Protein AF-H3NKR7-F1 (afdb_monomer_lite)

Sequence (873 aa):
MRKREKLLLVGALTVLASAPVMTLSTDVLSQVAAQQQLQNQKVSLGASLTDQQVQETLKLLNIDKVASNDLIKIDGAKINQYLNLGTPNDVGVYSSAIIEPREPGYGVQVQIVTPQTINQVTAQTYQNAAITSGAKDVLIKIGSLKPVTGEGALAGVYAIYEANGNKLNIQNIKVAQKEVTLPTEIKEKSQLTDAQINELTANIKAIIAQRVKEKKEISDDEILQIINEQSDAIAKKYNVEISDSVKKVIFNVMKEFAKIQIDSETIDDSNQESWTAEQAIDIYEAAMHNGQNVALTDFPNNYDRSLWKEVSRKGNRTIMQYDDRFYSFDKQVDYSITQITVAYSQEELDNNFLTRYDVDFNTRLIIHQVDERLLDNQPDGKIIALEEGQTLDYLVKALFPTDNNIKAIYGEYDSPSDAYYYRLVTLDSQGQEQILGDYRVHLDGTIDHVDHLILSDYPIKRPDQLLADPLFNADKDQVLQNFMAEWGQGMNQIYQRFTPEAPGEMYGPSFPNEIIDLLAVDNQAVNAKWSTDGFSSEKGEYAIVAAYNDTDDFRAKHPDEPAGDHYYLFAIVNGEPVVLHSQQNQGAEDGRVHFAPTENAALQAGFKQIVEEGTYNQDLIPVAPEPEETTTEPEETTAEPEETTKEEETMDPVYNPDKDQTLKTFMDKWGTGMDQVYERFTPDEPGEMYGPKFPNEILPLLAVNDQAVEAVWSEDGISQTPGQYAVVAAYNDTKDFRAKHPDEPAGDHYYLFAIVDGQPVVLHSQQNEGQPSGLVHFVPTENTALQAAFEQIIANGYFDESLVPDAPAEAVVDSPEKAQSVIMDLQLDDETIDYDQPVYRESLGAYEFVGSQGSYYVYQDGHVEDEFGNTLN

Secondary structure (DSSP, 8-state):
-------------------------HHHHHHHHHHHHGGG--EEEETT--HHHHHHHHHHTT-S---TTSEEEE-HHHHHHHH-----TT-----EEEEEE--TT--EEEEES-GGGB-S--HHHHHHHHHTTT--SEEEEEE-SS-B-SHHHHHHHHHHHHHTT----HHHHHHHHHHHHHHHHHHTTS---HHHHHHHHHHHHHHHHHHHHHHSS--HHHHHHHHHHHHHHHHHHHT----HHHHHHHHHHHHHHTTS---HHHHHHHS-SS--HHHHHHHHHHHHT-TTS---TTS-TT--GGG-EEEEEETTEEEEEETTEEEEEEE-TTSSEEEEEEESSTTTTTTS-SEEEEEETTT--EEEEEEGGGT--STT---PPPPTTTHHHHHHHHH-TT-TT-EEEEEEEETTTTEEEEEEEEE-TTS-EEEEEEEEEETTS-EEEGGGS---S---B-GGGTSSPPSS-HHHHHHHHHHHHHHHHHHT--PEEEBTTB-EESSSSEETTTTGGGEEETTEE--EEE-SSS--SSTT-EEEEEEEE-HHHHHHH-TTS-----EEEEEEETTEEEEEEE---S--TTS-EEEEE-S-HHHHHHHHHHHHHSS--GGGSPPPPPP----------------------PPPPSS-HHHHHHHHHHHHHHHHHHT---EEE-SSS-EESSSSEETTTTGGGEEETTEE--EEE-SSS--SSTT-EEEEEEEE-HHHHHHH-TTS-----EEEEEEETTEEEEEEE---S--TT--EEEEE-S-HHHHHHHHHHHHHS---GGGSPPPPP-PPP--TTTHHHHTTS----S--------EEETTTTEEEEE-SS-EEEE-TTS-EEETT--EE-

Structure (mmCIF, N/CA/C/O backbone):
data_AF-H3NKR7-F1
#
_entry.id   AF-H3NKR7-F1
#
loop_
_atom_site.group_PDB
_atom_site.id
_atom_site.type_symbol
_atom_site.label_atom_id
_atom_site.label_alt_id
_atom_site.label_comp_id
_atom_site.label_asym_id
_atom_site.label_entity_id
_atom_site.label_seq_id
_atom_site.pdbx_PDB_ins_code
_atom_site.Cartn_x
_atom_site.Cartn_y
_atom_site.Cartn_z
_atom_site.occupancy
_atom_site.B_iso_or_equiv
_atom_site.auth_seq_id
_atom_site.auth_comp_id
_atom_site.auth_asym_id
_atom_site.auth_atom_id
_atom_site.pdbx_PDB_model_num
ATOM 1 N N . MET A 1 1 ? -58.563 -58.995 28.123 1.00 35.06 1 MET A N 1
ATOM 2 C CA . MET A 1 1 ? -57.555 -59.859 28.795 1.00 35.06 1 MET A CA 1
ATOM 3 C C . MET A 1 1 ? -56.257 -59.056 28.830 1.00 35.06 1 MET A C 1
ATOM 5 O O . MET A 1 1 ? -55.985 -58.473 27.798 1.00 35.06 1 MET A O 1
ATOM 9 N N . ARG A 1 2 ? -55.449 -58.900 29.889 1.00 33.16 2 ARG A N 1
ATOM 10 C CA . ARG A 1 2 ? -55.485 -59.215 31.344 1.00 33.16 2 ARG A CA 1
ATOM 11 C C . ARG A 1 2 ? -55.080 -57.883 32.064 1.00 33.16 2 ARG A C 1
ATOM 13 O O . ARG A 1 2 ? -54.327 -57.128 31.472 1.00 33.16 2 ARG A O 1
ATOM 20 N N . LYS A 1 3 ? -55.661 -57.417 33.189 1.00 37.62 3 LYS A N 1
ATOM 21 C CA . LYS A 1 3 ? -55.225 -57.648 34.605 1.00 37.62 3 LYS A CA 1
ATOM 22 C C . LYS A 1 3 ? -53.690 -57.861 34.740 1.00 37.62 3 LYS A C 1
ATOM 24 O O . LYS A 1 3 ? -53.190 -58.701 34.009 1.00 37.62 3 LYS A O 1
ATOM 29 N N . ARG A 1 4 ? -52.893 -57.281 35.659 1.00 41.31 4 ARG A N 1
ATOM 30 C CA . ARG A 1 4 ? -53.072 -56.570 36.964 1.00 41.31 4 ARG A CA 1
ATOM 31 C C . ARG A 1 4 ? -51.648 -56.094 37.441 1.00 41.31 4 ARG A C 1
ATOM 33 O O . ARG A 1 4 ? -50.699 -56.539 36.813 1.00 41.31 4 ARG A O 1
ATOM 40 N N . GLU A 1 5 ? -51.352 -55.293 38.486 1.00 40.28 5 GLU A N 1
ATOM 41 C CA . GLU A 1 5 ? -52.101 -54.526 39.515 1.00 40.28 5 GLU A CA 1
ATOM 42 C C . GLU A 1 5 ? -51.201 -53.442 40.210 1.00 40.28 5 GLU A C 1
ATOM 44 O O . GLU A 1 5 ? -50.016 -53.685 40.376 1.00 40.28 5 GLU A O 1
ATOM 49 N N . LYS A 1 6 ? -51.785 -52.300 40.642 1.00 39.25 6 LYS A N 1
ATOM 50 C CA . LYS A 1 6 ? -51.477 -51.383 41.794 1.00 39.25 6 LYS A CA 1
ATOM 51 C C . LYS A 1 6 ? -50.071 -51.268 42.447 1.00 39.25 6 LYS A C 1
ATOM 53 O O . LYS A 1 6 ? -49.564 -52.263 42.941 1.00 39.25 6 LYS A O 1
ATOM 58 N N . LEU A 1 7 ? -49.652 -50.015 42.725 1.00 31.77 7 LEU A N 1
ATOM 59 C CA . LEU A 1 7 ? -49.044 -49.437 43.969 1.00 31.77 7 LEU A CA 1
ATOM 60 C C . LEU A 1 7 ? -48.647 -47.956 43.667 1.00 31.77 7 LEU A C 1
ATOM 62 O O . LEU A 1 7 ? -48.404 -47.667 42.503 1.00 31.77 7 LEU A O 1
ATOM 66 N N . LEU A 1 8 ? -48.536 -46.966 44.572 1.00 30.09 8 LEU A N 1
ATOM 67 C CA . LEU A 1 8 ? -49.149 -46.682 45.885 1.00 30.09 8 LEU A CA 1
ATOM 68 C C . LEU A 1 8 ? -49.245 -45.135 46.058 1.00 30.09 8 LEU A C 1
ATOM 70 O O . LEU A 1 8 ? -48.548 -44.388 45.380 1.00 30.09 8 LEU A O 1
ATOM 74 N N . LEU A 1 9 ? -50.093 -44.666 46.976 1.00 34.44 9 LEU A N 1
ATOM 75 C CA . LEU A 1 9 ? -50.278 -43.263 47.384 1.00 34.44 9 LEU A CA 1
ATOM 76 C C . LEU A 1 9 ? -49.172 -42.775 48.351 1.00 34.44 9 LEU A C 1
ATOM 78 O O . LEU A 1 9 ? -48.717 -43.582 49.156 1.00 34.44 9 LEU A O 1
ATOM 82 N N . VAL A 1 10 ? -48.838 -41.473 48.307 1.00 31.12 10 VAL A N 1
ATOM 83 C CA . VAL A 1 10 ? -48.386 -40.512 49.365 1.00 31.12 10 VAL A CA 1
ATOM 84 C C . VAL A 1 10 ? -47.613 -39.400 48.619 1.00 31.12 10 VAL A C 1
ATOM 86 O O . VAL A 1 10 ? -46.768 -39.711 47.795 1.00 31.12 10 VAL A O 1
ATOM 89 N N . GLY A 1 11 ? -47.834 -38.094 48.783 1.00 35.69 11 GLY A N 1
ATOM 90 C CA . GLY A 1 11 ? -48.567 -37.368 49.819 1.00 35.69 11 GLY A CA 1
ATOM 91 C C . GLY A 1 11 ? -47.663 -36.299 50.440 1.00 35.69 11 GLY A C 1
ATOM 92 O O . GLY A 1 11 ? -47.222 -36.473 51.571 1.00 35.69 11 GLY A O 1
ATOM 93 N N . ALA A 1 12 ? -47.365 -35.220 49.707 1.00 30.44 12 ALA A N 1
ATOM 94 C CA . ALA A 1 12 ? -46.577 -34.093 50.209 1.00 30.44 12 ALA A CA 1
ATOM 95 C C . ALA A 1 12 ? -47.026 -32.758 49.594 1.00 30.44 12 ALA A C 1
ATOM 97 O O . ALA A 1 12 ? -47.375 -32.671 48.420 1.00 30.44 12 ALA A O 1
ATOM 98 N N . LEU A 1 13 ? -47.023 -31.735 50.443 1.00 36.03 13 LEU A N 1
ATOM 99 C CA . LEU A 1 13 ? -47.414 -30.354 50.188 1.00 36.03 13 LEU A CA 1
ATOM 100 C C . LEU A 1 13 ? -46.435 -29.675 49.205 1.00 36.03 13 LEU A C 1
ATOM 102 O O . LEU A 1 13 ? -45.242 -29.627 49.490 1.00 36.03 13 LEU A O 1
ATOM 106 N N . THR A 1 14 ? -46.919 -29.085 48.108 1.00 32.72 14 THR A N 1
ATOM 107 C CA . THR A 1 14 ? -46.127 -28.148 47.287 1.00 32.72 14 THR A CA 1
ATOM 108 C C . THR A 1 14 ? -46.766 -26.769 47.293 1.00 32.72 14 THR A C 1
ATOM 110 O O . THR A 1 14 ? -47.905 -26.590 46.865 1.00 32.72 14 THR A O 1
ATOM 113 N N . VAL A 1 15 ? -46.003 -25.804 47.802 1.00 32.34 15 VAL A N 1
ATOM 114 C CA . VAL A 1 15 ? -46.311 -24.372 47.823 1.00 32.34 15 VAL A CA 1
ATOM 115 C C . VAL A 1 15 ? -46.603 -23.881 46.401 1.00 32.34 15 VAL A C 1
ATOM 117 O O . VAL A 1 15 ? -45.841 -24.192 45.486 1.00 32.34 15 VAL A O 1
ATOM 120 N N . LEU A 1 16 ? -47.656 -23.072 46.215 1.00 38.19 16 LEU A N 1
ATOM 121 C CA . LEU A 1 16 ? -47.772 -22.236 45.016 1.00 38.19 16 LEU A CA 1
ATOM 122 C C . LEU A 1 16 ? -46.696 -21.146 45.083 1.00 38.19 16 LEU A C 1
ATOM 124 O O . LEU A 1 16 ? -46.943 -20.035 45.545 1.00 38.19 16 LEU A O 1
ATOM 128 N N . ALA A 1 17 ? -45.494 -21.476 44.619 1.00 33.88 17 ALA A N 1
ATOM 129 C CA . ALA A 1 17 ? -44.561 -20.468 44.163 1.00 33.88 17 ALA A CA 1
ATOM 130 C C . ALA A 1 17 ? -45.080 -19.966 42.813 1.00 33.88 17 ALA A C 1
ATOM 132 O O . ALA A 1 17 ? -45.018 -20.677 41.809 1.00 33.88 17 ALA A O 1
ATOM 133 N N . SER A 1 18 ? -45.614 -18.746 42.791 1.00 36.19 18 SER A N 1
ATOM 134 C CA . SER A 1 18 ? -45.755 -17.986 41.554 1.00 36.19 18 SER A CA 1
ATOM 135 C C . SER A 1 18 ? -44.349 -17.704 41.029 1.00 36.19 18 SER A C 1
ATOM 137 O O . SER A 1 18 ? -43.727 -16.716 41.420 1.00 36.19 18 SER A O 1
ATOM 139 N N . ALA A 1 19 ? -43.824 -18.604 40.198 1.00 30.70 19 ALA A N 1
ATOM 140 C CA . ALA A 1 19 ? -42.604 -18.333 39.461 1.00 30.70 19 ALA A CA 1
ATOM 141 C C . ALA A 1 19 ? -42.840 -17.059 38.634 1.00 30.70 19 ALA A C 1
ATOM 143 O O . ALA A 1 19 ? -43.850 -16.999 37.921 1.00 30.70 19 ALA A O 1
ATOM 144 N N . PRO A 1 20 ? -41.970 -16.036 38.722 1.00 36.66 20 PRO A N 1
ATOM 145 C CA . PRO A 1 20 ? -42.009 -14.973 37.740 1.00 36.66 20 PRO A CA 1
ATOM 146 C C . PRO A 1 20 ? -41.778 -15.627 36.380 1.00 36.66 20 PRO A C 1
ATOM 148 O O . PRO A 1 20 ? -40.793 -16.342 36.186 1.00 36.66 20 PRO A O 1
ATOM 151 N N . VAL A 1 21 ? -42.694 -15.400 35.440 1.00 39.19 21 VAL A N 1
ATOM 152 C CA . VAL A 1 21 ? -42.385 -15.631 34.033 1.00 39.19 21 VAL A CA 1
ATOM 153 C C . VAL A 1 21 ? -41.310 -14.608 33.703 1.00 39.19 21 VAL A C 1
ATOM 155 O O . VAL A 1 21 ? -41.615 -13.432 33.522 1.00 39.19 21 VAL A O 1
ATOM 158 N N . MET A 1 22 ? -40.049 -15.042 33.708 1.00 36.84 22 MET A N 1
ATOM 159 C CA . MET A 1 22 ? -38.956 -14.260 33.150 1.00 36.84 22 MET A CA 1
ATOM 160 C C . MET A 1 22 ? -39.233 -14.116 31.658 1.00 36.84 22 MET A C 1
ATOM 162 O O . MET A 1 22 ? -38.896 -14.985 30.856 1.00 36.84 22 MET A O 1
ATOM 166 N N . THR A 1 23 ? -39.875 -13.011 31.292 1.00 37.81 23 THR A N 1
ATOM 167 C CA . THR A 1 23 ? -39.718 -12.427 29.967 1.00 37.81 23 THR A CA 1
ATOM 168 C C . THR A 1 23 ? -38.254 -12.029 29.852 1.00 37.81 23 THR A C 1
ATOM 170 O O . THR A 1 23 ? -37.867 -10.951 30.301 1.00 37.81 23 THR A O 1
ATOM 173 N N . LEU A 1 24 ? -37.437 -12.944 29.324 1.00 35.81 24 LEU A N 1
ATOM 174 C CA . LEU A 1 24 ? -36.112 -12.615 28.811 1.00 35.81 24 LEU A CA 1
ATOM 175 C C . LEU A 1 24 ? -36.286 -11.439 27.846 1.00 35.81 24 LEU A C 1
ATOM 177 O O . LEU A 1 24 ? -37.174 -11.487 26.989 1.00 35.81 24 LEU A O 1
ATOM 181 N N . SER A 1 25 ? -35.492 -10.380 28.012 1.00 41.16 25 SER A N 1
ATOM 182 C CA . SER A 1 25 ? -35.445 -9.330 27.000 1.00 41.16 25 SER A CA 1
ATOM 183 C C . SER A 1 25 ? -34.903 -9.917 25.696 1.00 41.16 25 SER A C 1
ATOM 185 O O . SER A 1 25 ? -34.159 -10.904 25.691 1.00 41.16 25 SER A O 1
ATOM 187 N N . THR A 1 26 ? -35.301 -9.312 24.582 1.00 40.31 26 THR A N 1
ATOM 188 C CA . THR A 1 26 ? -34.813 -9.645 23.237 1.00 40.31 26 THR A CA 1
ATOM 189 C C . THR A 1 26 ? -33.289 -9.640 23.165 1.00 40.31 26 THR A C 1
ATOM 191 O O . THR A 1 26 ? -32.694 -10.495 22.517 1.00 40.31 26 THR A O 1
ATOM 194 N N . ASP A 1 27 ? -32.668 -8.735 23.909 1.00 39.06 27 ASP A N 1
ATOM 195 C CA . ASP A 1 27 ? -31.232 -8.464 23.906 1.00 39.06 27 ASP A CA 1
ATOM 196 C C . ASP A 1 27 ? -30.448 -9.634 24.526 1.00 39.06 27 ASP A C 1
ATOM 198 O O . ASP A 1 27 ? -29.442 -10.071 23.978 1.00 39.06 27 ASP A O 1
ATOM 202 N N . VAL A 1 28 ? -30.971 -10.251 25.597 1.00 37.53 28 VAL A N 1
ATOM 203 C CA . VAL A 1 28 ? -30.363 -11.451 26.208 1.00 37.53 28 VAL A CA 1
ATOM 204 C C . VAL A 1 28 ? -30.514 -12.678 25.303 1.00 37.53 28 VAL A C 1
ATOM 206 O O . VAL A 1 28 ? -29.634 -13.535 25.267 1.00 37.53 28 VAL A O 1
ATOM 209 N N . LEU A 1 29 ? -31.613 -12.782 24.549 1.00 35.06 29 LEU A N 1
ATOM 210 C CA . LEU A 1 29 ? -31.780 -13.848 23.555 1.00 35.06 29 LEU A CA 1
ATOM 211 C C . LEU A 1 29 ? -30.870 -13.646 22.331 1.00 35.06 29 LEU A C 1
ATOM 213 O O . LEU A 1 29 ? -30.407 -14.639 21.772 1.00 35.06 29 LEU A O 1
ATOM 217 N N . SER A 1 30 ? -30.578 -12.395 21.964 1.00 41.28 30 SER A N 1
ATOM 218 C CA . SER A 1 30 ? -29.655 -12.039 20.875 1.00 41.28 30 SER A CA 1
ATOM 219 C C . SER A 1 30 ? -28.204 -12.346 21.259 1.00 41.28 30 SER A C 1
ATOM 221 O O . SER A 1 30 ? -27.562 -13.137 20.571 1.00 41.28 30 SER A O 1
ATOM 223 N N . GLN A 1 31 ? -27.744 -11.896 22.434 1.00 36.44 31 GLN A N 1
ATOM 224 C CA . GLN A 1 31 ? -26.405 -12.219 22.952 1.00 36.44 31 GLN A CA 1
ATOM 225 C C . GLN A 1 31 ? -26.165 -13.733 23.088 1.00 36.44 31 GLN A C 1
ATOM 227 O O . GLN A 1 31 ? -25.089 -14.234 22.763 1.00 36.44 31 GLN A O 1
ATOM 232 N N . VAL A 1 32 ? -27.169 -14.500 23.537 1.00 37.09 32 VAL A N 1
ATOM 233 C CA . VAL A 1 32 ? -27.059 -15.969 23.632 1.00 37.09 32 VAL A CA 1
ATOM 234 C C . VAL A 1 32 ? -27.023 -16.632 22.248 1.00 37.09 32 VAL A C 1
ATOM 236 O O . VAL A 1 32 ? -26.360 -17.660 22.093 1.00 37.09 32 VAL A O 1
ATOM 239 N N . ALA A 1 33 ? -27.683 -16.060 21.236 1.00 36.69 33 ALA A N 1
ATOM 240 C CA . ALA A 1 33 ? -27.577 -16.530 19.857 1.00 36.69 33 ALA A CA 1
ATOM 241 C C . ALA A 1 33 ? -26.184 -16.237 19.271 1.00 36.69 33 ALA A C 1
ATOM 243 O O . ALA A 1 33 ? -25.538 -17.166 18.783 1.00 36.69 33 ALA A O 1
ATOM 244 N N . ALA A 1 34 ? -25.675 -15.008 19.419 1.00 36.91 34 ALA A N 1
ATOM 245 C CA . ALA A 1 34 ? -24.331 -14.618 18.987 1.00 36.91 34 ALA A CA 1
ATOM 246 C C . ALA A 1 34 ? -23.238 -15.495 19.637 1.00 36.91 34 ALA A C 1
ATOM 248 O O . ALA A 1 34 ? -22.385 -16.057 18.943 1.00 36.91 34 ALA A O 1
ATOM 249 N N . GLN A 1 35 ? -23.323 -15.735 20.953 1.00 34.28 35 GLN A N 1
ATOM 250 C CA . GLN A 1 35 ? -22.400 -16.629 21.669 1.00 34.28 35 GLN A CA 1
ATOM 251 C C . GLN A 1 35 ? -22.500 -18.106 21.248 1.00 34.28 35 GLN A C 1
ATOM 253 O O . GLN A 1 35 ? -21.488 -18.808 21.271 1.00 34.28 35 GLN A O 1
ATOM 258 N N . GLN A 1 36 ? -23.673 -18.608 20.839 1.00 32.97 36 GLN A N 1
ATOM 259 C CA . GLN A 1 36 ? -23.773 -19.957 20.258 1.00 32.97 36 GLN A CA 1
ATOM 260 C C . GLN A 1 36 ? -23.200 -20.032 18.837 1.00 32.97 36 GLN A C 1
ATOM 262 O O . GLN A 1 36 ? -22.696 -21.083 18.435 1.00 32.97 36 GLN A O 1
ATOM 267 N N . GLN A 1 37 ? -23.246 -18.935 18.081 1.00 43.91 37 GLN A N 1
ATOM 268 C CA . GLN A 1 37 ? -22.781 -18.883 16.695 1.00 43.91 37 GLN A CA 1
ATOM 269 C C . GLN A 1 37 ? -21.244 -18.842 16.590 1.00 43.91 37 GLN A C 1
ATOM 271 O O . GLN A 1 37 ? -20.680 -19.416 15.657 1.00 43.91 37 GLN A O 1
ATOM 276 N N . LEU A 1 38 ? -20.561 -18.289 17.601 1.00 42.12 38 LEU A N 1
ATOM 277 C CA . LEU A 1 38 ? -19.098 -18.332 17.764 1.00 42.12 38 LEU A CA 1
ATOM 278 C C . LEU A 1 38 ? -18.502 -19.755 17.795 1.00 42.12 38 LEU A C 1
ATOM 280 O O . LEU A 1 38 ? -17.346 -19.929 17.424 1.00 42.12 38 LEU A O 1
ATOM 284 N N . GLN A 1 39 ? -19.260 -20.792 18.180 1.00 41.31 39 GLN A N 1
ATOM 285 C CA . GLN A 1 39 ? -18.742 -22.174 18.231 1.00 41.31 39 GLN A CA 1
ATOM 286 C C . GLN A 1 39 ? -18.855 -22.967 16.914 1.00 41.31 39 GLN A C 1
ATOM 288 O O . GLN A 1 39 ? -18.443 -24.123 16.881 1.00 41.31 39 GLN A O 1
ATOM 293 N N . ASN A 1 40 ? -19.388 -22.373 15.838 1.00 53.34 40 ASN A N 1
ATOM 294 C CA . ASN A 1 40 ? -19.513 -23.011 14.515 1.00 53.34 40 ASN A CA 1
ATOM 295 C C . ASN A 1 40 ? -18.982 -22.118 13.371 1.00 53.34 40 ASN A C 1
ATOM 297 O O . ASN A 1 40 ? -19.464 -22.210 12.240 1.00 53.34 40 ASN A O 1
ATOM 301 N N . GLN A 1 41 ? -18.029 -21.219 13.642 1.00 74.06 41 GLN A N 1
ATOM 302 C CA . GLN A 1 41 ? -17.440 -20.386 12.590 1.00 74.06 41 GLN A CA 1
ATOM 303 C C . GLN A 1 41 ? -16.622 -21.243 11.616 1.00 74.06 41 GLN A C 1
ATOM 305 O O . GLN A 1 41 ? -15.654 -21.904 11.997 1.00 74.06 41 GLN A O 1
ATOM 310 N N . LYS A 1 42 ? -17.024 -21.221 10.342 1.00 87.44 42 LYS A N 1
ATOM 311 C CA . LYS A 1 42 ? -16.292 -21.863 9.249 1.00 87.44 42 LYS A CA 1
ATOM 312 C C . LYS A 1 42 ? -15.277 -20.902 8.655 1.00 87.44 42 LYS A C 1
ATOM 314 O O . LYS A 1 42 ? -15.564 -19.721 8.467 1.00 87.44 42 LYS A O 1
ATOM 319 N N . VAL A 1 43 ? -14.116 -21.445 8.318 1.00 92.62 43 VAL A N 1
ATOM 320 C CA . VAL A 1 43 ? -12.970 -20.706 7.792 1.00 92.62 43 VAL A CA 1
ATOM 321 C C . VAL A 1 43 ? -12.642 -21.260 6.419 1.00 92.62 43 VAL A C 1
ATOM 323 O O . VAL A 1 43 ? -12.489 -22.468 6.243 1.00 92.62 43 VAL A O 1
ATOM 326 N N . SER A 1 44 ? -12.526 -20.377 5.439 1.00 95.56 44 SER A N 1
ATOM 327 C CA . SER A 1 44 ? -12.030 -20.723 4.113 1.00 95.56 44 SER A CA 1
ATOM 328 C C . SER A 1 44 ? -10.524 -20.497 4.051 1.00 95.56 44 SER A C 1
ATOM 330 O O . SER A 1 44 ? -10.033 -19.458 4.488 1.00 95.56 44 SER A O 1
ATOM 332 N N . LEU A 1 45 ? -9.796 -21.482 3.532 1.00 95.69 45 LEU A N 1
ATOM 333 C CA . LEU A 1 45 ? -8.341 -21.477 3.434 1.00 95.69 45 LEU A CA 1
ATOM 334 C C . LEU A 1 45 ? -7.909 -21.745 1.995 1.00 95.69 45 LEU A C 1
ATOM 336 O O . LEU A 1 45 ? -8.432 -22.659 1.350 1.00 95.69 45 LEU A O 1
ATOM 340 N N . GLY A 1 46 ? -6.905 -21.011 1.520 1.00 95.12 46 GLY A N 1
ATOM 341 C CA . GLY A 1 46 ? -6.257 -21.301 0.244 1.00 95.12 46 GLY A CA 1
ATOM 342 C C . GLY A 1 46 ? -5.707 -22.733 0.207 1.00 95.12 46 GLY A C 1
ATOM 343 O O . GLY A 1 46 ? -4.990 -23.166 1.113 1.00 95.12 46 GLY A O 1
ATOM 344 N N . ALA A 1 47 ? -6.058 -23.508 -0.822 1.00 94.94 47 ALA A N 1
ATOM 345 C CA . ALA A 1 47 ? -5.698 -24.925 -0.903 1.00 94.94 47 ALA A CA 1
ATOM 346 C C . ALA A 1 47 ? -4.184 -25.172 -1.036 1.00 94.94 47 ALA A C 1
ATOM 348 O O . ALA A 1 47 ? -3.733 -26.278 -0.731 1.00 94.94 47 ALA A O 1
ATOM 349 N N . SER A 1 48 ? -3.418 -24.159 -1.454 1.00 94.25 48 SER A N 1
ATOM 350 C CA . SER A 1 48 ? -1.966 -24.220 -1.658 1.00 94.25 48 SER A CA 1
ATOM 351 C C . SER A 1 48 ? -1.144 -23.839 -0.421 1.00 94.25 48 SER A C 1
ATOM 353 O O . SER A 1 48 ? 0.085 -23.863 -0.491 1.00 94.25 48 SER A O 1
ATOM 355 N N . LEU A 1 49 ? -1.788 -23.502 0.704 1.00 89.12 49 LEU A N 1
ATOM 356 C CA . LEU A 1 49 ? -1.118 -23.301 1.992 1.00 89.12 49 LEU A CA 1
ATOM 357 C C . LEU A 1 49 ? -0.573 -24.635 2.533 1.00 89.12 49 LEU A C 1
ATOM 359 O O . LEU A 1 49 ? -1.281 -25.648 2.555 1.00 89.12 49 LEU A O 1
ATOM 363 N N . THR A 1 50 ? 0.672 -24.627 3.016 1.00 88.00 50 THR A N 1
ATOM 364 C CA . THR A 1 50 ? 1.233 -25.738 3.806 1.00 88.00 50 THR A CA 1
ATOM 365 C C . THR A 1 50 ? 0.595 -25.801 5.199 1.00 88.00 50 THR A C 1
ATOM 367 O O . THR A 1 50 ? 0.017 -24.823 5.666 1.00 88.00 50 THR A O 1
ATOM 370 N N . ASP A 1 51 ? 0.729 -26.924 5.913 1.00 87.75 51 ASP A N 1
ATOM 371 C CA . ASP A 1 51 ? 0.157 -27.062 7.265 1.00 87.75 51 ASP A CA 1
ATOM 372 C C . ASP A 1 51 ? 0.688 -26.001 8.253 1.00 87.75 51 ASP A C 1
ATOM 374 O O . ASP A 1 51 ? -0.060 -25.539 9.115 1.00 87.75 51 ASP A O 1
ATOM 378 N N . GLN A 1 52 ? 1.946 -25.566 8.096 1.00 83.75 52 GLN A N 1
ATOM 379 C CA . GLN A 1 52 ? 2.522 -24.445 8.849 1.00 83.75 52 GLN A CA 1
ATOM 380 C C . GLN A 1 52 ? 1.857 -23.115 8.462 1.00 83.75 52 GLN A C 1
ATOM 382 O O . GLN A 1 52 ? 1.361 -22.401 9.333 1.00 83.75 52 GLN A O 1
ATOM 387 N N . GLN A 1 53 ? 1.770 -22.825 7.161 1.00 86.94 53 GLN A N 1
ATOM 388 C CA . GLN A 1 53 ? 1.137 -21.609 6.642 1.00 86.94 53 GLN A CA 1
ATOM 389 C C . GLN A 1 53 ? -0.348 -21.518 7.010 1.00 86.94 53 GLN A C 1
ATOM 391 O O . GLN A 1 53 ? -0.874 -20.424 7.189 1.00 86.94 53 GLN A O 1
ATOM 396 N N . VAL A 1 54 ? -1.039 -22.649 7.184 1.00 88.69 54 VAL A N 1
ATOM 397 C CA . VAL A 1 54 ? -2.398 -22.671 7.739 1.00 88.69 54 VAL A CA 1
ATOM 398 C C . VAL A 1 54 ? -2.416 -22.140 9.175 1.00 88.69 54 VAL A C 1
ATOM 400 O O . VAL A 1 54 ? -3.270 -21.317 9.483 1.00 88.69 54 VAL A O 1
ATOM 403 N N . GLN A 1 55 ? -1.488 -22.549 10.050 1.00 84.75 55 GLN A N 1
ATOM 404 C CA . GLN A 1 55 ? -1.445 -22.029 11.428 1.00 84.75 55 GLN A CA 1
ATOM 405 C C . GLN A 1 55 ? -1.109 -20.531 11.464 1.00 84.75 55 GLN A C 1
ATOM 407 O O . GLN A 1 55 ? -1.739 -19.776 12.201 1.00 84.75 55 GLN A O 1
ATOM 412 N N . GLU A 1 56 ? -0.162 -20.094 10.633 1.00 81.31 56 GLU A N 1
ATOM 413 C CA . GLU A 1 56 ? 0.205 -18.680 10.480 1.00 81.31 56 GLU A CA 1
ATOM 414 C C . GLU A 1 56 ? -0.982 -17.842 9.965 1.00 81.31 56 GLU A C 1
ATOM 416 O O . GLU A 1 56 ? -1.301 -16.806 10.543 1.00 81.31 56 GLU A O 1
ATOM 421 N N . THR A 1 57 ? -1.710 -18.331 8.954 1.00 86.88 57 THR A N 1
ATOM 422 C CA . THR A 1 57 ? -2.903 -17.663 8.399 1.00 86.88 57 THR A CA 1
ATOM 423 C C . THR A 1 57 ? -4.051 -17.591 9.410 1.00 86.88 57 THR A C 1
ATOM 425 O O . THR A 1 57 ? -4.717 -16.563 9.512 1.00 86.88 57 THR A O 1
ATOM 428 N N . LEU A 1 58 ? -4.284 -18.654 10.189 1.00 86.06 58 LEU A N 1
ATOM 429 C CA . LEU A 1 58 ? -5.294 -18.644 11.254 1.00 86.06 58 LEU A CA 1
ATOM 430 C C . LEU A 1 58 ? -4.947 -17.617 12.341 1.00 86.06 58 LEU A C 1
ATOM 432 O O . LEU A 1 58 ? -5.828 -16.880 12.778 1.00 86.06 58 LEU A O 1
ATOM 436 N N . LYS A 1 59 ? -3.665 -17.505 12.717 1.00 82.44 59 LYS A N 1
ATOM 437 C CA . LYS A 1 59 ? -3.195 -16.479 13.657 1.00 82.44 59 LYS A CA 1
ATOM 438 C C . LYS A 1 59 ? -3.396 -15.061 13.104 1.00 82.44 59 LYS A C 1
ATOM 440 O O . LYS A 1 59 ? -3.886 -14.211 13.838 1.00 82.44 59 LYS A O 1
ATOM 445 N N . LEU A 1 60 ? -3.081 -14.814 11.827 1.00 79.38 60 LEU A N 1
ATOM 446 C CA . LEU A 1 60 ? -3.313 -13.516 11.166 1.00 79.38 60 LEU A CA 1
ATOM 447 C C . LEU A 1 60 ? -4.793 -13.106 11.152 1.00 79.38 60 LEU A C 1
ATOM 449 O O . LEU A 1 60 ? -5.115 -11.938 11.330 1.00 79.38 60 LEU A O 1
ATOM 453 N N . LEU A 1 61 ? -5.706 -14.066 10.987 1.00 82.88 61 LEU A N 1
ATOM 454 C CA . LEU A 1 61 ? -7.153 -13.829 11.041 1.00 82.88 61 LEU A CA 1
ATOM 455 C C . LEU A 1 61 ? -7.707 -13.725 12.483 1.00 82.88 61 LEU A C 1
ATOM 457 O O . LEU A 1 61 ? -8.916 -13.575 12.658 1.00 82.88 61 LEU A O 1
ATOM 461 N N . ASN A 1 62 ? -6.840 -13.781 13.503 1.00 78.19 62 ASN A N 1
ATOM 462 C CA . ASN A 1 62 ? -7.165 -13.824 14.933 1.00 78.19 62 ASN A CA 1
ATOM 463 C C . ASN A 1 62 ? -8.055 -15.023 15.339 1.00 78.19 62 ASN A C 1
ATOM 465 O O . ASN A 1 62 ? -9.038 -14.881 16.064 1.00 78.19 62 ASN A O 1
ATOM 469 N N . ILE A 1 63 ? -7.725 -16.220 14.835 1.00 80.44 63 ILE A N 1
ATOM 470 C CA . ILE A 1 63 ? -8.470 -17.466 15.071 1.00 80.44 63 ILE A CA 1
ATOM 471 C C . ILE A 1 63 ? -7.650 -18.401 15.968 1.00 80.44 63 ILE A C 1
ATOM 473 O O . ILE A 1 63 ? -6.800 -19.153 15.490 1.00 80.44 63 ILE A O 1
ATOM 477 N N . ASP A 1 64 ? -7.954 -18.419 17.268 1.00 67.81 64 ASP A N 1
ATOM 478 C CA . ASP A 1 64 ? -7.284 -19.297 18.242 1.00 67.81 64 ASP A CA 1
ATOM 479 C C . ASP A 1 64 ? -7.443 -20.791 17.921 1.00 67.81 64 ASP A C 1
ATOM 481 O O . ASP A 1 64 ? -6.506 -21.583 18.057 1.00 67.81 64 ASP A O 1
ATOM 485 N N . LYS A 1 65 ? -8.675 -21.212 17.593 1.00 68.56 65 LYS A N 1
ATOM 486 C CA . LYS A 1 65 ? -9.054 -22.618 17.386 1.00 68.56 65 LYS A CA 1
ATOM 487 C C . LYS A 1 65 ? -10.222 -22.735 16.418 1.00 68.56 65 LYS A C 1
ATOM 489 O O . LYS A 1 65 ? -11.274 -22.147 16.631 1.00 68.56 65 LYS A O 1
ATOM 494 N N . VAL A 1 66 ? -10.070 -23.616 15.436 1.00 79.75 66 VAL A N 1
ATOM 495 C CA . VAL A 1 66 ? -11.131 -24.041 14.518 1.00 79.75 66 VAL A CA 1
ATOM 496 C C . VAL A 1 66 ? -11.079 -25.561 14.367 1.00 79.75 66 VAL A C 1
ATOM 498 O O . VAL A 1 66 ? -10.000 -26.159 14.338 1.00 79.75 66 VAL A O 1
ATOM 501 N N . ALA A 1 67 ? -12.237 -26.220 14.325 1.00 78.12 67 ALA A N 1
ATOM 502 C CA . ALA A 1 67 ? -12.288 -27.662 14.115 1.00 78.12 67 ALA A CA 1
ATOM 503 C C . ALA A 1 67 ? -12.001 -27.998 12.644 1.00 78.12 67 ALA A C 1
ATOM 505 O O . ALA A 1 67 ? -12.433 -27.296 11.736 1.00 78.12 67 ALA A O 1
ATOM 506 N N . SER A 1 68 ? -11.321 -29.116 12.373 1.00 76.00 68 SER A N 1
ATOM 507 C CA . SER A 1 68 ? -10.920 -29.479 11.002 1.00 76.00 68 SER A CA 1
ATOM 508 C C . SER A 1 68 ? -12.094 -29.673 10.027 1.00 76.00 68 SER A C 1
ATOM 510 O O . SER A 1 68 ? -11.896 -29.567 8.823 1.00 76.00 68 SER A O 1
ATOM 512 N N . ASN A 1 69 ? -13.308 -29.932 10.529 1.00 81.56 69 ASN A N 1
ATOM 513 C CA . ASN A 1 69 ? -14.535 -30.040 9.724 1.00 81.56 69 ASN A CA 1
ATOM 514 C C . ASN A 1 69 ? -15.156 -28.676 9.357 1.00 81.56 69 ASN A C 1
ATOM 516 O O . ASN A 1 69 ? -16.089 -28.620 8.554 1.00 81.56 69 ASN A O 1
ATOM 520 N N . ASP A 1 70 ? -14.660 -27.595 9.957 1.00 87.25 70 ASP A N 1
ATOM 521 C CA . ASP A 1 70 ? -15.072 -26.215 9.702 1.00 87.25 70 ASP A CA 1
ATOM 522 C C . ASP A 1 70 ? -14.045 -25.460 8.840 1.00 87.25 70 ASP A C 1
ATOM 524 O O . ASP A 1 70 ? -14.280 -24.317 8.457 1.00 87.25 70 ASP A O 1
ATOM 528 N N . LEU A 1 71 ? -12.953 -26.132 8.452 1.00 90.88 71 LEU A N 1
ATOM 529 C CA . LEU A 1 71 ? -12.016 -25.676 7.429 1.00 90.88 71 LEU A CA 1
ATOM 530 C C . LEU A 1 71 ? -12.507 -26.053 6.024 1.00 90.88 71 LEU A C 1
ATOM 532 O O . LEU A 1 71 ? -12.714 -27.227 5.712 1.00 90.88 71 LEU A O 1
ATOM 536 N N . ILE A 1 72 ? -12.632 -25.058 5.150 1.00 94.44 72 ILE A N 1
ATOM 537 C CA . ILE A 1 72 ? -13.032 -25.208 3.749 1.00 94.44 72 ILE A CA 1
ATOM 538 C C . ILE A 1 72 ? -11.832 -24.859 2.866 1.00 94.44 72 ILE A C 1
ATOM 540 O O . ILE A 1 72 ? -11.435 -23.699 2.801 1.00 94.44 72 ILE A O 1
ATOM 544 N N . LYS A 1 73 ? -11.250 -25.836 2.163 1.00 95.00 73 LYS A N 1
ATOM 545 C CA . LYS A 1 73 ? -10.167 -25.555 1.205 1.00 95.00 73 LYS A CA 1
ATOM 546 C C . LYS A 1 73 ? -10.720 -24.981 -0.103 1.00 95.00 73 LYS A C 1
ATOM 548 O O . LYS A 1 73 ? -11.697 -25.507 -0.638 1.00 95.00 73 LYS A O 1
ATOM 553 N N . ILE A 1 74 ? -10.076 -23.932 -0.613 1.00 95.69 74 ILE A N 1
ATOM 554 C CA . ILE A 1 74 ? -10.411 -23.258 -1.872 1.00 95.69 74 ILE A CA 1
ATOM 555 C C . ILE A 1 74 ? -9.275 -23.466 -2.877 1.00 95.69 74 ILE A C 1
ATOM 557 O O . ILE A 1 74 ? -8.162 -22.996 -2.660 1.00 95.69 74 ILE A O 1
ATOM 561 N N . ASP A 1 75 ? -9.557 -24.174 -3.968 1.00 93.44 75 ASP A N 1
ATOM 562 C CA . ASP A 1 75 ? -8.661 -24.388 -5.110 1.00 93.44 75 ASP A CA 1
ATOM 563 C C . ASP A 1 75 ? -9.197 -23.680 -6.374 1.00 93.44 75 ASP A C 1
ATOM 565 O O . ASP A 1 75 ? -10.268 -23.063 -6.350 1.00 93.44 75 ASP A O 1
ATOM 569 N N . GLY A 1 76 ? -8.476 -23.771 -7.499 1.00 87.94 76 GLY A N 1
ATOM 570 C CA . GLY A 1 76 ? -8.910 -23.178 -8.773 1.00 87.94 76 GLY A CA 1
ATOM 571 C C . GLY A 1 76 ? -10.270 -23.698 -9.268 1.00 87.94 76 GLY A C 1
ATOM 572 O O . GLY A 1 76 ? -11.051 -22.948 -9.858 1.00 87.94 76 GLY A O 1
ATOM 573 N N . ALA A 1 77 ? -10.620 -24.951 -8.957 1.00 90.44 77 ALA A N 1
ATOM 574 C CA . ALA A 1 77 ? -11.926 -25.516 -9.293 1.00 90.44 77 ALA A CA 1
ATOM 575 C C . ALA A 1 77 ? -13.052 -24.896 -8.444 1.00 90.44 77 ALA A C 1
ATOM 577 O O . ALA A 1 77 ? -14.130 -24.596 -8.966 1.00 90.44 77 ALA A O 1
ATOM 578 N N . LYS A 1 78 ? -12.805 -24.648 -7.153 1.00 90.12 78 LYS A N 1
ATOM 579 C CA . LYS A 1 78 ? -13.740 -23.985 -6.234 1.00 90.12 78 LYS A CA 1
ATOM 580 C C . LYS A 1 78 ? -13.873 -22.488 -6.536 1.00 90.12 78 LYS A C 1
ATOM 582 O O . LYS A 1 78 ? -14.982 -21.964 -6.448 1.00 90.12 78 LYS A O 1
ATOM 587 N N . ILE A 1 79 ? -12.799 -21.830 -6.987 1.00 88.19 79 ILE A N 1
ATOM 588 C CA . ILE A 1 79 ? -12.854 -20.480 -7.575 1.00 88.19 79 ILE A CA 1
ATOM 589 C C . ILE A 1 79 ? -13.783 -20.481 -8.793 1.00 88.19 79 ILE A C 1
ATOM 591 O O . ILE A 1 79 ? -14.735 -19.704 -8.830 1.00 88.19 79 ILE A O 1
ATOM 595 N N . ASN A 1 80 ? -13.597 -21.400 -9.746 1.00 84.31 80 ASN A N 1
ATOM 596 C CA . ASN A 1 80 ? -14.471 -21.500 -10.918 1.00 84.31 80 ASN A CA 1
ATOM 597 C C . ASN A 1 80 ? -15.933 -21.830 -10.581 1.00 84.31 80 ASN A C 1
ATOM 599 O O . ASN A 1 80 ? -16.817 -21.321 -11.268 1.00 84.31 80 ASN A O 1
ATOM 603 N N . GLN A 1 81 ? -16.207 -22.632 -9.539 1.00 84.25 81 GLN A N 1
ATOM 604 C CA . GLN A 1 81 ? -17.578 -22.963 -9.117 1.00 84.25 81 GLN A CA 1
ATOM 605 C C . GLN A 1 81 ? -18.414 -21.702 -8.846 1.00 84.25 81 GLN A C 1
ATOM 607 O O . GLN A 1 81 ? -19.597 -21.672 -9.189 1.00 84.25 81 GLN A O 1
ATOM 612 N N . TYR A 1 82 ? -17.815 -20.683 -8.226 1.00 80.56 82 TYR A N 1
ATOM 613 C CA . TYR A 1 82 ? -18.514 -19.445 -7.882 1.00 80.56 82 TYR A CA 1
ATOM 614 C C . TYR A 1 82 ? -18.240 -18.333 -8.888 1.00 80.56 82 TYR A C 1
ATOM 616 O O . TYR A 1 82 ? -19.173 -17.712 -9.390 1.00 80.56 82 TYR A O 1
ATOM 624 N N . LEU A 1 83 ? -16.967 -18.085 -9.197 1.00 78.12 83 LEU A N 1
ATOM 625 C CA . LEU A 1 83 ? -16.537 -16.896 -9.922 1.00 78.12 83 LEU A CA 1
ATOM 626 C C . LEU A 1 83 ? -16.472 -17.097 -11.444 1.00 78.12 83 LEU A C 1
ATOM 628 O O . LEU A 1 83 ? -16.536 -16.119 -12.177 1.00 78.12 83 LEU A O 1
ATOM 632 N N . ASN A 1 84 ? -16.422 -18.342 -11.939 1.00 73.12 84 ASN A N 1
ATOM 633 C CA . ASN A 1 84 ? -16.424 -18.664 -13.377 1.00 73.12 84 ASN A CA 1
ATOM 634 C C . ASN A 1 84 ? -15.382 -17.853 -14.194 1.00 73.12 84 ASN A C 1
ATOM 636 O O . ASN A 1 84 ? -15.656 -17.417 -15.311 1.00 73.12 84 ASN A O 1
ATOM 640 N N . LEU A 1 85 ? -14.189 -17.643 -13.628 1.00 68.06 85 LEU A N 1
ATOM 641 C CA . LEU A 1 85 ? -13.126 -16.817 -14.221 1.00 68.06 85 LEU A CA 1
ATOM 642 C C . LEU A 1 85 ? -12.245 -17.577 -15.230 1.00 68.06 85 LEU A C 1
ATOM 644 O O . LEU A 1 85 ? -11.364 -16.987 -15.841 1.00 68.06 85 LEU A O 1
ATOM 648 N N . GLY A 1 86 ? -12.458 -18.886 -15.411 1.00 70.69 86 GLY A N 1
ATOM 649 C CA . GLY A 1 86 ? -11.599 -19.723 -16.259 1.00 70.69 86 GLY A CA 1
ATOM 650 C C . GLY A 1 86 ? -10.255 -20.066 -15.608 1.00 70.69 86 GLY A C 1
ATOM 651 O O . GLY A 1 86 ? -9.330 -20.494 -16.292 1.00 70.69 86 GLY A O 1
ATOM 652 N N . THR A 1 87 ? -10.155 -19.890 -14.290 1.00 75.62 87 THR A N 1
ATOM 653 C CA . THR A 1 87 ? -8.963 -20.123 -13.473 1.00 75.62 87 THR A CA 1
ATOM 654 C C . THR A 1 87 ? -8.408 -21.542 -13.681 1.00 75.62 87 THR A C 1
ATOM 656 O O . THR A 1 87 ? -9.180 -22.499 -13.593 1.00 75.62 87 THR A O 1
ATOM 659 N N . PRO A 1 88 ? -7.101 -21.740 -13.924 1.00 79.31 88 PRO A N 1
ATOM 660 C CA . PRO A 1 88 ? -6.520 -23.081 -13.983 1.00 79.31 88 PRO A CA 1
ATOM 661 C C . PRO A 1 88 ? -6.745 -23.852 -12.672 1.00 79.31 88 PRO A C 1
ATOM 663 O O . PRO A 1 88 ? -6.614 -23.295 -11.582 1.00 79.31 88 PRO A O 1
ATOM 666 N N . ASN A 1 89 ? -7.099 -25.139 -12.751 1.00 80.25 89 ASN A N 1
ATOM 667 C CA . ASN A 1 89 ? -7.387 -25.951 -11.554 1.00 80.25 89 ASN A CA 1
ATOM 668 C C . ASN A 1 89 ? -6.151 -26.157 -10.657 1.00 80.25 89 ASN A C 1
ATOM 670 O O . ASN A 1 89 ? -6.294 -26.471 -9.479 1.00 80.25 89 ASN A O 1
ATOM 674 N N . ASP A 1 90 ? -4.962 -26.001 -11.232 1.00 79.38 90 ASP A N 1
ATOM 675 C CA . ASP A 1 90 ? -3.633 -26.103 -10.635 1.00 79.38 90 ASP A CA 1
ATOM 676 C C . ASP A 1 90 ? -3.047 -24.749 -10.192 1.00 79.38 90 ASP A C 1
ATOM 678 O O . ASP A 1 90 ? -1.908 -24.707 -9.726 1.00 79.38 90 ASP A O 1
ATOM 682 N N . VAL A 1 91 ? -3.810 -23.649 -10.283 1.00 83.12 91 VAL A N 1
ATOM 683 C CA . VAL A 1 91 ? -3.361 -22.338 -9.790 1.00 83.12 91 VAL A CA 1
ATOM 684 C C . VAL A 1 91 ? -3.050 -22.379 -8.287 1.00 83.12 91 VAL A C 1
ATOM 686 O O . VAL A 1 91 ? -3.744 -23.032 -7.501 1.00 83.12 91 VAL A O 1
ATOM 689 N N . GLY A 1 92 ? -2.029 -21.629 -7.869 1.00 85.00 92 GLY A N 1
ATOM 690 C CA . GLY A 1 92 ? -1.722 -21.424 -6.456 1.00 85.00 92 GLY A CA 1
ATOM 691 C C . GLY A 1 92 ? -2.766 -20.536 -5.774 1.00 85.00 92 GLY A C 1
ATOM 692 O O . GLY A 1 92 ? -2.860 -19.354 -6.091 1.00 85.00 92 GLY A O 1
ATOM 693 N N . VAL A 1 93 ? -3.523 -21.075 -4.813 1.00 91.75 93 VAL A N 1
ATOM 694 C CA . VAL A 1 93 ? -4.509 -20.319 -4.021 1.00 91.75 93 VAL A CA 1
ATOM 695 C C . VAL A 1 93 ? -4.037 -20.207 -2.575 1.00 91.75 93 VAL A C 1
ATOM 697 O O . VAL A 1 93 ? -3.925 -21.217 -1.876 1.00 91.75 93 VAL A O 1
ATOM 700 N N . TYR A 1 94 ? -3.786 -18.974 -2.126 1.00 92.31 94 TYR A N 1
ATOM 701 C CA . TYR A 1 94 ? -3.235 -18.670 -0.797 1.00 92.31 94 TYR A CA 1
ATOM 702 C C . TYR A 1 94 ? -4.147 -17.790 0.072 1.00 92.31 94 TYR A C 1
ATOM 704 O O . TYR A 1 94 ? -4.135 -17.941 1.295 1.00 92.31 94 TYR A O 1
ATOM 712 N N . SER A 1 95 ? -4.970 -16.920 -0.528 1.00 94.69 95 SER A N 1
ATOM 713 C CA . SER A 1 95 ? -5.887 -16.069 0.236 1.00 94.69 95 SER A CA 1
ATOM 714 C C . SER A 1 95 ? -7.001 -16.869 0.912 1.00 94.69 95 SER A C 1
ATOM 716 O O . SER A 1 95 ? -7.463 -17.901 0.422 1.00 94.69 95 SER A O 1
ATOM 718 N N . SER A 1 96 ? -7.393 -16.380 2.083 1.00 96.06 96 SER A N 1
ATOM 719 C CA . SER A 1 96 ? -8.244 -17.049 3.061 1.00 96.06 96 SER A CA 1
ATOM 720 C C . SER A 1 96 ? -9.226 -16.048 3.676 1.00 96.06 96 SER A C 1
ATOM 722 O O . SER A 1 96 ? -8.951 -14.847 3.708 1.00 96.06 96 SER A O 1
ATOM 724 N N . ALA A 1 97 ? -10.370 -16.532 4.160 1.00 95.44 97 ALA A N 1
ATOM 725 C CA . ALA A 1 97 ? -11.410 -15.689 4.752 1.00 95.44 97 ALA A CA 1
ATOM 726 C C . ALA A 1 97 ? -12.153 -16.376 5.904 1.00 95.44 97 ALA A C 1
ATOM 728 O O . ALA A 1 97 ? -12.367 -17.591 5.873 1.00 95.44 97 ALA A O 1
ATOM 729 N N . ILE A 1 98 ? -12.623 -15.581 6.866 1.00 92.44 98 ILE A N 1
ATOM 730 C CA . ILE A 1 98 ? -13.576 -15.968 7.918 1.00 92.44 98 ILE A CA 1
ATOM 731 C C . ILE A 1 98 ? -14.731 -14.958 7.970 1.00 92.44 98 ILE A C 1
ATOM 733 O O . ILE A 1 98 ? -14.561 -13.786 7.636 1.00 92.44 98 ILE A O 1
ATOM 737 N N . ILE A 1 99 ? -15.913 -15.424 8.381 1.00 90.44 99 ILE A N 1
ATOM 738 C CA . ILE A 1 99 ? -17.092 -14.589 8.631 1.00 90.44 99 ILE A CA 1
ATOM 739 C C . ILE A 1 99 ? -17.483 -14.738 10.101 1.00 90.44 99 ILE A C 1
ATOM 741 O O . ILE A 1 99 ? -17.846 -15.828 10.551 1.00 90.44 99 ILE A O 1
ATOM 745 N N . GLU A 1 100 ? -17.435 -13.632 10.831 1.00 87.44 100 GLU A N 1
ATOM 746 C CA . GLU A 1 100 ? -17.792 -13.535 12.239 1.00 87.44 100 GLU A CA 1
ATOM 747 C C . GLU A 1 100 ? -19.162 -12.859 12.393 1.00 87.44 100 GLU A C 1
ATOM 749 O O . GLU A 1 100 ? -19.326 -11.721 11.957 1.00 87.44 100 GLU A O 1
ATOM 754 N N . PRO A 1 101 ? -20.149 -13.502 13.038 1.00 86.75 101 PRO A N 1
ATOM 755 C CA . PRO A 1 101 ? -21.388 -12.841 13.440 1.00 86.75 101 PRO A CA 1
ATOM 756 C C . PRO A 1 101 ? -21.137 -11.652 14.376 1.00 86.75 101 PRO A C 1
ATOM 758 O O . PRO A 1 101 ? -20.177 -11.645 15.156 1.00 86.75 101 PRO A O 1
ATOM 761 N N . ARG A 1 102 ? -22.025 -10.663 14.302 1.00 85.75 102 ARG A N 1
ATOM 762 C CA . ARG A 1 102 ? -22.068 -9.459 15.135 1.00 85.75 102 ARG A CA 1
ATOM 763 C C . ARG A 1 102 ? -23.502 -9.193 15.607 1.00 85.75 102 ARG A C 1
ATOM 765 O O . ARG A 1 102 ? -24.432 -9.905 15.232 1.00 85.75 102 ARG A O 1
ATOM 772 N N . GLU A 1 103 ? -23.659 -8.221 16.499 1.00 81.75 103 GLU A N 1
ATOM 773 C CA . GLU A 1 103 ? -24.964 -7.858 17.064 1.00 81.75 103 GLU A CA 1
ATOM 774 C C . GLU A 1 103 ? -25.866 -7.147 16.028 1.00 81.75 103 GLU A C 1
ATOM 776 O O . GLU A 1 103 ? -25.352 -6.557 15.073 1.00 81.75 103 GLU A O 1
ATOM 781 N N . PRO A 1 104 ? -27.205 -7.177 16.193 1.00 83.56 104 PRO A N 1
ATOM 782 C CA . PRO A 1 104 ? -28.139 -6.587 15.234 1.00 83.56 104 PRO A CA 1
ATOM 783 C C . PRO A 1 104 ? -27.909 -5.094 14.961 1.00 83.56 104 PRO A C 1
ATOM 785 O O . PRO A 1 104 ? -27.827 -4.296 15.896 1.00 83.56 104 PRO A O 1
ATOM 788 N N . GLY A 1 105 ? -27.882 -4.710 13.681 1.00 80.94 105 GLY A N 1
ATOM 789 C CA . GLY A 1 105 ? -27.617 -3.337 13.234 1.00 80.94 105 GLY A CA 1
ATOM 790 C C . GLY A 1 105 ? -26.132 -3.029 13.006 1.00 80.94 105 GLY A C 1
ATOM 791 O O . GLY A 1 105 ? -25.769 -1.877 12.787 1.00 80.94 105 GLY A O 1
ATOM 792 N N . TYR A 1 106 ? -25.259 -4.038 13.055 1.00 84.56 106 TYR A N 1
ATOM 793 C CA . TYR A 1 106 ? -23.847 -3.919 12.685 1.00 84.56 106 TYR A CA 1
ATOM 794 C C . TYR A 1 106 ? -23.645 -3.866 11.157 1.00 84.56 106 TYR A C 1
ATOM 796 O O . TYR A 1 106 ? -22.620 -3.368 10.684 1.00 84.56 106 TYR A O 1
ATOM 804 N N . GLY A 1 107 ? -24.606 -4.368 10.374 1.00 85.12 107 GLY A N 1
ATOM 805 C CA . GLY A 1 107 ? -24.493 -4.429 8.916 1.00 85.12 107 GLY A CA 1
ATOM 806 C C . GLY A 1 107 ? -23.447 -5.452 8.461 1.00 85.12 107 GLY A C 1
ATOM 807 O O . GLY A 1 107 ? -23.152 -6.418 9.162 1.00 85.12 107 GLY A O 1
ATOM 808 N N . VAL A 1 108 ? -22.891 -5.283 7.265 1.00 86.00 108 VAL A N 1
ATOM 809 C CA . VAL A 1 108 ? -21.825 -6.149 6.742 1.00 86.00 108 VAL A CA 1
ATOM 810 C C . VAL A 1 108 ? -20.550 -5.330 6.662 1.00 86.00 108 VAL A C 1
ATOM 812 O O . VAL A 1 108 ? -20.480 -4.394 5.875 1.00 86.00 108 VAL A O 1
ATOM 815 N N . GLN A 1 109 ? -19.537 -5.682 7.448 1.00 85.25 109 GLN A N 1
ATOM 816 C CA . GLN A 1 109 ? -18.241 -5.001 7.434 1.00 85.25 109 GLN A CA 1
ATOM 817 C C . GLN A 1 109 ? -17.132 -5.941 6.976 1.00 85.25 109 GLN A C 1
ATOM 819 O O . GLN A 1 109 ? -17.220 -7.161 7.129 1.00 85.25 109 GLN A O 1
ATOM 824 N N . VAL A 1 110 ? -16.078 -5.367 6.401 1.00 86.44 110 VAL A N 1
ATOM 825 C CA . VAL A 1 110 ? -14.910 -6.105 5.912 1.00 86.44 110 VAL A CA 1
ATOM 826 C C . VAL A 1 110 ? -13.645 -5.545 6.551 1.00 86.44 110 VAL A C 1
ATOM 828 O O . VAL A 1 110 ? -13.536 -4.354 6.836 1.00 86.44 110 VAL A O 1
ATOM 831 N N . GLN A 1 111 ? -12.690 -6.431 6.790 1.00 84.12 111 GLN A N 1
ATOM 832 C CA . GLN A 1 111 ? -11.330 -6.126 7.193 1.00 84.12 111 GLN A CA 1
ATOM 833 C C . GLN A 1 111 ? -10.388 -6.973 6.336 1.00 84.12 111 GLN A C 1
ATOM 835 O O . GLN A 1 111 ? -10.451 -8.203 6.368 1.00 84.12 111 GLN A O 1
ATOM 840 N N . ILE A 1 112 ? -9.491 -6.333 5.594 1.00 81.69 112 ILE A N 1
ATOM 841 C CA . ILE A 1 112 ? -8.357 -7.021 4.979 1.00 81.69 112 ILE A CA 1
ATOM 842 C C . ILE A 1 112 ? -7.200 -6.943 5.979 1.00 81.69 112 ILE A C 1
ATOM 844 O O . ILE A 1 112 ? -6.663 -5.868 6.204 1.00 81.69 112 ILE A O 1
ATOM 848 N N . VAL A 1 113 ? -6.849 -8.068 6.614 1.00 79.44 113 VAL A N 1
ATOM 849 C CA . VAL A 1 113 ? -5.797 -8.139 7.652 1.00 79.44 113 VAL A CA 1
ATOM 850 C C . VAL A 1 113 ? -4.377 -8.147 7.077 1.00 79.44 113 VAL A C 1
ATOM 852 O O . VAL A 1 113 ? -3.416 -8.004 7.823 1.00 79.44 113 VAL A O 1
ATOM 855 N N . THR A 1 114 ? -4.238 -8.349 5.764 1.00 70.31 114 THR A N 1
ATOM 856 C CA . THR A 1 114 ? -2.964 -8.265 5.032 1.00 70.31 114 THR A CA 1
ATOM 857 C C . THR A 1 114 ? -3.153 -7.500 3.708 1.00 70.31 114 THR A C 1
ATOM 859 O O . THR A 1 114 ? -3.100 -8.093 2.622 1.00 70.31 114 THR A O 1
ATOM 862 N N . PRO A 1 115 ? -3.426 -6.182 3.763 1.00 66.94 115 PRO A N 1
ATOM 863 C CA . PRO A 1 115 ? -3.709 -5.347 2.589 1.00 66.94 115 PRO A CA 1
ATOM 864 C C . PRO A 1 115 ? -2.596 -5.381 1.534 1.00 66.94 115 PRO A C 1
ATOM 866 O O . PRO A 1 115 ? -2.880 -5.526 0.349 1.00 66.94 115 PRO A O 1
ATOM 869 N N . GLN A 1 116 ? -1.336 -5.393 1.970 1.00 62.94 116 GLN A N 1
ATOM 870 C CA . GLN A 1 116 ? -0.126 -5.496 1.147 1.00 62.94 116 GLN A CA 1
ATOM 871 C C . GLN A 1 116 ? 0.014 -6.821 0.372 1.00 62.94 116 GLN A C 1
ATOM 873 O O . GLN A 1 116 ? 0.966 -7.008 -0.383 1.00 62.94 116 GLN A O 1
ATOM 878 N N . THR A 1 117 ? -0.905 -7.770 0.577 1.00 75.38 117 THR A N 1
ATOM 879 C CA . THR A 1 117 ? -0.917 -9.073 -0.108 1.00 75.38 117 THR A CA 1
ATOM 880 C C . THR A 1 117 ? -2.194 -9.349 -0.907 1.00 75.38 117 THR A C 1
ATOM 882 O O . THR A 1 117 ? -2.307 -10.431 -1.484 1.00 75.38 117 THR A O 1
ATOM 885 N N . ILE A 1 118 ? -3.161 -8.422 -0.925 1.00 76.75 118 ILE A N 1
ATOM 886 C CA . ILE A 1 118 ? -4.437 -8.555 -1.644 1.00 76.75 118 ILE A CA 1
ATOM 887 C C . ILE A 1 118 ? -4.528 -7.431 -2.684 1.00 76.75 118 ILE A C 1
ATOM 889 O O . ILE A 1 118 ? -5.047 -6.350 -2.426 1.00 76.75 118 ILE A O 1
ATOM 893 N N . ASN A 1 119 ? -4.003 -7.702 -3.876 1.00 67.44 119 ASN A N 1
ATOM 894 C CA . ASN A 1 119 ? -3.598 -6.669 -4.831 1.00 67.44 119 ASN A CA 1
ATOM 895 C C . ASN A 1 119 ? -4.714 -6.202 -5.789 1.00 67.44 119 ASN A C 1
ATOM 897 O O . ASN A 1 119 ? -4.478 -5.288 -6.573 1.00 67.44 119 ASN A O 1
ATOM 901 N N . GLN A 1 120 ? -5.892 -6.846 -5.808 1.00 65.69 120 GLN A N 1
ATOM 902 C CA . GLN A 1 120 ? -6.978 -6.502 -6.749 1.00 65.69 120 GLN A CA 1
ATOM 903 C C . GLN A 1 120 ? -8.381 -6.510 -6.124 1.00 65.69 120 GLN A C 1
ATOM 905 O O . GLN A 1 120 ? -9.162 -5.587 -6.349 1.00 65.69 120 GLN A O 1
ATOM 910 N N . VAL A 1 121 ? -8.741 -7.538 -5.348 1.00 73.38 121 VAL A N 1
ATOM 911 C CA . VAL A 1 121 ? -10.097 -7.649 -4.786 1.00 73.38 121 VAL A CA 1
ATOM 912 C C . VAL A 1 121 ? -10.246 -6.740 -3.562 1.00 73.38 121 VAL A C 1
ATOM 914 O O . VAL A 1 121 ? -9.706 -7.019 -2.494 1.00 73.38 121 VAL A O 1
ATOM 917 N N . THR A 1 122 ? -11.023 -5.667 -3.713 1.00 72.12 122 THR A N 1
ATOM 918 C CA . THR A 1 122 ? -11.235 -4.637 -2.683 1.00 72.12 122 THR A CA 1
ATOM 919 C C . THR A 1 122 ? -12.145 -5.091 -1.536 1.00 72.12 122 THR A C 1
ATOM 921 O O . THR A 1 122 ? -13.004 -5.960 -1.702 1.00 72.12 122 THR A O 1
ATOM 924 N N . ALA A 1 123 ? -12.039 -4.436 -0.374 1.00 78.62 123 ALA A N 1
ATOM 925 C CA . ALA A 1 123 ? -12.941 -4.653 0.763 1.00 78.62 123 ALA A CA 1
ATOM 926 C C . ALA A 1 123 ? -14.424 -4.482 0.374 1.00 78.62 123 ALA A C 1
ATOM 928 O O . ALA A 1 123 ? -15.245 -5.352 0.668 1.00 78.62 123 ALA A O 1
ATOM 929 N N . GLN A 1 12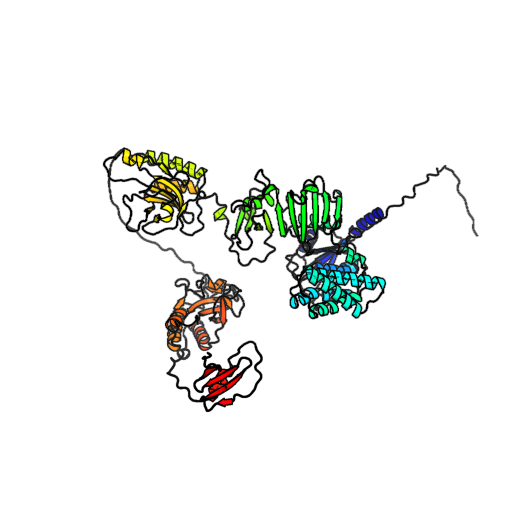4 ? -14.739 -3.437 -0.400 1.00 72.00 124 GLN A N 1
ATOM 930 C CA . GLN A 1 124 ? -16.071 -3.198 -0.966 1.00 72.00 124 GLN A CA 1
ATOM 931 C C . GLN A 1 124 ? -16.569 -4.372 -1.827 1.00 72.00 124 GLN A C 1
ATOM 933 O O . GLN A 1 124 ? -17.755 -4.698 -1.799 1.00 72.00 124 GLN A O 1
ATOM 938 N N . THR A 1 125 ? -15.679 -5.054 -2.558 1.00 73.75 125 THR A N 1
ATOM 939 C CA . THR A 1 125 ? -16.029 -6.244 -3.350 1.00 73.75 125 THR A CA 1
ATOM 940 C C . THR A 1 125 ? -16.454 -7.409 -2.458 1.00 73.75 125 THR A C 1
ATOM 942 O O . THR A 1 125 ? -17.504 -8.008 -2.700 1.00 73.75 125 THR A O 1
ATOM 945 N N . TYR A 1 126 ? -15.696 -7.712 -1.397 1.00 84.56 126 TYR A N 1
ATOM 946 C CA . TYR A 1 126 ? -16.086 -8.744 -0.428 1.00 84.56 126 TYR A CA 1
ATOM 947 C C . TYR A 1 126 ? -17.396 -8.384 0.291 1.00 84.56 126 TYR A C 1
ATOM 949 O O . TYR A 1 126 ? -18.249 -9.254 0.480 1.00 84.56 126 TYR A O 1
ATOM 957 N N . GLN A 1 127 ? -17.588 -7.105 0.639 1.00 81.75 127 GLN A N 1
ATOM 958 C CA . GLN A 1 127 ? -18.794 -6.600 1.301 1.00 81.75 127 GLN A CA 1
ATOM 959 C C . GLN A 1 127 ? -20.018 -6.777 0.394 1.00 81.75 127 GLN A C 1
ATOM 961 O O . GLN A 1 127 ? -20.996 -7.417 0.785 1.00 81.75 127 GLN A O 1
ATOM 966 N N . ASN A 1 128 ? -19.927 -6.303 -0.855 1.00 72.38 128 ASN A N 1
ATOM 967 C CA . ASN A 1 128 ? -20.961 -6.460 -1.876 1.00 72.38 128 ASN A CA 1
ATOM 968 C C . ASN A 1 128 ? -21.285 -7.940 -2.103 1.00 72.38 128 ASN A C 1
ATOM 970 O O . ASN A 1 128 ? -22.456 -8.312 -2.076 1.00 72.38 128 ASN A O 1
ATOM 974 N N . ALA A 1 129 ? -20.273 -8.798 -2.274 1.00 74.69 129 ALA A N 1
ATOM 975 C CA . ALA A 1 129 ? -20.444 -10.237 -2.474 1.00 74.69 129 ALA A CA 1
ATOM 976 C C . ALA A 1 129 ? -21.172 -10.921 -1.305 1.00 74.69 129 ALA A C 1
ATOM 978 O O . ALA A 1 129 ? -22.016 -11.796 -1.527 1.00 74.69 129 ALA A O 1
ATOM 979 N N . ALA A 1 130 ? -20.886 -10.503 -0.072 1.00 82.25 130 ALA A N 1
ATOM 980 C CA . ALA A 1 130 ? -21.523 -11.014 1.131 1.00 82.25 130 ALA A CA 1
ATOM 981 C C . ALA A 1 130 ? -22.964 -10.503 1.300 1.00 82.25 130 ALA A C 1
ATOM 983 O O . ALA A 1 130 ? -23.866 -11.332 1.424 1.00 82.25 130 ALA A O 1
ATOM 984 N N . ILE A 1 131 ? -23.217 -9.188 1.223 1.00 78.12 131 ILE A N 1
ATOM 985 C CA . ILE A 1 131 ? -24.577 -8.595 1.239 1.00 78.12 131 ILE A CA 1
ATOM 986 C C . ILE A 1 131 ? -25.456 -9.291 0.193 1.00 78.12 131 ILE A C 1
ATOM 988 O O . ILE A 1 131 ? -26.557 -9.768 0.466 1.00 78.12 131 ILE A O 1
ATOM 992 N N . THR A 1 132 ? -24.904 -9.444 -1.007 1.00 72.06 132 THR A N 1
ATOM 993 C CA . THR A 1 132 ? -25.540 -10.087 -2.156 1.00 72.06 132 THR A CA 1
ATOM 994 C C . THR A 1 132 ? -25.708 -11.606 -1.959 1.00 72.06 132 THR A C 1
ATOM 996 O O . THR A 1 132 ? -26.549 -12.222 -2.609 1.00 72.06 132 THR A O 1
ATOM 999 N N . SER A 1 133 ? -25.003 -12.230 -1.011 1.00 74.25 133 SER A N 1
ATOM 1000 C CA . SER A 1 133 ? -25.237 -13.615 -0.553 1.00 74.25 133 SER A CA 1
ATOM 1001 C C . SER A 1 133 ? -26.264 -13.737 0.582 1.00 74.25 133 SER A C 1
ATOM 1003 O O . SER A 1 133 ? -26.573 -14.855 0.994 1.00 74.25 133 SER A O 1
ATOM 1005 N N . GLY A 1 134 ? -26.808 -12.620 1.078 1.00 74.44 134 GLY A N 1
ATOM 1006 C CA . GLY A 1 134 ? -27.697 -12.585 2.241 1.00 74.44 134 GLY A CA 1
ATOM 1007 C C . GLY A 1 134 ? -26.967 -12.496 3.585 1.00 74.44 134 GLY A C 1
ATOM 1008 O O . GLY A 1 134 ? -27.541 -12.871 4.605 1.00 74.44 134 GLY A O 1
ATOM 1009 N N . ALA A 1 135 ? -25.714 -12.028 3.596 1.00 81.50 135 ALA A N 1
ATOM 1010 C CA . ALA A 1 135 ? -25.039 -11.615 4.822 1.00 81.50 135 ALA A CA 1
ATOM 1011 C C . ALA A 1 135 ? -25.819 -10.497 5.515 1.00 81.50 135 ALA A C 1
ATOM 1013 O O . ALA A 1 135 ? -26.300 -9.593 4.839 1.00 81.50 135 ALA A O 1
ATOM 1014 N N . LYS A 1 136 ? -25.891 -10.542 6.845 1.00 84.56 136 LYS A N 1
ATOM 1015 C CA . LYS A 1 136 ? -26.409 -9.477 7.708 1.00 84.56 136 LYS A CA 1
ATOM 1016 C C . LYS A 1 136 ? -25.717 -9.588 9.064 1.00 84.56 136 LYS A C 1
ATOM 1018 O O . LYS A 1 136 ? -25.529 -10.710 9.530 1.00 84.56 136 LYS A O 1
ATOM 1023 N N . ASP A 1 137 ? -25.347 -8.453 9.652 1.00 86.38 137 ASP A N 1
ATOM 1024 C CA . ASP A 1 137 ? -24.708 -8.346 10.971 1.00 86.38 137 ASP A CA 1
ATOM 1025 C C . ASP A 1 137 ? -23.468 -9.256 11.107 1.00 86.38 137 ASP A C 1
ATOM 1027 O O . ASP A 1 137 ? -23.427 -10.196 11.903 1.00 86.38 137 ASP A O 1
ATOM 1031 N N . VAL A 1 138 ? -22.450 -9.002 10.271 1.00 89.19 138 VAL A N 1
ATOM 1032 C CA . VAL A 1 138 ? -21.182 -9.757 10.236 1.00 89.19 138 VAL A CA 1
ATOM 1033 C C . VAL A 1 138 ? -19.955 -8.869 10.010 1.00 89.19 138 VAL A C 1
ATOM 1035 O O . VAL A 1 138 ? -20.005 -7.912 9.237 1.00 89.19 138 VAL A O 1
ATOM 1038 N N . LEU A 1 139 ? -18.824 -9.266 10.598 1.00 89.19 139 LEU A N 1
ATOM 1039 C CA . LEU A 1 139 ? -17.481 -8.845 10.192 1.00 89.19 139 LEU A CA 1
ATOM 1040 C C . LEU A 1 139 ? -16.828 -9.953 9.355 1.00 89.19 139 LEU A C 1
ATOM 1042 O O . LEU A 1 139 ? -16.828 -11.121 9.740 1.00 89.19 139 LEU A O 1
ATOM 1046 N N . ILE A 1 140 ? -16.244 -9.595 8.216 1.00 91.25 140 ILE A N 1
ATOM 1047 C CA . ILE A 1 140 ? -15.544 -10.520 7.319 1.00 91.25 140 ILE A CA 1
ATOM 1048 C C . ILE A 1 140 ? -14.060 -10.178 7.330 1.00 91.25 140 ILE A C 1
ATOM 1050 O O . ILE A 1 140 ? -13.688 -9.074 6.936 1.00 91.25 140 ILE A O 1
ATOM 1054 N N . LYS A 1 141 ? -13.211 -11.121 7.744 1.00 90.88 141 LYS A N 1
ATOM 1055 C CA . LYS A 1 141 ? -11.752 -10.938 7.747 1.00 90.88 141 LYS A CA 1
ATOM 1056 C C . LYS A 1 141 ? -11.124 -11.700 6.587 1.00 90.88 141 LYS A C 1
ATOM 1058 O O . LYS A 1 141 ? -11.425 -12.879 6.393 1.00 90.88 141 LYS A O 1
ATOM 1063 N N . ILE A 1 142 ? -10.257 -11.026 5.836 1.00 91.56 142 ILE A N 1
ATOM 1064 C CA . ILE A 1 142 ? -9.592 -11.511 4.619 1.00 91.56 142 ILE A CA 1
ATOM 1065 C C . ILE A 1 142 ? -8.076 -11.414 4.795 1.00 91.56 142 ILE A C 1
ATOM 1067 O O . ILE A 1 142 ? -7.592 -10.349 5.164 1.00 91.56 142 ILE A O 1
ATOM 1071 N N . GLY A 1 143 ? -7.316 -12.466 4.481 1.00 88.06 143 GLY A N 1
ATOM 1072 C CA . GLY A 1 143 ? -5.851 -12.424 4.570 1.00 88.06 143 GLY A CA 1
ATOM 1073 C C . GLY A 1 143 ? -5.125 -13.429 3.675 1.00 88.06 143 GLY A C 1
ATOM 1074 O O . GLY A 1 143 ? -5.712 -14.400 3.195 1.00 88.06 143 GLY A O 1
ATOM 1075 N N . SER A 1 144 ? -3.833 -13.194 3.449 1.00 87.62 144 SER A N 1
ATOM 1076 C CA . SER A 1 144 ? -2.915 -14.035 2.676 1.00 87.62 144 SER A CA 1
ATOM 1077 C C . SER A 1 144 ? -1.476 -13.861 3.175 1.00 87.62 144 SER A C 1
ATOM 1079 O O . SER A 1 144 ? -1.044 -12.756 3.474 1.00 87.62 144 SER A O 1
ATOM 1081 N N . LEU A 1 145 ? -0.706 -14.951 3.212 1.00 77.94 145 LEU A N 1
ATOM 1082 C CA . LEU A 1 145 ? 0.740 -14.924 3.502 1.00 77.94 145 LEU A CA 1
ATOM 1083 C C . LEU A 1 145 ? 1.603 -14.597 2.272 1.00 77.94 145 LEU A C 1
ATOM 1085 O O . LEU A 1 145 ? 2.826 -14.550 2.366 1.00 77.94 145 LEU A O 1
ATOM 1089 N N . LYS A 1 146 ? 0.985 -14.452 1.096 1.00 76.94 146 LYS A N 1
ATOM 1090 C CA . LYS A 1 146 ? 1.660 -14.172 -0.176 1.00 76.94 146 LYS A CA 1
ATOM 1091 C C . LYS A 1 146 ? 0.875 -13.139 -0.980 1.00 76.94 146 LYS A C 1
ATOM 1093 O O . LYS A 1 146 ? -0.355 -13.240 -0.968 1.00 76.94 146 LYS A O 1
ATOM 1098 N N . PRO A 1 147 ? 1.541 -12.244 -1.733 1.00 72.00 147 PRO A N 1
ATOM 1099 C CA . PRO A 1 147 ? 0.879 -11.385 -2.708 1.00 72.00 147 PRO A CA 1
ATOM 1100 C C . PRO A 1 147 ? 0.025 -12.204 -3.678 1.00 72.00 147 PRO A C 1
ATOM 1102 O O . PRO A 1 147 ? 0.512 -13.129 -4.331 1.00 72.00 147 PRO A O 1
ATOM 1105 N N . VAL A 1 148 ? -1.266 -11.889 -3.726 1.00 81.38 148 VAL A N 1
ATOM 1106 C CA . VAL A 1 148 ? -2.269 -12.500 -4.599 1.00 81.38 148 VAL A CA 1
ATOM 1107 C C . VAL A 1 148 ? -3.317 -11.461 -4.983 1.00 81.38 148 VAL A C 1
ATOM 1109 O O . VAL A 1 148 ? -3.486 -10.437 -4.333 1.00 81.38 148 VAL A O 1
ATOM 1112 N N . THR A 1 149 ? -4.073 -11.742 -6.032 1.00 75.38 149 THR A N 1
ATOM 1113 C CA . THR A 1 149 ? -5.153 -10.888 -6.540 1.00 75.38 149 THR A CA 1
ATOM 1114 C C . THR A 1 149 ? -6.373 -10.858 -5.603 1.00 75.38 149 THR A C 1
ATOM 1116 O O . THR A 1 149 ? -6.900 -9.783 -5.320 1.00 75.38 149 THR A O 1
ATOM 1119 N N . GLY A 1 150 ? -6.751 -11.999 -5.006 1.00 85.31 150 GLY A N 1
ATOM 1120 C CA . GLY A 1 150 ? -7.682 -12.082 -3.861 1.00 85.31 150 GLY A CA 1
ATOM 1121 C C . GLY A 1 150 ? -8.867 -13.045 -4.026 1.00 85.31 150 GLY A C 1
ATOM 1122 O O . GLY A 1 150 ? -9.513 -13.414 -3.047 1.00 85.31 150 GLY A O 1
ATOM 1123 N N . GLU A 1 151 ? -9.115 -13.551 -5.231 1.00 86.06 151 GLU A N 1
ATOM 1124 C CA . GLU A 1 151 ? -10.304 -14.328 -5.614 1.00 86.06 151 GLU A CA 1
ATOM 1125 C C . GLU A 1 151 ? -10.487 -15.629 -4.822 1.00 86.06 151 GLU A C 1
ATOM 1127 O O . GLU A 1 151 ? -11.618 -16.086 -4.656 1.00 86.06 151 GLU A O 1
ATOM 1132 N N . GLY A 1 152 ? -9.405 -16.208 -4.291 1.00 91.75 152 GLY A N 1
ATOM 1133 C CA . GLY A 1 152 ? -9.458 -17.352 -3.375 1.00 91.75 152 GLY A CA 1
ATOM 1134 C C . GLY A 1 152 ? -10.300 -17.065 -2.130 1.00 91.75 152 GLY A C 1
ATOM 1135 O O . GLY A 1 152 ? -11.225 -17.813 -1.817 1.00 91.75 152 GLY A O 1
ATOM 1136 N N . ALA A 1 153 ? -10.062 -15.931 -1.473 1.00 93.69 153 ALA A N 1
ATOM 1137 C CA . ALA A 1 153 ? -10.866 -15.475 -0.346 1.00 93.69 153 ALA A CA 1
ATOM 1138 C C . ALA A 1 153 ? -12.298 -15.096 -0.762 1.00 93.69 153 ALA A C 1
ATOM 1140 O O . ALA A 1 153 ? -13.238 -15.350 -0.011 1.00 93.69 153 ALA A O 1
ATOM 1141 N N . LEU A 1 154 ? -12.501 -14.561 -1.973 1.00 89.56 154 LEU A N 1
ATOM 1142 C CA . LEU A 1 154 ? -13.832 -14.178 -2.470 1.00 89.56 154 LEU A CA 1
ATOM 1143 C C . LEU A 1 154 ? -14.706 -15.417 -2.726 1.00 89.56 154 LEU A C 1
ATOM 1145 O O . LEU A 1 154 ? -15.852 -15.493 -2.282 1.00 89.56 154 LEU A O 1
ATOM 1149 N N . ALA A 1 155 ? -14.133 -16.437 -3.366 1.00 89.81 155 ALA A N 1
ATOM 1150 C CA . ALA A 1 155 ? -14.710 -17.774 -3.462 1.00 89.81 155 ALA A CA 1
ATOM 1151 C C . ALA A 1 155 ? -14.894 -18.420 -2.072 1.00 89.81 155 ALA A C 1
ATOM 1153 O O . ALA A 1 155 ? -15.870 -19.138 -1.845 1.00 89.81 155 ALA A O 1
ATOM 1154 N N . GLY A 1 156 ? -13.994 -18.126 -1.132 1.00 92.12 156 GLY A N 1
ATOM 1155 C CA . GLY A 1 156 ? -14.066 -18.514 0.274 1.00 92.12 156 GLY A CA 1
ATOM 1156 C C . GLY A 1 156 ? -15.299 -17.983 1.008 1.00 92.12 156 GLY A C 1
ATOM 1157 O O . GLY A 1 156 ? -16.016 -18.772 1.625 1.00 92.12 156 GLY A O 1
ATOM 1158 N N . VAL A 1 157 ? -15.612 -16.690 0.866 1.00 90.94 157 VAL A N 1
ATOM 1159 C CA . VAL A 1 157 ? -16.832 -16.056 1.406 1.00 90.94 157 VAL A CA 1
ATOM 1160 C C . VAL A 1 157 ? -18.081 -16.801 0.926 1.00 90.94 157 VAL A C 1
ATOM 1162 O O . VAL A 1 157 ? -18.886 -17.250 1.747 1.00 90.94 157 VAL A O 1
ATOM 1165 N N . TYR A 1 158 ? -18.214 -17.035 -0.386 1.00 87.94 158 TYR A N 1
ATOM 1166 C CA . TYR A 1 158 ? -19.322 -17.826 -0.936 1.00 87.94 158 TYR A CA 1
ATOM 1167 C C . TYR A 1 158 ? -19.352 -19.260 -0.381 1.00 87.94 158 TYR A C 1
ATOM 1169 O O . TYR A 1 158 ? -20.420 -19.770 -0.037 1.00 87.94 158 TYR A O 1
ATOM 1177 N N . ALA A 1 159 ? -18.193 -19.910 -0.236 1.00 89.69 159 ALA A N 1
ATOM 1178 C CA . ALA A 1 159 ? -18.109 -21.269 0.292 1.00 89.69 159 ALA A CA 1
ATOM 1179 C C . ALA A 1 159 ? -18.539 -21.389 1.757 1.00 89.69 159 ALA A C 1
ATOM 1181 O O . ALA A 1 159 ? -19.208 -22.362 2.106 1.00 89.69 159 ALA A O 1
ATOM 1182 N N . ILE A 1 160 ? -18.209 -20.407 2.597 1.00 89.88 160 ILE A N 1
ATOM 1183 C CA . ILE A 1 160 ? -18.675 -20.349 3.987 1.00 89.88 160 ILE A CA 1
ATOM 1184 C C . ILE A 1 160 ? -20.200 -20.187 4.025 1.00 89.88 160 ILE A C 1
ATOM 1186 O O . ILE A 1 160 ? -20.869 -20.913 4.762 1.00 89.88 160 ILE A O 1
ATOM 1190 N N . TYR A 1 161 ? -20.774 -19.312 3.187 1.00 85.06 161 TYR A N 1
ATOM 1191 C CA . TYR A 1 161 ? -22.231 -19.158 3.088 1.00 85.06 161 TYR A CA 1
ATOM 1192 C C . TYR A 1 161 ? -22.935 -20.458 2.660 1.00 85.06 161 TYR A C 1
ATOM 1194 O O . TYR A 1 161 ? -23.887 -20.867 3.334 1.00 85.06 161 TYR A O 1
ATOM 1202 N N . GLU A 1 162 ? -22.447 -21.138 1.613 1.00 85.50 162 GLU A N 1
ATOM 1203 C CA . GLU A 1 162 ? -22.952 -22.449 1.157 1.00 85.50 162 GLU A CA 1
ATOM 1204 C C . GLU A 1 162 ? -22.860 -23.507 2.271 1.00 85.50 162 GLU A C 1
ATOM 1206 O O . GLU A 1 162 ? -23.839 -24.196 2.568 1.00 85.50 162 GLU A O 1
ATOM 1211 N N . ALA A 1 163 ? -21.709 -23.602 2.944 1.00 86.44 163 ALA A N 1
ATOM 1212 C CA . ALA A 1 163 ? -21.464 -24.578 4.006 1.00 86.44 163 ALA A CA 1
ATOM 1213 C C . ALA A 1 163 ? -22.274 -24.316 5.291 1.00 86.44 163 ALA A C 1
ATOM 1215 O O . ALA A 1 163 ? -22.541 -25.254 6.043 1.00 86.44 163 ALA A O 1
ATOM 1216 N N . ASN A 1 164 ? -22.709 -23.073 5.517 1.00 82.44 164 ASN A N 1
ATOM 1217 C CA . ASN A 1 164 ? -23.649 -22.695 6.577 1.00 82.44 164 ASN A CA 1
ATOM 1218 C C . ASN A 1 164 ? -25.127 -22.928 6.188 1.00 82.44 164 ASN A C 1
ATOM 1220 O O . ASN A 1 164 ? -26.031 -22.584 6.947 1.00 82.44 164 ASN A O 1
ATOM 1224 N N . GLY A 1 165 ? -25.392 -23.544 5.029 1.00 77.69 165 GLY A N 1
ATOM 1225 C CA . GLY A 1 165 ? -26.732 -23.934 4.579 1.00 77.69 165 GLY A CA 1
ATOM 1226 C C . GLY A 1 165 ? -27.489 -22.854 3.803 1.00 77.69 165 GLY A C 1
ATOM 1227 O O . GLY A 1 165 ? -28.660 -23.057 3.465 1.00 77.69 165 GLY A O 1
ATOM 1228 N N . ASN A 1 166 ? -26.845 -21.728 3.489 1.00 75.44 166 ASN A N 1
ATOM 1229 C CA . ASN A 1 166 ? -27.451 -20.664 2.696 1.00 75.44 166 ASN A CA 1
ATOM 1230 C C . ASN A 1 166 ? -27.461 -21.050 1.214 1.00 75.44 166 ASN A C 1
ATOM 1232 O O . ASN A 1 166 ? -26.510 -21.628 0.686 1.00 75.44 166 ASN A O 1
ATOM 1236 N N . LYS A 1 167 ? -28.548 -20.717 0.515 1.00 69.38 167 LYS A N 1
ATOM 1237 C CA . LYS A 1 167 ? -28.641 -20.944 -0.929 1.00 69.38 167 LYS A CA 1
ATOM 1238 C C . LYS A 1 167 ? -27.979 -19.795 -1.671 1.00 69.38 167 LYS A C 1
ATOM 1240 O O . LYS A 1 167 ? -28.595 -18.747 -1.840 1.00 69.38 167 LYS A O 1
ATOM 1245 N N . LEU A 1 168 ? -26.768 -20.027 -2.167 1.00 71.50 168 LEU A N 1
ATOM 1246 C CA . LEU A 1 168 ? -26.129 -19.107 -3.100 1.00 71.50 168 LEU A CA 1
ATOM 1247 C C . LEU A 1 168 ? -26.994 -18.933 -4.353 1.00 71.50 168 LEU A C 1
ATOM 1249 O O . LEU A 1 168 ? -27.475 -19.904 -4.943 1.00 71.50 168 LEU A O 1
ATOM 1253 N N . ASN A 1 169 ? -27.177 -17.686 -4.774 1.00 68.12 169 ASN A N 1
ATOM 1254 C CA . ASN A 1 169 ? -27.880 -17.354 -6.004 1.00 68.12 169 ASN A CA 1
ATOM 1255 C C . ASN A 1 169 ? -26.853 -16.986 -7.083 1.00 68.12 169 ASN A C 1
ATOM 1257 O O . ASN A 1 169 ? -26.100 -16.031 -6.944 1.00 68.12 169 ASN A O 1
ATOM 1261 N N . ILE A 1 170 ? -26.827 -17.727 -8.189 1.00 68.88 170 ILE A N 1
ATOM 1262 C CA . ILE A 1 170 ? -25.844 -17.513 -9.263 1.00 68.88 170 ILE A CA 1
ATOM 1263 C C . ILE A 1 170 ? -26.003 -16.139 -9.944 1.00 68.88 170 ILE A C 1
ATOM 1265 O O . ILE A 1 170 ? -25.026 -15.600 -10.453 1.00 68.88 170 ILE A O 1
ATOM 1269 N N . GLN A 1 171 ? -27.200 -15.539 -9.941 1.00 68.19 171 GLN A N 1
ATOM 1270 C CA . GLN A 1 171 ? -27.380 -14.168 -10.451 1.00 68.19 171 GLN A CA 1
ATOM 1271 C C . GLN A 1 171 ? -26.705 -13.144 -9.535 1.00 68.19 171 GLN A C 1
ATOM 1273 O O . GLN A 1 171 ? -26.062 -12.218 -10.013 1.00 68.19 171 GLN A O 1
ATOM 1278 N N . ASN A 1 172 ? -26.788 -13.367 -8.226 1.00 69.56 172 ASN A N 1
ATOM 1279 C CA . ASN A 1 172 ? -26.185 -12.521 -7.205 1.00 69.56 172 ASN A CA 1
ATOM 1280 C C . ASN A 1 172 ? -24.654 -12.496 -7.368 1.00 69.56 172 ASN A C 1
ATOM 1282 O O . ASN A 1 172 ? -24.056 -11.425 -7.402 1.00 69.56 172 ASN A O 1
ATOM 1286 N N . ILE A 1 173 ? -24.029 -13.658 -7.594 1.00 69.81 173 ILE A N 1
ATOM 1287 C CA . ILE A 1 173 ? -22.581 -13.738 -7.855 1.00 69.81 173 ILE A CA 1
ATOM 1288 C C . ILE A 1 173 ? -22.197 -12.990 -9.147 1.00 69.81 173 ILE A C 1
ATOM 1290 O O . ILE A 1 173 ? -21.211 -12.259 -9.165 1.00 69.81 173 ILE A O 1
ATOM 1294 N N . LYS A 1 174 ? -22.998 -13.098 -10.216 1.00 73.06 174 LYS A N 1
ATOM 1295 C CA . LYS A 1 174 ? -22.752 -12.377 -11.482 1.00 73.06 174 LYS A CA 1
ATOM 1296 C C . LYS A 1 174 ? -22.854 -10.858 -11.361 1.00 73.06 174 LYS A C 1
ATOM 1298 O O . LYS A 1 174 ? -22.140 -10.154 -12.068 1.00 73.06 174 LYS A O 1
ATOM 1303 N N . VAL A 1 175 ? -23.733 -10.354 -10.499 1.00 75.38 175 VAL A N 1
ATOM 1304 C CA . VAL A 1 175 ? -23.811 -8.913 -10.225 1.00 75.38 175 VAL A CA 1
ATOM 1305 C C . VAL A 1 175 ? -22.605 -8.468 -9.416 1.00 75.38 175 VAL A C 1
ATOM 1307 O O . VAL A 1 175 ? -21.951 -7.517 -9.824 1.00 75.38 175 VAL A O 1
ATOM 1310 N N . ALA A 1 176 ? -22.236 -9.203 -8.362 1.00 68.88 176 ALA A N 1
ATOM 1311 C CA . ALA A 1 176 ? -21.034 -8.907 -7.585 1.00 68.88 176 ALA A CA 1
ATOM 1312 C C . ALA A 1 176 ? -19.768 -8.851 -8.466 1.00 68.88 176 ALA A C 1
ATOM 1314 O O . ALA A 1 176 ? -18.957 -7.953 -8.289 1.00 68.88 176 ALA A O 1
ATOM 1315 N N . GLN A 1 177 ? -19.639 -9.732 -9.470 1.00 69.38 177 GLN A N 1
ATOM 1316 C CA . GLN A 1 177 ? -18.556 -9.692 -10.469 1.00 69.38 177 GLN A CA 1
ATOM 1317 C C . GLN A 1 177 ? -18.528 -8.396 -11.292 1.00 69.38 177 GLN A C 1
ATOM 1319 O O . GLN A 1 177 ? -17.463 -7.820 -11.491 1.00 69.38 177 GLN A O 1
ATOM 1324 N N . LYS A 1 178 ? -19.686 -7.926 -11.769 1.00 75.62 178 LYS A N 1
ATOM 1325 C CA . LYS A 1 178 ? -19.795 -6.665 -12.527 1.00 75.62 178 LYS A CA 1
ATOM 1326 C C . LYS A 1 178 ? -19.610 -5.430 -11.652 1.00 75.62 178 LYS A C 1
ATOM 1328 O O . LYS A 1 178 ? -19.182 -4.390 -12.131 1.00 75.62 178 LYS A O 1
ATOM 1333 N N . GLU A 1 179 ? -19.920 -5.540 -10.368 1.00 72.75 179 GLU A N 1
ATOM 1334 C CA . GLU A 1 179 ? -19.630 -4.496 -9.390 1.00 72.75 179 GLU A CA 1
ATOM 1335 C C . GLU A 1 179 ? -18.130 -4.362 -9.082 1.00 72.75 179 GLU A C 1
ATOM 1337 O O . GLU A 1 179 ? -17.737 -3.304 -8.602 1.00 72.75 179 GLU A O 1
ATOM 1342 N N . VAL A 1 180 ? -17.290 -5.364 -9.391 1.00 67.56 180 VAL A N 1
ATOM 1343 C CA . VAL A 1 180 ? -15.821 -5.258 -9.240 1.00 67.56 180 VAL A CA 1
ATOM 1344 C C . VAL A 1 180 ? -15.219 -4.302 -10.267 1.00 67.56 180 VAL A C 1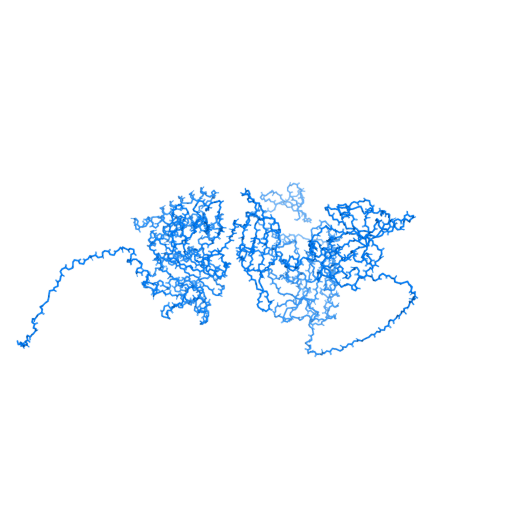
ATOM 1346 O O . VAL A 1 180 ? -14.384 -3.478 -9.914 1.00 67.56 180 VAL A O 1
ATOM 1349 N N . THR A 1 181 ? -15.637 -4.390 -11.535 1.00 71.31 181 THR A N 1
ATOM 1350 C CA . THR A 1 181 ? -15.101 -3.530 -12.608 1.00 71.31 181 THR A CA 1
ATOM 1351 C C . THR A 1 181 ? -15.726 -2.138 -12.614 1.00 71.31 181 THR A C 1
ATOM 1353 O O . THR A 1 181 ? -15.133 -1.205 -13.153 1.00 71.31 181 THR A O 1
ATOM 1356 N N . LEU A 1 182 ? -16.891 -1.975 -11.974 1.00 80.94 182 LEU A N 1
ATOM 1357 C CA . LEU A 1 182 ? -17.669 -0.739 -11.976 1.00 80.94 182 LEU A CA 1
ATOM 1358 C C . LEU A 1 182 ? -16.869 0.513 -11.544 1.00 80.94 182 LEU A C 1
ATOM 1360 O O . LEU A 1 182 ? -16.952 1.504 -12.270 1.00 80.94 182 LEU A O 1
ATOM 1364 N N . PRO A 1 183 ? -16.076 0.527 -10.450 1.00 76.88 183 PRO A N 1
ATOM 1365 C CA . PRO A 1 183 ? -15.294 1.712 -10.094 1.00 76.88 183 PRO A CA 1
ATOM 1366 C C . PRO A 1 183 ? -14.236 2.073 -11.139 1.00 76.88 183 PRO A C 1
ATOM 1368 O O . PRO A 1 183 ? -14.093 3.244 -11.483 1.00 76.88 183 PRO A O 1
ATOM 1371 N N . THR A 1 184 ? -13.546 1.081 -11.708 1.00 72.75 184 THR A N 1
ATOM 1372 C CA . THR A 1 184 ? -12.556 1.289 -12.776 1.00 72.75 184 THR A CA 1
ATOM 1373 C C . THR A 1 184 ? -13.213 1.845 -14.040 1.00 72.75 184 THR A C 1
ATOM 1375 O O . THR A 1 184 ? -12.780 2.875 -14.549 1.00 72.75 184 THR A O 1
ATOM 1378 N N . GLU A 1 185 ? -14.324 1.251 -14.490 1.00 84.38 185 GLU A N 1
ATOM 1379 C CA . GLU A 1 185 ? -15.079 1.718 -15.665 1.00 84.38 185 GLU A CA 1
ATOM 1380 C C . GLU A 1 185 ? -15.641 3.145 -15.502 1.00 84.38 185 GLU A C 1
ATOM 1382 O O . GLU A 1 185 ? -15.876 3.829 -16.503 1.00 84.38 185 GLU A O 1
ATOM 1387 N N . ILE A 1 186 ? -15.872 3.601 -14.263 1.00 87.69 186 ILE A N 1
ATOM 1388 C CA . ILE A 1 186 ? -16.274 4.982 -13.959 1.00 87.69 186 ILE A CA 1
ATOM 1389 C C . ILE A 1 186 ? -15.058 5.922 -13.934 1.00 87.69 186 ILE A C 1
ATOM 1391 O O . ILE A 1 186 ? -15.139 7.004 -14.522 1.00 87.69 186 ILE A O 1
ATOM 1395 N N . LYS A 1 187 ? -13.932 5.520 -13.323 1.00 84.56 187 LYS A N 1
ATOM 1396 C CA . LYS A 1 187 ? -12.679 6.306 -13.299 1.00 84.56 187 LYS A CA 1
ATOM 1397 C C . LYS A 1 187 ? -12.096 6.530 -14.697 1.00 84.56 187 LYS A C 1
ATOM 1399 O O . LYS A 1 187 ? -11.673 7.631 -15.014 1.00 84.56 187 LYS A O 1
ATOM 1404 N N . GLU A 1 188 ? -12.195 5.554 -15.596 1.00 85.38 188 GLU A N 1
ATOM 1405 C CA . GLU A 1 188 ? -11.841 5.730 -17.017 1.00 85.38 188 GLU A CA 1
ATOM 1406 C C . GLU A 1 188 ? -12.686 6.790 -17.758 1.00 85.38 188 GLU A C 1
ATOM 1408 O O . GLU A 1 188 ? -12.391 7.124 -18.905 1.00 85.38 188 GLU A O 1
ATOM 1413 N N . LYS A 1 189 ? -13.809 7.242 -17.180 1.00 88.31 189 LYS A N 1
ATOM 1414 C CA . LYS A 1 189 ? -14.829 8.067 -17.863 1.00 88.31 189 LYS A CA 1
ATOM 1415 C C . LYS A 1 189 ? -15.229 9.308 -17.063 1.00 88.31 189 LYS A C 1
ATOM 1417 O O . LYS A 1 189 ? -16.191 9.986 -17.435 1.00 88.31 189 LYS A O 1
ATOM 1422 N N . SER A 1 190 ? -14.526 9.591 -15.965 1.00 88.31 190 SER A N 1
ATOM 1423 C CA . SER A 1 190 ? -14.749 10.745 -15.092 1.00 88.31 190 SER A CA 1
ATOM 1424 C C . SER A 1 190 ? -13.563 11.002 -14.171 1.00 88.31 190 SER A C 1
ATOM 1426 O O . SER A 1 190 ? -12.780 10.106 -13.893 1.00 88.31 190 SER A O 1
ATOM 1428 N N . GLN A 1 191 ? -13.489 12.212 -13.622 1.00 83.44 191 GLN A N 1
ATOM 1429 C CA . GLN A 1 191 ? -12.523 12.582 -12.583 1.00 83.44 191 GLN A CA 1
ATOM 1430 C C . GLN A 1 191 ? -13.057 12.287 -11.164 1.00 83.44 191 GLN A C 1
ATOM 1432 O O . GLN A 1 191 ? -12.688 12.965 -10.208 1.00 83.44 191 GLN A O 1
ATOM 1437 N N . LEU A 1 192 ? -13.977 11.323 -11.020 1.00 82.69 192 LEU A N 1
ATOM 1438 C CA . LEU A 1 192 ? -14.533 10.960 -9.716 1.00 82.69 192 LEU A CA 1
ATOM 1439 C C . LEU A 1 192 ? -13.518 10.150 -8.903 1.00 82.69 192 LEU A C 1
ATOM 1441 O O . LEU A 1 192 ? -12.921 9.200 -9.410 1.00 82.69 192 LEU A O 1
ATOM 1445 N N . THR A 1 193 ? -13.372 10.483 -7.622 1.00 76.00 193 THR A N 1
ATOM 1446 C CA . THR A 1 193 ? -12.557 9.693 -6.688 1.00 76.00 193 THR A CA 1
ATOM 1447 C C . THR A 1 193 ? -13.271 8.397 -6.295 1.00 76.00 193 THR A C 1
ATOM 1449 O O . THR A 1 193 ? -14.501 8.316 -6.351 1.00 76.00 193 THR A O 1
ATOM 1452 N N . ASP A 1 194 ? -12.528 7.381 -5.840 1.00 66.69 194 ASP A N 1
ATOM 1453 C CA . ASP A 1 194 ? -13.121 6.113 -5.378 1.00 66.69 194 ASP A CA 1
ATOM 1454 C C . ASP A 1 194 ? -14.196 6.327 -4.306 1.00 66.69 194 ASP A C 1
ATOM 1456 O O . ASP A 1 194 ? -15.263 5.720 -4.366 1.00 66.69 194 ASP A O 1
ATOM 1460 N N . ALA A 1 195 ? -13.968 7.263 -3.386 1.00 64.06 195 ALA A N 1
ATOM 1461 C CA . ALA A 1 195 ? -14.942 7.694 -2.393 1.00 64.06 195 ALA A CA 1
ATOM 1462 C C . ALA A 1 195 ? -16.263 8.199 -3.000 1.00 64.06 195 ALA A C 1
ATOM 1464 O O . ALA A 1 195 ? -17.343 7.755 -2.609 1.00 64.06 195 ALA A O 1
ATOM 1465 N N . GLN A 1 196 ? -16.189 9.097 -3.988 1.00 79.75 196 GLN A N 1
ATOM 1466 C CA . GLN A 1 196 ? -17.367 9.656 -4.662 1.00 79.75 196 GLN A CA 1
ATOM 1467 C C . GLN A 1 196 ? -18.134 8.578 -5.439 1.00 79.75 196 GLN A C 1
ATOM 1469 O O . GLN A 1 196 ? -19.365 8.588 -5.471 1.00 79.75 196 GLN A O 1
ATOM 1474 N N . ILE A 1 197 ? -17.416 7.625 -6.040 1.00 81.56 197 ILE A N 1
ATOM 1475 C CA . ILE A 1 197 ? -18.000 6.483 -6.751 1.00 81.56 197 ILE A CA 1
ATOM 1476 C C . ILE A 1 197 ? -18.679 5.517 -5.772 1.00 81.56 197 ILE A C 1
ATOM 1478 O O . ILE A 1 197 ? -19.800 5.062 -6.026 1.00 81.56 197 ILE A O 1
ATOM 1482 N N . ASN A 1 198 ? -18.030 5.222 -4.646 1.00 71.06 198 ASN A N 1
ATOM 1483 C CA . ASN A 1 198 ? -18.570 4.360 -3.601 1.00 71.06 198 ASN A CA 1
ATOM 1484 C C . ASN A 1 198 ? -19.831 4.979 -2.981 1.00 71.06 198 ASN A C 1
ATOM 1486 O O . ASN A 1 198 ? -20.854 4.301 -2.927 1.00 71.06 198 ASN A O 1
ATOM 1490 N N . GLU A 1 199 ? -19.828 6.271 -2.628 1.00 75.94 199 GLU A N 1
ATOM 1491 C CA . GLU A 1 199 ? -21.030 6.959 -2.131 1.00 75.94 199 GLU A CA 1
ATOM 1492 C C . GLU A 1 199 ? -22.162 6.956 -3.172 1.00 75.94 199 GLU A C 1
ATOM 1494 O O . GLU A 1 199 ? -23.295 6.578 -2.862 1.00 75.94 199 GLU A O 1
ATOM 1499 N N . LEU A 1 200 ? -21.867 7.330 -4.424 1.00 86.62 200 LEU A N 1
ATOM 1500 C CA . LEU A 1 200 ? -22.857 7.362 -5.503 1.00 86.62 200 LEU A CA 1
ATOM 1501 C C . LEU A 1 200 ? -23.512 5.989 -5.701 1.00 86.62 200 LEU A C 1
ATOM 1503 O O . LEU A 1 200 ? -24.739 5.876 -5.751 1.00 86.62 200 LEU A O 1
ATOM 1507 N N . THR A 1 201 ? -22.701 4.934 -5.803 1.00 84.25 201 THR A N 1
ATOM 1508 C CA . THR A 1 201 ? -23.201 3.574 -6.027 1.00 84.25 201 THR A CA 1
ATOM 1509 C C . THR A 1 201 ? -23.914 3.006 -4.797 1.00 84.25 201 THR A C 1
ATOM 1511 O O . THR A 1 201 ? -24.941 2.347 -4.970 1.00 84.25 201 THR A O 1
ATOM 1514 N N . ALA A 1 202 ? -23.461 3.306 -3.576 1.00 73.81 202 ALA A N 1
ATOM 1515 C CA . ALA A 1 202 ? -24.134 2.934 -2.331 1.00 73.81 202 ALA A CA 1
ATOM 1516 C C . ALA A 1 202 ? -25.527 3.577 -2.212 1.00 73.81 202 ALA A C 1
ATOM 1518 O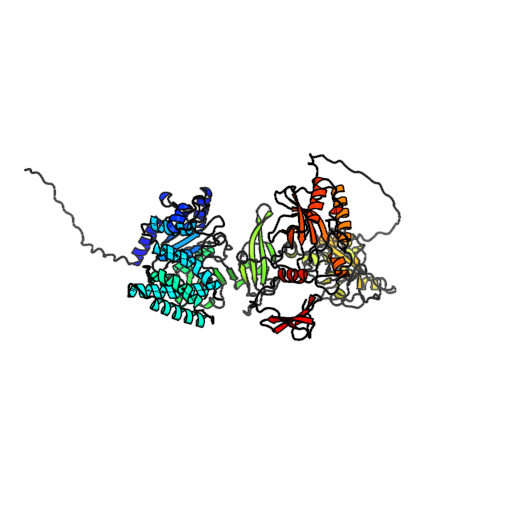 O . ALA A 1 202 ? -26.515 2.865 -2.013 1.00 73.81 202 ALA A O 1
ATOM 1519 N N . ASN A 1 203 ? -25.632 4.893 -2.430 1.00 80.38 203 ASN A N 1
ATOM 1520 C CA . ASN A 1 203 ? -26.900 5.628 -2.379 1.00 80.38 203 ASN A CA 1
ATOM 1521 C C . ASN A 1 203 ? -27.909 5.097 -3.412 1.00 80.38 203 ASN A C 1
ATOM 1523 O O . ASN A 1 203 ? -29.084 4.881 -3.102 1.00 80.38 203 ASN A O 1
ATOM 1527 N N . ILE A 1 204 ? -27.451 4.816 -4.637 1.00 88.25 204 ILE A N 1
ATOM 1528 C CA . ILE A 1 204 ? -28.294 4.230 -5.689 1.00 88.25 204 ILE A CA 1
ATOM 1529 C C . ILE A 1 204 ? -28.768 2.821 -5.292 1.00 88.25 204 ILE A C 1
ATOM 1531 O O . ILE A 1 204 ? -29.961 2.528 -5.416 1.00 88.25 204 ILE A O 1
ATOM 1535 N N . LYS A 1 205 ? -27.879 1.963 -4.769 1.00 82.31 205 LYS A N 1
ATOM 1536 C CA . LYS A 1 205 ? -28.232 0.613 -4.292 1.00 82.31 205 LYS A CA 1
ATOM 1537 C C . LYS A 1 205 ? -29.267 0.643 -3.169 1.00 82.31 205 LYS A C 1
ATOM 1539 O O . LYS A 1 205 ? -30.238 -0.110 -3.242 1.00 82.31 205 LYS A O 1
ATOM 1544 N N . ALA A 1 206 ? -29.098 1.512 -2.170 1.00 76.69 206 ALA A N 1
ATOM 1545 C CA . ALA A 1 206 ? -30.026 1.651 -1.046 1.00 76.69 206 ALA A CA 1
ATOM 1546 C C . ALA A 1 206 ? -31.443 2.017 -1.524 1.00 76.69 206 ALA A C 1
ATOM 1548 O O . ALA A 1 206 ? -32.417 1.322 -1.218 1.00 76.69 206 ALA A O 1
ATOM 1549 N N . ILE A 1 207 ? -31.561 3.040 -2.382 1.00 84.56 207 ILE A N 1
ATOM 1550 C CA . ILE A 1 207 ? -32.856 3.477 -2.928 1.00 84.56 207 ILE A CA 1
ATOM 1551 C C . ILE A 1 207 ? -33.485 2.384 -3.806 1.00 84.56 207 ILE A C 1
ATOM 1553 O O . ILE A 1 207 ? -34.688 2.130 -3.698 1.00 84.56 207 ILE A O 1
ATOM 1557 N N . ILE A 1 208 ? -32.703 1.699 -4.649 1.00 86.19 208 ILE A N 1
ATOM 1558 C CA . ILE A 1 208 ? -33.202 0.582 -5.468 1.00 86.19 208 ILE A CA 1
ATOM 1559 C C . ILE A 1 208 ? -33.708 -0.560 -4.580 1.00 86.19 208 ILE A C 1
ATOM 1561 O O . ILE A 1 208 ? -34.833 -1.019 -4.779 1.00 86.19 208 ILE A O 1
ATOM 1565 N N . ALA A 1 209 ? -32.936 -0.989 -3.579 1.00 78.69 209 ALA A N 1
ATOM 1566 C CA . ALA A 1 209 ? -33.328 -2.062 -2.668 1.00 78.69 209 ALA A CA 1
ATOM 1567 C C . ALA A 1 209 ? -34.615 -1.718 -1.902 1.00 78.69 209 ALA A C 1
ATOM 1569 O O . ALA A 1 209 ? -35.526 -2.545 -1.820 1.00 78.69 209 ALA A O 1
ATOM 1570 N N . GLN A 1 210 ? -34.747 -0.477 -1.425 1.00 80.81 210 GLN A N 1
ATOM 1571 C CA . GLN A 1 210 ? -35.962 -0.003 -0.767 1.00 80.81 210 GLN A CA 1
ATOM 1572 C C . GLN A 1 210 ? -37.177 -0.011 -1.715 1.00 80.81 210 GLN A C 1
ATOM 1574 O O . GLN A 1 210 ? -38.245 -0.515 -1.359 1.00 80.81 210 GLN A O 1
ATOM 1579 N N . ARG A 1 211 ? -37.025 0.458 -2.961 1.00 84.62 211 ARG A N 1
ATOM 1580 C CA . ARG A 1 211 ? -38.102 0.411 -3.969 1.00 84.62 211 ARG A CA 1
ATOM 1581 C C . ARG A 1 211 ? -38.486 -1.022 -4.351 1.00 84.62 211 ARG A C 1
ATOM 1583 O O . ARG A 1 211 ? -39.672 -1.294 -4.540 1.00 84.62 211 ARG A O 1
ATOM 1590 N N . VAL A 1 212 ? -37.526 -1.945 -4.419 1.00 82.00 212 VAL A N 1
ATOM 1591 C CA . VAL A 1 212 ? -37.773 -3.381 -4.644 1.00 82.00 212 VAL A CA 1
ATOM 1592 C C . VAL A 1 212 ? -38.510 -4.005 -3.449 1.00 82.00 212 VAL A C 1
ATOM 1594 O O . VAL A 1 212 ? -39.474 -4.742 -3.658 1.00 82.00 212 VAL A O 1
ATOM 1597 N N . LYS A 1 213 ? -38.160 -3.651 -2.204 1.00 75.69 213 LYS A N 1
ATOM 1598 C CA . LYS A 1 213 ? -38.878 -4.071 -0.980 1.00 75.69 213 LYS A CA 1
ATOM 1599 C C . LYS A 1 213 ? -40.341 -3.605 -0.981 1.00 75.69 213 LYS A C 1
ATOM 1601 O O . LYS A 1 213 ? -41.231 -4.373 -0.616 1.00 75.69 213 LYS A O 1
ATOM 1606 N N . GLU A 1 214 ? -40.607 -2.387 -1.455 1.00 80.19 214 GLU A N 1
ATOM 1607 C CA . GLU A 1 214 ? -41.956 -1.808 -1.555 1.00 80.19 214 GLU A CA 1
ATOM 1608 C C . GLU A 1 214 ? -42.802 -2.382 -2.707 1.00 80.19 214 GLU A C 1
ATOM 1610 O O . GLU A 1 214 ? -43.984 -2.685 -2.520 1.00 80.19 214 GLU A O 1
ATOM 1615 N N . LYS A 1 215 ? -42.225 -2.508 -3.910 1.00 74.25 215 LYS A N 1
ATOM 1616 C CA . LYS A 1 215 ? -42.967 -2.789 -5.158 1.00 74.25 215 LYS A CA 1
ATOM 1617 C C . LYS A 1 215 ? -42.789 -4.206 -5.709 1.00 74.25 215 LYS A C 1
ATOM 1619 O O . LYS A 1 215 ? -43.514 -4.581 -6.629 1.00 74.25 215 LYS A O 1
ATOM 1624 N N . LYS A 1 216 ? -41.866 -4.998 -5.152 1.00 67.31 216 LYS A N 1
ATOM 1625 C CA . LYS A 1 216 ? -41.331 -6.287 -5.654 1.00 67.31 216 LYS A CA 1
ATOM 1626 C C . LYS A 1 216 ? -40.503 -6.211 -6.934 1.00 67.31 216 LYS A C 1
ATOM 1628 O O . LYS A 1 216 ? -39.581 -7.003 -7.078 1.00 67.31 216 LYS A O 1
ATOM 1633 N N . GLU A 1 217 ? -40.821 -5.294 -7.839 1.00 79.00 217 GLU A N 1
ATOM 1634 C CA . GLU A 1 217 ? -40.058 -5.010 -9.056 1.00 79.00 217 GLU A CA 1
ATOM 1635 C C . GLU A 1 217 ? -39.981 -3.489 -9.263 1.00 79.00 217 GLU A C 1
ATOM 1637 O O . GLU A 1 217 ? -40.877 -2.749 -8.849 1.00 79.00 217 GLU A O 1
ATOM 1642 N N . ILE A 1 218 ? -38.908 -3.031 -9.907 1.00 87.50 218 ILE A N 1
ATOM 1643 C CA . ILE A 1 218 ? -38.659 -1.633 -10.277 1.00 87.50 218 ILE A CA 1
ATOM 1644 C C . ILE A 1 218 ? -38.388 -1.564 -11.785 1.00 87.50 218 ILE A C 1
ATOM 1646 O O . ILE A 1 218 ? -37.791 -2.479 -12.354 1.00 87.50 218 ILE A O 1
ATOM 1650 N N . SER A 1 219 ? -38.866 -0.510 -12.446 1.00 91.88 219 SER A N 1
ATOM 1651 C CA . SER A 1 219 ? -38.687 -0.329 -13.891 1.00 91.88 219 SER A CA 1
ATOM 1652 C C . SER A 1 219 ? -37.329 0.284 -14.258 1.00 91.88 219 SER A C 1
ATOM 1654 O O . SER A 1 219 ? -36.746 1.031 -13.475 1.00 91.88 219 SER A O 1
ATOM 1656 N N . ASP A 1 220 ? -36.846 0.012 -15.476 1.00 93.31 220 ASP A N 1
ATOM 1657 C CA . ASP A 1 220 ? -35.625 0.625 -16.027 1.00 93.31 220 ASP A CA 1
ATOM 1658 C C . ASP A 1 220 ? -35.661 2.168 -15.934 1.00 93.31 220 ASP A C 1
ATOM 1660 O O . ASP A 1 220 ? -34.668 2.783 -15.550 1.00 93.31 220 ASP A O 1
ATOM 1664 N N . ASP A 1 221 ? -36.813 2.785 -16.222 1.00 93.94 221 ASP A N 1
ATOM 1665 C CA . ASP A 1 221 ? -37.003 4.241 -16.151 1.00 93.94 221 ASP A CA 1
ATOM 1666 C C . ASP A 1 221 ? -36.872 4.776 -14.713 1.00 93.94 221 ASP A C 1
ATOM 1668 O O . ASP A 1 221 ? -36.276 5.829 -14.492 1.00 93.94 221 ASP A O 1
ATOM 1672 N N . GLU A 1 222 ? -37.378 4.044 -13.713 1.00 93.19 222 GLU A N 1
ATOM 1673 C CA . GLU A 1 222 ? -37.200 4.403 -12.300 1.00 93.19 222 GLU A CA 1
ATOM 1674 C C . GLU A 1 222 ? -35.744 4.251 -11.844 1.00 93.19 222 GLU A C 1
ATOM 1676 O O . GLU A 1 222 ? -35.272 5.071 -11.061 1.00 93.19 222 GLU A O 1
ATOM 1681 N N . ILE A 1 223 ? -35.017 3.243 -12.340 1.00 94.75 223 ILE A N 1
ATOM 1682 C CA . ILE A 1 223 ? -33.579 3.092 -12.068 1.00 94.75 223 ILE A CA 1
ATOM 1683 C C . ILE A 1 223 ? -32.810 4.273 -12.677 1.00 94.75 223 ILE A C 1
ATOM 1685 O O . ILE A 1 223 ? -31.990 4.881 -11.993 1.00 94.75 223 ILE A O 1
ATOM 1689 N N . LEU A 1 224 ? -33.104 4.654 -13.927 1.00 95.19 224 LEU A N 1
ATOM 1690 C CA . LEU A 1 224 ? -32.511 5.838 -14.563 1.00 95.19 224 LEU A CA 1
ATOM 1691 C C . LEU A 1 224 ? -32.848 7.132 -13.813 1.00 95.19 224 LEU A C 1
ATOM 1693 O O . LEU A 1 224 ? -31.986 8.002 -13.693 1.00 95.19 224 LEU A O 1
ATOM 1697 N N . GLN A 1 225 ? -34.067 7.269 -13.285 1.00 95.75 225 GLN A N 1
ATOM 1698 C CA . GLN A 1 225 ? -34.437 8.409 -12.447 1.00 95.75 225 GLN A CA 1
ATOM 1699 C C . GLN A 1 225 ? -33.583 8.464 -11.171 1.00 95.75 225 GLN A C 1
ATOM 1701 O O . GLN A 1 225 ? -32.998 9.506 -10.891 1.00 95.75 225 GLN A O 1
ATOM 1706 N N . ILE A 1 226 ? -33.451 7.348 -10.442 1.00 95.94 226 ILE A N 1
ATOM 1707 C CA . ILE A 1 226 ? -32.627 7.268 -9.223 1.00 95.94 226 ILE A CA 1
ATOM 1708 C C . ILE A 1 226 ? -31.166 7.622 -9.531 1.00 95.94 226 ILE A C 1
ATOM 1710 O O . ILE A 1 226 ? -30.569 8.424 -8.817 1.00 95.94 226 ILE A O 1
ATOM 1714 N N . ILE A 1 227 ? -30.598 7.070 -10.609 1.00 97.25 227 ILE A N 1
ATOM 1715 C CA . ILE A 1 227 ? -29.213 7.350 -11.016 1.00 97.25 227 ILE A CA 1
ATOM 1716 C C . ILE A 1 227 ? -29.022 8.838 -11.313 1.00 97.25 227 ILE A C 1
ATOM 1718 O O . ILE A 1 227 ? -28.034 9.409 -10.861 1.00 97.25 227 I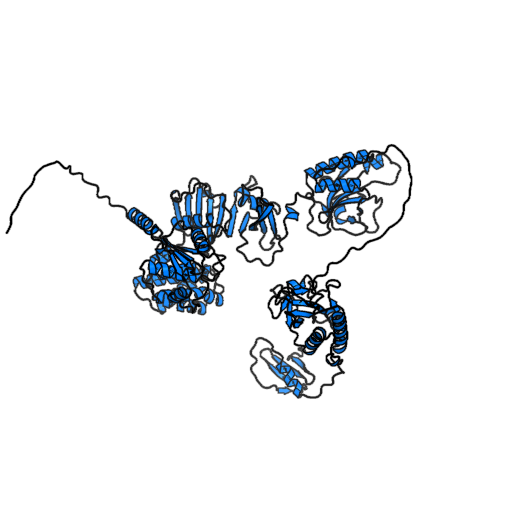LE A O 1
ATOM 1722 N N . ASN A 1 228 ? -29.951 9.479 -12.028 1.00 96.12 228 ASN A N 1
ATOM 1723 C CA . ASN A 1 228 ? -29.882 10.918 -12.285 1.00 96.12 228 ASN A CA 1
ATOM 1724 C C . ASN A 1 228 ? -29.979 11.731 -10.988 1.00 96.12 228 ASN A C 1
ATOM 1726 O O . ASN A 1 228 ? -29.097 12.538 -10.726 1.00 96.12 228 ASN A O 1
ATOM 1730 N N . GLU A 1 229 ? -30.981 11.469 -10.144 1.00 96.56 229 GLU A N 1
ATOM 1731 C CA . GLU A 1 229 ? -31.182 12.194 -8.881 1.00 96.56 229 GLU A CA 1
ATOM 1732 C C . GLU A 1 229 ? -29.966 12.096 -7.943 1.00 96.56 229 GLU A C 1
ATOM 1734 O O . GLU A 1 229 ? -29.576 13.097 -7.342 1.00 96.56 229 GLU A O 1
ATOM 1739 N N . GLN A 1 230 ? -29.337 10.919 -7.836 1.00 95.06 230 GLN A N 1
ATOM 1740 C CA . GLN A 1 230 ? -28.133 10.739 -7.015 1.00 95.06 230 GLN A CA 1
ATOM 1741 C C . GLN A 1 230 ? -26.869 11.303 -7.677 1.00 95.06 230 GLN A C 1
ATOM 1743 O O . GLN A 1 230 ? -26.033 11.881 -6.984 1.00 95.06 230 GLN A O 1
ATOM 1748 N N . SER A 1 231 ? -26.740 11.210 -9.004 1.00 95.62 231 SER A N 1
ATOM 1749 C CA . SER A 1 231 ? -25.623 11.836 -9.727 1.00 95.62 231 SER A CA 1
ATOM 1750 C C . SER A 1 231 ? -25.650 13.355 -9.565 1.00 95.62 231 SER A C 1
ATOM 1752 O O . SER A 1 231 ? -24.626 13.950 -9.253 1.00 95.62 231 SER A O 1
ATOM 1754 N N . ASP A 1 232 ? -26.819 13.981 -9.702 1.00 94.31 232 ASP A N 1
ATOM 1755 C CA . ASP A 1 232 ? -26.982 15.429 -9.550 1.00 94.31 232 ASP A CA 1
ATOM 1756 C C . ASP A 1 232 ? -26.712 15.879 -8.096 1.00 94.31 232 ASP A C 1
ATOM 1758 O O . ASP A 1 232 ? -26.185 16.971 -7.861 1.00 94.31 232 ASP A O 1
ATOM 1762 N N . ALA A 1 233 ? -27.021 15.030 -7.106 1.00 91.62 233 ALA A N 1
ATOM 1763 C CA . ALA A 1 233 ? -26.692 15.271 -5.701 1.00 91.62 233 ALA A CA 1
ATOM 1764 C C . ALA A 1 233 ? -25.175 15.223 -5.434 1.00 91.62 233 ALA A C 1
ATOM 1766 O O . ALA A 1 233 ? -24.648 16.148 -4.815 1.00 91.62 233 ALA A O 1
ATOM 1767 N N . ILE A 1 234 ? -24.470 14.201 -5.936 1.00 88.94 234 ILE A N 1
ATOM 1768 C CA . ILE A 1 234 ? -23.007 14.057 -5.813 1.00 88.94 234 ILE A CA 1
ATOM 1769 C C . ILE A 1 234 ? -22.281 15.168 -6.582 1.00 88.94 234 ILE A C 1
ATOM 1771 O O . ILE A 1 234 ? -21.420 15.839 -6.012 1.00 88.94 234 ILE A O 1
ATOM 1775 N N . ALA A 1 235 ? -22.699 15.444 -7.821 1.00 91.38 235 ALA A N 1
ATOM 1776 C CA . ALA A 1 235 ? -22.193 16.543 -8.643 1.00 91.38 235 ALA A CA 1
ATOM 1777 C C . ALA A 1 235 ? -22.250 17.885 -7.898 1.00 91.38 235 ALA A C 1
ATOM 1779 O O . ALA A 1 235 ? -21.269 18.625 -7.846 1.00 91.38 235 ALA A O 1
ATOM 1780 N N . LYS A 1 236 ? -23.377 18.168 -7.233 1.00 91.69 236 LYS A N 1
ATOM 1781 C CA . LYS A 1 236 ? -23.551 19.375 -6.419 1.00 91.69 236 LYS A CA 1
ATOM 1782 C C . LYS A 1 236 ? -22.767 19.350 -5.100 1.00 91.69 236 LYS A C 1
ATOM 1784 O O . LYS A 1 236 ? -22.297 20.403 -4.678 1.00 91.69 236 LYS A O 1
ATOM 1789 N N . LYS A 1 237 ? -22.663 18.196 -4.429 1.00 88.44 237 LYS A N 1
ATOM 1790 C CA . LYS A 1 237 ? -21.957 18.037 -3.142 1.00 88.44 237 LYS A CA 1
ATOM 1791 C C . LYS A 1 237 ? -20.453 18.274 -3.294 1.00 88.44 237 LYS A C 1
ATOM 1793 O O . LYS A 1 237 ? -19.866 18.930 -2.440 1.00 88.44 237 LYS A O 1
ATOM 1798 N N . TYR A 1 238 ? -19.866 17.783 -4.386 1.00 85.31 238 TYR A N 1
ATOM 1799 C CA . TYR A 1 238 ? -18.420 17.814 -4.631 1.00 85.31 238 TYR A CA 1
ATOM 1800 C C . TYR A 1 238 ? -17.974 18.796 -5.725 1.00 85.31 238 TYR A C 1
ATOM 1802 O O . TYR A 1 238 ? -16.778 18.930 -5.955 1.00 85.31 238 TYR A O 1
ATOM 1810 N N . ASN A 1 239 ? -18.907 19.500 -6.379 1.00 88.75 239 ASN A N 1
ATOM 1811 C CA . ASN A 1 239 ? -18.634 20.391 -7.515 1.00 88.75 239 ASN A CA 1
ATOM 1812 C C . ASN A 1 239 ? -17.901 19.668 -8.670 1.00 88.75 239 ASN A C 1
ATOM 1814 O O . ASN A 1 239 ? -16.890 20.143 -9.184 1.00 88.75 239 ASN A O 1
ATOM 1818 N N . VAL A 1 240 ? -18.432 18.504 -9.057 1.00 89.12 240 VAL A N 1
ATOM 1819 C CA . VAL A 1 240 ? -17.908 17.617 -10.114 1.00 89.12 240 VAL A CA 1
ATOM 1820 C C . VAL A 1 240 ? -18.953 17.393 -11.209 1.00 89.12 240 VAL A C 1
ATOM 1822 O O . VAL A 1 240 ? -20.153 17.474 -10.949 1.00 89.12 240 VAL A O 1
ATOM 1825 N N . GLU A 1 241 ? -18.524 17.067 -12.428 1.00 89.12 241 GLU A N 1
ATOM 1826 C CA . GLU A 1 241 ? -19.432 16.689 -13.519 1.00 89.12 241 GLU A CA 1
ATOM 1827 C C . GLU A 1 241 ? -19.559 15.164 -13.653 1.00 89.12 241 GLU A C 1
ATOM 1829 O O . GLU A 1 241 ? -18.569 14.434 -13.617 1.00 89.12 241 GLU A O 1
ATOM 1834 N N . ILE A 1 242 ? -20.791 14.672 -13.842 1.00 93.88 242 ILE A N 1
ATOM 1835 C CA . ILE A 1 242 ? -21.086 13.245 -14.039 1.00 93.88 242 ILE A CA 1
ATOM 1836 C C . ILE A 1 242 ? -21.790 13.062 -15.383 1.00 93.88 242 ILE A C 1
ATOM 1838 O O . ILE A 1 242 ? -22.978 13.359 -15.534 1.00 93.88 242 ILE A O 1
ATOM 1842 N N . SER A 1 243 ? -21.036 12.569 -16.364 1.00 93.31 243 SER A N 1
ATOM 1843 C CA . SER A 1 243 ? -21.481 12.413 -17.749 1.00 93.31 243 SER A CA 1
ATOM 1844 C C . SER A 1 243 ? -22.520 11.299 -17.931 1.00 93.31 243 SER A C 1
ATOM 1846 O O . SER A 1 243 ? -22.574 10.317 -17.184 1.00 93.31 243 SER A O 1
ATOM 1848 N N . ASP A 1 244 ? -23.318 11.393 -18.998 1.00 94.50 244 ASP A N 1
ATOM 1849 C CA . ASP A 1 244 ? -24.294 10.353 -19.351 1.00 94.50 244 ASP A CA 1
ATOM 1850 C C . ASP A 1 244 ? -23.637 8.989 -19.645 1.00 94.50 244 ASP A C 1
ATOM 1852 O O . ASP A 1 244 ? -24.277 7.948 -19.473 1.00 94.50 244 ASP A O 1
ATOM 1856 N N . SER A 1 245 ? -22.354 8.953 -20.035 1.00 90.19 245 SER A N 1
ATOM 1857 C CA . SER A 1 245 ? -21.613 7.693 -20.184 1.00 90.19 245 SER A CA 1
ATOM 1858 C C . SER A 1 245 ? -21.387 7.000 -18.840 1.00 90.19 245 SER A C 1
ATOM 1860 O O . SER A 1 245 ? -21.617 5.795 -18.751 1.00 90.19 245 SER A O 1
ATOM 1862 N N . VAL A 1 246 ? -21.031 7.746 -17.787 1.00 94.75 246 VAL A N 1
ATOM 1863 C CA . VAL A 1 246 ? -20.910 7.218 -16.414 1.00 94.75 246 VAL A CA 1
ATOM 1864 C C . VAL A 1 246 ? -22.262 6.721 -15.910 1.00 94.75 246 VAL A C 1
ATOM 1866 O O . VAL A 1 246 ? -22.382 5.580 -15.462 1.00 94.75 246 VAL A O 1
ATOM 1869 N N . LYS A 1 247 ? -23.318 7.530 -16.073 1.00 95.81 247 LYS A N 1
ATOM 1870 C CA . LYS A 1 247 ? -24.691 7.154 -15.693 1.00 95.81 247 LYS A CA 1
ATOM 1871 C C . LYS A 1 247 ? -25.144 5.860 -16.385 1.00 95.81 247 LYS A C 1
ATOM 1873 O O . LYS A 1 247 ? -25.802 5.024 -15.764 1.00 95.81 247 LYS A O 1
ATOM 1878 N N . LYS A 1 248 ? -24.757 5.653 -17.650 1.00 94.12 248 LYS A N 1
ATOM 1879 C CA . LYS A 1 248 ? -25.049 4.434 -18.423 1.00 94.12 248 LYS A CA 1
ATOM 1880 C C . LYS A 1 248 ? -24.264 3.208 -17.940 1.00 94.12 248 LYS A C 1
ATOM 1882 O O . LYS A 1 248 ? -24.838 2.120 -17.904 1.00 94.12 248 LYS A O 1
ATOM 1887 N N . VAL A 1 249 ? -22.994 3.368 -17.560 1.00 93.44 249 VAL A N 1
ATOM 1888 C CA . VAL A 1 249 ? -22.185 2.301 -16.939 1.00 93.44 249 VAL A CA 1
ATOM 1889 C C . VAL A 1 249 ? -22.841 1.852 -15.627 1.00 93.44 249 VAL A C 1
ATOM 1891 O O . VAL A 1 249 ? -23.177 0.675 -15.483 1.00 93.44 249 VAL A O 1
ATOM 1894 N N . ILE A 1 250 ? -23.167 2.801 -14.739 1.00 94.25 250 ILE A N 1
ATOM 1895 C CA . ILE A 1 250 ? -23.887 2.535 -13.483 1.00 94.25 250 ILE A CA 1
ATOM 1896 C C . ILE A 1 250 ? -25.227 1.834 -13.756 1.00 94.25 250 ILE A C 1
ATOM 1898 O O . ILE A 1 250 ? -25.527 0.812 -13.139 1.00 94.25 250 ILE A O 1
ATOM 1902 N N . PHE A 1 251 ? -26.019 2.319 -14.718 1.00 94.06 251 PHE A N 1
ATOM 1903 C CA . PHE A 1 251 ? -27.312 1.725 -15.071 1.00 94.06 251 PHE A CA 1
ATOM 1904 C C . PHE A 1 251 ? -27.220 0.246 -15.458 1.00 94.06 251 PHE A C 1
ATOM 1906 O O . PHE A 1 251 ? -28.058 -0.546 -15.022 1.00 94.06 251 PHE A O 1
ATOM 1913 N N . ASN A 1 252 ? -26.208 -0.148 -16.237 1.00 90.62 252 ASN A N 1
ATOM 1914 C CA . ASN A 1 252 ? -26.049 -1.537 -16.673 1.00 90.62 252 ASN A CA 1
ATOM 1915 C C . ASN A 1 252 ? -25.891 -2.505 -15.488 1.00 90.62 252 ASN A C 1
ATOM 1917 O O . ASN A 1 252 ? -26.469 -3.593 -15.512 1.00 90.62 252 ASN A O 1
ATOM 1921 N N . VAL A 1 253 ? -25.151 -2.101 -14.451 1.00 88.75 253 VAL A N 1
ATOM 1922 C CA . VAL A 1 253 ? -24.945 -2.905 -13.236 1.00 88.75 253 VAL A CA 1
ATOM 1923 C C . VAL A 1 253 ? -26.165 -2.824 -12.316 1.00 88.75 253 VAL A C 1
ATOM 1925 O O . VAL A 1 253 ? -26.711 -3.852 -11.910 1.00 88.75 253 VAL A O 1
ATOM 1928 N N . MET A 1 254 ? -26.680 -1.616 -12.071 1.00 89.69 254 MET A N 1
ATOM 1929 C CA . MET A 1 254 ? -27.814 -1.380 -11.168 1.00 89.69 254 MET A CA 1
ATOM 1930 C C . MET A 1 254 ? -29.117 -2.038 -11.648 1.00 89.69 254 MET A C 1
ATOM 1932 O O . MET A 1 254 ? -29.925 -2.491 -10.838 1.00 89.69 254 MET A O 1
ATOM 1936 N N . LYS A 1 255 ? -29.301 -2.189 -12.965 1.00 89.38 255 LYS A N 1
ATOM 1937 C CA . LYS A 1 255 ? -30.399 -2.959 -13.574 1.00 89.38 255 LYS A CA 1
ATOM 1938 C C . LYS A 1 255 ? -30.333 -4.463 -13.295 1.00 89.38 255 LYS A C 1
ATOM 1940 O O . LYS A 1 255 ? -31.354 -5.154 -13.367 1.00 89.38 255 LYS A O 1
ATOM 1945 N N . GLU A 1 256 ? -29.152 -5.009 -13.033 1.00 84.94 256 GLU A N 1
ATOM 1946 C CA . GLU A 1 256 ? -29.005 -6.408 -12.631 1.00 84.94 256 GLU A CA 1
ATOM 1947 C C . GLU A 1 256 ? -29.086 -6.556 -11.109 1.00 84.94 256 GLU A C 1
ATOM 1949 O O . GLU A 1 256 ? -29.808 -7.439 -10.645 1.00 84.94 256 GLU A O 1
ATOM 1954 N N . PHE A 1 257 ? -28.497 -5.626 -10.350 1.00 82.88 257 PHE A N 1
ATOM 1955 C CA . PHE A 1 257 ? -28.682 -5.492 -8.900 1.00 82.88 257 PHE A CA 1
ATOM 1956 C C . PHE A 1 257 ? -30.166 -5.424 -8.497 1.00 82.88 257 PHE A C 1
ATOM 1958 O O . PHE A 1 257 ? -30.610 -6.163 -7.622 1.00 82.88 257 PHE A O 1
ATOM 1965 N N . ALA A 1 258 ? -30.976 -4.633 -9.208 1.00 84.06 258 ALA A N 1
ATOM 1966 C CA . ALA A 1 258 ? -32.417 -4.490 -8.975 1.00 84.06 258 ALA A CA 1
ATOM 1967 C C . ALA A 1 258 ? -33.238 -5.795 -9.087 1.00 84.06 258 ALA A C 1
ATOM 1969 O O . ALA A 1 258 ? -34.394 -5.835 -8.668 1.00 84.06 258 ALA A O 1
ATOM 1970 N N . LYS A 1 259 ? -32.674 -6.863 -9.668 1.00 78.88 259 LYS A N 1
ATOM 1971 C CA . LYS A 1 259 ? -33.322 -8.185 -9.787 1.00 78.88 259 LYS A CA 1
ATOM 1972 C C . LYS A 1 259 ? -33.010 -9.101 -8.602 1.00 78.88 259 LYS A C 1
ATOM 1974 O O . LYS A 1 259 ? -33.509 -10.228 -8.554 1.00 78.88 259 LYS A O 1
ATOM 1979 N N . ILE A 1 260 ? -32.172 -8.648 -7.675 1.00 75.25 260 ILE A N 1
ATOM 1980 C CA . ILE A 1 260 ? -31.768 -9.390 -6.489 1.00 75.25 260 ILE A CA 1
ATOM 1981 C C . ILE A 1 260 ? -32.739 -9.094 -5.343 1.00 75.25 260 ILE A C 1
ATOM 1983 O O . ILE A 1 260 ? -33.143 -7.957 -5.118 1.00 75.25 260 ILE A O 1
ATOM 1987 N N . GLN A 1 261 ? -33.089 -10.127 -4.576 1.00 65.12 261 GLN A N 1
ATOM 1988 C CA . GLN A 1 261 ? -33.729 -9.949 -3.273 1.00 65.12 261 GLN A CA 1
ATOM 1989 C C . GLN A 1 261 ? -32.641 -9.695 -2.223 1.00 65.12 261 GLN A C 1
ATOM 1991 O O . GLN A 1 261 ? -31.950 -10.633 -1.828 1.00 65.12 261 GLN A O 1
ATOM 1996 N N . ILE A 1 262 ? -32.491 -8.437 -1.803 1.00 66.38 262 ILE A N 1
ATOM 1997 C CA . ILE A 1 262 ? -31.608 -7.993 -0.712 1.00 66.38 262 ILE A CA 1
ATOM 1998 C C . ILE A 1 262 ? -32.474 -7.296 0.343 1.00 66.38 262 ILE A C 1
ATOM 2000 O O . ILE A 1 262 ? -33.477 -6.663 0.005 1.00 66.38 262 ILE A O 1
ATOM 2004 N N . ASP A 1 263 ? -32.116 -7.420 1.620 1.00 65.31 263 ASP A N 1
ATOM 2005 C CA . ASP A 1 263 ? -32.750 -6.649 2.689 1.00 65.31 263 ASP A CA 1
ATOM 2006 C C . ASP A 1 263 ? -32.178 -5.224 2.727 1.00 65.31 263 ASP A C 1
ATOM 2008 O O . ASP A 1 263 ? -30.998 -5.043 3.025 1.00 65.31 263 ASP A O 1
ATOM 2012 N N . SER A 1 264 ? -33.009 -4.214 2.437 1.00 65.00 264 SER A N 1
ATOM 2013 C CA . SER A 1 264 ? -32.580 -2.805 2.419 1.00 65.00 264 SER A CA 1
ATOM 2014 C C . SER A 1 264 ? -32.013 -2.333 3.758 1.00 65.00 264 SER A C 1
ATOM 2016 O O . SER A 1 264 ? -31.040 -1.589 3.753 1.00 65.00 264 SER A O 1
ATOM 2018 N N . GLU A 1 265 ? -32.523 -2.849 4.884 1.00 68.25 265 GLU A N 1
ATOM 2019 C CA . GLU A 1 265 ? -32.011 -2.523 6.226 1.00 68.25 265 GLU A CA 1
ATOM 2020 C C . GLU A 1 265 ? -30.524 -2.878 6.351 1.00 68.25 265 GLU A C 1
ATOM 2022 O O . GLU A 1 265 ? -29.753 -2.127 6.928 1.00 68.25 265 GLU A O 1
ATOM 2027 N N . THR A 1 266 ? -30.085 -3.973 5.723 1.00 69.44 266 THR A N 1
ATOM 2028 C CA . THR A 1 266 ? -28.674 -4.388 5.759 1.00 69.44 266 THR A CA 1
ATOM 2029 C C . THR A 1 266 ? -27.768 -3.441 4.968 1.00 69.44 266 THR A C 1
ATOM 2031 O O . THR A 1 266 ? -26.605 -3.262 5.325 1.00 69.44 266 THR A O 1
ATOM 2034 N N . ILE A 1 267 ? -28.277 -2.836 3.890 1.00 68.88 267 ILE A N 1
ATOM 2035 C CA . ILE A 1 267 ? -27.528 -1.852 3.096 1.00 68.88 267 ILE A CA 1
ATOM 2036 C C . ILE A 1 267 ? -27.426 -0.540 3.875 1.00 68.88 267 ILE A C 1
ATOM 2038 O O . ILE A 1 267 ? -26.335 0.016 3.970 1.00 68.88 267 ILE A O 1
ATOM 2042 N N . ASP A 1 268 ? -28.532 -0.089 4.467 1.00 69.81 268 ASP A N 1
ATOM 2043 C CA . ASP A 1 268 ? -28.570 1.122 5.289 1.00 69.81 268 ASP A CA 1
ATOM 2044 C C . ASP A 1 268 ? -27.640 0.982 6.513 1.00 69.81 268 ASP A C 1
ATOM 2046 O O . ASP A 1 268 ? -26.816 1.862 6.758 1.00 69.81 268 ASP A O 1
ATOM 2050 N N . ASP A 1 269 ? -27.675 -0.160 7.214 1.00 74.81 269 ASP A N 1
ATOM 2051 C CA . ASP A 1 269 ? -26.809 -0.457 8.369 1.00 74.81 269 ASP A CA 1
ATOM 2052 C C . ASP A 1 269 ? -25.318 -0.573 8.007 1.00 74.81 269 ASP A C 1
ATOM 2054 O O . ASP A 1 269 ? -24.447 -0.249 8.817 1.00 74.81 269 ASP A O 1
ATOM 2058 N N . SER A 1 270 ? -25.001 -0.986 6.776 1.00 71.38 270 SER A N 1
ATOM 2059 C CA . SER A 1 270 ? -23.614 -1.023 6.285 1.00 71.38 270 SER A CA 1
ATOM 2060 C C . SER A 1 270 ? -23.085 0.370 5.911 1.00 71.38 270 SER A C 1
ATOM 2062 O O . SER A 1 270 ? -21.876 0.592 5.961 1.00 71.38 270 SER A O 1
ATOM 2064 N N . ASN A 1 271 ? -23.978 1.308 5.572 1.00 71.56 271 ASN A N 1
ATOM 2065 C CA . ASN A 1 271 ? -23.658 2.622 5.000 1.00 71.56 271 ASN A CA 1
ATOM 2066 C C . ASN A 1 271 ? -23.991 3.813 5.923 1.00 71.56 271 ASN A C 1
ATOM 2068 O O . ASN A 1 271 ? -23.981 4.954 5.462 1.00 71.56 271 ASN A O 1
ATOM 2072 N N . GLN A 1 272 ? -24.267 3.584 7.214 1.00 76.19 272 GLN A N 1
ATOM 2073 C CA . GLN A 1 272 ? -24.628 4.648 8.165 1.00 76.19 272 GLN A CA 1
ATOM 2074 C C . GLN A 1 272 ? -23.587 5.787 8.204 1.00 76.19 272 GLN A C 1
ATOM 2076 O O . GLN A 1 272 ? -22.383 5.556 8.048 1.00 76.19 272 GLN A O 1
ATOM 2081 N N . GLU A 1 273 ? -24.046 7.025 8.437 1.00 77.44 273 GLU A N 1
ATOM 2082 C CA . GLU A 1 273 ? -23.175 8.213 8.507 1.00 77.44 273 GLU A CA 1
ATOM 2083 C C . GLU A 1 273 ? -22.110 8.092 9.608 1.00 77.44 273 GLU A C 1
ATOM 2085 O O . GLU A 1 273 ? -20.975 8.504 9.394 1.00 77.44 273 GLU A O 1
ATOM 2090 N N . SER A 1 274 ? -22.452 7.494 10.754 1.00 83.88 274 SER A N 1
ATOM 2091 C CA . SER A 1 274 ? -21.573 7.281 11.914 1.00 83.88 274 SER A CA 1
ATOM 2092 C C . SER A 1 274 ? -21.432 5.802 12.261 1.00 83.88 274 SER A C 1
ATOM 2094 O O . SER A 1 274 ? -22.329 5.000 12.012 1.00 83.88 274 SER A O 1
ATOM 2096 N N . TRP A 1 275 ? -20.320 5.455 12.909 1.00 88.88 275 TRP A N 1
ATOM 2097 C CA . TRP A 1 275 ? -20.037 4.093 13.358 1.00 88.88 275 TRP A CA 1
ATOM 2098 C C . TRP A 1 275 ? -20.927 3.658 14.523 1.00 88.88 275 TRP A C 1
ATOM 2100 O O . TRP A 1 275 ? -21.070 4.392 15.507 1.00 88.88 275 TRP A O 1
ATOM 2110 N N . THR A 1 276 ? -21.479 2.445 14.478 1.00 90.25 276 THR A N 1
ATOM 2111 C CA . THR A 1 276 ? -22.084 1.815 15.662 1.00 90.25 276 THR A CA 1
ATOM 2112 C C . THR A 1 276 ? -21.040 1.617 16.767 1.00 90.25 276 THR A C 1
ATOM 2114 O O . THR A 1 276 ? -19.839 1.677 16.510 1.00 90.25 276 THR A O 1
ATOM 2117 N N . ALA A 1 277 ? -21.469 1.407 18.015 1.00 90.44 277 ALA A N 1
ATOM 2118 C CA . ALA A 1 277 ? -20.545 1.201 19.131 1.00 90.44 277 ALA A CA 1
ATOM 2119 C C . ALA A 1 277 ? -19.619 0.006 18.854 1.00 90.44 277 ALA A C 1
ATOM 2121 O O . ALA A 1 277 ? -18.405 0.133 18.942 1.00 90.44 277 ALA A O 1
ATOM 2122 N N . GLU A 1 278 ? -20.188 -1.114 18.407 1.00 88.69 278 GLU A N 1
ATOM 2123 C CA . GLU A 1 278 ? -19.429 -2.309 18.028 1.00 88.69 278 GLU A CA 1
ATOM 2124 C C . GLU A 1 278 ? -18.527 -2.087 16.805 1.00 88.69 278 GLU A C 1
ATOM 2126 O O . GLU A 1 278 ? -17.427 -2.629 16.775 1.00 88.69 278 GLU A O 1
ATOM 2131 N N . GLN A 1 279 ? -18.938 -1.276 15.819 1.00 89.31 279 GLN A N 1
ATOM 2132 C CA . GLN A 1 279 ? -18.070 -0.902 14.693 1.00 89.31 279 GLN A CA 1
ATOM 2133 C C . GLN A 1 279 ? -16.889 -0.040 15.160 1.00 89.31 279 GLN A C 1
ATOM 2135 O O . GLN A 1 279 ? -15.760 -0.322 14.784 1.00 89.31 279 GLN A O 1
ATOM 2140 N N . ALA A 1 280 ? -17.121 0.974 16.000 1.00 91.38 280 ALA A N 1
ATOM 2141 C CA . ALA A 1 280 ? -16.073 1.832 16.560 1.00 91.38 280 ALA A CA 1
ATOM 2142 C C . ALA A 1 280 ? -15.053 1.027 17.382 1.00 91.38 280 ALA A C 1
ATOM 2144 O O . ALA A 1 280 ? -13.845 1.179 17.208 1.00 91.38 280 ALA A O 1
ATOM 2145 N N . ILE A 1 281 ? -15.545 0.115 18.223 1.00 89.94 281 ILE A N 1
ATOM 2146 C CA . ILE A 1 281 ? -14.716 -0.802 19.009 1.00 89.94 281 ILE A CA 1
ATOM 2147 C C . ILE A 1 281 ? -13.938 -1.759 18.094 1.00 89.94 281 ILE A C 1
ATOM 2149 O O . ILE A 1 281 ? -12.739 -1.923 18.293 1.00 89.94 281 ILE A O 1
ATOM 2153 N N . ASP A 1 282 ? -14.569 -2.341 17.066 1.00 87.50 282 ASP A N 1
ATOM 2154 C CA . ASP A 1 282 ? -13.877 -3.196 16.092 1.00 87.50 282 ASP A CA 1
ATOM 2155 C C . ASP A 1 282 ? -12.811 -2.426 15.298 1.00 87.50 282 ASP A C 1
ATOM 2157 O O . ASP A 1 282 ? -11.736 -2.970 15.070 1.00 87.50 282 ASP A O 1
ATOM 2161 N N . ILE A 1 283 ? -13.064 -1.172 14.898 1.00 87.88 283 ILE A N 1
ATOM 2162 C CA . ILE A 1 283 ? -12.070 -0.306 14.238 1.00 87.88 283 ILE A CA 1
ATOM 2163 C C . ILE A 1 283 ? -10.869 -0.0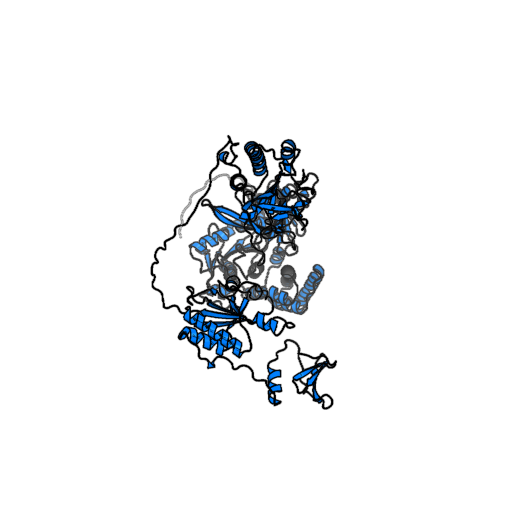91 15.169 1.00 87.88 283 ILE A C 1
ATOM 2165 O O . ILE A 1 283 ? -9.731 -0.278 14.739 1.00 87.88 283 ILE A O 1
ATOM 2169 N N . TYR A 1 284 ? -11.126 0.259 16.435 1.00 88.81 284 TYR A N 1
ATOM 2170 C CA . TYR A 1 284 ? -10.097 0.469 17.454 1.00 88.81 284 TYR A CA 1
ATOM 2171 C C . TYR A 1 284 ? -9.272 -0.800 17.695 1.00 88.81 284 TYR A C 1
ATOM 2173 O O . TYR A 1 284 ? -8.065 -0.788 17.483 1.00 88.81 284 TYR A O 1
ATOM 2181 N N . GLU A 1 285 ? -9.905 -1.913 18.084 1.00 84.19 285 GLU A N 1
ATOM 2182 C CA . GLU A 1 285 ? -9.217 -3.191 18.324 1.00 84.19 285 GLU A CA 1
ATOM 2183 C C . GLU A 1 285 ? -8.409 -3.631 17.107 1.00 84.19 285 GLU A C 1
ATOM 2185 O O . GLU A 1 285 ? -7.262 -4.053 17.238 1.00 84.19 285 GLU A O 1
ATOM 2190 N N . ALA A 1 286 ? -8.997 -3.534 15.915 1.00 80.38 286 ALA A N 1
ATOM 2191 C CA . ALA A 1 286 ? -8.359 -4.004 14.705 1.00 80.38 286 ALA A CA 1
ATOM 2192 C C . ALA A 1 286 ? -7.160 -3.146 14.293 1.00 80.38 286 ALA A C 1
ATOM 2194 O O . ALA A 1 286 ? -6.196 -3.713 13.794 1.00 80.38 286 ALA A O 1
ATOM 2195 N N . ALA A 1 287 ? -7.187 -1.828 14.523 1.00 82.75 287 ALA A N 1
ATOM 2196 C CA . ALA A 1 287 ? -6.018 -0.974 14.325 1.00 82.75 287 ALA A CA 1
ATOM 2197 C C . ALA A 1 287 ? -4.927 -1.274 15.367 1.00 82.75 287 ALA A C 1
ATOM 2199 O O . ALA A 1 287 ? -3.766 -1.453 15.013 1.00 82.75 287 ALA A O 1
ATOM 2200 N N . MET A 1 288 ? -5.296 -1.417 16.640 1.00 77.81 288 MET A N 1
ATOM 2201 C CA . MET A 1 288 ? -4.351 -1.641 17.747 1.00 77.81 288 MET A CA 1
ATOM 2202 C C . MET A 1 288 ? -3.714 -3.042 17.719 1.00 77.81 288 MET A C 1
ATOM 2204 O O . MET A 1 288 ? -2.628 -3.249 18.257 1.00 77.81 288 MET A O 1
ATOM 2208 N N . HIS A 1 289 ? -4.383 -4.019 17.098 1.00 72.44 289 HIS A N 1
ATOM 2209 C CA . HIS A 1 289 ? -3.882 -5.381 16.894 1.00 72.44 289 HIS A CA 1
ATOM 2210 C C . HIS A 1 289 ? -3.348 -5.647 15.479 1.00 72.44 289 HIS A C 1
ATOM 2212 O O . HIS A 1 289 ? -2.915 -6.770 15.200 1.00 72.44 289 HIS A O 1
ATOM 2218 N N . ASN A 1 290 ? -3.362 -4.659 14.580 1.00 70.88 290 ASN A N 1
ATOM 2219 C CA . ASN A 1 290 ? -2.735 -4.806 13.274 1.00 70.88 290 ASN A CA 1
ATOM 2220 C C . ASN A 1 290 ? -1.213 -4.823 13.452 1.00 70.88 290 ASN A C 1
ATOM 2222 O O . ASN A 1 290 ? -0.621 -3.815 13.815 1.00 70.88 290 ASN A O 1
ATOM 2226 N N . GLY A 1 291 ? -0.574 -5.960 13.171 1.00 63.00 291 GLY A N 1
ATOM 2227 C CA . GLY A 1 291 ? 0.878 -6.116 13.309 1.00 63.00 291 GLY A CA 1
ATOM 2228 C C . GLY A 1 291 ? 1.719 -5.305 12.314 1.00 63.00 291 GLY A C 1
ATOM 2229 O O . GLY A 1 291 ? 2.940 -5.411 12.366 1.00 63.00 291 GLY A O 1
ATOM 2230 N N . GLN A 1 292 ? 1.089 -4.555 11.402 1.00 66.25 292 GLN A N 1
ATOM 2231 C CA . GLN A 1 292 ? 1.746 -3.544 10.567 1.00 66.25 292 GLN A CA 1
ATOM 2232 C C . GLN A 1 292 ? 1.733 -2.145 11.191 1.00 66.25 292 GLN A C 1
ATOM 2234 O O . GLN A 1 292 ? 2.559 -1.325 10.819 1.00 66.25 292 GLN A O 1
ATOM 2239 N N . ASN A 1 293 ? 0.817 -1.868 12.122 1.00 73.69 293 ASN A N 1
ATOM 2240 C CA . ASN A 1 293 ? 0.818 -0.607 12.848 1.00 73.69 293 ASN A CA 1
ATOM 2241 C C . ASN A 1 293 ? 1.874 -0.659 13.955 1.00 73.69 293 ASN A C 1
ATOM 2243 O O . ASN A 1 293 ? 2.065 -1.694 14.603 1.00 73.69 293 ASN A O 1
ATOM 2247 N N . VAL A 1 294 ? 2.509 0.479 14.227 1.00 66.25 294 VAL A N 1
ATOM 2248 C CA . VAL A 1 294 ? 3.361 0.629 15.409 1.00 66.25 294 VAL A CA 1
ATOM 2249 C C . VAL A 1 294 ? 2.546 0.366 16.673 1.00 66.25 294 VAL A C 1
ATOM 2251 O O . VAL A 1 294 ? 1.369 0.720 16.756 1.00 66.25 294 VAL A O 1
ATOM 2254 N N . ALA A 1 295 ? 3.173 -0.268 17.666 1.00 57.28 295 ALA A N 1
ATOM 2255 C CA . ALA A 1 295 ? 2.542 -0.599 18.937 1.00 57.28 295 ALA A CA 1
ATOM 2256 C C . ALA A 1 295 ? 2.060 0.672 19.657 1.00 57.28 295 ALA A C 1
ATOM 2258 O O . ALA A 1 295 ? 2.841 1.366 20.307 1.00 57.28 295 ALA A O 1
ATOM 2259 N N . LEU A 1 296 ? 0.763 0.965 19.542 1.00 58.34 296 LEU A N 1
ATOM 2260 C CA . LEU A 1 296 ? 0.218 2.227 20.018 1.00 58.34 296 LEU A CA 1
ATOM 2261 C C . LEU A 1 296 ? 0.310 2.379 21.536 1.00 58.34 296 LEU A C 1
ATOM 2263 O O . LEU A 1 296 ? -0.169 1.556 22.319 1.00 58.34 296 LEU A O 1
ATOM 2267 N N . THR A 1 297 ? 0.889 3.511 21.920 1.00 56.16 297 THR A N 1
ATOM 2268 C CA . THR A 1 297 ? 1.271 3.894 23.285 1.00 56.16 297 THR A CA 1
ATOM 2269 C C . THR A 1 297 ? 0.084 3.986 24.245 1.00 56.16 297 THR A C 1
ATOM 2271 O O . THR A 1 297 ? 0.230 3.788 25.452 1.00 56.16 297 THR A O 1
ATOM 2274 N N . ASP A 1 298 ? -1.104 4.240 23.695 1.00 62.41 298 ASP A N 1
ATOM 2275 C CA . ASP A 1 298 ? -2.360 4.401 24.418 1.00 62.41 298 ASP A CA 1
ATOM 2276 C C . ASP A 1 298 ? -3.220 3.122 24.486 1.00 62.41 298 ASP A C 1
ATOM 2278 O O . ASP A 1 298 ? -4.316 3.169 25.055 1.00 62.41 298 ASP A O 1
ATOM 2282 N N . PHE A 1 299 ? -2.767 1.972 23.959 1.00 71.06 299 PHE A N 1
ATOM 2283 C CA . PHE A 1 299 ? -3.527 0.725 24.100 1.00 71.06 299 PHE A CA 1
ATOM 2284 C C . PHE A 1 299 ? -3.471 0.188 25.549 1.00 71.06 299 PHE A C 1
ATOM 2286 O O . PHE A 1 299 ? -2.385 -0.040 26.091 1.00 71.06 299 PHE A O 1
ATOM 2293 N N . PRO A 1 300 ? -4.615 -0.063 26.218 1.00 71.31 300 PRO A N 1
ATOM 2294 C CA . PRO A 1 300 ? -4.618 -0.494 27.613 1.00 71.31 300 PRO A CA 1
ATOM 2295 C C . PRO A 1 300 ? -3.970 -1.872 27.830 1.00 71.31 300 PRO A C 1
ATOM 2297 O O . PRO A 1 300 ? -4.453 -2.890 27.338 1.00 71.31 300 PRO A O 1
ATOM 2300 N N . ASN A 1 301 ? -2.963 -1.939 28.710 1.00 68.12 301 ASN A N 1
ATOM 2301 C CA . ASN A 1 301 ? -2.293 -3.189 29.127 1.00 68.12 301 ASN A CA 1
ATOM 2302 C C . ASN A 1 301 ? -3.231 -4.278 29.707 1.00 68.12 301 ASN A C 1
ATOM 2304 O O . ASN A 1 301 ? -2.824 -5.427 29.850 1.00 68.12 301 ASN A O 1
ATOM 2308 N N . ASN A 1 302 ? -4.468 -3.925 30.070 1.00 76.31 302 ASN A N 1
ATOM 2309 C CA . ASN A 1 302 ? -5.536 -4.852 30.457 1.00 76.31 302 ASN A CA 1
ATOM 2310 C C . ASN A 1 302 ? -6.827 -4.501 29.696 1.00 76.31 302 ASN A C 1
ATOM 2312 O O . ASN A 1 302 ? -7.842 -4.175 30.311 1.00 76.31 302 ASN A O 1
ATOM 2316 N N . TYR A 1 303 ? -6.764 -4.479 28.364 1.00 84.06 303 TYR A N 1
ATOM 2317 C CA . TYR A 1 303 ? -7.918 -4.184 27.520 1.00 84.06 303 TYR A CA 1
ATOM 2318 C C . TYR A 1 303 ? -9.076 -5.173 27.760 1.00 84.06 303 TYR A C 1
ATOM 2320 O O . TYR A 1 303 ? -8.905 -6.387 27.646 1.00 84.06 303 TYR A O 1
ATOM 2328 N N . ASP A 1 304 ? -10.262 -4.646 28.068 1.00 84.50 304 ASP A N 1
ATOM 2329 C CA . ASP A 1 304 ? -11.509 -5.399 28.213 1.00 84.50 304 ASP A CA 1
ATOM 2330 C C . ASP A 1 304 ? -12.613 -4.698 27.418 1.00 84.50 304 ASP A C 1
ATOM 2332 O O . ASP A 1 304 ? -13.160 -3.675 27.840 1.00 84.50 304 ASP A O 1
ATOM 2336 N N . ARG A 1 305 ? -12.971 -5.289 26.271 1.00 88.06 305 ARG A N 1
ATOM 2337 C CA . ARG A 1 305 ? -14.015 -4.803 25.358 1.00 88.06 305 ARG A CA 1
ATOM 2338 C C . ARG A 1 305 ? -15.316 -4.412 26.072 1.00 88.06 305 ARG A C 1
ATOM 2340 O O . ARG A 1 305 ? -15.991 -3.475 25.656 1.00 88.06 305 ARG A O 1
ATOM 2347 N N . SER A 1 306 ? -15.675 -5.093 27.163 1.00 87.12 306 SER A N 1
ATOM 2348 C CA . SER A 1 306 ? -16.932 -4.855 27.884 1.00 87.12 306 SER A CA 1
ATOM 2349 C C . SER A 1 306 ? -16.983 -3.535 28.669 1.00 87.12 306 SER A C 1
ATOM 2351 O O . SER A 1 306 ? -18.051 -3.158 29.159 1.00 87.12 306 SER A O 1
ATOM 2353 N N . LEU A 1 307 ? -15.860 -2.816 28.788 1.00 90.50 307 LEU A N 1
ATOM 2354 C CA . LEU A 1 307 ? -15.782 -1.530 29.488 1.00 90.50 307 LEU A CA 1
ATOM 2355 C C . LEU A 1 307 ? -16.170 -0.322 28.620 1.00 90.50 307 LEU A C 1
ATOM 2357 O O . LEU A 1 307 ? -16.455 0.743 29.182 1.00 90.50 307 LEU A O 1
ATOM 2361 N N . TRP A 1 308 ? -16.221 -0.483 27.293 1.00 94.38 308 TRP A N 1
ATOM 2362 C CA . TRP A 1 308 ? -16.647 0.564 26.364 1.00 94.38 308 TRP A CA 1
ATOM 2363 C C . TRP A 1 308 ? -18.102 0.980 26.579 1.00 94.38 308 TRP A C 1
ATOM 2365 O O . TRP A 1 308 ? -18.991 0.156 26.800 1.00 94.38 308 TRP A O 1
ATOM 2375 N N . LYS A 1 309 ? -18.362 2.286 26.476 1.00 95.75 309 LYS A N 1
ATOM 2376 C CA . LYS A 1 309 ? -19.706 2.869 26.585 1.00 95.75 309 LYS A CA 1
ATOM 2377 C C . LYS A 1 309 ? -19.921 3.902 25.495 1.00 95.75 309 LYS A C 1
ATOM 2379 O O . LYS A 1 309 ? -19.105 4.804 25.343 1.00 95.75 309 LYS A O 1
ATOM 2384 N N . GLU A 1 310 ? -21.042 3.814 24.789 1.00 96.19 310 GLU A N 1
ATOM 2385 C CA . GLU A 1 310 ? -21.486 4.888 23.900 1.00 96.19 310 GLU A CA 1
ATOM 2386 C C . GLU A 1 310 ? -21.931 6.099 24.732 1.00 96.19 310 GLU A C 1
ATOM 2388 O O . GLU A 1 310 ? -22.808 5.988 25.591 1.00 96.19 310 GLU A O 1
ATOM 2393 N N . VAL A 1 311 ? -21.315 7.255 24.477 1.00 96.94 311 VAL A N 1
ATOM 2394 C CA . VAL A 1 311 ? -21.663 8.544 25.094 1.00 96.94 311 VAL A CA 1
ATOM 2395 C C . VAL A 1 311 ? -22.656 9.289 24.203 1.00 96.94 311 VAL A C 1
ATOM 2397 O O . VAL A 1 311 ? -23.667 9.800 24.689 1.00 96.94 311 VAL A O 1
ATOM 2400 N N . SER A 1 312 ? -22.397 9.334 22.892 1.00 95.50 312 SER A N 1
ATOM 2401 C CA . SER A 1 312 ? -23.322 9.898 21.902 1.00 95.50 312 SER A CA 1
ATOM 2402 C C . SER A 1 312 ? -22.962 9.502 20.470 1.00 95.50 312 SER A C 1
ATOM 2404 O O . SER A 1 312 ? -21.785 9.517 20.124 1.00 95.50 312 SER A O 1
ATOM 2406 N N . ARG A 1 313 ? -23.961 9.308 19.604 1.00 93.44 313 ARG A N 1
ATOM 2407 C CA . ARG A 1 313 ? -23.806 9.217 18.142 1.00 93.44 313 ARG A CA 1
ATOM 2408 C C . ARG A 1 313 ? -24.577 10.344 17.452 1.00 93.44 313 ARG A C 1
ATOM 2410 O O . ARG A 1 313 ? -25.754 10.548 17.755 1.00 93.44 313 ARG A O 1
ATOM 2417 N N . LYS A 1 314 ? -23.939 11.092 16.543 1.00 89.50 314 LYS A N 1
ATOM 2418 C CA . LYS A 1 314 ? -24.577 12.187 15.790 1.00 89.50 314 LYS A CA 1
ATOM 2419 C C . LYS A 1 314 ? -23.823 12.519 14.496 1.00 89.50 314 LYS A C 1
ATOM 2421 O O . LYS A 1 314 ? -22.655 12.890 14.544 1.00 89.50 314 LYS A O 1
ATOM 2426 N N . GLY A 1 315 ? -24.530 12.513 13.363 1.00 87.38 315 GLY A N 1
ATOM 2427 C CA . GLY A 1 315 ? -23.926 12.777 12.052 1.00 87.38 315 GLY A CA 1
ATOM 2428 C C . GLY A 1 315 ? -22.894 11.702 11.734 1.00 87.38 315 GLY A C 1
ATOM 2429 O O . GLY A 1 315 ? -23.209 10.520 11.838 1.00 87.38 315 GLY A O 1
ATOM 2430 N N . ASN A 1 316 ? -21.658 12.110 11.448 1.00 88.56 316 ASN A N 1
ATOM 2431 C CA . ASN A 1 316 ? -20.521 11.218 11.226 1.00 88.56 316 ASN A CA 1
ATOM 2432 C C . ASN A 1 316 ? -19.740 10.824 12.496 1.00 88.56 316 ASN A C 1
ATOM 2434 O O . ASN A 1 316 ? -18.840 9.988 12.418 1.00 88.56 316 ASN A O 1
ATOM 2438 N N . ARG A 1 317 ? -20.092 11.390 13.659 1.00 93.94 317 ARG A N 1
ATOM 2439 C CA . ARG A 1 317 ? -19.338 11.249 14.910 1.00 93.94 317 ARG A CA 1
ATOM 2440 C C . ARG A 1 317 ? -19.985 10.287 15.897 1.00 93.94 317 ARG A C 1
ATOM 2442 O O . ARG A 1 317 ? -21.152 10.456 16.268 1.00 93.94 317 ARG A O 1
ATOM 2449 N N . THR A 1 318 ? -19.191 9.355 16.411 1.00 96.06 318 THR A N 1
ATOM 2450 C CA . THR A 1 318 ? -19.537 8.507 17.559 1.00 96.06 318 THR A CA 1
ATOM 2451 C C . THR A 1 318 ? -18.549 8.755 18.689 1.00 96.06 318 THR A C 1
ATOM 2453 O O . THR A 1 318 ? -17.363 8.496 18.546 1.00 96.06 318 THR A O 1
ATOM 2456 N N . ILE A 1 319 ? -19.034 9.255 19.822 1.00 97.56 319 ILE A N 1
ATOM 2457 C CA . ILE A 1 319 ? -18.238 9.465 21.033 1.00 97.56 319 ILE A CA 1
ATOM 2458 C C . ILE A 1 319 ? -18.463 8.284 21.969 1.00 97.56 319 ILE A C 1
ATOM 2460 O O . ILE A 1 319 ? -19.600 7.966 22.335 1.00 97.56 319 ILE A O 1
ATOM 2464 N N . MET A 1 320 ? -17.361 7.668 22.368 1.00 97.44 320 MET A N 1
ATOM 2465 C CA . MET A 1 320 ? -17.278 6.536 23.273 1.00 97.44 320 MET A CA 1
ATOM 2466 C C . MET A 1 320 ? -16.464 6.922 24.517 1.00 97.44 320 MET A C 1
ATOM 2468 O O . MET A 1 320 ? -15.644 7.838 24.483 1.00 97.44 320 MET A O 1
ATOM 2472 N N . GLN A 1 321 ? -16.661 6.201 25.617 1.00 95.69 321 GLN A N 1
ATOM 2473 C CA . GLN A 1 321 ? -15.815 6.269 26.807 1.00 95.69 321 GLN A CA 1
ATOM 2474 C C . GLN A 1 321 ? -15.212 4.889 27.079 1.00 95.69 321 GLN A C 1
ATOM 2476 O O . GLN A 1 321 ? -15.936 3.889 27.051 1.00 95.69 321 GLN A O 1
ATOM 2481 N N . TYR A 1 322 ? -13.920 4.856 27.402 1.00 93.44 322 TYR A N 1
ATOM 2482 C CA . TYR A 1 322 ? -13.229 3.690 27.947 1.00 93.44 322 TYR A CA 1
ATOM 2483 C C . TYR A 1 322 ? -12.383 4.130 29.143 1.00 93.44 322 TYR A C 1
ATOM 2485 O O . TYR A 1 322 ? -11.553 5.028 29.025 1.00 93.44 322 TYR A O 1
ATOM 2493 N N . ASP A 1 323 ? -12.612 3.490 30.290 1.00 88.25 323 ASP A N 1
ATOM 2494 C CA . ASP A 1 323 ? -12.033 3.854 31.589 1.00 88.25 323 ASP A CA 1
ATOM 2495 C C . ASP A 1 323 ? -12.170 5.364 31.910 1.00 88.25 323 ASP A C 1
ATOM 2497 O O . ASP A 1 323 ? -13.296 5.876 31.983 1.00 88.25 323 ASP A O 1
ATOM 2501 N N . ASP A 1 324 ? -11.057 6.082 32.078 1.00 87.44 324 ASP A N 1
ATOM 2502 C CA . ASP A 1 324 ? -10.988 7.517 32.369 1.00 87.44 324 ASP A CA 1
ATOM 2503 C C . ASP A 1 324 ? -10.870 8.411 31.119 1.00 87.44 324 ASP A C 1
ATOM 2505 O O . ASP A 1 324 ? -10.779 9.631 31.253 1.00 87.44 324 ASP A O 1
ATOM 2509 N N . ARG A 1 325 ? -10.924 7.832 29.910 1.00 91.75 325 ARG A N 1
ATOM 2510 C CA . ARG A 1 325 ? -10.737 8.540 28.634 1.00 91.75 325 ARG A CA 1
ATOM 2511 C C . ARG A 1 325 ? -11.979 8.537 27.748 1.00 91.75 325 ARG A C 1
ATOM 2513 O O . ARG A 1 325 ? -12.777 7.593 27.729 1.00 91.75 325 ARG A O 1
ATOM 2520 N N . PHE A 1 326 ? -12.097 9.594 26.958 1.00 95.12 326 PHE A N 1
ATOM 2521 C CA . PHE A 1 326 ? -13.079 9.761 25.895 1.00 95.12 326 PHE A CA 1
ATOM 2522 C C . PHE A 1 326 ? -12.415 9.561 24.538 1.00 95.12 326 PHE A C 1
ATOM 2524 O O . PHE A 1 326 ? -11.260 9.928 24.340 1.00 95.12 326 PHE A O 1
ATOM 2531 N N . TYR A 1 327 ? -13.173 8.991 23.609 1.00 96.19 327 TYR A N 1
ATOM 2532 C CA . TYR A 1 327 ? -12.741 8.689 22.254 1.00 96.19 327 TYR A CA 1
ATOM 2533 C C . TYR A 1 327 ? -13.814 9.195 21.298 1.00 96.19 327 TYR A C 1
ATOM 2535 O O . TYR A 1 327 ? -14.981 8.835 21.470 1.00 96.19 327 TYR A O 1
ATOM 2543 N N . SER A 1 328 ? -13.462 9.995 20.296 1.00 96.50 328 SER A N 1
ATOM 2544 C CA . SER A 1 328 ? -14.343 10.216 19.149 1.00 96.50 328 SER A CA 1
ATOM 2545 C C . SER A 1 328 ? -13.914 9.347 17.979 1.00 96.50 328 SER A C 1
ATOM 2547 O O . SER A 1 328 ? -12.728 9.156 17.745 1.00 96.50 328 SER A O 1
ATOM 2549 N N . PHE A 1 329 ? -14.902 8.801 17.280 1.00 95.50 329 PHE A N 1
ATOM 2550 C CA . PHE A 1 329 ? -14.768 8.023 16.060 1.00 95.50 329 PHE A CA 1
ATOM 2551 C C . PHE A 1 329 ? -15.527 8.774 14.975 1.00 95.50 329 PHE A C 1
ATOM 2553 O O . PHE A 1 329 ? -16.760 8.724 14.908 1.00 95.50 329 PHE A O 1
ATOM 2560 N N . ASP A 1 330 ? -14.780 9.519 14.178 1.00 93.50 330 ASP A N 1
ATOM 2561 C CA . ASP A 1 330 ? -15.271 10.461 13.188 1.00 93.50 330 ASP A CA 1
ATOM 2562 C C . ASP A 1 330 ? -15.080 9.864 11.790 1.00 93.50 330 ASP A C 1
ATOM 2564 O O . ASP A 1 330 ? -13.962 9.717 11.295 1.00 93.50 330 ASP A O 1
ATOM 2568 N N . LYS A 1 331 ? -16.188 9.467 11.154 1.00 86.62 331 LYS A N 1
ATOM 2569 C CA . LYS A 1 331 ? -16.174 8.931 9.787 1.00 86.62 331 LYS A CA 1
ATOM 2570 C C . LYS A 1 331 ? -15.877 10.076 8.817 1.00 86.62 331 LYS A C 1
ATOM 2572 O O . LYS A 1 331 ? -16.628 11.056 8.784 1.00 86.62 331 LYS A O 1
ATOM 2577 N N . GLN A 1 332 ? -14.793 9.983 8.053 1.00 80.75 332 GLN A N 1
ATOM 2578 C CA . GLN A 1 332 ? -14.438 11.029 7.099 1.00 80.75 332 GLN A CA 1
ATOM 2579 C C . GLN A 1 332 ? -15.340 10.990 5.858 1.00 80.75 332 GLN A C 1
ATOM 2581 O O . GLN A 1 332 ? -16.020 10.002 5.571 1.00 80.75 332 GLN A O 1
ATOM 2586 N N . VAL A 1 333 ? -15.378 12.115 5.136 1.00 55.72 333 VAL A N 1
ATOM 2587 C CA . VAL A 1 333 ? -16.277 12.362 3.987 1.00 55.72 333 VAL A CA 1
ATOM 2588 C C . VAL A 1 333 ? -16.030 11.401 2.815 1.00 55.72 333 VAL A C 1
ATOM 2590 O O . VAL A 1 333 ? -16.867 11.290 1.919 1.00 55.72 333 VAL A O 1
ATOM 2593 N N . ASP A 1 334 ? -14.888 10.721 2.818 1.00 54.44 334 ASP A N 1
ATOM 2594 C CA . ASP A 1 334 ? -14.466 9.761 1.809 1.00 54.44 334 ASP A CA 1
ATOM 2595 C C . ASP A 1 334 ? -14.925 8.313 2.095 1.00 54.44 334 ASP A C 1
ATOM 2597 O O . ASP A 1 334 ? -14.856 7.455 1.216 1.00 54.44 334 ASP A O 1
ATOM 2601 N N . TYR A 1 335 ? -15.410 8.046 3.313 1.00 57.69 335 TYR A N 1
ATOM 2602 C CA . TYR A 1 335 ? -15.733 6.728 3.874 1.00 57.69 335 TYR A CA 1
ATOM 2603 C C . TYR A 1 335 ? -14.563 5.728 3.969 1.00 57.69 335 TYR A C 1
ATOM 2605 O O . TYR A 1 335 ? -14.741 4.664 4.567 1.00 57.69 335 TYR A O 1
ATOM 2613 N N . SER A 1 336 ? -13.380 6.062 3.445 1.00 66.44 336 SER A N 1
ATOM 2614 C CA . SER A 1 336 ? -12.143 5.293 3.605 1.00 66.44 336 SER A CA 1
ATOM 2615 C C . SER A 1 336 ? -11.473 5.543 4.950 1.00 66.44 336 SER A C 1
ATOM 2617 O O . SER A 1 336 ? -10.865 4.614 5.461 1.00 66.44 336 SER A O 1
ATOM 2619 N N . ILE A 1 337 ? -11.600 6.726 5.559 1.00 82.12 337 ILE A N 1
ATOM 2620 C CA . ILE A 1 337 ? -10.867 7.058 6.793 1.00 82.12 337 ILE A CA 1
ATOM 2621 C C . ILE A 1 337 ? -11.811 7.182 8.000 1.00 82.12 337 ILE A C 1
ATOM 2623 O O . ILE A 1 337 ? -12.906 7.748 7.933 1.00 82.12 337 ILE A O 1
ATOM 2627 N N . THR A 1 338 ? -11.374 6.655 9.144 1.00 89.81 338 THR A N 1
ATOM 2628 C CA . THR A 1 338 ? -11.943 6.938 10.467 1.00 89.81 338 THR A CA 1
ATOM 2629 C C . THR A 1 338 ? -10.915 7.672 11.305 1.00 89.81 338 THR A C 1
ATOM 2631 O O . THR A 1 338 ? -9.893 7.095 11.666 1.00 89.81 338 THR A O 1
ATOM 2634 N N . GLN A 1 339 ? -11.213 8.917 11.658 1.00 92.88 339 GLN A N 1
ATOM 2635 C CA . GLN A 1 339 ? -10.411 9.658 12.617 1.00 92.88 339 GLN A CA 1
ATOM 2636 C C . GLN A 1 339 ? -10.791 9.223 14.039 1.00 92.88 339 GLN A C 1
ATOM 2638 O O . GLN A 1 339 ? -11.968 9.248 14.408 1.00 92.88 339 GLN A O 1
ATOM 2643 N N . ILE A 1 340 ? -9.805 8.790 14.820 1.00 93.94 340 ILE A N 1
ATOM 2644 C CA . ILE A 1 340 ? -9.941 8.400 16.224 1.00 93.94 340 ILE A CA 1
ATOM 2645 C C . ILE A 1 340 ? -9.200 9.428 17.075 1.00 93.94 340 ILE A C 1
ATOM 2647 O O . ILE A 1 340 ? -7.972 9.452 17.059 1.00 93.94 340 ILE A O 1
ATOM 2651 N N . THR A 1 341 ? -9.921 10.238 17.847 1.00 93.38 341 THR A N 1
ATOM 2652 C CA . THR A 1 341 ? -9.324 11.247 18.741 1.00 93.38 341 THR A CA 1
ATOM 2653 C C . THR A 1 341 ? -9.533 10.852 20.198 1.00 93.38 341 THR A C 1
ATOM 2655 O O . THR A 1 341 ? -10.650 10.508 20.579 1.00 93.38 341 THR A O 1
ATOM 2658 N N . VAL A 1 342 ? -8.481 10.901 21.019 1.00 92.62 342 VAL A N 1
ATOM 2659 C CA . VAL A 1 342 ? -8.478 10.464 22.428 1.00 92.62 342 VAL A CA 1
ATOM 2660 C C . VAL A 1 342 ? -8.285 11.662 23.357 1.00 92.62 342 VAL A C 1
ATOM 2662 O O . VAL A 1 342 ? -7.354 12.428 23.153 1.00 92.62 342 VAL A O 1
ATOM 2665 N N . ALA A 1 343 ? -9.099 11.821 24.404 1.00 92.12 343 ALA A N 1
ATOM 2666 C CA . ALA A 1 343 ? -8.994 12.926 25.370 1.00 92.12 343 ALA A CA 1
ATOM 2667 C C . ALA A 1 343 ? -9.347 12.503 26.813 1.00 92.12 343 ALA A C 1
ATOM 2669 O O . ALA A 1 343 ? -9.991 11.474 27.023 1.00 92.12 343 ALA A O 1
ATOM 2670 N N . TYR A 1 344 ? -8.973 13.304 27.821 1.00 91.00 344 TYR A N 1
ATOM 2671 C CA . TYR A 1 344 ? -9.400 13.081 29.217 1.00 91.00 344 TYR A CA 1
ATOM 2672 C C . TYR A 1 344 ? -10.860 13.489 29.471 1.00 91.00 344 TYR A C 1
ATOM 2674 O O . TYR A 1 344 ? -11.507 12.973 30.384 1.00 91.00 344 TYR A O 1
ATOM 2682 N N . SER A 1 345 ? -11.416 14.387 28.657 1.00 92.62 345 SER A N 1
ATOM 2683 C CA . SER A 1 345 ? -12.818 14.795 28.731 1.00 92.62 345 SER A CA 1
ATOM 2684 C C . SER A 1 345 ? -13.451 14.965 27.349 1.00 92.62 345 SER A C 1
ATOM 2686 O O . SER A 1 345 ? -12.775 15.133 26.337 1.00 92.62 345 SER A O 1
ATOM 2688 N N . GLN A 1 346 ? -14.785 14.946 27.302 1.00 92.75 346 GLN A N 1
ATOM 2689 C CA . GLN A 1 346 ? -15.532 15.133 26.056 1.00 92.75 346 GLN A CA 1
ATOM 2690 C C . GLN A 1 346 ? -15.347 16.536 25.441 1.00 92.75 346 GLN A C 1
ATOM 2692 O O . GLN A 1 346 ? -15.479 16.680 24.231 1.00 92.75 346 GLN A O 1
ATOM 2697 N N . GLU A 1 347 ? -15.066 17.562 26.252 1.00 89.75 347 GLU A N 1
ATOM 2698 C CA . GLU A 1 347 ? -14.891 18.951 25.786 1.00 89.75 347 GLU A CA 1
ATOM 2699 C C . GLU A 1 347 ? -13.522 19.174 25.115 1.00 89.75 347 GLU A C 1
ATOM 2701 O O . GLU A 1 347 ? -13.370 20.077 24.296 1.00 89.75 347 GLU A O 1
ATOM 2706 N N . GLU A 1 348 ? -12.543 18.326 25.430 1.00 89.75 348 GLU A N 1
ATOM 2707 C CA . GLU A 1 348 ? -11.160 18.403 24.945 1.00 89.75 348 GLU A CA 1
ATOM 2708 C C . GLU A 1 348 ? -10.944 17.720 23.584 1.00 89.75 348 GLU A C 1
ATOM 2710 O O . GLU A 1 348 ? -9.994 18.058 22.883 1.00 89.75 348 GLU A O 1
ATOM 2715 N N . LEU A 1 349 ? -11.861 16.834 23.167 1.00 89.06 349 LEU A N 1
ATOM 2716 C CA . LEU A 1 349 ? -11.806 16.052 21.916 1.00 89.06 349 LEU A CA 1
ATOM 2717 C C . LEU A 1 349 ? -11.641 16.868 20.618 1.00 89.06 349 LEU A C 1
ATOM 2719 O O . LEU A 1 349 ? -11.386 16.275 19.573 1.00 89.06 349 LEU A O 1
ATOM 2723 N N . ASP A 1 350 ? -11.827 18.189 20.666 1.00 86.00 350 ASP A N 1
ATOM 2724 C CA . ASP A 1 350 ? -11.774 19.070 19.494 1.00 86.00 350 ASP A CA 1
ATOM 2725 C C . ASP A 1 350 ? -10.571 20.034 19.481 1.00 86.00 350 ASP A C 1
ATOM 2727 O O . ASP A 1 350 ? -10.276 20.577 18.421 1.00 86.00 350 ASP A O 1
ATOM 2731 N N . ASN A 1 351 ? -9.922 20.312 20.626 1.00 77.81 351 ASN A N 1
ATOM 2732 C CA . ASN A 1 351 ? -8.910 21.390 20.739 1.00 77.81 351 ASN A CA 1
ATOM 2733 C C . ASN A 1 351 ? -7.835 21.192 21.842 1.00 77.81 351 ASN A C 1
ATOM 2735 O O . ASN A 1 351 ? -7.114 22.144 22.132 1.00 77.81 351 ASN A O 1
ATOM 2739 N N . ASN A 1 352 ? -7.818 20.061 22.556 1.00 82.88 352 ASN A N 1
ATOM 2740 C CA . ASN A 1 352 ? -6.842 19.754 23.619 1.00 82.88 352 ASN A CA 1
ATOM 2741 C C . ASN A 1 352 ? -6.797 18.231 23.846 1.00 82.88 352 ASN A C 1
ATOM 2743 O O . ASN A 1 352 ? -7.008 17.730 24.956 1.00 82.88 352 ASN A O 1
ATOM 2747 N N . PHE A 1 353 ? -6.687 17.477 22.758 1.00 86.94 353 PHE A N 1
ATOM 2748 C CA . PHE A 1 353 ? -6.721 16.023 22.803 1.00 86.94 353 PHE A CA 1
ATOM 2749 C C . PHE A 1 353 ? -5.333 15.475 23.176 1.00 86.94 353 PHE A C 1
ATOM 2751 O O . PHE A 1 353 ? -4.345 16.189 23.281 1.00 86.94 353 PHE A O 1
ATOM 2758 N N . LEU A 1 354 ? -5.250 14.179 23.462 1.00 86.31 354 LEU A N 1
ATOM 2759 C CA . LEU A 1 354 ? -3.986 13.516 23.787 1.00 86.31 354 LEU A CA 1
ATOM 2760 C C . LEU A 1 354 ? -3.314 13.046 22.508 1.00 86.31 354 LEU A C 1
ATOM 2762 O O . LEU A 1 354 ? -2.175 13.391 22.218 1.00 86.31 354 LEU A O 1
ATOM 2766 N N . THR A 1 355 ? -4.039 12.250 21.732 1.00 87.44 355 THR A N 1
ATOM 2767 C CA . THR A 1 355 ? -3.542 11.684 20.484 1.00 87.44 355 THR A CA 1
ATOM 2768 C C . THR A 1 355 ? -4.706 11.494 19.526 1.00 87.44 355 THR A C 1
ATOM 2770 O O . THR A 1 355 ? -5.839 11.225 19.942 1.00 87.44 355 THR A O 1
ATOM 2773 N N . ARG A 1 356 ? -4.425 11.663 18.239 1.00 90.69 356 ARG A N 1
ATOM 2774 C CA . ARG A 1 356 ? -5.367 11.485 17.142 1.00 90.69 356 ARG A CA 1
ATOM 2775 C C . ARG A 1 356 ? -4.739 10.592 16.080 1.00 90.69 356 ARG A C 1
ATOM 2777 O O . ARG A 1 356 ? -3.566 10.750 15.760 1.00 90.69 356 ARG A O 1
ATOM 2784 N N . TYR A 1 357 ? -5.541 9.681 15.546 1.00 90.75 357 TYR A N 1
ATOM 2785 C CA . TYR A 1 357 ? -5.158 8.720 14.517 1.00 90.75 357 TYR A CA 1
ATOM 2786 C C . TYR A 1 357 ? -6.129 8.826 13.346 1.00 90.75 357 TYR A C 1
ATOM 2788 O O . TYR A 1 357 ? -7.336 8.763 13.568 1.00 90.75 357 TYR A O 1
ATOM 2796 N N . ASP A 1 358 ? -5.636 8.907 12.118 1.00 89.88 358 ASP A N 1
ATOM 2797 C CA . ASP A 1 358 ? -6.442 8.629 10.931 1.00 89.88 358 ASP A CA 1
ATOM 2798 C C . ASP A 1 358 ? -6.226 7.163 10.545 1.00 89.88 358 ASP A C 1
ATOM 2800 O O . ASP A 1 358 ? -5.114 6.743 10.222 1.00 89.88 358 ASP A O 1
ATOM 2804 N N . VAL A 1 359 ? -7.292 6.364 10.621 1.00 87.38 359 VAL A N 1
ATOM 2805 C CA . VAL A 1 359 ? -7.260 4.917 10.374 1.00 87.38 359 VAL A CA 1
ATOM 2806 C C . VAL A 1 359 ? -8.000 4.599 9.083 1.00 87.38 359 VAL A C 1
ATOM 2808 O O . VAL A 1 359 ? -9.199 4.870 8.979 1.00 87.38 359 VAL A O 1
ATOM 2811 N N . ASP A 1 360 ? -7.331 3.962 8.122 1.00 82.38 360 ASP A N 1
ATOM 2812 C CA . ASP A 1 360 ? -8.010 3.424 6.944 1.00 82.38 360 ASP A CA 1
ATOM 2813 C C . ASP A 1 360 ? -8.965 2.289 7.356 1.00 82.38 360 ASP A C 1
ATOM 2815 O O . ASP A 1 360 ? -8.615 1.315 8.030 1.00 82.38 360 ASP A O 1
ATOM 2819 N N . PHE A 1 361 ? -10.217 2.412 6.938 1.00 80.31 361 PHE A N 1
ATOM 2820 C CA . PHE A 1 361 ? -11.305 1.536 7.327 1.00 80.31 361 PHE A CA 1
ATOM 2821 C C . PHE A 1 361 ? -11.204 0.138 6.702 1.00 80.31 361 PHE A C 1
ATOM 2823 O O . PHE A 1 361 ? -11.690 -0.830 7.278 1.00 80.31 361 PHE A O 1
ATOM 2830 N N . ASN A 1 362 ? -10.594 -0.019 5.534 1.00 70.38 362 ASN A N 1
ATOM 2831 C CA . ASN A 1 362 ? -10.584 -1.305 4.834 1.00 70.38 362 ASN A CA 1
ATOM 2832 C C . ASN A 1 362 ? -9.455 -2.215 5.333 1.00 70.38 362 ASN A C 1
ATOM 2834 O O . ASN A 1 362 ? -9.616 -3.434 5.447 1.00 70.38 362 ASN A O 1
ATOM 2838 N N . THR A 1 363 ? -8.322 -1.594 5.635 1.00 71.44 363 THR A N 1
ATOM 2839 C CA . THR A 1 363 ? -7.035 -2.206 5.966 1.00 71.44 363 THR A CA 1
ATOM 2840 C C . THR A 1 363 ? -6.719 -2.159 7.460 1.00 71.44 363 THR A C 1
ATOM 2842 O O . THR A 1 363 ? -5.954 -2.988 7.949 1.00 71.44 363 THR A O 1
ATOM 2845 N N . ARG A 1 364 ? -7.342 -1.231 8.205 1.00 80.88 364 ARG A N 1
ATOM 2846 C CA . ARG A 1 364 ? -7.055 -0.928 9.621 1.00 80.88 364 ARG A CA 1
ATOM 2847 C C . ARG A 1 364 ? -5.632 -0.411 9.841 1.00 80.88 364 ARG A C 1
ATOM 2849 O O . ARG A 1 364 ? -5.106 -0.531 10.946 1.00 80.88 364 ARG A O 1
ATOM 2856 N N . LEU A 1 365 ? -5.000 0.116 8.796 1.00 78.56 365 LEU A N 1
ATOM 2857 C CA . LEU A 1 365 ? -3.709 0.786 8.887 1.00 78.56 365 LEU A CA 1
ATOM 2858 C C . LEU A 1 365 ? -3.903 2.200 9.433 1.00 78.56 365 LEU A C 1
ATOM 2860 O O . LEU A 1 365 ? -4.877 2.871 9.088 1.00 78.56 365 LEU A O 1
ATOM 2864 N N . ILE A 1 366 ? -2.991 2.642 10.291 1.00 83.50 366 ILE A N 1
ATOM 2865 C CA . ILE A 1 366 ? -2.911 4.039 10.717 1.00 83.50 366 ILE A CA 1
ATOM 2866 C C . ILE A 1 366 ? -2.115 4.769 9.645 1.00 83.50 366 ILE A C 1
ATOM 2868 O O . ILE A 1 366 ? -0.940 4.475 9.443 1.00 83.50 366 ILE A O 1
ATOM 2872 N N . ILE A 1 367 ? -2.776 5.675 8.930 1.00 83.12 367 ILE A N 1
ATOM 2873 C CA . ILE A 1 367 ? -2.147 6.449 7.858 1.00 83.12 367 ILE A CA 1
ATOM 2874 C C . ILE A 1 367 ? -1.540 7.744 8.390 1.00 83.12 367 ILE A C 1
ATOM 2876 O O . ILE A 1 367 ? -0.449 8.089 7.951 1.00 83.12 367 ILE A O 1
ATOM 2880 N N . HIS A 1 368 ? -2.189 8.390 9.370 1.00 86.25 368 HIS A N 1
ATOM 2881 C CA . HIS A 1 368 ? -1.660 9.557 10.078 1.00 86.25 368 HIS A CA 1
ATOM 2882 C C . HIS A 1 368 ? -1.791 9.393 11.600 1.00 86.25 368 HIS A C 1
ATOM 2884 O O . HIS A 1 368 ? -2.789 8.853 12.088 1.00 86.25 368 HIS A O 1
ATOM 2890 N N . GLN A 1 369 ? -0.841 9.931 12.361 1.00 88.94 369 GLN A N 1
ATOM 2891 C CA . GLN A 1 369 ? -0.892 10.054 13.821 1.00 88.94 369 GLN A CA 1
ATOM 2892 C C . GLN A 1 369 ? -0.407 11.441 14.263 1.00 88.94 369 GLN A C 1
ATOM 2894 O O . GLN A 1 369 ? 0.545 11.963 13.705 1.00 88.94 369 GLN A O 1
ATOM 2899 N N . VAL A 1 370 ? -1.003 12.017 15.309 1.00 88.19 370 VAL A N 1
ATOM 2900 C CA . VAL A 1 370 ? -0.465 13.204 15.999 1.00 88.19 370 VAL A CA 1
ATOM 2901 C C . VAL A 1 370 ? -0.706 13.102 17.505 1.00 88.19 370 VAL A C 1
ATOM 2903 O O . VAL A 1 370 ? -1.833 12.867 17.946 1.00 88.19 370 VAL A O 1
ATOM 2906 N N . ASP A 1 371 ? 0.352 13.272 18.297 1.00 85.69 371 ASP A N 1
ATOM 2907 C CA . ASP A 1 371 ? 0.323 13.406 19.760 1.00 85.69 371 ASP A CA 1
ATOM 2908 C C . ASP A 1 371 ? 0.504 14.886 20.132 1.00 85.69 371 ASP A C 1
ATOM 2910 O O . ASP A 1 371 ? 1.598 15.443 20.017 1.00 85.69 371 ASP A O 1
ATOM 2914 N N . GLU A 1 372 ? -0.584 15.543 20.536 1.00 79.31 372 GLU A N 1
ATOM 2915 C CA . GLU A 1 372 ? -0.610 16.987 20.817 1.00 79.31 372 GLU A CA 1
ATOM 2916 C C . GLU A 1 372 ? 0.174 17.320 22.103 1.00 79.31 372 GLU A C 1
ATOM 2918 O O . GLU A 1 372 ? 0.798 18.377 22.203 1.00 79.31 372 GLU A O 1
ATOM 2923 N N . ARG A 1 373 ? 0.283 16.364 23.042 1.00 76.38 373 ARG A N 1
ATOM 2924 C CA . ARG A 1 373 ? 1.009 16.520 24.321 1.00 76.38 373 ARG A CA 1
ATOM 2925 C C . ARG A 1 373 ? 2.505 16.777 24.134 1.00 76.38 373 ARG A C 1
ATOM 2927 O O . ARG A 1 373 ? 3.153 17.296 25.041 1.00 76.38 373 ARG A O 1
ATOM 2934 N N . LEU A 1 374 ? 3.057 16.339 23.003 1.00 74.44 374 LEU A N 1
ATOM 2935 C CA . LEU A 1 374 ? 4.476 16.450 22.668 1.00 74.44 374 LEU A CA 1
ATOM 2936 C C . LEU A 1 374 ? 4.800 17.728 21.870 1.00 74.44 374 LEU A C 1
ATOM 2938 O O . LEU A 1 374 ? 5.967 18.110 21.808 1.00 74.44 374 LEU A O 1
ATOM 2942 N N . LEU A 1 375 ? 3.787 18.406 21.314 1.00 73.19 375 LEU A N 1
ATOM 2943 C CA . LEU A 1 375 ? 3.926 19.683 20.597 1.00 73.19 375 LEU A CA 1
ATOM 2944 C C . LEU A 1 375 ? 3.906 20.894 21.545 1.00 73.19 375 LEU A C 1
ATOM 2946 O O . LEU A 1 375 ? 4.508 21.929 21.263 1.00 73.19 375 LEU A O 1
ATOM 2950 N N . ASP A 1 376 ? 3.232 20.769 22.689 1.00 61.03 376 ASP A N 1
ATOM 2951 C CA . ASP A 1 376 ? 2.797 21.898 23.524 1.00 61.03 376 ASP A CA 1
ATOM 2952 C C . ASP A 1 376 ? 3.876 22.421 24.510 1.00 61.03 376 ASP A C 1
ATOM 2954 O O . ASP A 1 376 ? 3.615 22.766 25.663 1.00 61.03 376 ASP A O 1
ATOM 2958 N N . ASN A 1 377 ? 5.139 22.485 24.069 1.00 52.41 377 ASN A N 1
ATOM 2959 C CA . ASN A 1 377 ? 6.299 22.869 24.894 1.00 52.41 377 ASN A CA 1
ATOM 2960 C C . ASN A 1 377 ? 6.454 24.394 25.136 1.00 52.41 377 ASN A C 1
ATOM 2962 O O . ASN A 1 377 ? 7.533 24.857 25.518 1.00 52.41 377 ASN A O 1
ATOM 2966 N N . GLN A 1 378 ? 5.393 25.192 24.963 1.00 48.28 378 GLN A N 1
ATOM 2967 C CA . GLN A 1 378 ? 5.368 26.623 25.305 1.00 48.28 378 GLN A CA 1
ATOM 2968 C C . GLN A 1 378 ? 4.155 26.968 26.192 1.00 48.28 378 GLN A C 1
ATOM 2970 O O . GLN A 1 378 ? 3.044 26.507 25.939 1.00 48.28 378 GLN A O 1
ATOM 2975 N N . PRO A 1 379 ? 4.324 27.801 27.239 1.00 39.03 379 PRO A N 1
ATOM 2976 C CA . PRO A 1 379 ? 3.330 27.987 28.303 1.00 39.03 379 PRO A CA 1
ATOM 2977 C C . PRO A 1 379 ? 2.086 28.818 27.921 1.00 39.03 379 PRO A C 1
ATOM 2979 O O . PRO A 1 379 ? 1.326 29.212 28.810 1.00 39.03 379 PRO A O 1
ATOM 2982 N N . ASP A 1 380 ? 1.888 29.135 26.640 1.00 44.59 380 ASP A N 1
ATOM 2983 C CA . ASP A 1 380 ? 0.813 29.985 26.121 1.00 44.59 380 ASP A CA 1
ATOM 2984 C C . ASP A 1 380 ? -0.093 29.327 25.057 1.00 44.59 380 ASP A C 1
ATOM 2986 O O . ASP A 1 380 ? -0.951 30.015 24.496 1.00 44.59 380 ASP A O 1
ATOM 2990 N N . GLY A 1 381 ? 0.009 28.005 24.852 1.00 48.47 381 GLY A N 1
ATOM 2991 C CA . GLY A 1 381 ? -1.007 27.205 24.142 1.00 48.47 381 GLY A CA 1
ATOM 2992 C C . GLY A 1 381 ? -1.187 27.586 22.671 1.00 48.47 381 GLY A C 1
ATOM 2993 O O . GLY A 1 381 ? -2.304 27.627 22.148 1.00 48.47 381 GLY A O 1
ATOM 2994 N N . LYS A 1 382 ? -0.082 27.943 22.016 1.00 43.91 382 LYS A N 1
ATOM 2995 C CA . LYS A 1 382 ? 0.006 28.059 20.564 1.00 43.91 382 LYS A CA 1
ATOM 2996 C C . LYS A 1 382 ? 0.939 26.977 20.061 1.00 43.91 382 LYS A C 1
ATOM 2998 O O . LYS A 1 382 ? 2.115 27.000 20.411 1.00 43.91 382 LYS A O 1
ATOM 3003 N N . ILE A 1 383 ? 0.426 26.140 19.164 1.00 48.34 383 ILE A N 1
ATOM 3004 C CA . ILE A 1 383 ? 1.237 25.241 18.345 1.00 48.34 383 ILE A CA 1
ATOM 3005 C C . ILE A 1 383 ? 2.303 26.092 17.645 1.00 48.34 383 ILE A C 1
ATOM 3007 O O . ILE A 1 383 ? 1.988 26.922 16.784 1.00 48.34 383 ILE A O 1
ATOM 3011 N N . ILE A 1 384 ? 3.555 25.926 18.065 1.00 53.47 384 ILE A N 1
ATOM 3012 C CA . ILE A 1 384 ? 4.712 26.319 17.269 1.00 53.47 384 ILE A CA 1
ATOM 3013 C C . ILE A 1 384 ? 5.007 25.118 16.379 1.00 53.47 384 ILE A C 1
ATOM 3015 O O . ILE A 1 384 ? 5.027 23.988 16.861 1.00 53.47 384 ILE A O 1
ATOM 3019 N N . ALA A 1 385 ? 5.180 25.370 15.084 1.00 64.56 385 ALA A N 1
ATOM 3020 C CA . ALA A 1 385 ? 5.596 24.342 14.145 1.00 64.56 385 ALA A CA 1
ATOM 3021 C C . ALA A 1 385 ? 6.933 23.733 14.606 1.00 64.56 385 ALA A C 1
ATOM 3023 O O . ALA A 1 385 ? 7.826 24.477 15.018 1.00 64.56 385 ALA A O 1
ATOM 3024 N N . LEU A 1 386 ? 7.055 22.406 14.555 1.00 67.69 386 LEU A N 1
ATOM 3025 C CA . LEU A 1 386 ? 8.284 21.690 14.882 1.00 67.69 386 LEU A CA 1
ATOM 3026 C C . LEU A 1 386 ? 9.439 22.240 14.036 1.00 67.69 386 LEU A C 1
ATOM 3028 O O . LEU A 1 386 ? 9.325 22.378 12.819 1.00 67.69 386 LEU A O 1
ATOM 3032 N N . GLU A 1 387 ? 10.559 22.544 14.684 1.00 67.88 387 GLU A N 1
ATOM 3033 C CA . GLU A 1 387 ? 11.795 22.898 13.979 1.00 67.88 387 GLU A CA 1
ATOM 3034 C C . GLU A 1 387 ? 12.472 21.631 13.418 1.00 67.88 387 GLU A C 1
ATOM 3036 O O . GLU A 1 387 ? 12.244 20.527 13.912 1.00 67.88 387 GLU A O 1
ATOM 3041 N N . GLU A 1 388 ? 13.351 21.786 12.422 1.00 60.00 388 GLU A N 1
ATOM 3042 C CA . GLU A 1 388 ? 14.065 20.694 11.724 1.00 60.00 388 GLU A CA 1
ATOM 3043 C C . GLU A 1 388 ? 14.723 19.661 12.663 1.00 60.00 388 GLU A C 1
ATOM 3045 O O . GLU A 1 388 ? 14.692 18.460 12.405 1.00 60.00 388 GLU A O 1
ATOM 3050 N N . GLY A 1 389 ? 15.278 20.112 13.793 1.00 61.69 389 GLY A N 1
ATOM 3051 C CA . GLY A 1 389 ? 15.899 19.239 14.796 1.00 61.69 389 GLY A CA 1
ATOM 3052 C C . GLY A 1 389 ? 14.932 18.587 15.798 1.00 61.69 389 GLY A C 1
ATOM 3053 O O . GLY A 1 389 ? 15.373 17.803 16.636 1.00 61.69 389 GLY A O 1
ATOM 3054 N N . GLN A 1 390 ? 13.638 18.919 15.768 1.00 71.62 390 GLN A N 1
ATOM 3055 C CA . GLN A 1 390 ? 12.639 18.484 16.758 1.00 71.62 390 GLN A CA 1
ATOM 3056 C C . GLN A 1 390 ? 11.753 17.337 16.252 1.00 71.62 390 GLN A C 1
ATOM 3058 O O . GLN A 1 390 ? 11.279 16.527 17.047 1.00 71.62 390 GLN A O 1
ATOM 3063 N N . THR A 1 391 ? 11.546 17.238 14.939 1.00 75.75 391 THR A N 1
ATOM 3064 C CA . THR A 1 391 ? 10.659 16.262 14.280 1.00 75.75 391 THR A CA 1
ATOM 3065 C C . THR A 1 391 ? 11.060 14.803 14.519 1.00 75.75 391 THR A C 1
ATOM 3067 O O . THR A 1 391 ? 10.186 13.960 14.719 1.00 75.75 391 THR A O 1
ATOM 3070 N N . LEU A 1 392 ? 12.359 14.493 14.596 1.00 73.25 392 LEU A N 1
ATOM 3071 C CA . LEU A 1 392 ? 12.838 13.146 14.936 1.00 73.25 392 LEU A CA 1
ATOM 3072 C C . LEU A 1 392 ? 12.567 12.768 16.405 1.00 73.25 392 LEU A C 1
ATOM 3074 O O . LEU A 1 392 ? 12.065 11.681 16.692 1.00 73.25 392 LEU A O 1
ATOM 3078 N N . ASP A 1 393 ? 12.894 13.658 17.343 1.00 73.38 393 ASP A N 1
ATOM 3079 C CA . ASP A 1 393 ? 12.647 13.447 18.776 1.00 73.38 393 ASP A CA 1
ATOM 3080 C C . ASP A 1 393 ? 11.140 13.322 19.061 1.00 73.38 393 ASP A C 1
ATOM 3082 O O . ASP A 1 393 ? 10.715 12.445 19.818 1.00 73.38 393 ASP A O 1
ATOM 3086 N N . TYR A 1 394 ? 10.332 14.131 18.372 1.00 79.69 394 TYR A N 1
ATOM 3087 C CA . TYR A 1 394 ? 8.878 14.029 18.351 1.00 79.69 394 TYR A CA 1
ATOM 3088 C C . TYR A 1 394 ? 8.401 12.654 17.858 1.00 79.69 394 TYR A C 1
ATOM 3090 O O . TYR A 1 394 ? 7.668 11.975 18.576 1.00 79.69 394 TYR A O 1
ATOM 3098 N N . LEU A 1 395 ? 8.860 12.206 16.683 1.00 81.94 395 LEU A N 1
ATOM 3099 C CA . LEU A 1 395 ? 8.496 10.916 16.085 1.00 81.94 395 LEU A CA 1
ATOM 3100 C C . LEU A 1 395 ? 8.804 9.735 17.014 1.00 81.94 395 LEU A C 1
ATOM 3102 O O . LEU A 1 395 ? 7.933 8.903 17.275 1.00 81.94 395 LEU A O 1
ATOM 3106 N N . VAL A 1 396 ? 10.030 9.673 17.546 1.00 77.69 396 VAL A N 1
ATOM 3107 C CA . VAL A 1 396 ? 10.449 8.584 18.442 1.00 77.69 396 VAL A CA 1
ATOM 3108 C C . VAL A 1 396 ? 9.627 8.597 19.733 1.00 77.69 396 VAL A C 1
ATOM 3110 O O . VAL A 1 396 ? 9.201 7.537 20.187 1.00 77.69 396 VAL A O 1
ATOM 3113 N N . LYS A 1 397 ? 9.319 9.769 20.305 1.00 76.62 397 LYS A N 1
ATOM 3114 C CA . LYS A 1 397 ? 8.473 9.869 21.508 1.00 76.62 397 LYS A CA 1
ATOM 3115 C C . LYS A 1 397 ? 7.004 9.533 21.248 1.00 76.62 397 LYS A C 1
ATOM 3117 O O . LYS A 1 397 ? 6.384 8.907 22.104 1.00 76.62 397 LYS A O 1
ATOM 3122 N N . ALA A 1 398 ? 6.450 9.921 20.102 1.00 79.19 398 ALA A N 1
ATOM 3123 C CA . ALA A 1 398 ? 5.054 9.670 19.748 1.00 79.19 398 ALA A CA 1
ATOM 3124 C C . ALA A 1 398 ? 4.782 8.182 19.461 1.00 79.19 398 ALA A C 1
ATOM 3126 O O . ALA A 1 398 ? 3.714 7.666 19.800 1.00 79.19 398 ALA A O 1
ATOM 3127 N N . LEU A 1 399 ? 5.751 7.488 18.857 1.00 78.56 399 LEU A N 1
ATOM 3128 C CA . LEU A 1 399 ? 5.636 6.082 18.466 1.00 78.56 399 LEU A CA 1
ATOM 3129 C C . LEU A 1 399 ? 6.206 5.105 19.506 1.00 78.56 399 LEU A C 1
ATOM 3131 O O . LEU A 1 399 ? 5.635 4.039 19.729 1.00 78.56 399 LEU A O 1
ATOM 3135 N N . PHE A 1 400 ? 7.310 5.460 20.169 1.00 74.81 400 PHE A N 1
ATOM 3136 C CA . PHE A 1 400 ? 8.087 4.562 21.030 1.00 74.81 400 PHE A CA 1
ATOM 3137 C C . PHE A 1 400 ? 8.577 5.238 22.336 1.00 74.81 400 PHE A C 1
ATOM 3139 O O . PHE A 1 400 ? 9.765 5.188 22.661 1.00 74.81 400 PHE A O 1
ATOM 3146 N N . PRO A 1 401 ? 7.681 5.801 23.172 1.00 66.12 401 PRO A N 1
ATOM 3147 C CA . PRO A 1 401 ? 8.008 6.620 24.354 1.00 66.12 401 PRO A CA 1
ATOM 3148 C C . PRO A 1 401 ? 8.797 5.901 25.461 1.00 66.12 401 PRO A C 1
ATOM 3150 O O . PRO A 1 401 ? 9.164 6.520 26.461 1.00 66.12 401 PRO A O 1
ATOM 3153 N N . THR A 1 402 ? 9.010 4.589 25.337 1.00 63.00 402 THR A N 1
ATOM 3154 C CA . THR A 1 402 ? 9.729 3.757 26.310 1.00 63.00 402 THR A CA 1
ATOM 3155 C C . THR A 1 402 ? 10.979 3.078 25.749 1.00 63.00 402 THR A C 1
ATOM 3157 O O . THR A 1 402 ? 11.640 2.373 26.513 1.00 63.00 402 THR A O 1
ATOM 3160 N N . ASP A 1 403 ? 11.299 3.231 24.457 1.00 61.28 403 ASP A N 1
ATOM 3161 C CA . ASP A 1 403 ? 12.467 2.588 23.841 1.00 61.28 403 ASP A CA 1
ATOM 3162 C C . ASP A 1 403 ? 13.508 3.610 23.372 1.00 61.28 403 ASP A C 1
ATOM 3164 O O . ASP A 1 403 ? 13.382 4.250 22.331 1.00 61.28 403 ASP A O 1
ATOM 3168 N N . ASN A 1 404 ? 14.584 3.719 24.150 1.00 57.75 404 ASN A N 1
ATOM 3169 C CA . ASN A 1 404 ? 15.697 4.624 23.878 1.00 57.75 404 ASN A CA 1
ATOM 3170 C C . ASN A 1 404 ? 16.732 4.039 22.891 1.00 57.75 404 ASN A C 1
ATOM 3172 O O . ASN A 1 404 ? 17.773 4.658 22.686 1.00 57.75 404 ASN A O 1
ATOM 3176 N N . ASN A 1 405 ? 16.517 2.837 22.338 1.00 58.84 405 ASN A N 1
ATOM 3177 C CA . ASN A 1 405 ? 17.480 2.167 21.447 1.00 58.84 405 ASN A CA 1
ATOM 3178 C C . ASN A 1 405 ? 17.163 2.349 19.953 1.00 58.84 405 ASN A C 1
ATOM 3180 O O . ASN A 1 405 ? 17.871 1.807 19.101 1.00 58.84 405 ASN A O 1
ATOM 3184 N N . ILE A 1 406 ? 16.095 3.081 19.637 1.00 63.97 406 ILE A N 1
ATOM 3185 C CA . ILE A 1 406 ? 15.627 3.300 18.269 1.00 63.97 406 ILE A CA 1
ATOM 3186 C C . ILE A 1 406 ? 16.466 4.381 17.592 1.00 63.97 406 ILE A C 1
ATOM 3188 O O . ILE A 1 406 ? 16.770 5.422 18.171 1.00 63.97 406 ILE A O 1
ATOM 3192 N N . LYS A 1 407 ? 16.836 4.114 16.340 1.00 63.94 407 LYS A N 1
ATOM 3193 C CA . LYS A 1 407 ? 17.562 5.016 15.442 1.00 63.94 407 LYS A CA 1
ATOM 3194 C C . LYS A 1 407 ? 16.709 5.271 14.196 1.00 63.94 407 LYS A C 1
ATOM 3196 O O . LYS A 1 407 ? 15.767 4.529 13.936 1.00 63.94 407 LYS A O 1
ATOM 3201 N N . ALA A 1 408 ? 17.030 6.298 13.415 1.00 60.41 408 ALA A N 1
ATOM 3202 C CA . ALA A 1 408 ? 16.193 6.728 12.293 1.00 60.41 408 ALA A CA 1
ATOM 3203 C C . ALA A 1 408 ? 17.013 7.064 11.047 1.00 60.41 408 ALA A C 1
ATOM 3205 O O . ALA A 1 408 ? 17.633 8.116 11.000 1.00 60.41 408 ALA A O 1
ATOM 3206 N N . ILE A 1 409 ? 16.997 6.183 10.048 1.00 58.03 409 ILE A N 1
ATOM 3207 C CA . ILE A 1 409 ? 17.529 6.400 8.696 1.00 58.03 409 ILE A CA 1
ATOM 3208 C C . ILE A 1 409 ? 16.753 7.555 8.035 1.00 58.03 409 ILE A C 1
ATOM 3210 O O . ILE A 1 409 ? 15.540 7.632 8.176 1.00 58.03 409 ILE A O 1
ATOM 3214 N N . TYR A 1 410 ? 17.429 8.478 7.354 1.00 57.28 410 TYR A N 1
ATOM 3215 C CA . TYR A 1 410 ? 16.854 9.761 6.931 1.00 57.28 410 TYR A CA 1
ATOM 3216 C C . TYR A 1 410 ? 16.426 9.768 5.456 1.00 57.28 410 TYR A C 1
ATOM 3218 O O . TYR A 1 410 ? 17.029 9.107 4.607 1.00 57.28 410 TYR A O 1
ATOM 3226 N N . GLY A 1 411 ? 15.414 10.571 5.142 1.00 53.06 411 GLY A N 1
ATOM 3227 C CA . GLY A 1 411 ? 15.110 11.032 3.791 1.00 53.06 411 GLY A CA 1
ATOM 3228 C C . GLY A 1 411 ? 14.894 12.546 3.794 1.00 53.06 411 GLY A C 1
ATOM 3229 O O . GLY A 1 411 ? 14.511 13.129 4.804 1.00 53.06 411 GLY A O 1
ATOM 3230 N N . GLU A 1 412 ? 15.193 13.174 2.663 1.00 58.34 412 GLU A N 1
ATOM 3231 C CA . GLU A 1 412 ? 15.259 14.630 2.490 1.00 58.34 412 GLU A CA 1
ATOM 3232 C C . GLU A 1 412 ? 13.966 15.377 2.880 1.00 58.34 412 GLU A C 1
ATOM 3234 O O . GLU A 1 412 ? 12.873 14.819 2.789 1.00 58.34 412 GLU A O 1
ATOM 3239 N N . TYR A 1 413 ? 14.092 16.647 3.293 1.00 68.12 413 TYR A N 1
ATOM 3240 C CA . TYR A 1 413 ? 12.942 17.518 3.561 1.00 68.12 413 TYR A CA 1
ATOM 3241 C C . TYR A 1 413 ? 12.088 17.674 2.299 1.00 68.12 413 TYR A C 1
ATOM 3243 O O . TYR A 1 413 ? 12.530 18.193 1.270 1.00 68.12 413 TYR A O 1
ATOM 3251 N N . ASP A 1 414 ? 10.841 17.236 2.402 1.00 66.75 414 ASP A N 1
ATOM 3252 C CA . ASP A 1 414 ? 9.852 17.264 1.341 1.00 66.75 414 ASP A CA 1
ATOM 3253 C C . ASP A 1 414 ? 9.211 18.656 1.280 1.00 66.75 414 ASP A C 1
ATOM 3255 O O . ASP A 1 414 ? 8.117 18.890 1.792 1.00 66.75 414 ASP A O 1
ATOM 3259 N N . SER A 1 415 ? 9.917 19.616 0.673 1.00 63.34 415 SER A N 1
ATOM 3260 C CA . SER A 1 415 ? 9.455 21.009 0.561 1.00 63.34 415 SER A CA 1
ATOM 3261 C C . SER A 1 415 ? 8.036 21.176 -0.027 1.00 63.34 415 SER A C 1
ATOM 3263 O O . SER A 1 415 ? 7.348 22.104 0.403 1.00 63.34 415 SER A O 1
ATOM 3265 N N . PRO A 1 416 ? 7.555 20.330 -0.963 1.00 64.31 416 PRO A N 1
ATOM 3266 C CA . PRO A 1 416 ? 6.147 20.299 -1.366 1.00 64.31 416 PRO A CA 1
ATOM 3267 C C . PRO A 1 416 ? 5.131 19.932 -0.271 1.00 64.31 416 PRO A C 1
ATOM 3269 O O . PRO A 1 416 ? 3.995 20.401 -0.354 1.00 64.31 416 PRO A O 1
ATOM 3272 N N . SER A 1 417 ? 5.489 19.097 0.714 1.00 60.81 417 SER A N 1
ATOM 3273 C CA . SER A 1 417 ? 4.577 18.626 1.778 1.00 60.81 417 SER A CA 1
ATOM 3274 C C . SER A 1 417 ? 4.859 19.198 3.175 1.00 60.81 417 SER A C 1
ATOM 3276 O O . SER A 1 417 ? 4.074 18.961 4.095 1.00 60.81 417 SER A O 1
ATOM 3278 N N . ASP A 1 418 ? 5.929 19.985 3.318 1.00 78.25 418 ASP A N 1
ATOM 3279 C CA . ASP A 1 418 ? 6.398 20.575 4.578 1.00 78.25 418 ASP A CA 1
ATOM 3280 C C . ASP A 1 418 ? 6.662 19.513 5.668 1.00 78.25 418 ASP A C 1
ATOM 3282 O O . ASP A 1 418 ? 6.205 19.619 6.811 1.00 78.25 418 ASP A O 1
ATOM 3286 N N . ALA A 1 419 ? 7.369 18.442 5.279 1.00 81.00 419 ALA A N 1
ATOM 3287 C CA . ALA A 1 419 ? 7.634 17.278 6.123 1.00 81.00 419 ALA A CA 1
ATOM 3288 C C . ALA A 1 419 ? 9.057 16.714 5.986 1.00 81.00 419 ALA A C 1
ATOM 3290 O O . ALA A 1 419 ? 9.713 16.861 4.958 1.00 81.00 419 ALA A O 1
ATOM 3291 N N . TYR A 1 420 ? 9.507 15.997 7.015 1.00 79.00 420 TYR A N 1
ATOM 3292 C CA . TYR A 1 420 ? 10.775 15.257 7.037 1.00 79.00 420 TYR A CA 1
ATOM 3293 C C . TYR A 1 420 ? 10.542 13.750 6.976 1.00 79.00 420 TYR A C 1
ATOM 3295 O O . TYR A 1 420 ? 9.647 13.247 7.653 1.00 79.00 420 TYR A O 1
ATOM 3303 N N . TYR A 1 421 ? 11.356 13.019 6.214 1.00 78.88 421 TYR A N 1
ATOM 3304 C CA . TYR A 1 421 ? 11.242 11.564 6.087 1.00 78.88 421 TYR A CA 1
ATOM 3305 C C . TYR A 1 421 ? 12.179 10.827 7.053 1.00 78.88 421 TYR A C 1
ATOM 3307 O O . TYR A 1 421 ? 13.370 11.130 7.153 1.00 78.88 421 TYR A O 1
ATOM 3315 N N . TYR A 1 422 ? 11.661 9.781 7.700 1.00 77.69 422 TYR A N 1
ATOM 3316 C CA . TYR A 1 422 ? 12.401 8.918 8.617 1.00 77.69 422 TYR A CA 1
ATOM 3317 C C . TYR A 1 422 ? 12.028 7.445 8.435 1.00 77.69 422 TYR A C 1
ATOM 3319 O O . TYR A 1 422 ? 10.878 7.060 8.598 1.00 77.69 422 TYR A O 1
ATOM 3327 N N . ARG A 1 423 ? 13.018 6.587 8.211 1.00 75.81 423 ARG A N 1
ATOM 3328 C CA . ARG A 1 423 ? 12.939 5.129 8.341 1.00 75.81 423 ARG A CA 1
ATOM 3329 C C . ARG A 1 423 ? 13.470 4.717 9.710 1.00 75.81 423 ARG A C 1
ATOM 3331 O O . ARG A 1 423 ? 14.672 4.778 9.958 1.00 75.81 423 ARG A O 1
ATOM 3338 N N . LEU A 1 424 ? 12.603 4.285 10.616 1.00 76.00 424 LEU A N 1
ATOM 3339 C CA . LEU A 1 424 ? 13.024 3.856 11.950 1.00 76.00 424 LEU A CA 1
ATOM 3340 C C . LEU A 1 424 ? 13.651 2.456 11.907 1.00 76.00 424 LEU A C 1
ATOM 3342 O O . LEU A 1 424 ? 13.188 1.563 11.197 1.00 76.00 424 LEU A O 1
ATOM 3346 N N . VAL A 1 425 ? 14.701 2.253 12.701 1.00 69.12 425 VAL A N 1
ATOM 3347 C CA . VAL A 1 425 ? 15.387 0.971 12.896 1.00 69.12 425 VAL A CA 1
ATOM 3348 C C . VAL A 1 425 ? 15.703 0.744 14.374 1.00 69.12 425 VAL A C 1
ATOM 3350 O O . VAL A 1 425 ? 15.926 1.683 15.135 1.00 69.12 425 VAL A O 1
ATOM 3353 N N . THR A 1 426 ? 15.771 -0.517 14.782 1.00 69.50 426 THR A N 1
ATOM 3354 C CA . THR A 1 426 ? 16.314 -0.940 16.079 1.00 69.50 426 THR A CA 1
ATOM 3355 C C . THR A 1 426 ? 17.473 -1.910 15.871 1.00 69.50 426 THR A C 1
ATOM 3357 O O . THR A 1 426 ? 17.673 -2.416 14.766 1.00 69.50 426 THR A O 1
ATOM 3360 N N . LEU A 1 427 ? 18.251 -2.167 16.922 1.00 64.06 427 LEU A N 1
ATOM 3361 C CA . LEU A 1 427 ? 19.318 -3.165 16.909 1.00 64.06 427 LEU A CA 1
ATOM 3362 C C . LEU A 1 427 ? 18.877 -4.406 17.684 1.00 64.06 427 LEU A C 1
ATOM 3364 O O . LEU A 1 427 ? 18.451 -4.320 18.836 1.00 64.06 427 LEU A O 1
ATOM 3368 N N . ASP A 1 428 ? 19.004 -5.572 17.057 1.00 62.28 428 ASP A N 1
ATOM 3369 C CA . ASP A 1 428 ? 18.705 -6.844 17.700 1.00 62.28 428 ASP A CA 1
ATOM 3370 C C . ASP A 1 428 ? 19.767 -7.222 18.758 1.00 62.28 428 ASP A C 1
ATOM 3372 O O . ASP A 1 428 ? 20.808 -6.581 18.923 1.00 62.28 428 ASP A O 1
ATOM 3376 N N . SER A 1 429 ? 19.535 -8.324 19.478 1.00 56.59 429 SER A N 1
ATOM 3377 C CA . SER A 1 429 ? 20.466 -8.830 20.503 1.00 56.59 429 SER A CA 1
ATOM 3378 C C . SER A 1 429 ? 21.866 -9.232 19.995 1.00 56.59 429 SER A C 1
ATOM 3380 O O . SER A 1 429 ? 22.730 -9.563 20.809 1.00 56.59 429 SER A O 1
ATOM 3382 N N . GLN A 1 430 ? 22.085 -9.240 18.678 1.00 56.03 430 GLN A N 1
ATOM 3383 C CA . GLN A 1 430 ? 23.349 -9.544 18.003 1.00 56.03 430 GLN A CA 1
ATOM 3384 C C . GLN A 1 430 ? 23.962 -8.296 17.336 1.00 56.03 430 GLN A C 1
ATOM 3386 O O . GLN A 1 430 ? 25.053 -8.388 16.774 1.00 56.03 430 GLN A O 1
ATOM 3391 N N . GLY A 1 431 ? 23.301 -7.135 17.432 1.00 56.06 431 GLY A N 1
ATOM 3392 C CA . GLY A 1 431 ? 23.725 -5.876 16.823 1.00 56.06 431 GLY A CA 1
ATOM 3393 C C . GLY A 1 431 ? 23.345 -5.727 15.347 1.00 56.06 431 GLY A C 1
ATOM 3394 O O . GLY A 1 431 ? 23.935 -4.890 14.669 1.00 56.06 431 GLY A O 1
ATOM 3395 N N . GLN A 1 432 ? 22.404 -6.524 14.829 1.00 57.62 432 GLN A N 1
ATOM 3396 C CA . GLN A 1 432 ? 21.889 -6.368 13.467 1.00 57.62 432 GLN A CA 1
ATOM 3397 C C . GLN A 1 432 ? 20.737 -5.358 13.423 1.00 57.62 432 GLN A C 1
ATOM 3399 O O . GLN A 1 432 ? 19.890 -5.337 14.314 1.00 57.62 432 GLN A O 1
ATOM 3404 N N . GLU A 1 433 ? 20.690 -4.545 12.368 1.00 60.03 433 GLU A N 1
ATOM 3405 C CA . GLU A 1 433 ? 19.599 -3.595 12.134 1.00 60.03 433 GLU A CA 1
ATOM 3406 C C . GLU A 1 433 ? 18.305 -4.317 11.742 1.00 60.03 433 GLU A C 1
ATOM 3408 O O . GLU A 1 433 ? 18.268 -5.118 10.805 1.00 60.03 433 GLU A O 1
ATOM 3413 N N . GLN A 1 434 ? 17.224 -3.989 12.444 1.00 65.44 434 GLN A N 1
ATOM 3414 C CA . GLN A 1 434 ? 15.859 -4.380 12.122 1.00 65.44 434 GLN A CA 1
ATOM 3415 C C . GLN A 1 434 ? 15.050 -3.118 11.811 1.00 65.44 434 GLN A C 1
ATOM 3417 O O . GLN A 1 434 ? 14.913 -2.244 12.666 1.00 65.44 434 GLN A O 1
ATOM 3422 N N . ILE A 1 435 ? 14.483 -3.038 10.605 1.00 71.19 435 ILE A N 1
ATOM 3423 C CA . ILE A 1 435 ? 13.594 -1.939 10.208 1.00 71.19 435 ILE A CA 1
ATOM 3424 C C . ILE A 1 435 ? 12.282 -2.021 11.002 1.00 71.19 435 ILE A C 1
ATOM 3426 O O . ILE A 1 435 ? 11.694 -3.096 11.137 1.00 71.19 435 ILE A O 1
ATOM 3430 N N . LEU A 1 436 ? 11.858 -0.876 11.539 1.00 69.75 436 LEU A N 1
ATOM 3431 C CA . LEU A 1 436 ? 10.617 -0.674 12.290 1.00 69.75 436 LEU A CA 1
ATOM 3432 C C . LEU A 1 436 ? 9.511 -0.006 11.456 1.00 69.75 436 LEU A C 1
ATOM 3434 O O . LEU A 1 436 ? 8.357 -0.044 11.869 1.00 69.75 436 LEU A O 1
ATOM 3438 N N . GLY A 1 437 ? 9.854 0.605 10.320 1.00 73.62 437 GLY A N 1
ATOM 3439 C CA . GLY A 1 437 ? 8.923 1.200 9.355 1.00 73.62 437 GLY A CA 1
ATOM 3440 C C . GLY A 1 437 ? 9.412 2.547 8.830 1.00 73.62 437 GLY A C 1
ATOM 3441 O O . GLY A 1 437 ? 10.388 3.099 9.350 1.00 73.62 437 GLY A O 1
ATOM 3442 N N . ASP A 1 438 ? 8.710 3.074 7.835 1.00 77.38 438 ASP A N 1
ATOM 3443 C CA . ASP A 1 438 ? 9.007 4.353 7.190 1.00 77.38 438 ASP A CA 1
ATOM 3444 C C . ASP A 1 438 ? 7.912 5.394 7.467 1.00 77.38 438 ASP A C 1
ATOM 3446 O O . ASP A 1 438 ? 6.724 5.074 7.455 1.00 77.38 438 ASP A O 1
ATOM 3450 N N . TYR A 1 439 ? 8.309 6.648 7.704 1.00 82.06 439 TYR A N 1
ATOM 3451 C CA . TYR A 1 439 ? 7.459 7.724 8.223 1.00 82.06 439 TYR A CA 1
ATOM 3452 C C . TYR A 1 439 ? 7.768 9.078 7.568 1.00 82.06 439 TYR A C 1
ATOM 3454 O O . TYR A 1 439 ? 8.918 9.348 7.220 1.00 82.06 439 TYR A O 1
ATOM 3462 N N . ARG A 1 440 ? 6.770 9.964 7.464 1.00 84.25 440 ARG A N 1
ATOM 3463 C CA . ARG A 1 440 ? 6.980 11.415 7.285 1.00 84.25 440 ARG A CA 1
ATOM 3464 C C . ARG A 1 440 ? 6.493 12.146 8.523 1.00 84.25 440 ARG A C 1
ATOM 3466 O O . ARG A 1 440 ? 5.536 11.702 9.141 1.00 84.25 440 ARG A O 1
ATOM 3473 N N . VAL A 1 441 ? 7.126 13.259 8.874 1.00 85.81 441 VAL A N 1
ATOM 3474 C CA . VAL A 1 441 ? 6.734 14.114 10.001 1.00 85.81 441 VAL A CA 1
ATOM 3475 C C . VAL A 1 441 ? 6.579 15.538 9.495 1.00 85.81 441 VAL A C 1
ATOM 3477 O O . VAL A 1 441 ? 7.570 16.192 9.170 1.00 85.81 441 VAL A O 1
ATOM 3480 N N . HIS A 1 442 ? 5.337 15.997 9.421 1.00 86.38 442 HIS A N 1
ATOM 3481 C CA . HIS A 1 442 ? 4.977 17.370 9.088 1.00 86.38 442 HIS A CA 1
ATOM 3482 C C . HIS A 1 442 ? 5.317 18.313 10.245 1.00 86.38 442 HIS A C 1
ATOM 3484 O O . HIS A 1 442 ? 5.302 17.912 11.414 1.00 86.38 442 HIS A O 1
ATOM 3490 N N . LEU A 1 443 ? 5.565 19.593 9.948 1.00 80.94 443 LEU A N 1
ATOM 3491 C CA . LEU A 1 443 ? 5.895 20.561 11.005 1.00 80.94 443 LEU A CA 1
ATOM 3492 C C . LEU A 1 443 ? 4.732 20.818 11.982 1.00 80.94 443 LEU A C 1
ATOM 3494 O O . LEU A 1 443 ? 4.954 21.331 13.075 1.00 80.94 443 LEU A O 1
ATOM 3498 N N . ASP A 1 444 ? 3.494 20.459 11.634 1.00 81.50 444 ASP A N 1
ATOM 3499 C CA . ASP A 1 444 ? 2.345 20.529 12.547 1.00 81.50 444 ASP A CA 1
ATOM 3500 C C . ASP A 1 444 ? 2.244 19.337 13.523 1.00 81.50 444 ASP A C 1
ATOM 3502 O O . ASP A 1 444 ? 1.323 19.289 14.339 1.00 81.50 444 ASP A O 1
ATOM 3506 N N . GLY A 1 445 ? 3.193 18.395 13.461 1.00 81.00 445 GLY A N 1
ATOM 3507 C CA . GLY A 1 445 ? 3.214 17.178 14.270 1.00 81.00 445 GLY A CA 1
ATOM 3508 C C . GLY A 1 445 ? 2.469 15.992 13.664 1.00 81.00 445 GLY A C 1
ATOM 3509 O O . GLY A 1 445 ? 2.416 14.935 14.292 1.00 81.00 445 GLY A O 1
ATOM 3510 N N . THR A 1 446 ? 1.896 16.119 12.467 1.00 88.12 446 THR A N 1
ATOM 3511 C CA . THR A 1 446 ? 1.309 14.971 11.770 1.00 88.12 446 THR A CA 1
ATOM 3512 C C . THR A 1 446 ? 2.409 14.004 11.328 1.00 88.12 446 THR A C 1
ATOM 3514 O O . THR A 1 446 ? 3.381 14.401 10.689 1.00 88.12 446 THR A O 1
ATOM 3517 N N . ILE A 1 447 ? 2.262 12.730 11.683 1.00 87.31 447 ILE A N 1
ATOM 3518 C CA . ILE A 1 447 ? 3.147 11.626 11.310 1.00 87.31 447 ILE A CA 1
ATOM 3519 C C . ILE A 1 447 ? 2.420 10.751 10.292 1.00 87.31 447 ILE A C 1
ATOM 3521 O O . ILE A 1 447 ? 1.445 10.100 10.666 1.00 87.31 447 ILE A O 1
ATOM 3525 N N . ASP A 1 448 ? 2.911 10.671 9.059 1.00 84.50 448 ASP A N 1
ATOM 3526 C CA . ASP A 1 448 ? 2.422 9.717 8.060 1.00 84.50 448 ASP A CA 1
ATOM 3527 C C . ASP A 1 448 ? 3.173 8.389 8.161 1.00 84.50 448 ASP A C 1
ATOM 3529 O O . ASP A 1 448 ? 4.383 8.392 8.393 1.00 84.50 448 ASP A O 1
ATOM 3533 N N . HIS A 1 449 ? 2.512 7.266 7.866 1.00 75.19 449 HIS A N 1
ATOM 3534 C CA . HIS A 1 449 ? 3.185 5.980 7.636 1.00 75.19 449 HIS A CA 1
ATOM 3535 C C . HIS A 1 449 ? 3.423 5.744 6.132 1.00 75.19 449 HIS A C 1
ATOM 3537 O O . HIS A 1 449 ? 2.484 5.612 5.344 1.00 75.19 449 HIS A O 1
ATOM 3543 N N . VAL A 1 450 ? 4.688 5.674 5.716 1.00 69.38 450 VAL A N 1
ATOM 3544 C CA . VAL A 1 450 ? 5.110 5.804 4.309 1.00 69.38 450 VAL A CA 1
ATOM 3545 C C . VAL A 1 450 ? 5.262 4.470 3.587 1.00 69.38 450 VAL A C 1
ATOM 3547 O O . VAL A 1 450 ? 5.119 4.438 2.371 1.00 69.38 450 VAL A O 1
ATOM 3550 N N . ASP A 1 451 ? 5.361 3.342 4.298 1.00 57.16 451 ASP A N 1
ATOM 3551 C CA . ASP A 1 451 ? 5.244 1.989 3.704 1.00 57.16 451 ASP A CA 1
ATOM 3552 C C . ASP A 1 451 ? 3.885 1.725 2.990 1.00 57.16 451 ASP A C 1
ATOM 3554 O O . ASP A 1 451 ? 3.603 0.616 2.519 1.00 57.16 451 ASP A O 1
ATOM 3558 N N . HIS A 1 452 ? 2.999 2.725 2.935 1.00 50.94 452 HIS A N 1
ATOM 3559 C CA . HIS A 1 452 ? 1.692 2.714 2.272 1.00 50.94 452 HIS A CA 1
ATOM 3560 C C . HIS A 1 452 ? 1.565 3.751 1.140 1.00 50.94 452 HIS A C 1
ATOM 3562 O O . HIS A 1 452 ? 0.534 3.804 0.469 1.00 50.94 452 HIS A O 1
ATOM 3568 N N . LEU A 1 453 ? 2.620 4.529 0.884 1.00 40.91 453 LEU A N 1
ATOM 3569 C CA . LEU A 1 453 ? 2.738 5.503 -0.197 1.00 40.91 453 LEU A CA 1
ATOM 3570 C C . LEU A 1 453 ? 3.915 5.090 -1.088 1.00 40.91 453 LEU A C 1
ATOM 3572 O O . LEU A 1 453 ? 5.038 4.947 -0.617 1.00 40.91 453 LEU A O 1
ATOM 3576 N N . ILE A 1 454 ? 3.678 4.893 -2.387 1.00 33.28 454 ILE A N 1
ATOM 3577 C CA . ILE A 1 454 ? 4.775 4.609 -3.322 1.00 33.28 454 ILE A CA 1
ATOM 3578 C C . ILE A 1 454 ? 5.602 5.889 -3.477 1.00 33.28 454 ILE A C 1
ATOM 3580 O O . ILE A 1 454 ? 5.167 6.819 -4.150 1.00 33.28 454 ILE A O 1
ATOM 3584 N N . LEU A 1 455 ? 6.788 5.916 -2.868 1.00 37.56 455 LEU A N 1
ATOM 3585 C CA . LEU A 1 455 ? 7.805 6.940 -3.083 1.00 37.56 455 LEU A CA 1
ATOM 3586 C C . LEU A 1 455 ? 9.016 6.301 -3.769 1.00 37.56 455 LEU A C 1
ATOM 3588 O O . LEU A 1 455 ? 9.813 5.616 -3.132 1.00 37.56 455 LEU A O 1
ATOM 3592 N N . SER A 1 456 ? 9.141 6.513 -5.078 1.00 38.00 456 SER A N 1
ATOM 3593 C CA . SER A 1 456 ? 10.294 6.073 -5.877 1.00 38.00 456 SER A CA 1
ATOM 3594 C C . SER A 1 456 ? 11.480 7.045 -5.833 1.00 38.00 456 SER A C 1
ATOM 3596 O O . SER A 1 456 ? 12.576 6.671 -6.242 1.00 38.00 456 SER A O 1
ATOM 3598 N N . ASP A 1 457 ? 11.276 8.266 -5.321 1.00 37.19 457 ASP A N 1
ATOM 3599 C CA . ASP A 1 457 ? 12.091 9.425 -5.719 1.00 37.19 457 ASP A CA 1
ATOM 3600 C C . ASP A 1 457 ? 12.917 10.063 -4.578 1.00 37.19 457 ASP A C 1
ATOM 3602 O O . ASP A 1 457 ? 13.651 11.019 -4.822 1.00 37.19 457 ASP A O 1
ATOM 3606 N N . TYR A 1 458 ? 12.839 9.560 -3.336 1.00 43.91 458 TYR A N 1
ATOM 3607 C CA . TYR A 1 458 ? 13.572 10.144 -2.196 1.00 43.91 458 TYR A CA 1
ATOM 3608 C C . TYR A 1 458 ? 14.891 9.397 -1.929 1.00 43.91 458 TYR A C 1
ATOM 3610 O O . TYR A 1 458 ? 14.866 8.206 -1.598 1.00 43.91 458 TYR A O 1
ATOM 3618 N N . PRO A 1 459 ? 16.059 10.066 -2.016 1.00 40.28 459 PRO A N 1
ATOM 3619 C CA . PRO A 1 459 ? 17.341 9.442 -1.718 1.00 40.28 459 PRO A CA 1
ATOM 3620 C C . PRO A 1 459 ? 17.462 9.152 -0.216 1.00 40.28 459 PRO A C 1
ATOM 3622 O O . PRO A 1 459 ? 17.564 10.059 0.612 1.00 40.28 459 PRO A O 1
ATOM 3625 N N . ILE A 1 460 ? 17.485 7.865 0.134 1.00 37.34 460 ILE A N 1
ATOM 3626 C CA . ILE A 1 460 ? 17.644 7.391 1.513 1.00 37.34 460 ILE A CA 1
ATOM 3627 C C . ILE A 1 460 ? 19.084 7.665 1.971 1.00 37.34 460 ILE A C 1
ATOM 3629 O O . ILE A 1 460 ? 20.023 6.986 1.546 1.00 37.34 460 ILE A O 1
ATOM 3633 N N . LYS A 1 461 ? 19.264 8.638 2.867 1.00 40.47 461 LYS A N 1
ATOM 3634 C CA . LYS A 1 461 ? 20.553 8.958 3.498 1.00 40.47 461 LYS A CA 1
ATOM 3635 C C . LYS A 1 461 ? 20.647 8.205 4.828 1.00 40.47 461 LYS A C 1
ATOM 3637 O O . LYS A 1 461 ? 19.702 8.167 5.616 1.00 40.47 461 LYS A O 1
ATOM 3642 N N . ARG A 1 462 ? 21.783 7.560 5.097 1.00 37.25 462 ARG A N 1
ATOM 3643 C CA . ARG A 1 462 ? 21.964 6.819 6.354 1.00 37.25 462 ARG A CA 1
ATOM 3644 C C . ARG A 1 462 ? 22.140 7.772 7.552 1.00 37.25 462 ARG A C 1
ATOM 3646 O O . ARG A 1 462 ? 22.640 8.882 7.386 1.00 37.25 462 ARG A O 1
ATOM 3653 N N . PRO A 1 463 ? 21.748 7.351 8.770 1.00 40.88 463 PRO A N 1
ATOM 3654 C CA . PRO A 1 463 ? 21.824 8.184 9.962 1.00 40.88 463 PRO A CA 1
ATOM 3655 C C . PRO A 1 463 ? 23.174 8.142 10.654 1.00 40.88 463 PRO A C 1
ATOM 3657 O O . PRO A 1 463 ? 23.373 8.859 11.621 1.00 40.88 463 PRO A O 1
ATOM 3660 N N . ASP A 1 464 ? 24.123 7.350 10.177 1.00 40.31 464 ASP A N 1
ATOM 3661 C CA . ASP A 1 464 ? 25.518 7.430 10.610 1.00 40.31 464 ASP A CA 1
ATOM 3662 C C . ASP A 1 464 ? 26.144 8.821 10.345 1.00 40.31 464 ASP A C 1
ATOM 3664 O O . ASP A 1 464 ? 27.190 9.124 10.909 1.00 40.31 464 ASP A O 1
ATOM 3668 N N . GLN A 1 465 ? 25.469 9.706 9.595 1.00 38.16 465 GLN A N 1
ATOM 3669 C CA . GLN A 1 465 ? 25.822 11.124 9.438 1.00 38.16 465 GLN A CA 1
ATOM 3670 C C . GLN A 1 465 ? 25.087 12.118 10.371 1.00 38.16 465 GLN A C 1
ATOM 3672 O O . GLN A 1 465 ? 25.457 13.285 10.369 1.00 38.16 465 GLN A O 1
ATOM 3677 N N . LEU A 1 466 ? 24.074 11.707 11.156 1.00 38.28 466 LEU A N 1
ATOM 3678 C CA . LEU A 1 466 ? 23.277 12.609 12.033 1.00 38.28 466 LEU A CA 1
ATOM 3679 C C . LEU A 1 466 ? 22.883 12.015 13.409 1.00 38.28 466 LEU A C 1
ATOM 3681 O O . LEU A 1 466 ? 22.498 12.745 14.317 1.00 38.28 466 LEU A O 1
ATOM 3685 N N . LEU A 1 467 ? 23.004 10.696 13.575 1.00 39.28 467 LEU A N 1
ATOM 3686 C CA . LEU A 1 467 ? 22.928 9.924 14.826 1.00 39.28 467 LEU A CA 1
ATOM 3687 C C . LEU A 1 467 ? 24.247 9.186 15.127 1.00 39.28 467 LEU A C 1
ATOM 3689 O O . LEU A 1 467 ? 24.289 8.298 15.984 1.00 39.28 467 LEU A O 1
ATOM 3693 N N . ALA A 1 468 ? 25.339 9.546 14.446 1.00 42.25 468 ALA A N 1
ATOM 3694 C CA . ALA A 1 468 ? 26.631 9.495 15.117 1.00 42.25 468 ALA A CA 1
ATOM 3695 C C . ALA A 1 468 ? 26.562 10.401 16.357 1.00 42.25 468 ALA A C 1
ATOM 3697 O O . ALA A 1 468 ? 25.852 11.410 16.340 1.00 42.25 468 ALA A O 1
ATOM 3698 N N . ASP A 1 469 ? 27.322 10.077 17.410 1.00 52.53 469 ASP A N 1
ATOM 3699 C CA . ASP A 1 469 ? 27.667 11.098 18.402 1.00 52.53 469 ASP A CA 1
ATOM 3700 C C . ASP A 1 469 ? 28.181 12.310 17.617 1.00 52.53 469 ASP A C 1
ATOM 3702 O O . ASP A 1 469 ? 29.118 12.133 16.827 1.00 52.53 469 ASP A O 1
ATOM 3706 N N . PRO A 1 470 ? 27.579 13.504 17.769 1.00 60.88 470 PRO A N 1
ATOM 3707 C CA . PRO A 1 470 ? 27.930 14.638 16.933 1.00 60.88 470 PRO A CA 1
ATOM 3708 C C . PRO A 1 470 ? 29.440 14.856 17.033 1.00 60.88 470 PRO A C 1
ATOM 3710 O O . PRO A 1 470 ? 30.036 14.787 18.124 1.00 60.88 470 PRO A O 1
ATOM 3713 N N . LEU A 1 471 ? 30.080 14.980 15.866 1.00 62.34 471 LEU A N 1
ATOM 3714 C CA . LEU A 1 471 ? 31.538 14.941 15.739 1.00 62.34 471 LEU A CA 1
ATOM 3715 C C . LEU A 1 471 ? 32.175 15.987 16.660 1.00 62.34 471 LEU A C 1
ATOM 3717 O O . LEU A 1 471 ? 33.202 15.718 17.287 1.00 62.34 471 LEU A O 1
ATOM 3721 N N . PHE A 1 472 ? 31.470 17.098 16.877 1.00 74.50 472 PHE A N 1
ATOM 3722 C CA . PHE A 1 472 ? 31.702 18.022 17.976 1.00 74.50 472 PHE A CA 1
ATOM 3723 C C . PHE A 1 472 ? 30.445 18.251 18.830 1.00 74.50 472 PHE A C 1
ATOM 3725 O O . PHE A 1 472 ? 29.330 18.056 18.370 1.00 74.50 472 PHE A O 1
ATOM 3732 N N . ASN A 1 473 ? 30.607 18.638 20.097 1.00 77.69 473 ASN A N 1
ATOM 3733 C CA . ASN A 1 473 ? 29.503 19.029 20.984 1.00 77.69 473 ASN A CA 1
ATOM 3734 C C . ASN A 1 473 ? 30.030 19.865 22.164 1.00 77.69 473 ASN A C 1
ATOM 3736 O O . ASN A 1 473 ? 31.232 20.090 22.277 1.00 77.69 473 ASN A O 1
ATOM 3740 N N . ALA A 1 474 ? 29.145 20.304 23.064 1.00 76.31 474 ALA A N 1
ATOM 3741 C CA . ALA A 1 474 ? 29.511 21.141 24.210 1.00 76.31 474 ALA A CA 1
ATOM 3742 C C . ALA A 1 474 ? 30.538 20.496 25.169 1.00 76.31 474 ALA A C 1
ATOM 3744 O O . ALA A 1 474 ? 31.392 21.203 25.707 1.00 76.31 474 ALA A O 1
ATOM 3745 N N . ASP A 1 475 ? 30.500 19.173 25.362 1.00 76.81 475 ASP A N 1
ATOM 3746 C CA . ASP A 1 475 ? 31.473 18.471 26.208 1.00 76.81 475 ASP A CA 1
ATOM 3747 C C . ASP A 1 475 ? 32.840 18.382 25.507 1.00 76.81 475 ASP A C 1
ATOM 3749 O O . ASP A 1 475 ? 33.868 18.700 26.110 1.00 76.81 475 ASP A O 1
ATOM 3753 N N . LYS A 1 476 ? 32.860 18.041 24.209 1.00 84.00 476 LYS A N 1
ATOM 3754 C CA . LYS A 1 476 ? 34.072 18.038 23.369 1.00 84.00 476 LYS A CA 1
ATOM 3755 C C . LYS A 1 476 ? 34.693 19.437 23.251 1.00 84.00 476 LYS A C 1
ATOM 3757 O O . LYS A 1 476 ? 35.912 19.564 23.336 1.00 84.00 476 LYS A O 1
ATOM 3762 N N . ASP A 1 477 ? 33.881 20.490 23.152 1.00 85.19 477 ASP A N 1
ATOM 3763 C CA . ASP A 1 477 ? 34.342 21.884 23.190 1.00 85.19 477 ASP A CA 1
ATOM 3764 C C . ASP A 1 477 ? 35.001 22.229 24.528 1.00 85.19 477 ASP A C 1
ATOM 3766 O O . ASP A 1 477 ? 36.087 22.809 24.559 1.00 85.19 477 ASP A O 1
ATOM 3770 N N . GLN A 1 478 ? 34.407 21.811 25.648 1.00 83.56 478 GLN A N 1
ATOM 3771 C CA . GLN A 1 478 ? 35.008 22.031 26.961 1.00 83.56 478 GLN A CA 1
ATOM 3772 C C . GLN A 1 478 ? 36.340 21.275 27.123 1.00 83.56 478 GLN A C 1
ATOM 3774 O O . GLN A 1 478 ? 37.261 21.792 27.764 1.00 83.56 478 GLN A O 1
ATOM 3779 N N . VAL A 1 479 ? 36.476 20.088 26.523 1.00 87.00 479 VAL A N 1
ATOM 3780 C CA . VAL A 1 479 ? 37.743 19.342 26.466 1.00 87.00 479 VAL A CA 1
ATOM 3781 C C . VAL A 1 479 ? 38.766 20.047 25.564 1.00 87.00 479 VAL A C 1
ATOM 3783 O O . VAL A 1 479 ? 39.915 20.192 25.980 1.00 87.00 479 VAL A O 1
ATOM 3786 N N . LEU A 1 480 ? 38.366 20.568 24.397 1.00 92.44 480 LEU A N 1
ATOM 3787 C CA . LEU A 1 480 ? 39.234 21.356 23.509 1.00 92.44 480 LEU A CA 1
ATOM 3788 C C . LEU A 1 480 ? 39.740 22.641 24.179 1.00 92.44 480 LEU A C 1
ATOM 3790 O O . LEU A 1 480 ? 40.919 22.975 24.067 1.00 92.44 480 LEU A O 1
ATOM 3794 N N . GLN A 1 481 ? 38.890 23.329 24.942 1.00 88.62 481 GLN A N 1
ATOM 3795 C CA . GLN A 1 481 ? 39.295 24.487 25.742 1.00 88.62 481 GLN A CA 1
ATOM 3796 C C . GLN A 1 481 ? 40.380 24.137 26.774 1.00 88.62 481 GLN A C 1
ATOM 3798 O O . GLN A 1 481 ? 41.334 24.900 26.933 1.00 88.62 481 GLN A O 1
ATOM 3803 N N . ASN A 1 482 ? 40.273 22.981 27.438 1.00 89.50 482 ASN A N 1
ATOM 3804 C CA . ASN A 1 482 ? 41.290 22.511 28.384 1.00 89.50 482 ASN A CA 1
ATOM 3805 C C . ASN A 1 482 ? 42.596 22.136 27.663 1.00 89.50 482 ASN A C 1
ATOM 3807 O O . ASN A 1 482 ? 43.667 22.588 28.069 1.00 89.50 482 ASN A O 1
ATOM 3811 N N . PHE A 1 483 ? 42.496 21.391 26.556 1.00 94.44 483 PHE A N 1
ATOM 3812 C CA . PHE A 1 483 ? 43.631 21.011 25.715 1.00 94.44 483 PHE A CA 1
ATOM 3813 C C . PHE A 1 483 ? 44.419 22.235 25.239 1.00 94.44 483 PHE A C 1
ATOM 3815 O O . PHE A 1 483 ? 45.626 22.300 25.452 1.00 94.44 483 PHE A O 1
ATOM 3822 N N . MET A 1 484 ? 43.749 23.250 24.683 1.00 93.50 484 MET A N 1
ATOM 3823 C CA . MET A 1 484 ? 44.409 24.473 24.209 1.00 93.50 484 MET A CA 1
ATOM 3824 C C . MET A 1 484 ? 45.067 25.280 25.336 1.00 93.50 484 MET A C 1
ATOM 3826 O O . MET A 1 484 ? 46.122 25.883 25.127 1.00 93.50 484 MET A O 1
ATOM 3830 N N . ALA A 1 485 ? 44.494 25.267 26.544 1.00 88.06 485 ALA A N 1
ATOM 3831 C CA . ALA A 1 485 ? 45.082 25.928 27.707 1.00 88.06 485 ALA A CA 1
ATOM 3832 C C . ALA A 1 485 ? 46.347 25.215 28.228 1.00 88.06 485 ALA A C 1
ATOM 3834 O O . ALA A 1 485 ? 47.289 25.884 28.662 1.00 88.06 485 ALA A O 1
ATOM 3835 N N . GLU A 1 486 ? 46.388 23.879 28.194 1.00 88.88 486 GLU A N 1
ATOM 3836 C CA . GLU A 1 486 ? 47.576 23.084 28.545 1.00 88.88 486 GLU A CA 1
ATOM 3837 C C . GLU A 1 486 ? 48.640 23.134 27.437 1.00 88.88 486 GLU A C 1
ATOM 3839 O O . GLU A 1 486 ? 49.822 23.332 27.718 1.00 88.88 486 GLU A O 1
ATOM 3844 N N . TRP A 1 487 ? 48.224 23.036 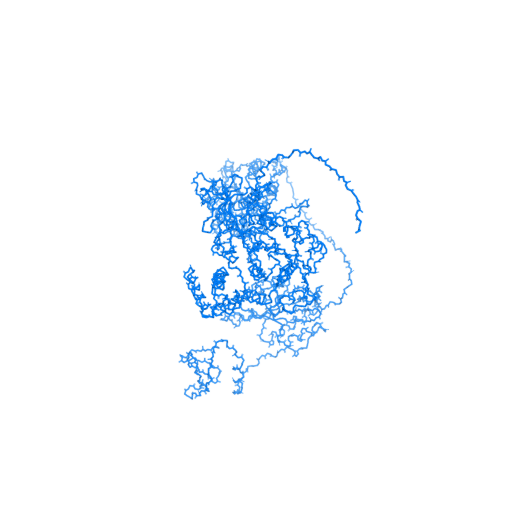26.173 1.00 89.44 487 TRP A N 1
ATOM 3845 C CA . TRP A 1 487 ? 49.103 23.080 25.005 1.00 89.44 487 TRP A CA 1
ATOM 3846 C C . TRP A 1 487 ? 49.807 24.435 24.879 1.00 89.44 487 TRP A C 1
ATOM 3848 O O . TRP A 1 487 ? 51.027 24.482 24.719 1.00 89.44 487 TRP A O 1
ATOM 3858 N N . GLY A 1 488 ? 49.074 25.539 25.080 1.00 87.50 488 GLY A N 1
ATOM 3859 C CA . GLY A 1 488 ? 49.656 26.879 25.174 1.00 87.50 488 GLY A CA 1
ATOM 3860 C C . GLY A 1 488 ? 50.715 26.977 26.276 1.00 87.50 488 GLY A C 1
ATOM 3861 O O . GLY A 1 488 ? 51.825 27.436 26.017 1.00 87.50 488 GLY A O 1
ATOM 3862 N N . GLN A 1 489 ? 50.440 26.464 27.483 1.00 85.44 489 GLN A N 1
ATOM 3863 C CA . GLN A 1 489 ? 51.434 26.436 28.567 1.00 85.44 489 GLN A CA 1
ATOM 3864 C C . GLN A 1 489 ? 52.696 25.650 28.184 1.00 85.44 489 GLN A C 1
ATOM 3866 O O . GLN A 1 489 ? 53.802 26.116 28.464 1.00 85.44 489 GLN A O 1
ATOM 3871 N N . GLY A 1 490 ? 52.542 24.505 27.514 1.00 83.00 490 GLY A N 1
ATOM 3872 C CA . GLY A 1 490 ? 53.653 23.707 26.989 1.00 83.00 490 GLY A CA 1
ATOM 3873 C C . GLY A 1 490 ? 54.513 24.455 25.965 1.00 83.00 490 GLY A C 1
ATOM 3874 O O . GLY A 1 490 ? 55.741 24.420 26.032 1.00 83.00 490 GLY A O 1
ATOM 3875 N N . MET A 1 491 ? 53.873 25.220 25.078 1.00 81.81 491 MET A N 1
ATOM 3876 C CA . MET A 1 491 ? 54.530 26.092 24.094 1.00 81.81 491 MET A CA 1
ATOM 3877 C C . MET A 1 491 ? 55.033 27.428 24.676 1.00 81.81 491 MET A C 1
ATOM 3879 O O . MET A 1 491 ? 55.651 28.215 23.961 1.00 81.81 491 MET A O 1
ATOM 3883 N N . ASN A 1 492 ? 54.784 27.709 25.963 1.00 83.19 492 ASN A N 1
ATOM 3884 C CA . ASN A 1 492 ? 54.987 29.021 26.590 1.00 83.19 492 ASN A CA 1
ATOM 3885 C C . ASN A 1 492 ? 54.264 30.163 25.832 1.00 83.19 492 ASN A C 1
ATOM 3887 O O . ASN A 1 492 ? 54.819 31.245 25.625 1.00 83.19 492 ASN A O 1
ATOM 3891 N N . GLN A 1 493 ? 53.010 29.921 25.449 1.00 86.25 493 GLN A N 1
ATOM 3892 C CA . GLN A 1 493 ? 52.079 30.825 24.761 1.00 86.25 493 GLN A CA 1
ATOM 3893 C C . GLN A 1 493 ? 50.727 30.889 25.504 1.00 86.25 493 GLN A C 1
ATOM 3895 O O . GLN A 1 493 ? 50.398 29.995 26.285 1.00 86.25 493 GLN A O 1
ATOM 3900 N N . ILE A 1 494 ? 49.921 31.927 25.272 1.00 86.25 494 ILE A N 1
ATOM 3901 C CA . ILE A 1 494 ? 48.552 32.029 25.811 1.00 86.25 494 ILE A CA 1
ATOM 3902 C C . ILE A 1 494 ? 47.577 32.303 24.667 1.00 86.25 494 ILE A C 1
ATOM 3904 O O . ILE A 1 494 ? 47.663 33.342 24.021 1.00 86.25 494 ILE A O 1
ATOM 3908 N N . TYR A 1 495 ? 46.629 31.385 24.462 1.00 88.88 495 TYR A N 1
ATOM 3909 C CA . TYR A 1 495 ? 45.638 31.460 23.390 1.00 88.88 495 TYR A CA 1
ATOM 3910 C C . TYR A 1 495 ? 44.271 31.950 23.888 1.00 88.88 495 TYR A C 1
ATOM 3912 O O . TYR A 1 495 ? 43.763 31.475 24.906 1.00 88.88 495 TYR A O 1
ATOM 3920 N N . GLN A 1 496 ? 43.648 32.862 23.141 1.00 85.88 496 GLN A N 1
ATOM 3921 C CA . GLN A 1 496 ? 42.273 33.330 23.337 1.00 85.88 496 GLN A CA 1
ATOM 3922 C C . GLN A 1 496 ? 41.322 32.631 22.354 1.00 85.88 496 GLN A C 1
ATOM 3924 O O . GLN A 1 496 ? 41.682 32.458 21.197 1.00 85.88 496 GLN A O 1
ATOM 3929 N N . ARG A 1 497 ? 40.114 32.252 22.805 1.00 88.00 497 ARG A N 1
ATOM 3930 C CA . ARG A 1 497 ? 39.050 31.613 21.998 1.00 88.00 497 ARG A CA 1
ATOM 3931 C C . ARG A 1 497 ? 38.046 32.637 21.457 1.00 88.00 497 ARG A C 1
ATOM 3933 O O . ARG A 1 497 ? 37.679 33.560 22.185 1.00 88.00 497 ARG A O 1
ATOM 3940 N N . PHE A 1 498 ? 37.527 32.402 20.250 1.00 83.00 498 PHE A N 1
ATOM 3941 C CA . PHE A 1 498 ? 36.475 33.204 19.606 1.00 83.00 498 PHE A CA 1
ATOM 3942 C C . PHE A 1 498 ? 35.289 32.346 19.137 1.00 83.00 498 PHE A C 1
ATOM 3944 O O . PHE A 1 498 ? 35.442 31.156 18.865 1.00 83.00 498 PHE A O 1
ATOM 3951 N N . THR A 1 499 ? 34.103 32.959 19.071 1.00 79.12 499 THR A N 1
ATOM 3952 C CA . THR A 1 499 ? 32.800 32.338 18.724 1.00 79.12 499 THR A CA 1
ATOM 3953 C C . THR A 1 499 ? 31.866 33.383 18.094 1.00 79.12 499 THR A C 1
ATOM 3955 O O . THR A 1 499 ? 32.149 34.573 18.240 1.00 79.12 499 THR A O 1
ATOM 3958 N N . PRO A 1 500 ? 30.747 33.016 17.438 1.00 77.88 500 PRO A N 1
ATOM 3959 C CA . PRO A 1 500 ? 29.776 33.986 16.916 1.00 77.88 500 PRO A CA 1
ATOM 3960 C C . PRO A 1 500 ? 29.228 34.944 17.987 1.00 77.88 500 PRO A C 1
ATOM 3962 O O . PRO A 1 500 ? 28.998 36.122 17.709 1.00 77.88 500 PRO A O 1
ATOM 3965 N N . GLU A 1 501 ? 29.068 34.462 19.223 1.00 75.94 501 GLU A N 1
ATOM 3966 C CA . GLU A 1 501 ? 28.568 35.216 20.379 1.00 75.94 501 GLU A CA 1
ATOM 3967 C C . GLU A 1 501 ? 29.655 36.070 21.058 1.00 75.94 501 GLU A C 1
ATOM 3969 O O . GLU A 1 501 ? 29.344 37.034 21.763 1.00 75.94 501 GLU A O 1
ATOM 3974 N N . ALA A 1 502 ? 30.928 35.726 20.850 1.00 78.50 502 ALA A N 1
ATOM 3975 C CA . ALA A 1 502 ? 32.100 36.454 21.330 1.00 78.50 502 ALA A CA 1
ATOM 3976 C C . ALA A 1 502 ? 33.175 36.515 20.222 1.00 78.50 502 ALA A C 1
ATOM 3978 O O . ALA A 1 502 ? 34.157 35.760 20.275 1.00 78.50 502 ALA A O 1
ATOM 3979 N N . PRO A 1 503 ? 32.973 37.367 19.196 1.00 78.69 503 PRO A N 1
ATOM 3980 C CA . PRO A 1 503 ? 33.874 37.467 18.054 1.00 78.69 503 PRO A CA 1
ATOM 3981 C C . PRO A 1 503 ? 35.187 38.173 18.414 1.00 78.69 503 PRO A C 1
ATOM 3983 O O . PRO A 1 503 ? 35.259 38.932 19.385 1.00 78.69 503 PRO A O 1
ATOM 3986 N N . GLY A 1 504 ? 36.223 37.949 17.605 1.00 73.31 504 GLY A N 1
ATOM 3987 C CA . GLY A 1 504 ? 37.545 38.566 17.756 1.00 73.31 504 GLY A CA 1
ATOM 3988 C C . GLY A 1 504 ? 38.107 39.090 16.443 1.00 73.31 504 GLY A C 1
ATOM 3989 O O . GLY A 1 504 ? 37.719 38.639 15.371 1.00 73.31 504 GLY A O 1
ATOM 3990 N N . GLU A 1 505 ? 39.034 40.042 16.512 1.00 70.19 505 GLU A N 1
ATOM 3991 C CA . GLU A 1 505 ? 39.732 40.540 15.324 1.00 70.19 505 GLU A CA 1
ATOM 3992 C C . GLU A 1 505 ? 40.784 39.517 14.866 1.00 70.19 505 GLU A C 1
ATOM 3994 O O . GLU A 1 505 ? 41.653 39.120 15.645 1.00 70.19 505 GLU A O 1
ATOM 3999 N N . MET A 1 506 ? 40.743 39.118 13.591 1.00 67.81 506 MET A N 1
ATOM 4000 C CA . MET A 1 506 ? 41.823 38.355 12.958 1.00 67.81 506 MET A CA 1
ATOM 4001 C C . MET A 1 506 ? 42.242 39.077 11.680 1.00 67.81 506 MET A C 1
ATOM 4003 O O . MET A 1 506 ? 41.487 39.155 10.716 1.00 67.81 506 MET A O 1
ATOM 4007 N N . TYR A 1 507 ? 43.436 39.673 11.702 1.00 64.38 507 TYR A N 1
ATOM 4008 C CA . TYR A 1 507 ? 43.989 40.500 10.615 1.00 64.38 507 TYR A CA 1
ATOM 4009 C C . TYR A 1 507 ? 43.161 41.743 10.209 1.00 64.38 507 TYR A C 1
ATOM 4011 O O . TYR A 1 507 ? 43.449 42.368 9.187 1.00 64.38 507 TYR A O 1
ATOM 4019 N N . GLY A 1 508 ? 42.169 42.140 11.014 1.00 67.25 508 GLY A N 1
ATOM 4020 C CA . GLY A 1 508 ? 41.294 43.292 10.762 1.00 67.25 508 GLY A CA 1
ATOM 4021 C C . GLY A 1 508 ? 39.801 42.951 10.828 1.00 67.25 508 GLY A C 1
ATOM 4022 O O . GLY A 1 508 ? 39.122 43.522 11.680 1.00 67.25 508 GLY A O 1
ATOM 4023 N N . PRO A 1 509 ? 39.277 42.061 9.962 1.00 67.56 509 PRO A N 1
ATOM 4024 C CA . PRO A 1 509 ? 37.885 41.614 10.031 1.00 67.56 509 PRO A CA 1
ATOM 4025 C C . PRO A 1 509 ? 37.571 40.809 11.302 1.00 67.56 509 PRO A C 1
ATOM 4027 O O . PRO A 1 509 ? 38.466 40.271 11.966 1.00 67.56 509 PRO A O 1
ATOM 4030 N N . SER A 1 510 ? 36.282 40.731 11.646 1.00 72.94 510 SER A N 1
ATOM 4031 C CA . SER A 1 510 ? 35.808 40.004 12.829 1.00 72.94 510 SER A CA 1
ATOM 4032 C C . SER A 1 510 ? 35.534 38.517 12.548 1.00 72.94 510 SER A C 1
ATOM 4034 O O . SER A 1 510 ? 34.667 38.144 11.758 1.00 72.94 510 SER A O 1
ATOM 4036 N N . PHE A 1 511 ? 36.273 37.631 13.216 1.00 67.50 511 PHE A N 1
ATOM 4037 C CA . PHE A 1 511 ? 36.014 36.192 13.216 1.00 67.50 511 PHE A CA 1
ATOM 4038 C C . PHE A 1 511 ? 34.923 35.847 14.244 1.00 67.50 511 PHE A C 1
ATOM 4040 O O . PHE A 1 511 ? 35.001 36.353 15.368 1.00 67.50 511 PHE A O 1
ATOM 4047 N N . PRO A 1 512 ? 33.957 34.955 13.943 1.00 63.12 512 PRO A N 1
ATOM 4048 C CA . PRO A 1 512 ? 33.789 34.212 12.683 1.00 63.12 512 PRO A CA 1
ATOM 4049 C C . PRO A 1 512 ? 33.105 34.984 11.545 1.00 63.12 512 PRO A C 1
ATOM 4051 O O . PRO A 1 512 ? 33.368 34.705 10.376 1.00 63.12 512 PRO A O 1
ATOM 4054 N N . ASN A 1 513 ? 32.245 35.947 11.877 1.00 71.75 513 ASN A N 1
ATOM 4055 C CA . ASN A 1 513 ? 31.166 36.416 10.997 1.00 71.75 513 ASN A CA 1
ATOM 4056 C C . ASN A 1 513 ? 31.604 37.109 9.691 1.00 71.75 513 ASN A C 1
ATOM 4058 O O . ASN A 1 513 ? 30.820 37.141 8.751 1.00 71.75 513 ASN A O 1
ATOM 4062 N N . GLU A 1 514 ? 32.809 37.680 9.617 1.00 73.44 514 GLU A N 1
ATOM 4063 C CA . GLU A 1 514 ? 33.326 38.356 8.410 1.00 73.44 514 GLU A CA 1
ATOM 4064 C C . GLU A 1 514 ? 34.395 37.542 7.664 1.00 73.44 514 GLU A C 1
ATOM 4066 O O . GLU A 1 514 ? 34.771 37.902 6.551 1.00 73.44 514 GLU A O 1
ATOM 4071 N N . ILE A 1 515 ? 34.926 36.477 8.274 1.00 73.44 515 ILE A N 1
ATOM 4072 C CA . ILE A 1 515 ? 36.093 35.741 7.754 1.00 73.44 515 ILE A CA 1
ATOM 4073 C C . ILE A 1 515 ? 35.712 34.392 7.153 1.00 73.44 515 ILE A C 1
ATOM 4075 O O . ILE A 1 515 ? 36.394 33.940 6.236 1.00 73.44 515 ILE A O 1
ATOM 4079 N N . ILE A 1 516 ? 34.623 33.773 7.618 1.00 83.00 516 ILE A N 1
ATOM 4080 C CA . ILE A 1 516 ? 34.120 32.504 7.075 1.00 83.00 516 ILE A CA 1
ATOM 4081 C C . ILE A 1 516 ? 33.939 32.583 5.546 1.00 83.00 516 ILE A C 1
ATOM 4083 O O . ILE A 1 516 ? 34.505 31.762 4.828 1.00 83.00 516 ILE A O 1
ATOM 4087 N N . ASP A 1 517 ? 33.292 33.638 5.040 1.00 83.19 517 ASP A N 1
ATOM 4088 C CA . ASP A 1 517 ? 33.063 33.853 3.599 1.00 83.19 517 ASP A CA 1
ATOM 4089 C C . ASP A 1 517 ? 34.350 34.169 2.798 1.00 83.19 517 ASP A C 1
ATOM 4091 O O . ASP A 1 517 ? 34.373 34.113 1.564 1.00 83.19 517 ASP A O 1
ATOM 4095 N N . LEU A 1 518 ? 35.437 34.533 3.488 1.00 84.50 518 LEU A N 1
ATOM 4096 C CA . LEU A 1 518 ? 36.719 34.954 2.907 1.00 84.50 518 LEU A CA 1
ATOM 4097 C C . LEU A 1 518 ? 37.817 33.888 3.034 1.00 84.50 518 LEU A C 1
ATOM 4099 O O . LEU A 1 518 ? 38.967 34.156 2.669 1.00 84.50 518 LEU A O 1
ATOM 4103 N N . LEU A 1 519 ? 37.484 32.695 3.535 1.00 87.69 519 LEU A N 1
ATOM 4104 C CA . LEU A 1 519 ? 38.454 31.647 3.831 1.00 87.69 519 LEU A CA 1
ATOM 4105 C C . LEU A 1 519 ? 39.121 31.102 2.557 1.00 87.69 519 LEU A C 1
ATOM 4107 O O . LEU A 1 519 ? 38.482 30.876 1.524 1.00 87.69 519 LEU A O 1
ATOM 4111 N N . ALA A 1 520 ? 40.428 30.876 2.634 1.00 88.44 520 ALA A N 1
ATOM 4112 C CA . ALA A 1 520 ? 41.179 30.098 1.661 1.00 88.44 520 ALA A CA 1
ATOM 4113 C C . ALA A 1 520 ? 42.075 29.084 2.377 1.00 88.44 520 ALA A C 1
ATOM 4115 O O . ALA A 1 520 ? 42.691 29.413 3.390 1.00 88.44 520 ALA A O 1
ATOM 4116 N N . VAL A 1 521 ? 42.170 27.869 1.837 1.00 90.00 521 VAL A N 1
ATOM 4117 C CA . VAL A 1 521 ? 43.074 26.815 2.315 1.00 90.00 521 VAL A CA 1
ATOM 4118 C C . VAL A 1 521 ? 43.993 26.412 1.167 1.00 90.00 521 VAL A C 1
ATOM 4120 O O . VAL A 1 521 ? 43.537 26.244 0.038 1.00 90.00 521 VAL A O 1
ATOM 4123 N N . ASP A 1 522 ? 45.300 26.343 1.424 1.00 86.00 522 ASP A N 1
ATOM 4124 C CA . ASP A 1 522 ? 46.337 26.037 0.423 1.00 86.00 522 ASP A CA 1
ATOM 4125 C C . ASP A 1 522 ? 46.276 26.932 -0.838 1.00 86.00 522 ASP A C 1
ATOM 4127 O O . ASP A 1 522 ? 46.608 26.528 -1.955 1.00 86.00 522 ASP A O 1
ATOM 4131 N N . ASN A 1 523 ? 45.913 28.207 -0.642 1.00 81.19 523 ASN A N 1
ATOM 4132 C CA . ASN A 1 523 ? 45.671 29.231 -1.673 1.00 81.19 523 ASN A CA 1
ATOM 4133 C C . ASN A 1 523 ? 44.446 28.974 -2.576 1.00 81.19 523 ASN A C 1
ATOM 4135 O O . ASN A 1 523 ? 44.311 29.610 -3.624 1.00 81.19 523 ASN A O 1
ATOM 4139 N N . GLN A 1 524 ? 43.538 28.076 -2.188 1.00 85.06 524 GLN A N 1
ATOM 4140 C CA . GLN A 1 524 ? 42.255 27.858 -2.858 1.00 85.06 524 GLN A CA 1
ATOM 4141 C C . GLN A 1 524 ? 41.102 28.386 -2.005 1.00 85.06 524 GLN A C 1
ATOM 4143 O O . GLN A 1 524 ? 41.080 28.208 -0.791 1.00 85.06 524 GLN A O 1
ATOM 4148 N N . ALA A 1 525 ? 40.131 29.039 -2.644 1.00 88.88 525 ALA A N 1
ATOM 4149 C CA . ALA A 1 525 ? 38.884 29.427 -1.995 1.00 88.88 525 ALA A CA 1
ATOM 4150 C C . ALA A 1 525 ? 38.113 28.178 -1.542 1.00 88.88 525 ALA A C 1
ATOM 4152 O O . ALA A 1 525 ? 37.933 27.260 -2.341 1.00 88.88 525 ALA A O 1
ATOM 4153 N N . VAL A 1 526 ? 37.632 28.167 -0.298 1.00 88.38 526 VAL A N 1
ATOM 4154 C CA . VAL A 1 526 ? 36.833 27.063 0.256 1.00 88.38 526 VAL A CA 1
ATOM 4155 C C . VAL A 1 526 ? 35.495 27.577 0.781 1.00 88.38 526 VAL A C 1
ATOM 4157 O O . VAL A 1 526 ? 35.411 28.719 1.236 1.00 88.38 526 VAL A O 1
ATOM 4160 N N . ASN A 1 527 ? 34.464 26.730 0.742 1.00 87.69 527 ASN A N 1
ATOM 4161 C CA . ASN A 1 527 ? 33.235 26.963 1.497 1.00 87.69 527 ASN A CA 1
ATOM 4162 C C . ASN A 1 527 ? 33.500 26.633 2.970 1.00 87.69 527 ASN A C 1
ATOM 4164 O O . ASN A 1 527 ? 34.193 25.661 3.283 1.00 87.69 527 ASN A O 1
ATOM 4168 N N . ALA A 1 528 ? 32.945 27.426 3.877 1.00 87.38 528 ALA A N 1
ATOM 4169 C CA . ALA A 1 528 ? 33.032 27.193 5.308 1.00 87.38 528 ALA A CA 1
ATOM 4170 C C . ALA A 1 528 ? 31.758 27.683 5.993 1.00 87.38 528 ALA A C 1
ATOM 4172 O O . ALA A 1 528 ? 31.105 28.608 5.514 1.00 87.38 528 ALA A O 1
ATOM 4173 N N . LYS A 1 529 ? 31.458 27.114 7.160 1.00 86.31 529 LYS A N 1
ATOM 4174 C CA . LYS A 1 529 ? 30.403 27.599 8.055 1.00 86.31 529 LYS A CA 1
ATOM 4175 C C . LYS A 1 529 ? 30.803 27.414 9.509 1.00 86.31 529 LYS A C 1
ATOM 4177 O O . LYS A 1 529 ? 31.671 26.603 9.825 1.00 86.31 529 LYS A O 1
ATOM 4182 N N . TRP A 1 530 ? 30.145 28.134 10.411 1.00 85.06 530 TRP A N 1
ATOM 4183 C CA . TRP A 1 530 ? 30.223 27.819 11.835 1.00 85.06 530 TRP A CA 1
ATOM 4184 C C . TRP A 1 530 ? 29.299 26.638 12.150 1.00 85.06 530 TRP A C 1
ATOM 4186 O O . TRP A 1 530 ? 28.181 26.573 11.639 1.00 85.06 530 TRP A O 1
ATOM 4196 N N . SER A 1 531 ? 29.752 25.712 12.990 1.00 81.88 531 SER A N 1
ATOM 4197 C CA . SER A 1 531 ? 29.004 24.515 13.380 1.00 81.88 531 SER A CA 1
ATOM 4198 C C . SER A 1 531 ? 29.255 24.187 14.855 1.00 81.88 531 SER A C 1
ATOM 4200 O O . SER A 1 531 ? 30.364 24.325 15.365 1.00 81.88 531 SER A O 1
ATOM 4202 N N . THR A 1 532 ? 28.206 23.754 15.555 1.00 77.06 532 THR A N 1
ATOM 4203 C CA . THR A 1 532 ? 28.268 23.314 16.963 1.00 77.06 532 THR A CA 1
ATOM 4204 C C . THR A 1 532 ? 28.256 21.793 17.125 1.00 77.06 532 THR A C 1
ATOM 4206 O O . THR A 1 532 ? 28.495 21.297 18.224 1.00 77.06 532 THR A O 1
ATOM 4209 N N . ASP A 1 533 ? 27.962 21.070 16.044 1.00 70.00 533 ASP A N 1
ATOM 4210 C CA . ASP A 1 533 ? 27.813 19.613 15.953 1.00 70.00 533 ASP A CA 1
ATOM 4211 C C . ASP A 1 533 ? 28.946 18.929 15.156 1.00 70.00 533 ASP A C 1
ATOM 4213 O O . ASP A 1 533 ? 29.117 17.712 15.212 1.00 70.00 533 ASP A O 1
ATOM 4217 N N . GLY A 1 534 ? 29.756 19.710 14.438 1.00 67.25 534 GLY A N 1
ATOM 4218 C CA . GLY A 1 534 ? 30.799 19.239 13.530 1.00 67.25 534 GLY A CA 1
ATOM 4219 C C . GLY A 1 534 ? 30.303 18.786 12.152 1.00 67.25 534 GLY A C 1
ATOM 4220 O O . GLY A 1 534 ? 31.097 18.217 11.405 1.00 67.25 534 GLY A O 1
ATOM 4221 N N . PHE A 1 535 ? 29.031 19.010 11.795 1.00 66.00 535 PHE A N 1
ATOM 4222 C CA . PHE A 1 535 ? 28.455 18.521 10.539 1.00 66.00 535 PHE A CA 1
ATOM 4223 C C . PHE A 1 535 ? 28.358 19.580 9.435 1.00 66.00 535 PHE A C 1
ATOM 4225 O O . PHE A 1 535 ? 27.990 20.740 9.646 1.00 66.00 535 PHE A O 1
ATOM 4232 N N . SER A 1 536 ? 28.609 19.132 8.204 1.00 56.84 536 SER A N 1
ATOM 4233 C CA . SER A 1 536 ? 28.345 19.873 6.972 1.00 56.84 536 SER A CA 1
ATOM 4234 C C . SER A 1 536 ? 27.421 19.084 6.042 1.00 56.84 536 SER A C 1
ATOM 4236 O O . SER A 1 536 ? 27.514 17.863 5.943 1.00 56.84 536 SER A O 1
ATOM 4238 N N . SER A 1 537 ? 26.537 19.816 5.365 1.00 53.03 537 SER A N 1
ATOM 4239 C CA . SER A 1 537 ? 25.654 19.340 4.298 1.00 53.03 537 SER A CA 1
ATOM 4240 C C . SER A 1 537 ? 26.316 19.378 2.912 1.00 53.03 537 SER A C 1
ATOM 4242 O O . SER A 1 537 ? 25.775 18.806 1.969 1.00 53.03 537 SER A O 1
ATOM 4244 N N . GLU A 1 538 ? 27.474 20.034 2.773 1.00 57.31 538 GLU A N 1
ATOM 4245 C CA . GLU A 1 538 ? 28.201 20.199 1.513 1.00 57.31 538 GLU A CA 1
ATOM 4246 C C . GLU A 1 538 ? 29.538 19.443 1.541 1.00 57.31 538 GLU A C 1
ATOM 4248 O O . GLU A 1 538 ? 30.379 19.618 2.424 1.00 57.31 538 GLU A O 1
ATOM 4253 N N . LYS A 1 539 ? 29.778 18.600 0.532 1.00 59.22 539 LYS A N 1
ATOM 4254 C CA . LYS A 1 539 ? 31.027 17.838 0.426 1.00 59.22 539 LYS A CA 1
ATOM 4255 C C . LYS A 1 539 ? 32.212 18.785 0.201 1.00 59.22 539 LYS A C 1
ATOM 4257 O O . LYS A 1 539 ? 32.323 19.395 -0.858 1.00 59.22 539 LYS A O 1
ATOM 4262 N N . GLY A 1 540 ? 33.130 18.836 1.164 1.00 67.62 540 GLY A N 1
ATOM 4263 C CA . GLY A 1 540 ? 34.304 19.713 1.149 1.00 67.62 540 GLY A CA 1
ATOM 4264 C C . GLY A 1 540 ? 34.102 21.094 1.782 1.00 67.62 540 GLY A C 1
ATOM 4265 O O . GLY A 1 540 ? 35.055 21.870 1.794 1.00 67.62 540 GLY A O 1
ATOM 4266 N N . GLU A 1 541 ? 32.925 21.407 2.334 1.00 86.56 541 GLU A N 1
ATOM 4267 C CA . GLU A 1 541 ? 32.761 22.587 3.192 1.00 86.56 541 GLU A CA 1
ATOM 4268 C C . GLU A 1 541 ? 33.423 22.347 4.562 1.00 86.56 541 GLU A C 1
ATOM 4270 O O . GLU A 1 541 ? 33.358 21.260 5.142 1.00 86.56 541 GLU A O 1
ATOM 4275 N N . TYR A 1 542 ? 34.063 23.392 5.087 1.00 89.19 542 TYR A N 1
ATOM 4276 C CA . TYR A 1 542 ? 34.726 23.384 6.384 1.00 89.19 542 TYR A CA 1
ATOM 4277 C C . TYR A 1 542 ? 33.739 23.766 7.494 1.00 89.19 542 TYR A C 1
ATOM 4279 O O . TYR A 1 542 ? 33.419 24.943 7.678 1.00 89.19 542 TYR A O 1
ATOM 4287 N N . ALA A 1 543 ? 33.292 22.780 8.276 1.00 85.81 543 ALA A N 1
ATOM 4288 C CA . ALA A 1 543 ? 32.521 23.014 9.495 1.00 85.81 543 ALA A CA 1
ATOM 4289 C C . ALA A 1 543 ? 33.470 23.484 10.613 1.00 85.81 543 ALA A C 1
ATOM 4291 O O . ALA A 1 543 ? 34.124 22.671 11.268 1.00 85.81 543 ALA A O 1
ATOM 4292 N N . ILE A 1 544 ? 33.591 24.801 10.808 1.00 92.19 544 ILE A N 1
ATOM 4293 C CA . ILE A 1 544 ? 34.441 25.398 11.845 1.00 92.19 544 ILE A CA 1
ATOM 4294 C C . ILE A 1 544 ? 33.743 25.294 13.202 1.00 92.19 544 ILE A C 1
ATOM 4296 O O . ILE A 1 544 ? 32.646 25.826 13.376 1.00 92.19 544 ILE A O 1
ATOM 4300 N N . VAL A 1 545 ? 34.406 24.654 14.167 1.00 87.50 545 VAL A N 1
ATOM 4301 C CA . VAL A 1 545 ? 33.866 24.404 15.515 1.00 87.50 545 VAL A CA 1
ATOM 4302 C C . VAL A 1 545 ? 34.546 25.224 16.616 1.00 87.50 545 VAL A C 1
ATOM 4304 O O . VAL A 1 545 ? 33.953 25.459 17.668 1.00 87.50 545 VAL A O 1
ATOM 4307 N N . ALA A 1 546 ? 35.780 25.693 16.392 1.00 88.94 546 ALA A N 1
ATOM 4308 C CA . ALA A 1 546 ? 36.463 26.625 17.293 1.00 88.94 546 ALA A CA 1
ATOM 4309 C C . ALA A 1 546 ? 37.554 27.440 16.579 1.00 88.94 546 ALA A C 1
ATOM 4311 O O . ALA A 1 546 ? 38.123 27.002 15.579 1.00 88.94 546 ALA A O 1
ATOM 4312 N N . ALA A 1 547 ? 37.888 28.610 17.130 1.00 90.44 547 ALA A N 1
ATOM 4313 C CA . ALA A 1 547 ? 38.958 29.478 16.638 1.00 90.44 547 ALA A CA 1
ATOM 4314 C C . ALA A 1 547 ? 39.769 30.082 17.790 1.00 90.44 547 ALA A C 1
ATOM 4316 O O . ALA A 1 547 ? 39.193 30.470 18.812 1.00 90.44 547 ALA A O 1
ATOM 4317 N N . TYR A 1 548 ? 41.090 30.178 17.613 1.00 90.56 548 TYR A N 1
ATOM 4318 C CA . TYR A 1 548 ? 42.027 30.669 18.626 1.00 90.56 548 TYR A CA 1
ATOM 4319 C C . TYR A 1 548 ? 43.144 31.548 18.041 1.00 90.56 548 TYR A C 1
ATOM 4321 O O . TYR A 1 548 ? 43.584 31.305 16.918 1.00 90.56 548 TYR A O 1
ATOM 4329 N N . ASN A 1 549 ? 43.663 32.510 18.818 1.00 87.12 549 ASN A N 1
ATOM 4330 C CA . ASN A 1 549 ? 44.924 33.214 18.515 1.00 87.12 549 ASN A CA 1
ATOM 4331 C C . ASN A 1 549 ? 45.780 33.498 19.765 1.00 87.12 549 ASN A C 1
ATOM 4333 O O . ASN A 1 549 ? 45.248 33.467 20.873 1.00 87.12 549 ASN A O 1
ATOM 4337 N N . ASP A 1 550 ? 47.083 33.765 19.595 1.00 86.94 550 ASP A N 1
ATOM 4338 C CA . ASP A 1 550 ? 48.014 34.179 20.670 1.00 86.94 550 ASP A CA 1
ATOM 4339 C C . ASP A 1 550 ? 48.411 35.671 20.619 1.00 86.94 550 ASP A C 1
ATOM 4341 O O . ASP A 1 550 ? 49.344 36.095 21.302 1.00 86.94 550 ASP A O 1
ATOM 4345 N N . THR A 1 551 ? 47.693 36.489 19.841 1.00 80.25 551 THR A N 1
ATOM 4346 C CA . THR A 1 551 ? 48.037 37.883 19.497 1.00 80.25 551 THR A CA 1
ATOM 4347 C C . THR A 1 551 ? 48.440 38.754 20.693 1.00 80.25 551 THR A C 1
ATOM 4349 O O . THR A 1 551 ? 49.469 39.435 20.657 1.00 80.25 551 THR A O 1
ATOM 4352 N N . ASP A 1 552 ? 47.642 38.752 21.762 1.00 82.25 552 ASP A N 1
ATOM 4353 C CA . ASP A 1 552 ? 47.896 39.587 22.944 1.00 82.25 552 ASP A CA 1
ATOM 4354 C C . ASP A 1 552 ? 49.142 39.133 23.725 1.00 82.25 552 ASP A C 1
ATOM 4356 O O . ASP A 1 552 ? 49.869 39.958 24.285 1.00 82.25 552 ASP A O 1
ATOM 4360 N N . ASP A 1 553 ? 49.425 37.830 23.734 1.00 83.75 553 ASP A N 1
ATOM 4361 C CA . ASP A 1 553 ? 50.566 37.230 24.425 1.00 83.75 553 ASP A CA 1
ATOM 4362 C C . ASP A 1 553 ? 51.864 37.366 23.615 1.00 83.75 553 ASP A C 1
ATOM 4364 O O . ASP A 1 553 ? 52.897 37.758 24.172 1.00 83.75 553 ASP A O 1
ATOM 4368 N N . PHE A 1 554 ? 51.799 37.165 22.293 1.00 81.19 554 PHE A N 1
ATOM 4369 C CA . PHE A 1 554 ? 52.902 37.444 21.375 1.00 81.19 554 PHE A CA 1
ATOM 4370 C C . PHE A 1 554 ? 53.342 38.908 21.499 1.00 81.19 554 PHE A C 1
ATOM 4372 O O . PHE A 1 554 ? 54.508 39.183 21.787 1.00 81.19 554 PHE A O 1
ATOM 4379 N N . ARG A 1 555 ? 52.408 39.864 21.400 1.00 78.75 555 ARG A N 1
ATOM 4380 C CA . ARG A 1 555 ? 52.706 41.306 21.513 1.00 78.75 555 ARG A CA 1
ATOM 4381 C C . ARG A 1 555 ? 53.195 41.722 22.900 1.00 78.75 555 ARG A C 1
ATOM 4383 O O . ARG A 1 555 ? 53.987 42.657 23.006 1.00 78.75 555 ARG A O 1
ATOM 4390 N N . ALA A 1 556 ? 52.765 41.040 23.963 1.00 82.12 556 ALA A N 1
ATOM 4391 C CA . ALA A 1 556 ? 53.275 41.283 25.313 1.00 82.12 556 ALA A CA 1
ATOM 4392 C C . ALA A 1 556 ? 54.740 40.836 25.484 1.00 82.12 556 ALA A C 1
ATOM 4394 O O . ALA A 1 556 ? 55.480 41.453 26.258 1.00 82.12 556 ALA A O 1
ATOM 4395 N N . LYS A 1 557 ? 55.165 39.787 24.768 1.00 80.75 557 LYS A N 1
ATOM 4396 C CA . LYS A 1 557 ? 56.534 39.239 24.796 1.00 80.75 557 LYS A CA 1
ATOM 4397 C C . LYS A 1 557 ? 57.465 39.902 23.772 1.00 80.75 557 LYS A C 1
ATOM 4399 O O . LYS A 1 557 ? 58.637 40.114 24.078 1.00 80.75 557 LYS A O 1
ATOM 4404 N N . HIS A 1 558 ? 56.930 40.290 22.614 1.00 76.50 558 HIS A N 1
ATOM 4405 C CA . HIS A 1 558 ? 57.652 40.814 21.450 1.00 76.50 558 HIS A CA 1
ATOM 4406 C C . HIS A 1 558 ? 57.106 42.190 20.993 1.00 76.50 558 HIS A C 1
ATOM 4408 O O . HIS A 1 558 ? 56.669 42.341 19.853 1.00 76.50 558 HIS A O 1
ATOM 4414 N N . PRO A 1 559 ? 57.124 43.233 21.850 1.00 75.62 559 PRO A N 1
ATOM 4415 C CA . PRO A 1 559 ? 56.468 44.519 21.570 1.00 75.62 559 PRO A CA 1
ATOM 4416 C C . PRO A 1 559 ? 57.094 45.335 20.423 1.00 75.62 559 PRO A C 1
ATOM 4418 O O . PRO A 1 559 ? 56.477 46.290 19.954 1.00 75.62 559 PRO A O 1
ATOM 4421 N N . ASP A 1 560 ? 58.314 44.988 20.000 1.00 75.19 560 ASP A N 1
ATOM 4422 C CA . ASP A 1 560 ? 59.076 45.673 18.947 1.00 75.19 560 ASP A CA 1
ATOM 4423 C C . ASP A 1 560 ? 59.156 44.861 17.630 1.00 75.19 560 ASP A C 1
ATOM 4425 O O . ASP A 1 560 ? 59.804 45.301 16.676 1.00 75.19 560 ASP A O 1
ATOM 4429 N N . GLU A 1 561 ? 58.522 43.683 17.554 1.00 64.31 561 GLU A N 1
ATOM 4430 C CA . GLU A 1 561 ? 58.530 42.817 16.364 1.00 64.31 561 GLU A CA 1
ATOM 4431 C C . GLU A 1 561 ? 57.252 43.006 15.519 1.00 64.31 561 GLU A C 1
ATOM 4433 O O . GLU A 1 561 ? 56.176 43.266 16.065 1.00 64.31 561 GLU A O 1
ATOM 4438 N N . PRO A 1 562 ? 57.326 42.910 14.174 1.00 58.41 562 PRO A N 1
ATOM 4439 C CA . PRO A 1 562 ? 56.128 42.875 13.337 1.00 58.41 562 PRO A CA 1
ATOM 4440 C C . PRO A 1 562 ? 55.308 41.613 13.644 1.00 58.41 562 PRO A C 1
ATOM 4442 O O . PRO A 1 562 ? 55.883 40.578 13.968 1.00 58.41 562 PRO A O 1
ATOM 4445 N N . ALA A 1 563 ? 53.979 41.704 13.526 1.00 55.81 563 ALA A N 1
ATOM 4446 C CA . ALA A 1 563 ? 53.044 40.671 13.978 1.00 55.81 563 ALA A CA 1
ATOM 4447 C C . ALA A 1 563 ? 53.435 39.251 13.519 1.00 55.81 563 ALA A C 1
ATOM 4449 O O . ALA A 1 563 ? 53.437 38.956 12.322 1.00 55.81 563 ALA A O 1
ATOM 4450 N N . GLY A 1 564 ? 53.743 38.397 14.499 1.00 56.72 564 GLY A N 1
ATOM 4451 C CA . GLY A 1 564 ? 53.967 36.953 14.371 1.00 56.72 564 GLY A CA 1
ATOM 4452 C C . GLY A 1 564 ? 52.844 36.142 15.021 1.00 56.72 564 GLY A C 1
ATOM 4453 O O . GLY A 1 564 ? 53.061 35.008 15.429 1.00 56.72 564 GLY A O 1
ATOM 4454 N N . ASP A 1 565 ? 51.674 36.769 15.152 1.00 70.31 565 ASP A N 1
ATOM 4455 C CA . ASP A 1 565 ? 50.469 36.234 15.777 1.00 70.31 565 ASP A CA 1
ATOM 4456 C C . ASP A 1 565 ? 50.017 34.937 15.054 1.00 70.31 565 ASP A C 1
ATOM 4458 O O . ASP A 1 565 ? 49.794 34.945 13.837 1.00 70.31 565 ASP A O 1
ATOM 4462 N N . HIS A 1 566 ? 49.866 33.838 15.797 1.00 81.31 566 HIS A N 1
ATOM 4463 C CA . HIS A 1 566 ? 49.383 32.542 15.314 1.00 81.31 566 HIS A CA 1
ATOM 4464 C C . HIS A 1 566 ? 47.864 32.481 15.405 1.00 81.31 566 HIS A C 1
ATOM 4466 O O . HIS A 1 566 ? 47.297 32.763 16.462 1.00 81.31 566 HIS A O 1
ATOM 4472 N N . TYR A 1 567 ? 47.206 32.029 14.341 1.00 86.50 567 TYR A N 1
ATOM 4473 C CA . TYR A 1 567 ? 45.761 31.808 14.327 1.00 86.50 567 TYR A CA 1
ATOM 4474 C C . TYR A 1 567 ? 45.473 30.357 13.969 1.00 86.50 567 TYR A C 1
ATOM 4476 O O . TYR A 1 567 ? 45.992 29.849 12.974 1.00 86.50 567 TYR A O 1
ATOM 4484 N N . TYR A 1 568 ? 44.627 29.709 14.766 1.00 91.56 568 TYR A N 1
ATOM 4485 C CA . TYR A 1 568 ? 44.213 28.324 14.578 1.00 91.56 568 TYR A CA 1
ATOM 4486 C C . TYR A 1 568 ? 42.700 28.234 14.414 1.00 91.56 568 TYR A C 1
ATOM 4488 O O . TYR A 1 568 ? 41.957 28.768 15.242 1.00 91.56 568 TYR A O 1
ATOM 4496 N N . LEU A 1 569 ? 42.250 27.521 13.381 1.00 93.31 569 LEU A N 1
ATOM 4497 C CA . LEU A 1 569 ? 40.853 27.118 13.220 1.00 93.31 569 LEU A CA 1
ATOM 4498 C C . LEU A 1 569 ? 40.756 25.603 13.370 1.00 93.31 569 LEU A C 1
ATOM 4500 O O . LEU A 1 569 ? 41.523 24.857 12.764 1.00 93.31 569 LEU A O 1
ATOM 4504 N N . PHE A 1 570 ? 39.793 25.159 14.162 1.00 94.81 570 PHE A N 1
ATOM 4505 C CA . PHE A 1 570 ? 39.464 23.756 14.356 1.00 94.81 570 PHE A CA 1
ATOM 4506 C C . PHE A 1 570 ? 38.231 23.466 13.509 1.00 94.81 570 PHE A C 1
ATOM 4508 O O . PHE A 1 570 ? 37.173 24.056 13.736 1.00 94.81 570 PHE A O 1
ATOM 4515 N N . ALA A 1 571 ? 38.396 22.621 12.496 1.00 93.06 571 ALA A N 1
ATOM 4516 C CA . ALA A 1 571 ? 37.405 22.369 11.461 1.00 93.06 571 ALA A CA 1
ATOM 4517 C C . ALA A 1 571 ? 37.168 20.870 11.279 1.00 93.06 571 ALA A C 1
ATOM 4519 O O . ALA A 1 571 ? 38.066 20.063 11.498 1.00 93.06 571 ALA A O 1
ATOM 4520 N N . ILE A 1 572 ? 35.978 20.489 10.834 1.00 84.00 572 ILE A N 1
ATOM 4521 C CA . ILE A 1 572 ? 35.684 19.127 10.388 1.00 84.00 572 ILE A CA 1
ATOM 4522 C C . ILE A 1 572 ? 35.277 19.202 8.916 1.00 84.00 572 ILE A C 1
ATOM 4524 O O . ILE A 1 572 ? 34.450 20.032 8.536 1.00 84.00 572 ILE A O 1
ATOM 4528 N N . VAL A 1 573 ? 35.893 18.366 8.079 1.00 82.56 573 VAL A N 1
ATOM 4529 C CA . VAL A 1 573 ? 35.706 18.363 6.620 1.00 82.56 573 VAL A CA 1
ATOM 4530 C C . VAL A 1 573 ? 35.472 16.929 6.174 1.00 82.56 573 VAL A C 1
ATOM 4532 O O . VAL A 1 573 ? 36.310 16.066 6.413 1.00 82.56 573 VAL A O 1
ATOM 4535 N N . ASN A 1 574 ? 34.332 16.645 5.539 1.00 72.56 574 ASN A N 1
ATOM 4536 C CA . ASN A 1 574 ? 33.946 15.281 5.134 1.00 72.56 574 ASN A CA 1
ATOM 4537 C C . ASN A 1 574 ? 34.001 14.237 6.280 1.00 72.56 574 ASN A C 1
ATOM 4539 O O . ASN A 1 574 ? 34.204 13.052 6.029 1.00 72.56 574 ASN A O 1
ATOM 4543 N N . GLY A 1 575 ? 33.831 14.676 7.532 1.00 66.56 575 GLY A N 1
ATOM 4544 C CA . GLY A 1 575 ? 33.942 13.844 8.735 1.00 66.56 575 GLY A CA 1
ATOM 4545 C C . GLY A 1 575 ? 35.349 13.751 9.341 1.00 66.56 575 GLY A C 1
ATOM 4546 O O . GLY A 1 575 ? 35.483 13.267 10.462 1.00 66.56 575 GLY A O 1
ATOM 4547 N N . GLU A 1 576 ? 36.390 14.246 8.665 1.00 78.94 576 GLU A N 1
ATOM 4548 C CA . GLU A 1 576 ? 37.756 14.253 9.196 1.00 78.94 576 GLU A CA 1
ATOM 4549 C C . GLU A 1 576 ? 38.052 15.548 9.980 1.00 78.94 576 GLU A C 1
ATOM 4551 O O . GLU A 1 576 ? 37.820 16.646 9.464 1.00 78.94 576 GLU A O 1
ATOM 4556 N N . PRO A 1 577 ? 38.580 15.463 11.217 1.00 89.00 577 PRO A N 1
ATOM 4557 C CA . PRO A 1 577 ? 39.009 16.633 11.975 1.00 89.00 577 PRO A CA 1
ATOM 4558 C C . PRO A 1 577 ? 40.318 17.201 11.414 1.00 89.00 577 PRO A C 1
ATOM 4560 O O . PRO A 1 577 ? 41.313 16.487 11.292 1.00 89.00 577 PRO A O 1
ATOM 4563 N N . VAL A 1 578 ? 40.347 18.502 11.127 1.00 91.81 578 VAL A N 1
ATOM 4564 C CA . VAL A 1 578 ? 41.496 19.235 10.578 1.00 91.81 578 VAL A CA 1
ATOM 4565 C C . VAL A 1 578 ? 41.748 20.494 11.405 1.00 91.81 578 VAL A C 1
ATOM 4567 O O . VAL A 1 578 ? 40.849 21.305 11.627 1.00 91.81 578 VAL A O 1
ATOM 4570 N N . VAL A 1 579 ? 42.993 20.690 11.832 1.00 94.81 579 VAL A N 1
ATOM 4571 C CA . VAL A 1 579 ? 43.451 21.946 12.429 1.00 94.81 579 VAL A CA 1
ATOM 4572 C C . VAL A 1 579 ? 44.141 22.777 11.353 1.00 94.81 579 VAL A C 1
ATOM 4574 O O . VAL A 1 579 ? 45.178 22.386 10.818 1.00 94.81 579 VAL A O 1
ATOM 4577 N N . LEU A 1 580 ? 43.570 23.934 11.042 1.00 92.56 580 LEU A N 1
ATOM 4578 C CA . LEU A 1 580 ? 44.134 24.922 10.129 1.00 92.56 580 LEU A CA 1
ATOM 4579 C C . LEU A 1 580 ? 44.947 25.962 10.903 1.00 92.56 580 LEU A C 1
ATOM 4581 O O . LEU A 1 580 ? 44.620 26.295 12.041 1.00 92.56 580 LEU A O 1
ATOM 4585 N N . HIS A 1 581 ? 45.979 26.505 10.266 1.00 89.00 581 HIS A N 1
ATOM 4586 C CA . HIS A 1 581 ? 46.916 27.466 10.837 1.00 89.00 581 HIS A CA 1
ATOM 4587 C C . HIS A 1 581 ? 47.196 28.626 9.867 1.00 89.00 581 HIS A C 1
ATOM 4589 O O . HIS A 1 581 ? 47.307 28.416 8.657 1.00 89.00 581 HIS A O 1
ATOM 4595 N N . SER A 1 582 ? 47.344 29.845 10.396 1.00 84.94 582 SER A N 1
ATOM 4596 C CA . SER A 1 582 ? 47.839 31.007 9.649 1.00 84.94 582 SER A CA 1
ATOM 4597 C C . SER A 1 582 ? 48.763 31.904 10.483 1.00 84.94 582 SER A C 1
ATOM 4599 O O . SER A 1 582 ? 48.568 32.095 11.684 1.00 84.94 582 SER A O 1
ATOM 4601 N N . GLN A 1 583 ? 49.754 32.478 9.794 1.00 72.19 583 GLN A N 1
ATOM 4602 C CA . GLN A 1 583 ? 50.698 33.514 10.249 1.00 72.19 583 GLN A CA 1
ATOM 4603 C C . GLN A 1 583 ? 50.711 34.707 9.262 1.00 72.19 583 GLN A C 1
ATOM 4605 O O . GLN A 1 583 ? 51.701 35.434 9.134 1.00 72.19 583 GLN A O 1
ATOM 4610 N N . GLN A 1 584 ? 49.633 34.897 8.494 1.00 69.19 584 GLN A N 1
ATOM 4611 C CA . GLN A 1 584 ? 49.549 35.888 7.420 1.00 69.19 584 GLN A CA 1
ATOM 4612 C C . GLN A 1 584 ? 49.577 37.335 7.958 1.00 69.19 584 GLN A C 1
ATOM 4614 O O . GLN A 1 584 ? 48.549 37.938 8.235 1.00 69.19 584 GLN A O 1
ATOM 4619 N N . ASN A 1 585 ? 50.757 37.950 8.063 1.00 55.28 585 ASN A N 1
ATOM 4620 C CA . ASN A 1 585 ? 50.887 39.262 8.715 1.00 55.28 585 ASN A CA 1
ATOM 4621 C C . ASN A 1 585 ? 50.275 40.466 7.959 1.00 55.28 585 ASN A C 1
ATOM 4623 O O . ASN A 1 585 ? 50.169 41.546 8.544 1.00 55.28 585 ASN A O 1
ATOM 4627 N N . GLN A 1 586 ? 49.885 40.313 6.687 1.00 56.53 586 GLN A N 1
ATOM 4628 C CA . GLN A 1 586 ? 49.330 41.367 5.824 1.00 56.53 586 GLN A CA 1
ATOM 4629 C C . GLN A 1 586 ? 48.284 40.789 4.847 1.00 56.53 586 GLN A C 1
ATOM 4631 O O . GLN A 1 586 ? 48.432 39.667 4.363 1.00 56.53 586 GLN A O 1
ATOM 4636 N N . GLY A 1 587 ? 47.234 41.559 4.538 1.00 57.62 587 GLY A N 1
ATOM 4637 C CA . GLY A 1 587 ? 46.150 41.131 3.639 1.00 57.62 587 GLY A CA 1
ATOM 4638 C C . GLY A 1 587 ? 46.647 40.734 2.242 1.00 57.62 587 GLY A C 1
ATOM 4639 O O . GLY A 1 587 ? 47.507 41.408 1.673 1.00 57.62 587 GLY A O 1
ATOM 4640 N N . ALA A 1 588 ? 46.117 39.632 1.709 1.00 64.38 588 ALA A N 1
ATOM 4641 C CA . ALA A 1 588 ? 46.516 39.076 0.419 1.00 64.38 588 ALA A CA 1
ATOM 4642 C C . ALA A 1 588 ? 45.955 39.896 -0.758 1.00 64.38 588 ALA A C 1
ATOM 4644 O O . ALA A 1 588 ? 44.946 40.592 -0.621 1.00 64.38 588 ALA A O 1
ATOM 4645 N N . GLU A 1 589 ? 46.599 39.816 -1.929 1.00 67.25 589 GLU A N 1
ATOM 4646 C CA . GLU A 1 589 ? 46.192 40.579 -3.126 1.00 67.25 589 GLU A CA 1
ATOM 4647 C C . GLU A 1 589 ? 44.791 40.201 -3.646 1.00 67.25 589 GLU A C 1
ATOM 4649 O O . GLU A 1 589 ? 44.157 41.001 -4.334 1.00 67.25 589 GLU A O 1
ATOM 4654 N N . ASP A 1 590 ? 44.293 39.012 -3.296 1.00 75.44 590 ASP A N 1
ATOM 4655 C CA . ASP A 1 590 ? 42.951 38.515 -3.617 1.00 75.44 590 ASP A CA 1
ATOM 4656 C C . ASP A 1 590 ? 41.875 38.902 -2.582 1.00 75.44 590 ASP A C 1
ATOM 4658 O O . ASP A 1 590 ? 40.695 38.617 -2.784 1.00 75.44 590 ASP A O 1
ATOM 4662 N N . GLY A 1 591 ? 42.262 39.565 -1.486 1.00 78.75 591 GLY A N 1
ATOM 4663 C CA . GLY A 1 591 ? 41.362 39.969 -0.404 1.00 78.75 591 GLY A CA 1
ATOM 4664 C C . GLY A 1 591 ? 40.887 38.830 0.505 1.00 78.75 591 GLY A C 1
ATOM 4665 O O . GLY A 1 591 ? 39.981 39.059 1.306 1.00 78.75 591 GLY A O 1
ATOM 4666 N N . ARG A 1 592 ? 41.470 37.628 0.398 1.00 82.31 592 ARG A N 1
ATOM 4667 C CA . ARG A 1 592 ? 41.121 36.457 1.220 1.00 82.31 592 ARG A CA 1
ATOM 4668 C C . ARG A 1 592 ? 42.033 36.298 2.438 1.00 82.31 592 ARG A C 1
ATOM 4670 O O . ARG A 1 592 ? 43.116 36.889 2.517 1.00 82.31 592 ARG A O 1
ATOM 4677 N N . VAL A 1 593 ? 41.579 35.482 3.390 1.00 82.25 593 VAL A N 1
ATOM 4678 C CA . VAL A 1 593 ? 42.362 35.069 4.562 1.00 82.25 593 VAL A CA 1
ATOM 4679 C C . VAL A 1 593 ? 42.830 33.635 4.344 1.00 82.25 593 VAL A C 1
ATOM 4681 O O . VAL A 1 593 ? 42.018 32.711 4.286 1.00 82.25 593 VAL A O 1
ATOM 4684 N N . HIS A 1 594 ? 44.140 33.460 4.189 1.00 85.62 594 HIS A N 1
ATOM 4685 C CA . HIS A 1 594 ? 44.754 32.197 3.792 1.00 85.62 594 HIS A CA 1
ATOM 4686 C C . HIS A 1 594 ? 45.232 31.407 5.007 1.00 85.62 594 HIS A C 1
ATOM 4688 O O . HIS A 1 594 ? 45.934 31.926 5.878 1.00 85.62 594 HIS A O 1
ATOM 4694 N N . PHE A 1 595 ? 44.878 30.130 5.022 1.00 89.88 595 PHE A N 1
ATOM 4695 C CA . PHE A 1 595 ? 45.308 29.123 5.980 1.00 89.88 595 PHE A CA 1
ATOM 4696 C C . PHE A 1 595 ? 45.964 27.948 5.245 1.00 89.88 595 PHE A C 1
ATOM 4698 O O . PHE A 1 595 ? 45.768 27.745 4.046 1.00 89.88 595 PHE A O 1
ATOM 4705 N N . ALA A 1 596 ? 46.708 27.142 5.990 1.00 87.38 596 ALA A N 1
ATOM 4706 C CA . ALA A 1 596 ? 47.143 25.811 5.580 1.00 87.38 596 ALA A CA 1
ATOM 4707 C C . ALA A 1 596 ? 46.837 24.815 6.715 1.00 87.38 596 ALA A C 1
ATOM 4709 O O . ALA A 1 596 ? 46.684 25.244 7.866 1.00 87.38 596 ALA A O 1
ATOM 4710 N N . PRO A 1 597 ? 46.750 23.501 6.451 1.00 90.12 597 PRO A N 1
ATOM 4711 C CA . PRO A 1 597 ? 46.760 22.489 7.506 1.00 90.12 597 PRO A CA 1
ATOM 4712 C C . PRO A 1 597 ? 47.964 22.675 8.444 1.00 90.12 597 PRO A C 1
ATOM 4714 O O . PRO A 1 597 ? 49.056 23.036 8.004 1.00 90.12 597 PRO A O 1
ATOM 4717 N N . THR A 1 598 ? 47.784 22.461 9.749 1.00 87.44 598 THR A N 1
ATOM 4718 C CA . THR A 1 598 ? 48.872 22.670 10.710 1.00 87.44 598 THR A CA 1
ATOM 4719 C C . THR A 1 598 ? 49.997 21.652 10.522 1.00 87.44 598 THR A C 1
ATOM 4721 O O . THR A 1 598 ? 49.772 20.445 10.445 1.00 87.44 598 THR A O 1
ATOM 4724 N N . GLU A 1 599 ? 51.239 22.133 10.541 1.00 83.06 599 GLU A N 1
ATOM 4725 C CA . GLU A 1 599 ? 52.428 21.275 10.600 1.00 83.06 599 GLU A CA 1
ATOM 4726 C C . GLU A 1 599 ? 52.608 20.634 11.995 1.00 83.06 599 GLU A C 1
ATOM 4728 O O . GLU A 1 599 ? 53.418 19.722 12.175 1.00 83.06 599 GLU A O 1
ATOM 4733 N N . ASN A 1 600 ? 51.854 21.083 13.011 1.00 83.38 600 ASN A N 1
ATOM 4734 C CA . ASN A 1 600 ? 51.958 20.560 14.368 1.00 83.38 600 ASN A CA 1
ATOM 4735 C C . ASN A 1 600 ? 51.157 19.257 14.541 1.00 83.38 600 ASN A C 1
ATOM 4737 O O . ASN A 1 600 ? 49.985 19.255 14.924 1.00 83.38 600 ASN A O 1
ATOM 4741 N N . ALA A 1 601 ? 51.833 18.129 14.317 1.00 83.00 601 ALA A N 1
ATOM 4742 C CA . ALA A 1 601 ? 51.246 16.795 14.437 1.00 83.00 601 ALA A CA 1
ATOM 4743 C C . ALA A 1 601 ? 50.610 16.500 15.813 1.00 83.00 601 ALA A C 1
ATOM 4745 O O . ALA A 1 601 ? 49.640 15.749 15.874 1.00 83.00 601 ALA A O 1
ATOM 4746 N N . ALA A 1 602 ? 51.110 17.086 16.909 1.00 84.88 602 ALA A N 1
ATOM 4747 C CA . ALA A 1 602 ? 50.539 16.887 18.244 1.00 84.88 602 ALA A CA 1
ATOM 4748 C C . ALA A 1 602 ? 49.216 17.650 18.430 1.00 84.88 602 ALA A C 1
ATOM 4750 O O . ALA A 1 602 ? 48.275 17.114 19.011 1.00 84.88 602 ALA A O 1
ATOM 4751 N N . LEU A 1 603 ? 49.117 18.866 17.883 1.00 87.75 603 LEU A N 1
ATOM 4752 C CA . LEU A 1 603 ? 47.891 19.666 17.874 1.00 87.75 603 LEU A CA 1
ATOM 4753 C C . LEU A 1 603 ? 46.799 19.002 17.016 1.00 87.75 603 LEU A C 1
ATOM 4755 O O . LEU A 1 603 ? 45.663 18.847 17.466 1.00 87.75 603 LEU A O 1
ATOM 4759 N N . GLN A 1 604 ? 47.174 18.529 15.823 1.00 92.62 604 GLN A N 1
ATOM 4760 C CA . GLN A 1 604 ? 46.302 17.770 14.922 1.00 92.62 604 GLN A CA 1
ATOM 4761 C C . GLN A 1 604 ? 45.834 16.443 15.551 1.00 92.62 604 GLN A C 1
ATOM 4763 O O . GLN A 1 604 ? 44.645 16.130 15.519 1.00 92.62 604 GLN A O 1
ATOM 4768 N N . ALA A 1 605 ? 46.742 15.670 16.160 1.00 85.62 605 ALA A N 1
ATOM 4769 C CA . ALA A 1 605 ? 46.396 14.415 16.831 1.00 85.62 605 ALA A CA 1
ATOM 4770 C C . ALA A 1 605 ? 45.522 14.632 18.077 1.00 85.62 605 ALA A C 1
ATOM 4772 O O . ALA A 1 605 ? 44.595 13.859 18.308 1.00 85.62 605 ALA A O 1
ATOM 4773 N N . GLY A 1 606 ? 45.781 15.688 18.854 1.00 89.62 606 GLY A N 1
ATOM 4774 C CA . GLY A 1 606 ? 44.986 16.033 20.031 1.00 89.62 606 GLY A CA 1
ATOM 4775 C C . GLY A 1 606 ? 43.553 16.399 19.663 1.00 89.62 606 GLY A C 1
ATOM 4776 O O . GLY A 1 606 ? 42.619 15.831 20.220 1.00 89.62 606 GLY A O 1
ATOM 4777 N N . PHE A 1 607 ? 43.356 17.263 18.661 1.00 94.94 607 PHE A N 1
ATOM 4778 C CA . PHE A 1 607 ? 42.009 17.574 18.176 1.00 94.94 607 PHE A CA 1
ATOM 4779 C C . PHE A 1 607 ? 41.291 16.342 17.613 1.00 94.94 607 PHE A C 1
ATOM 4781 O O . PHE A 1 607 ? 40.115 16.132 17.911 1.00 94.94 607 PHE A O 1
ATOM 4788 N N . LYS A 1 608 ? 42.009 15.487 16.873 1.00 89.31 608 LYS A N 1
ATOM 4789 C CA . LYS A 1 608 ? 41.469 14.220 16.375 1.00 89.31 608 LYS A CA 1
ATOM 4790 C C . LYS A 1 608 ? 40.951 13.325 17.510 1.00 89.31 608 LYS A C 1
ATOM 4792 O O . LYS A 1 608 ? 39.806 12.890 17.443 1.00 89.31 608 LYS A O 1
ATOM 4797 N N . GLN A 1 609 ? 41.728 13.126 18.579 1.00 84.69 609 GLN A N 1
ATOM 4798 C CA . GLN A 1 609 ? 41.275 12.365 19.754 1.00 84.69 609 GLN A CA 1
ATOM 4799 C C . GLN A 1 609 ? 40.063 13.003 20.447 1.00 84.69 609 GLN A C 1
ATOM 4801 O O . GLN A 1 609 ? 39.174 12.294 20.905 1.00 84.69 609 GLN A O 1
ATOM 4806 N N . ILE A 1 610 ? 39.964 14.331 20.485 1.00 87.25 610 ILE A N 1
ATOM 4807 C CA . ILE A 1 610 ? 38.815 15.009 21.103 1.00 87.25 610 ILE A CA 1
ATOM 4808 C C . ILE A 1 610 ? 37.535 14.785 20.283 1.00 87.25 610 ILE A C 1
ATOM 4810 O O . ILE A 1 610 ? 36.466 14.569 20.857 1.00 87.25 610 ILE A O 1
ATOM 4814 N N . VAL A 1 611 ? 37.642 14.778 18.952 1.00 79.88 611 VAL A N 1
ATOM 4815 C CA . VAL A 1 611 ? 36.528 14.497 18.033 1.00 79.88 611 VAL A CA 1
ATOM 4816 C C . VAL A 1 611 ? 36.121 13.018 18.056 1.00 79.88 611 VAL A C 1
ATOM 4818 O O . VAL A 1 611 ? 34.926 12.731 18.127 1.00 79.88 611 VAL A O 1
ATOM 4821 N N . GLU A 1 612 ? 37.083 12.090 18.053 1.00 80.38 612 GLU A N 1
ATOM 4822 C CA . GLU A 1 612 ? 36.839 10.637 17.976 1.00 80.38 612 GLU A CA 1
ATOM 4823 C C . GLU A 1 612 ? 36.559 9.971 19.338 1.00 80.38 612 GLU A C 1
ATOM 4825 O O . GLU A 1 612 ? 35.717 9.081 19.427 1.00 80.38 612 GLU A O 1
ATOM 4830 N N . GLU A 1 613 ? 37.246 10.389 20.406 1.00 80.88 613 GLU A N 1
ATOM 4831 C CA . GLU A 1 613 ? 37.246 9.733 21.727 1.00 80.88 613 GLU A CA 1
ATOM 4832 C C . GLU A 1 613 ? 36.657 10.611 22.853 1.00 80.88 613 GLU A C 1
ATOM 4834 O O . GLU A 1 613 ? 36.446 10.129 23.968 1.00 80.88 613 GLU A O 1
ATOM 4839 N N . GLY A 1 614 ? 36.412 11.906 22.609 1.00 77.75 614 GLY A N 1
ATOM 4840 C CA . GLY A 1 614 ? 35.941 12.852 23.634 1.00 77.75 614 GLY A CA 1
ATOM 4841 C C . GLY A 1 614 ? 36.979 13.177 24.719 1.00 77.75 614 GLY A C 1
ATOM 4842 O O . GLY A 1 614 ? 36.637 13.693 25.783 1.00 77.75 614 GLY A O 1
ATOM 4843 N N . THR A 1 615 ? 38.253 12.856 24.482 1.00 85.69 615 THR A N 1
ATOM 4844 C CA . THR A 1 615 ? 39.364 13.041 25.425 1.00 85.69 615 THR A CA 1
ATOM 4845 C C . THR A 1 615 ? 40.680 13.265 24.668 1.00 85.69 615 THR A C 1
ATOM 4847 O O . THR A 1 615 ? 40.686 13.278 23.443 1.00 85.69 615 THR A O 1
ATOM 4850 N N . TYR A 1 616 ? 41.798 13.472 25.365 1.00 87.38 616 TYR A N 1
ATOM 4851 C CA . TYR A 1 616 ? 43.129 13.540 24.747 1.00 87.38 616 TYR A CA 1
ATOM 4852 C C . TYR A 1 616 ? 44.192 12.921 25.655 1.00 87.38 616 TYR A C 1
ATOM 4854 O O . TYR A 1 616 ? 44.095 12.977 26.884 1.00 87.38 616 TYR A O 1
ATOM 4862 N N . ASN A 1 617 ? 45.242 12.353 25.060 1.00 85.81 617 ASN A N 1
ATOM 4863 C CA . ASN A 1 617 ? 46.409 11.913 25.818 1.00 85.81 617 ASN A CA 1
ATOM 4864 C C . ASN A 1 617 ? 47.267 13.120 26.249 1.00 85.81 617 ASN A C 1
ATOM 4866 O O . ASN A 1 617 ? 47.692 13.913 25.410 1.00 85.81 617 ASN A O 1
ATOM 4870 N N . GLN A 1 618 ? 47.592 13.226 27.542 1.00 79.88 618 GLN A N 1
ATOM 4871 C CA . GLN A 1 618 ? 48.488 14.267 28.062 1.00 79.88 618 GLN A CA 1
ATOM 4872 C C . GLN A 1 618 ? 49.911 14.202 27.482 1.00 79.88 618 GLN A C 1
ATOM 4874 O O . GLN A 1 618 ? 50.582 15.230 27.456 1.00 79.88 618 GLN A O 1
ATOM 4879 N N . ASP A 1 619 ? 50.356 13.058 26.944 1.00 82.88 619 ASP A N 1
ATOM 4880 C CA . ASP A 1 619 ? 51.640 12.966 26.223 1.00 82.88 619 ASP A CA 1
ATOM 4881 C C . ASP A 1 619 ? 51.673 13.817 24.929 1.00 82.88 619 ASP A C 1
ATOM 4883 O O . ASP A 1 619 ? 52.748 14.052 24.378 1.00 82.88 619 ASP A O 1
ATOM 4887 N N . LEU A 1 620 ? 50.514 14.278 24.430 1.00 80.12 620 LEU A N 1
ATOM 4888 C CA . LEU A 1 620 ? 50.406 15.197 23.286 1.00 80.12 620 LEU A CA 1
ATOM 4889 C C . LEU A 1 620 ? 50.599 16.671 23.677 1.00 80.12 620 LEU A C 1
ATOM 4891 O O . LEU A 1 620 ? 50.755 17.520 22.798 1.00 80.12 620 LEU A O 1
ATOM 4895 N N . ILE A 1 621 ? 50.597 16.998 24.973 1.00 82.56 621 ILE A N 1
ATOM 4896 C CA . ILE A 1 621 ? 50.941 18.342 25.437 1.00 82.56 621 ILE A CA 1
ATOM 4897 C C . ILE A 1 621 ? 52.462 18.510 25.301 1.00 82.56 621 ILE A C 1
ATOM 4899 O O . ILE A 1 621 ? 53.211 17.743 25.913 1.00 82.56 621 ILE A O 1
ATOM 4903 N N . PRO A 1 622 ? 52.954 19.490 24.518 1.00 73.12 622 PRO A N 1
ATOM 4904 C CA . PRO A 1 622 ? 54.384 19.683 24.336 1.00 73.12 622 PRO A CA 1
ATOM 4905 C C . PRO A 1 622 ? 55.049 19.974 25.682 1.00 73.12 622 PRO A C 1
ATOM 4907 O O . PRO A 1 622 ? 54.703 20.926 26.380 1.00 73.12 622 PRO A O 1
ATOM 4910 N N . VAL A 1 623 ? 56.026 19.150 26.057 1.00 60.78 623 VAL A N 1
ATOM 4911 C CA . VAL A 1 623 ? 56.848 19.414 27.240 1.00 60.78 623 VAL A CA 1
ATOM 4912 C C . VAL A 1 623 ? 57.706 20.637 26.937 1.00 60.78 623 VAL A C 1
ATOM 4914 O O . VAL A 1 623 ? 58.530 20.595 26.023 1.00 60.78 623 VAL A O 1
ATOM 4917 N N . ALA A 1 624 ? 57.513 21.714 27.704 1.00 52.59 624 ALA A N 1
ATOM 4918 C CA . ALA A 1 624 ? 58.277 22.948 27.549 1.00 52.59 624 ALA A CA 1
ATOM 4919 C C . ALA A 1 624 ? 59.789 22.637 27.527 1.00 52.59 624 ALA A C 1
ATOM 4921 O O . ALA A 1 624 ? 60.282 21.985 28.456 1.00 52.59 624 ALA A O 1
ATOM 4922 N N . PRO A 1 625 ? 60.530 23.052 26.483 1.00 46.47 625 PRO A N 1
ATOM 4923 C CA . PRO A 1 625 ? 61.882 22.561 26.262 1.00 46.47 625 PRO A CA 1
ATOM 4924 C C . PRO A 1 625 ? 62.853 23.031 27.353 1.00 46.47 625 PRO A C 1
ATOM 4926 O O . PRO A 1 625 ? 63.102 24.228 27.517 1.00 46.47 625 PRO A O 1
ATOM 4929 N N . GLU A 1 626 ? 63.488 22.075 28.038 1.00 51.28 626 GLU A N 1
ATOM 4930 C CA . GLU A 1 626 ? 64.848 22.303 28.533 1.00 51.28 626 GLU A CA 1
ATOM 4931 C C . GLU A 1 626 ? 65.788 22.441 27.310 1.00 51.28 626 GLU A C 1
ATOM 4933 O O . GLU A 1 626 ? 65.566 21.783 26.290 1.00 51.28 626 GLU A O 1
ATOM 4938 N N . PRO A 1 627 ? 66.788 23.341 27.344 1.00 32.91 627 PRO A N 1
ATOM 4939 C CA . PRO A 1 627 ? 67.422 23.838 26.122 1.00 32.91 627 PRO A CA 1
ATOM 4940 C C . PRO A 1 627 ? 68.471 22.900 25.490 1.00 32.91 627 PRO A C 1
ATOM 4942 O O . PRO A 1 627 ? 69.358 22.412 26.188 1.00 32.91 627 PRO A O 1
ATOM 4945 N N . GLU A 1 628 ? 68.439 22.841 24.147 1.00 37.62 628 GLU A N 1
ATOM 4946 C CA . GLU A 1 628 ? 69.492 22.362 23.214 1.00 37.62 628 GLU A CA 1
ATOM 4947 C C . GLU A 1 628 ? 69.756 20.823 23.218 1.00 37.62 628 GLU A C 1
ATOM 4949 O O . GLU A 1 628 ? 69.446 20.129 24.177 1.00 37.62 628 GLU A O 1
ATOM 4954 N N . GLU A 1 629 ? 70.240 20.154 22.156 1.00 30.11 629 GLU A N 1
ATOM 4955 C CA . GLU A 1 629 ? 71.004 20.572 20.961 1.00 30.11 629 GLU A CA 1
ATOM 4956 C C . GLU A 1 629 ? 70.512 19.930 19.631 1.00 30.11 629 GLU A C 1
ATOM 4958 O O . GLU A 1 629 ? 69.823 18.913 19.594 1.00 30.11 629 GLU A O 1
ATOM 4963 N N . THR A 1 630 ? 70.946 20.520 18.513 1.00 27.56 630 THR A N 1
ATOM 4964 C CA . THR A 1 630 ? 70.762 20.098 17.106 1.00 27.56 630 THR A CA 1
ATOM 4965 C C . THR A 1 630 ? 71.483 18.802 16.698 1.00 27.56 630 THR A C 1
ATOM 4967 O O . THR A 1 630 ? 72.630 18.614 17.100 1.00 27.56 630 THR A O 1
ATOM 4970 N N . THR A 1 631 ? 70.955 18.039 15.721 1.00 26.83 631 THR A N 1
ATOM 4971 C CA . THR A 1 631 ? 71.686 17.667 14.469 1.00 26.83 631 THR A CA 1
ATOM 4972 C C . THR A 1 631 ? 70.797 16.990 13.403 1.00 26.83 631 THR A C 1
ATOM 4974 O O . THR A 1 631 ? 69.646 16.658 13.665 1.00 26.83 631 THR A O 1
ATOM 4977 N N . THR A 1 632 ? 71.321 16.870 12.176 1.00 25.17 632 THR A N 1
ATOM 4978 C CA . THR A 1 632 ? 70.598 16.744 10.893 1.00 25.17 632 THR A CA 1
ATOM 4979 C C . THR A 1 632 ? 70.824 15.427 10.124 1.00 25.17 632 THR A C 1
ATOM 4981 O O . THR A 1 632 ? 71.889 14.826 10.240 1.00 25.17 632 THR A O 1
ATOM 4984 N N . GLU A 1 633 ? 69.906 15.156 9.179 1.00 30.55 633 GLU A N 1
ATOM 4985 C CA . GLU A 1 633 ? 70.144 14.538 7.844 1.00 30.55 633 GLU A CA 1
ATOM 4986 C C . GLU A 1 633 ? 70.258 12.986 7.686 1.00 30.55 633 GLU A C 1
ATOM 4988 O O . GLU A 1 633 ? 70.372 12.285 8.692 1.00 30.55 633 GLU A O 1
ATOM 4993 N N . PRO A 1 634 ? 70.043 12.417 6.461 1.00 43.47 634 PRO A N 1
ATOM 4994 C CA . PRO A 1 634 ? 68.961 11.430 6.271 1.00 43.47 634 PRO A CA 1
ATOM 4995 C C . PRO A 1 634 ? 69.347 10.223 5.353 1.00 43.47 634 PRO A C 1
ATOM 4997 O O . PRO A 1 634 ? 70.475 9.745 5.407 1.00 43.47 634 PRO A O 1
ATOM 5000 N N . GLU A 1 635 ? 68.402 9.799 4.489 1.00 27.06 635 GLU A N 1
ATOM 5001 C CA . GLU A 1 635 ? 68.528 9.087 3.190 1.00 27.06 635 GLU A CA 1
ATOM 5002 C C . GLU A 1 635 ? 68.218 7.568 3.031 1.00 27.06 635 GLU A C 1
ATOM 5004 O O . GLU A 1 635 ? 68.651 6.704 3.787 1.00 27.06 635 GLU A O 1
ATOM 5009 N N . GLU A 1 636 ? 67.477 7.323 1.934 1.00 26.02 636 GLU A N 1
ATOM 5010 C CA . GLU A 1 636 ? 67.370 6.168 1.010 1.00 26.02 636 GLU A CA 1
ATOM 5011 C C . GLU A 1 636 ? 66.811 4.765 1.389 1.00 26.02 636 GLU A C 1
ATOM 5013 O O . GLU A 1 636 ? 67.464 3.906 1.972 1.00 26.02 636 GLU A O 1
ATOM 5018 N N . THR A 1 637 ? 65.618 4.498 0.829 1.00 28.34 637 THR A N 1
ATOM 5019 C CA . THR A 1 637 ? 65.325 3.497 -0.234 1.00 28.34 637 THR A CA 1
ATOM 5020 C C . THR A 1 637 ? 65.776 2.027 -0.089 1.00 28.34 637 THR A C 1
ATOM 5022 O O . THR A 1 637 ? 66.954 1.696 -0.196 1.00 28.34 637 THR A O 1
ATOM 5025 N N . THR A 1 638 ? 64.819 1.082 -0.088 1.00 23.45 638 THR A N 1
ATOM 5026 C CA . THR A 1 638 ? 64.999 -0.304 -0.604 1.00 23.45 638 THR A CA 1
ATOM 5027 C C . THR A 1 638 ? 63.647 -0.888 -1.079 1.00 23.45 638 THR A C 1
ATOM 5029 O O . THR A 1 638 ? 62.603 -0.385 -0.676 1.00 23.45 638 THR A O 1
ATOM 5032 N N . ALA A 1 639 ? 63.655 -1.898 -1.962 1.00 27.89 639 ALA A N 1
ATOM 5033 C CA . ALA A 1 639 ? 62.495 -2.390 -2.731 1.00 27.89 639 ALA A CA 1
ATOM 5034 C C . ALA A 1 639 ? 62.088 -3.863 -2.441 1.00 27.89 639 ALA A C 1
ATOM 5036 O O . ALA A 1 639 ? 62.781 -4.543 -1.686 1.00 27.89 639 ALA A O 1
ATOM 5037 N N . GLU A 1 640 ? 61.039 -4.330 -3.150 1.00 31.81 640 GLU A N 1
ATOM 5038 C CA . GLU A 1 640 ? 60.542 -5.728 -3.311 1.00 31.81 640 GLU A CA 1
ATOM 5039 C C . GLU A 1 640 ? 59.823 -6.387 -2.101 1.00 31.81 640 GLU A C 1
ATOM 5041 O O . GLU A 1 640 ? 60.015 -5.923 -0.974 1.00 31.81 640 GLU A O 1
ATOM 5046 N N . PRO A 1 641 ? 59.007 -7.469 -2.280 1.00 39.91 641 PRO A N 1
ATOM 5047 C CA . PRO A 1 641 ? 58.731 -8.271 -3.499 1.00 39.91 641 PRO A CA 1
ATOM 5048 C C . PRO A 1 641 ? 57.235 -8.577 -3.825 1.00 39.91 641 PRO A C 1
ATOM 5050 O O . PRO A 1 641 ? 56.322 -8.238 -3.077 1.00 39.91 641 PRO A O 1
ATOM 5053 N N . GLU A 1 642 ? 57.005 -9.292 -4.938 1.00 35.97 642 GLU A N 1
ATOM 5054 C CA . GLU A 1 642 ? 55.747 -9.981 -5.310 1.00 35.97 642 GLU A CA 1
ATOM 5055 C C . GLU A 1 642 ? 55.530 -11.304 -4.532 1.00 35.97 642 GLU A C 1
ATOM 5057 O O . GLU A 1 642 ? 56.507 -11.956 -4.156 1.00 35.97 642 GLU A O 1
ATOM 5062 N N . GLU A 1 643 ? 54.281 -11.794 -4.404 1.00 29.08 643 GLU A N 1
ATOM 5063 C CA . GLU A 1 643 ? 54.017 -13.205 -4.045 1.00 29.08 643 GLU A CA 1
ATOM 5064 C C . GLU A 1 643 ? 52.788 -13.838 -4.758 1.00 29.08 643 GLU A C 1
ATOM 5066 O O . GLU A 1 643 ? 51.635 -13.553 -4.458 1.00 29.08 643 GLU A O 1
ATOM 5071 N N . THR A 1 644 ? 53.089 -14.739 -5.703 1.00 25.02 644 THR A N 1
ATOM 5072 C CA . THR A 1 644 ? 52.343 -15.921 -6.215 1.00 25.02 644 THR A CA 1
ATOM 5073 C C . THR A 1 644 ? 50.806 -15.970 -6.334 1.00 25.02 644 THR A C 1
ATOM 5075 O O . THR A 1 644 ? 50.062 -16.011 -5.356 1.00 25.02 644 THR A O 1
ATOM 5078 N N . THR A 1 645 ? 50.371 -16.251 -7.567 1.00 26.38 645 THR A N 1
ATOM 5079 C CA . THR A 1 645 ? 49.044 -16.729 -7.991 1.00 26.38 645 THR A CA 1
ATOM 5080 C C . THR A 1 645 ? 48.702 -18.172 -7.574 1.00 26.38 645 THR A C 1
ATOM 5082 O O . THR A 1 645 ? 49.572 -19.007 -7.318 1.00 26.38 645 THR A O 1
ATOM 5085 N N . LYS A 1 646 ? 47.398 -18.491 -7.605 1.00 27.14 646 LYS A N 1
ATOM 5086 C CA . LYS A 1 646 ? 46.848 -19.853 -7.720 1.00 27.14 646 LYS A CA 1
ATOM 5087 C C . LYS A 1 646 ? 45.976 -19.944 -8.970 1.00 27.14 646 LYS A C 1
ATOM 5089 O O . LYS A 1 646 ? 45.201 -19.034 -9.232 1.00 27.14 646 LYS A O 1
ATOM 5094 N N . GLU A 1 647 ? 46.098 -21.047 -9.698 1.00 32.41 647 GLU A N 1
ATOM 5095 C CA . GLU A 1 647 ? 45.287 -21.358 -10.878 1.00 32.41 647 GLU A CA 1
ATOM 5096 C C . GLU A 1 647 ? 43.934 -21.966 -10.461 1.00 32.41 647 GLU A C 1
ATOM 5098 O O . GLU A 1 647 ? 43.899 -22.908 -9.665 1.00 32.41 647 GLU A O 1
ATOM 5103 N N . GLU A 1 648 ? 42.842 -21.474 -11.048 1.00 33.12 648 GLU A N 1
ATOM 5104 C CA . GLU A 1 648 ? 41.586 -22.217 -11.219 1.00 33.12 648 GLU A CA 1
ATOM 5105 C C . GLU A 1 648 ? 41.326 -22.408 -12.724 1.00 33.12 648 GLU A C 1
ATOM 5107 O O . GLU A 1 648 ? 41.871 -21.679 -13.555 1.00 33.12 648 GLU A O 1
ATOM 5112 N N . GLU A 1 649 ? 40.566 -23.444 -13.087 1.00 37.88 649 GLU A N 1
ATOM 5113 C CA . GLU A 1 649 ? 40.406 -23.898 -14.475 1.00 37.88 649 GLU A CA 1
ATOM 5114 C C . GLU A 1 649 ? 39.591 -22.892 -15.310 1.00 37.88 649 GLU A C 1
ATOM 5116 O O . GLU A 1 649 ? 38.361 -22.886 -15.269 1.00 37.88 649 GLU A O 1
ATOM 5121 N N . THR A 1 650 ? 40.270 -22.049 -16.093 1.00 34.97 650 THR A N 1
ATOM 5122 C CA . THR A 1 650 ? 39.611 -21.087 -16.983 1.00 34.97 650 THR A CA 1
ATOM 5123 C C . THR A 1 650 ? 38.968 -21.786 -18.182 1.00 34.97 650 THR A C 1
ATOM 5125 O O . THR A 1 650 ? 39.615 -22.527 -18.927 1.00 34.97 650 THR A O 1
ATOM 5128 N N . MET A 1 651 ? 37.681 -21.513 -18.413 1.00 42.69 651 MET A N 1
ATOM 5129 C CA . MET A 1 651 ? 37.107 -21.656 -19.753 1.00 42.69 651 MET A CA 1
ATOM 5130 C C . MET A 1 651 ? 37.807 -20.659 -20.690 1.00 42.69 651 MET A C 1
ATOM 5132 O O . MET A 1 651 ? 38.171 -19.571 -20.246 1.00 42.69 651 MET A O 1
ATOM 5136 N N . ASP A 1 652 ? 38.000 -21.014 -21.967 1.00 56.00 652 ASP A N 1
ATOM 5137 C CA . ASP A 1 652 ? 38.549 -20.073 -22.956 1.00 56.00 652 ASP A CA 1
ATOM 5138 C C . ASP A 1 652 ? 37.684 -18.796 -22.969 1.00 56.00 652 ASP A C 1
ATOM 5140 O O . ASP A 1 652 ? 36.475 -18.898 -23.213 1.00 56.00 652 ASP A O 1
ATOM 5144 N N . PRO A 1 653 ? 38.256 -17.608 -22.692 1.00 65.31 653 PRO A N 1
ATOM 5145 C CA . PRO A 1 653 ? 37.466 -16.401 -22.504 1.00 65.31 653 PRO A CA 1
ATOM 5146 C C . PRO A 1 653 ? 36.850 -15.956 -23.837 1.00 65.31 653 PRO A C 1
ATOM 5148 O O . PRO A 1 653 ? 37.495 -15.953 -24.895 1.00 65.31 653 PRO A O 1
ATOM 5151 N N . VAL A 1 654 ? 35.558 -15.623 -23.797 1.00 79.38 654 VAL A N 1
ATOM 5152 C CA . VAL A 1 654 ? 34.755 -15.316 -24.992 1.00 79.38 654 VAL A CA 1
ATOM 5153 C C . VAL A 1 654 ? 35.194 -13.983 -25.605 1.00 79.38 654 VAL A C 1
ATOM 5155 O O . VAL A 1 654 ? 35.219 -13.844 -26.831 1.00 79.38 654 VAL A O 1
ATOM 5158 N N . TYR A 1 655 ? 35.649 -13.055 -24.770 1.00 89.44 655 TYR A N 1
ATOM 5159 C CA . TYR A 1 655 ? 36.316 -11.806 -25.116 1.00 89.44 655 TYR A CA 1
ATOM 5160 C C . TYR A 1 655 ? 37.736 -11.774 -24.531 1.00 89.44 655 TYR A C 1
ATOM 5162 O O . TYR A 1 655 ? 38.032 -12.496 -23.587 1.00 89.44 655 TYR A O 1
ATOM 5170 N N . ASN A 1 656 ? 38.652 -11.010 -25.130 1.00 85.56 656 ASN A N 1
ATOM 5171 C CA . ASN A 1 656 ? 40.035 -10.883 -24.655 1.00 85.56 656 ASN A CA 1
ATOM 5172 C C . ASN A 1 656 ? 40.708 -9.626 -25.256 1.00 85.56 656 ASN A C 1
ATOM 5174 O O . ASN A 1 656 ? 40.155 -9.049 -26.196 1.00 85.56 656 ASN A O 1
ATOM 5178 N N . PRO A 1 657 ? 41.910 -9.220 -24.796 1.00 86.75 657 PRO A N 1
ATOM 5179 C CA . PRO A 1 657 ? 42.579 -8.009 -25.289 1.00 86.75 657 PRO A CA 1
ATOM 5180 C C . PRO A 1 657 ? 42.847 -7.964 -26.806 1.00 86.75 657 PRO A C 1
ATOM 5182 O O . PRO A 1 657 ? 42.827 -6.885 -27.396 1.00 86.75 657 PRO A O 1
ATOM 5185 N N . ASP A 1 658 ? 43.049 -9.109 -27.470 1.00 85.75 658 ASP A N 1
ATOM 5186 C CA . ASP A 1 658 ? 43.232 -9.157 -28.931 1.00 85.75 658 ASP A CA 1
ATOM 5187 C C . ASP A 1 658 ? 41.911 -8.875 -29.674 1.00 85.75 658 ASP A C 1
ATOM 5189 O O . ASP A 1 658 ? 41.879 -8.113 -30.647 1.00 85.75 658 ASP A O 1
ATOM 5193 N N . LYS A 1 659 ? 40.798 -9.458 -29.202 1.00 91.12 659 LYS A N 1
ATOM 5194 C CA . LYS A 1 659 ? 39.443 -9.171 -29.707 1.00 91.12 659 LYS A CA 1
ATOM 5195 C C . LYS A 1 659 ? 39.046 -7.725 -29.430 1.00 91.12 659 LYS A C 1
ATOM 5197 O O . LYS A 1 659 ? 38.446 -7.093 -30.293 1.00 91.12 659 LYS A O 1
ATOM 5202 N N . ASP A 1 660 ? 39.453 -7.190 -28.287 1.00 90.06 660 ASP A N 1
ATOM 5203 C CA . ASP A 1 660 ? 39.201 -5.810 -27.893 1.00 90.06 660 ASP A CA 1
ATOM 5204 C C . ASP A 1 660 ? 39.918 -4.791 -28.786 1.00 90.06 660 ASP A C 1
ATOM 5206 O O . ASP A 1 660 ? 39.297 -3.899 -29.371 1.00 90.06 660 ASP A O 1
ATOM 5210 N N . GLN A 1 661 ? 41.216 -4.997 -29.015 1.00 88.19 661 GLN A N 1
ATOM 5211 C CA . GLN A 1 661 ? 41.981 -4.201 -29.970 1.00 88.19 661 GLN A CA 1
ATOM 5212 C C . GLN A 1 661 ? 41.422 -4.332 -31.400 1.00 88.19 661 GLN A C 1
ATOM 5214 O O . GLN A 1 661 ? 41.472 -3.376 -32.184 1.00 88.19 661 GLN A O 1
ATOM 5219 N N . THR A 1 662 ? 40.857 -5.491 -31.746 1.00 90.31 662 THR A N 1
ATOM 5220 C CA . THR A 1 662 ? 40.184 -5.719 -33.033 1.00 90.31 662 THR A CA 1
ATOM 5221 C C . THR A 1 662 ? 38.866 -4.946 -33.132 1.00 90.31 662 THR A C 1
ATOM 5223 O O . THR A 1 662 ? 38.642 -4.295 -34.152 1.00 90.31 662 THR A O 1
ATOM 5226 N N . LEU A 1 663 ? 38.037 -4.935 -32.080 1.00 91.69 663 LEU A N 1
ATOM 5227 C CA . LEU A 1 663 ? 36.802 -4.146 -32.016 1.00 91.69 663 LEU A CA 1
ATOM 5228 C C . LEU A 1 663 ? 37.086 -2.646 -32.102 1.00 91.69 663 LEU A C 1
ATOM 5230 O O . LEU A 1 663 ? 36.460 -1.953 -32.903 1.00 91.69 663 LEU A O 1
ATOM 5234 N N . LYS A 1 664 ? 38.103 -2.151 -31.387 1.00 91.19 664 LYS A N 1
ATOM 5235 C CA . LYS A 1 664 ? 38.542 -0.759 -31.534 1.00 91.19 664 LYS A CA 1
ATOM 5236 C C . LYS A 1 664 ? 38.957 -0.445 -32.977 1.00 91.19 664 LYS A C 1
ATOM 5238 O O . LYS A 1 664 ? 38.531 0.560 -33.535 1.00 91.19 664 LYS A O 1
ATOM 5243 N N . THR A 1 665 ? 39.732 -1.330 -33.607 1.00 90.44 665 THR A N 1
ATOM 5244 C CA . THR A 1 665 ? 40.172 -1.162 -35.006 1.00 90.44 665 THR A CA 1
ATOM 5245 C C . THR A 1 665 ? 38.999 -1.182 -35.994 1.00 90.44 665 THR A C 1
ATOM 5247 O O . THR A 1 665 ? 39.055 -0.509 -37.024 1.00 90.44 665 THR A O 1
ATOM 5250 N N . PHE A 1 666 ? 37.943 -1.946 -35.701 1.00 92.94 666 PHE A N 1
ATOM 5251 C CA . PHE A 1 666 ? 36.698 -1.924 -36.464 1.00 92.94 666 PHE A CA 1
ATOM 5252 C C . PHE A 1 666 ? 35.979 -0.581 -36.309 1.00 92.94 666 PHE A C 1
ATOM 5254 O O . PHE A 1 666 ? 35.717 0.060 -37.322 1.00 92.94 666 PHE A O 1
ATOM 5261 N N . MET A 1 667 ? 35.743 -0.115 -35.078 1.00 92.94 667 MET A N 1
ATOM 5262 C CA . MET A 1 667 ? 35.031 1.144 -34.818 1.00 92.94 667 MET A CA 1
ATOM 5263 C C . MET A 1 667 ? 35.761 2.376 -35.376 1.00 92.94 667 MET A C 1
ATOM 5265 O O . MET A 1 667 ? 35.121 3.245 -35.968 1.00 92.94 667 MET A O 1
ATOM 5269 N N . ASP A 1 668 ? 37.098 2.413 -35.301 1.00 87.62 668 ASP A N 1
ATOM 5270 C CA . ASP A 1 668 ? 37.918 3.473 -35.911 1.00 87.62 668 ASP A CA 1
ATOM 5271 C C . ASP A 1 668 ? 37.698 3.550 -37.448 1.00 87.62 668 ASP A C 1
ATOM 5273 O O . ASP A 1 668 ? 37.602 4.636 -38.032 1.00 87.62 668 ASP A O 1
ATOM 5277 N N . LYS A 1 669 ? 37.582 2.395 -38.127 1.00 84.56 669 LYS A N 1
ATOM 5278 C CA . LYS A 1 669 ? 37.279 2.327 -39.572 1.00 84.56 669 LYS A CA 1
ATOM 5279 C C . LYS A 1 669 ? 35.808 2.603 -39.875 1.00 84.56 669 LYS A C 1
ATOM 5281 O O . LYS A 1 669 ? 35.523 3.277 -40.859 1.00 84.56 669 LYS A O 1
ATOM 5286 N N . TRP A 1 670 ? 34.900 2.095 -39.046 1.00 86.00 670 TRP A N 1
ATOM 5287 C CA . TRP A 1 670 ? 33.457 2.291 -39.164 1.00 86.00 670 TRP A CA 1
ATOM 5288 C C . TRP A 1 670 ? 33.100 3.777 -39.158 1.00 86.00 670 TRP A C 1
ATOM 5290 O O . TRP A 1 670 ? 32.466 4.252 -40.097 1.00 86.00 670 TRP A O 1
ATOM 5300 N N . GLY A 1 671 ? 33.602 4.526 -38.169 1.00 82.62 671 GLY A N 1
ATOM 5301 C CA . GLY A 1 671 ? 33.449 5.980 -38.119 1.00 82.62 671 GLY A CA 1
ATOM 5302 C C . GLY A 1 671 ? 33.998 6.665 -39.372 1.00 82.62 671 GLY A C 1
ATOM 5303 O O . GLY A 1 671 ? 33.300 7.453 -40.002 1.00 82.62 671 GLY A O 1
ATOM 5304 N N . THR A 1 672 ? 35.195 6.277 -39.823 1.00 82.38 672 THR A N 1
ATOM 5305 C CA . THR A 1 672 ? 35.778 6.804 -41.074 1.00 82.38 672 THR A CA 1
ATOM 5306 C C . THR A 1 672 ? 34.874 6.571 -42.297 1.00 82.38 672 THR A C 1
ATOM 5308 O O . THR A 1 672 ? 34.797 7.433 -43.170 1.00 82.38 672 THR A O 1
ATOM 5311 N N . GLY A 1 673 ? 34.191 5.424 -42.374 1.00 78.56 673 GLY A N 1
ATOM 5312 C CA . GLY A 1 673 ? 33.243 5.100 -43.447 1.00 78.56 673 GLY A CA 1
ATOM 5313 C C . GLY A 1 673 ? 31.916 5.861 -43.364 1.00 78.56 673 GLY A C 1
ATOM 5314 O O . GLY A 1 673 ? 31.331 6.190 -44.391 1.00 78.56 673 GLY A O 1
ATOM 5315 N N . MET A 1 674 ? 31.464 6.183 -42.151 1.00 77.44 674 MET A N 1
ATOM 5316 C CA . MET A 1 674 ? 30.232 6.941 -41.894 1.00 77.44 674 MET A CA 1
ATOM 5317 C C . MET A 1 674 ? 30.422 8.470 -41.898 1.00 77.44 674 MET A C 1
ATOM 5319 O O . MET A 1 674 ? 29.440 9.191 -41.768 1.00 77.44 674 MET A O 1
ATOM 5323 N N . ASP A 1 675 ? 31.661 8.965 -42.022 1.00 81.12 675 ASP A N 1
ATOM 5324 C CA . ASP A 1 675 ? 32.055 10.338 -41.650 1.00 81.12 675 ASP A CA 1
ATOM 5325 C C . ASP A 1 675 ? 31.587 10.705 -40.227 1.00 81.12 675 ASP A C 1
ATOM 5327 O O . ASP A 1 675 ? 30.871 11.680 -40.001 1.00 81.12 675 ASP A O 1
ATOM 5331 N N . GLN A 1 676 ? 32.003 9.887 -39.258 1.00 82.12 676 GLN A N 1
ATOM 5332 C CA . GLN A 1 676 ? 31.771 10.047 -37.820 1.00 82.12 676 GLN A CA 1
ATOM 5333 C C . GLN A 1 676 ? 33.059 9.743 -37.034 1.00 82.12 676 GLN A C 1
ATOM 5335 O O . GLN A 1 676 ? 33.873 8.916 -37.453 1.00 82.12 676 GLN A O 1
ATOM 5340 N N . VAL A 1 677 ? 33.245 10.351 -35.862 1.00 83.50 677 VAL A N 1
ATOM 5341 C CA . VAL A 1 677 ? 34.329 9.992 -34.928 1.00 83.50 677 VAL A CA 1
ATOM 5342 C C . VAL A 1 677 ? 33.740 9.518 -33.606 1.00 83.50 677 VAL A C 1
ATOM 5344 O O . VAL A 1 677 ? 33.110 10.290 -32.890 1.00 83.50 677 VAL A O 1
ATOM 5347 N N . TYR A 1 678 ? 33.990 8.249 -33.281 1.00 85.38 678 TYR A N 1
ATOM 5348 C CA . TYR A 1 678 ? 33.524 7.623 -32.047 1.00 85.38 678 TYR A CA 1
ATOM 5349 C C . TYR A 1 678 ? 34.581 7.713 -30.937 1.00 85.38 678 TYR A C 1
ATOM 5351 O O . TYR A 1 678 ? 35.724 7.287 -31.132 1.00 85.38 678 TYR A O 1
ATOM 5359 N N . GLU A 1 679 ? 34.201 8.210 -29.760 1.00 88.88 679 GLU A N 1
ATOM 5360 C CA . GLU A 1 679 ? 34.964 8.025 -28.521 1.00 88.88 679 GLU A CA 1
ATOM 5361 C C . GLU A 1 679 ? 34.572 6.687 -27.874 1.00 88.88 679 GLU A C 1
ATOM 5363 O O . GLU A 1 679 ? 33.488 6.156 -28.119 1.00 88.88 679 GLU A O 1
ATOM 5368 N N . ARG A 1 680 ? 35.492 6.086 -27.110 1.00 90.56 680 ARG A N 1
ATOM 5369 C CA . ARG A 1 680 ? 35.323 4.772 -26.472 1.00 90.56 680 ARG A CA 1
ATOM 5370 C C . ARG A 1 680 ? 35.268 4.948 -24.960 1.00 90.56 680 ARG A C 1
ATOM 5372 O O . ARG A 1 680 ? 36.096 5.682 -24.432 1.00 90.56 680 ARG A O 1
ATOM 5379 N N . PHE A 1 681 ? 34.391 4.205 -24.283 1.00 87.25 681 PHE A N 1
ATOM 5380 C CA . PHE A 1 681 ? 34.324 4.171 -22.820 1.00 87.25 681 PHE A CA 1
ATOM 5381 C C . PHE A 1 681 ? 34.618 2.783 -22.230 1.00 87.25 681 PHE A C 1
ATOM 5383 O O . PHE A 1 681 ? 34.256 1.747 -22.801 1.00 87.25 681 PHE A O 1
ATOM 5390 N N . THR A 1 682 ? 35.276 2.780 -21.070 1.00 83.38 682 THR A N 1
ATOM 5391 C CA . THR A 1 682 ? 35.650 1.614 -20.243 1.00 83.38 682 THR A CA 1
ATOM 5392 C C . THR A 1 682 ? 35.594 2.007 -18.749 1.00 83.38 682 THR A C 1
ATOM 5394 O O . THR A 1 682 ? 35.356 3.174 -18.447 1.00 83.38 682 THR A O 1
ATOM 5397 N N . PRO A 1 683 ? 35.803 1.094 -17.779 1.00 80.94 683 PRO A N 1
ATOM 5398 C CA . PRO A 1 683 ? 35.939 1.466 -16.367 1.00 80.94 683 PRO A CA 1
ATOM 5399 C C . PRO A 1 683 ? 37.112 2.418 -16.082 1.00 80.94 683 PRO A C 1
ATOM 5401 O O . PRO A 1 683 ? 36.993 3.268 -15.201 1.00 80.94 683 PRO A O 1
ATOM 5404 N N . ASP A 1 684 ? 38.215 2.289 -16.829 1.00 81.31 684 ASP A N 1
ATOM 5405 C CA . ASP A 1 684 ? 39.407 3.143 -16.707 1.00 81.31 684 ASP A CA 1
ATOM 5406 C C . ASP A 1 684 ? 39.249 4.484 -17.449 1.00 81.31 684 ASP A C 1
ATOM 5408 O O . ASP A 1 684 ? 39.804 5.502 -17.035 1.00 81.31 684 ASP A O 1
ATOM 5412 N N . GLU A 1 685 ? 38.468 4.491 -18.533 1.00 83.94 685 GLU A N 1
ATOM 5413 C CA . GLU A 1 685 ? 38.127 5.664 -19.345 1.00 83.94 685 GLU A CA 1
ATOM 5414 C C . GLU A 1 685 ? 36.592 5.862 -19.353 1.00 83.94 685 GLU A C 1
ATOM 5416 O O . GLU A 1 685 ? 35.938 5.594 -20.365 1.00 83.94 685 GLU A O 1
ATOM 5421 N N . PRO A 1 686 ? 35.976 6.268 -18.222 1.00 82.81 686 PRO A N 1
ATOM 5422 C CA . PRO A 1 686 ? 34.527 6.425 -18.125 1.00 82.81 686 PRO A CA 1
ATOM 5423 C C . PRO A 1 686 ? 34.033 7.637 -18.921 1.00 82.81 686 PRO A C 1
ATOM 5425 O O . PRO A 1 686 ? 34.710 8.665 -19.001 1.00 82.81 686 PRO A O 1
ATOM 5428 N N . GLY A 1 687 ? 32.816 7.541 -19.456 1.00 75.38 687 GLY A N 1
ATOM 5429 C CA . GLY A 1 687 ? 32.203 8.583 -20.283 1.00 75.38 687 GLY A CA 1
ATOM 5430 C C . GLY A 1 687 ? 30.748 8.857 -19.935 1.00 75.38 687 GLY A C 1
ATOM 5431 O O . GLY A 1 687 ? 30.081 8.036 -19.310 1.00 75.38 687 GLY A O 1
ATOM 5432 N N . GLU A 1 688 ? 30.250 10.024 -20.331 1.00 74.88 688 GLU A N 1
ATOM 5433 C CA . GLU A 1 688 ? 28.890 10.471 -20.016 1.00 74.88 688 GLU A CA 1
ATOM 5434 C C . GLU A 1 688 ? 27.896 9.980 -21.083 1.00 74.88 688 GLU A C 1
ATOM 5436 O O . GLU A 1 688 ? 28.035 10.264 -22.277 1.00 74.88 688 GLU A O 1
ATOM 5441 N N . MET A 1 689 ? 26.874 9.239 -20.645 1.00 73.50 689 MET A N 1
ATOM 5442 C CA . MET A 1 689 ? 25.747 8.811 -21.476 1.00 73.50 689 MET A CA 1
ATOM 5443 C C . MET A 1 689 ? 24.470 9.447 -20.940 1.00 73.50 689 MET A C 1
ATOM 5445 O O . MET A 1 689 ? 23.984 9.058 -19.882 1.00 73.50 689 MET A O 1
ATOM 5449 N N . TYR A 1 690 ? 23.947 10.450 -21.649 1.00 69.19 690 TYR A N 1
ATOM 5450 C CA . TYR A 1 690 ? 22.750 11.208 -21.244 1.00 69.19 690 TYR A CA 1
ATOM 5451 C C . TYR A 1 690 ? 22.833 11.870 -19.849 1.00 69.19 690 TYR A C 1
ATOM 5453 O O . TYR A 1 690 ? 21.808 12.176 -19.241 1.00 69.19 690 TYR A O 1
ATOM 5461 N N . GLY A 1 691 ? 24.048 12.092 -19.332 1.00 70.19 691 GLY A N 1
ATOM 5462 C CA . GLY A 1 691 ? 24.315 12.594 -17.979 1.00 70.19 691 GLY A CA 1
ATOM 5463 C C . GLY A 1 691 ? 25.115 11.601 -17.123 1.00 70.19 691 GLY A C 1
ATOM 5464 O O . GLY A 1 691 ? 26.278 11.886 -16.836 1.00 70.19 691 GLY A O 1
ATOM 5465 N N . PRO A 1 692 ? 24.538 10.455 -16.711 1.00 75.75 692 PRO A N 1
ATOM 5466 C CA . PRO A 1 692 ? 25.240 9.468 -15.891 1.00 75.75 692 PRO A CA 1
ATOM 5467 C C . PRO A 1 692 ? 26.487 8.865 -16.560 1.00 75.75 692 PRO A C 1
ATOM 5469 O O . PRO A 1 692 ? 26.606 8.772 -17.786 1.00 75.75 692 PRO A O 1
ATOM 5472 N N . LYS A 1 693 ? 27.441 8.436 -15.730 1.00 80.38 693 LYS A N 1
ATOM 5473 C CA . LYS A 1 693 ? 28.743 7.909 -16.162 1.00 80.38 693 LYS A CA 1
ATOM 5474 C C . LYS A 1 693 ? 28.712 6.414 -16.449 1.00 80.38 693 LYS A C 1
ATOM 5476 O O . LYS A 1 693 ? 28.609 5.571 -15.554 1.00 80.38 693 LYS A O 1
ATOM 5481 N N . PHE A 1 694 ? 28.904 6.071 -17.715 1.00 82.94 694 PHE A N 1
ATOM 5482 C CA . PHE A 1 694 ? 29.202 4.714 -18.139 1.00 82.94 694 PHE A CA 1
ATOM 5483 C C . PHE A 1 694 ? 30.614 4.301 -17.669 1.00 82.94 694 PHE A C 1
ATOM 5485 O O . PHE A 1 694 ? 31.536 5.113 -17.779 1.00 82.94 694 PHE A O 1
ATOM 5492 N N . PRO A 1 695 ? 30.831 3.051 -17.207 1.00 83.19 695 PRO A N 1
ATOM 5493 C CA . PRO A 1 695 ? 29.841 1.973 -17.074 1.00 83.19 695 PRO A CA 1
ATOM 5494 C C . PRO A 1 695 ? 28.994 2.028 -15.793 1.00 83.19 695 PRO A C 1
ATOM 5496 O O . PRO A 1 695 ? 27.829 1.635 -15.819 1.00 83.19 695 PRO A O 1
ATOM 5499 N N . ASN A 1 696 ? 29.558 2.501 -14.681 1.00 82.38 696 ASN A N 1
ATOM 5500 C CA . ASN A 1 696 ? 29.053 2.197 -13.335 1.00 82.38 696 ASN A CA 1
ATOM 5501 C C . ASN A 1 696 ? 27.652 2.747 -13.020 1.00 82.38 696 ASN A C 1
ATOM 5503 O O . ASN A 1 696 ? 26.923 2.119 -12.257 1.00 82.38 696 ASN A O 1
ATOM 5507 N N . GLU A 1 697 ? 27.270 3.887 -13.594 1.00 82.38 697 GLU A N 1
ATOM 5508 C CA . GLU A 1 697 ? 25.960 4.515 -13.363 1.00 82.38 697 GLU A CA 1
ATOM 5509 C C . GLU A 1 697 ? 24.921 4.097 -14.421 1.00 82.38 697 GLU A C 1
ATOM 5511 O O . GLU A 1 697 ? 23.725 4.236 -14.191 1.00 82.38 697 GLU A O 1
ATOM 5516 N N . ILE A 1 698 ? 25.358 3.543 -15.561 1.00 84.31 698 ILE A N 1
ATOM 5517 C CA . ILE A 1 698 ? 24.488 3.175 -16.693 1.00 84.31 698 ILE A CA 1
ATOM 5518 C C . ILE A 1 698 ? 24.084 1.701 -16.661 1.00 84.31 698 ILE A C 1
ATOM 5520 O O . ILE A 1 698 ? 22.923 1.382 -16.900 1.00 84.31 698 ILE A O 1
ATOM 5524 N N . LEU A 1 699 ? 25.015 0.788 -16.362 1.00 88.56 699 LEU A N 1
ATOM 5525 C CA . LEU A 1 699 ? 24.729 -0.653 -16.374 1.00 88.56 699 LEU A CA 1
ATOM 5526 C C . LEU A 1 699 ? 23.602 -1.077 -15.405 1.00 88.56 699 LEU A C 1
ATOM 5528 O O . LEU A 1 699 ? 22.795 -1.912 -15.810 1.00 88.56 699 LEU A O 1
ATOM 5532 N N . PRO A 1 700 ? 23.457 -0.500 -14.191 1.00 89.69 700 PRO A N 1
ATOM 5533 C CA . PRO A 1 700 ? 22.317 -0.790 -13.312 1.00 89.69 700 PRO A CA 1
ATOM 5534 C C . PRO A 1 700 ? 20.973 -0.242 -13.817 1.00 89.69 700 PRO A C 1
ATOM 5536 O O . PRO A 1 700 ? 19.927 -0.649 -13.319 1.00 89.69 700 PRO A O 1
ATOM 5539 N N . LEU A 1 701 ? 21.000 0.697 -14.769 1.00 85.88 701 LEU A N 1
ATOM 5540 C CA . LEU A 1 701 ? 19.831 1.370 -15.341 1.00 85.88 701 LEU A CA 1
ATOM 5541 C C . LEU A 1 701 ? 19.506 0.874 -16.759 1.00 85.88 701 LEU A C 1
ATOM 5543 O O . LEU A 1 701 ? 18.645 1.451 -17.422 1.00 85.88 701 LEU A O 1
ATOM 5547 N N . LEU A 1 702 ? 20.196 -0.161 -17.252 1.00 87.50 702 LEU A N 1
ATOM 5548 C CA . LEU A 1 702 ? 20.081 -0.594 -18.640 1.00 87.50 702 LEU A CA 1
ATOM 5549 C C . LEU A 1 702 ? 18.699 -1.201 -18.926 1.00 87.50 702 LEU A C 1
ATOM 5551 O O . LEU A 1 702 ? 18.290 -2.181 -18.301 1.00 87.50 702 LEU A O 1
ATOM 5555 N N . ALA A 1 703 ? 18.011 -0.662 -19.932 1.00 84.94 703 ALA A N 1
ATOM 5556 C CA . ALA A 1 703 ? 16.833 -1.281 -20.525 1.00 84.94 703 ALA A CA 1
ATOM 5557 C C . ALA A 1 703 ? 17.115 -1.710 -21.968 1.00 84.94 703 ALA A C 1
ATOM 5559 O O . ALA A 1 703 ? 17.770 -0.988 -22.720 1.00 84.94 703 ALA A O 1
ATOM 5560 N N . VAL A 1 704 ? 16.586 -2.866 -22.372 1.00 87.12 704 VAL A N 1
ATOM 5561 C CA . VAL A 1 704 ? 16.623 -3.347 -23.758 1.00 87.12 704 VAL A CA 1
ATOM 5562 C C . VAL A 1 704 ? 15.198 -3.632 -24.227 1.00 87.12 704 VAL A C 1
ATOM 5564 O O . VAL A 1 704 ? 14.513 -4.468 -23.642 1.00 87.12 704 VAL A O 1
ATOM 5567 N N . ASN A 1 705 ? 14.756 -2.949 -25.289 1.00 81.94 705 ASN A N 1
ATOM 5568 C CA . ASN A 1 705 ? 13.365 -2.971 -25.775 1.00 81.94 705 ASN A CA 1
ATOM 5569 C C . ASN A 1 705 ? 12.347 -2.619 -24.666 1.00 81.94 705 ASN A C 1
ATOM 5571 O O . ASN A 1 705 ? 11.441 -3.403 -24.375 1.00 81.94 705 ASN A O 1
ATOM 5575 N N . ASP A 1 706 ? 12.551 -1.476 -24.004 1.00 78.56 706 ASP A N 1
ATOM 5576 C CA . ASP A 1 706 ? 11.730 -0.955 -22.895 1.00 78.56 706 ASP A CA 1
ATOM 5577 C C . ASP A 1 706 ? 11.618 -1.873 -21.654 1.00 78.56 706 ASP A C 1
ATOM 5579 O O . ASP A 1 706 ? 10.795 -1.640 -20.765 1.00 78.56 706 ASP A O 1
ATOM 5583 N N . GLN A 1 707 ? 12.448 -2.919 -21.549 1.00 79.62 707 GLN A N 1
ATOM 5584 C CA . GLN A 1 707 ? 12.513 -3.802 -20.379 1.00 79.62 707 GLN A CA 1
ATOM 5585 C C . GLN A 1 707 ? 13.856 -3.658 -19.668 1.00 79.62 707 GLN A C 1
ATOM 5587 O O . GLN A 1 707 ? 14.899 -3.808 -20.299 1.00 79.62 707 GLN A O 1
ATOM 5592 N N . ALA A 1 708 ? 13.843 -3.418 -18.353 1.00 87.62 708 ALA A N 1
ATOM 5593 C CA . ALA A 1 708 ? 15.056 -3.444 -17.536 1.00 87.62 708 ALA A CA 1
ATOM 5594 C C . ALA A 1 708 ? 15.751 -4.813 -17.646 1.00 87.62 708 ALA A C 1
ATOM 5596 O O . ALA A 1 708 ? 15.101 -5.853 -17.504 1.00 87.62 708 ALA A O 1
ATOM 5597 N N . VAL A 1 709 ? 17.063 -4.807 -17.875 1.00 87.81 709 VAL A N 1
ATOM 5598 C CA . VAL A 1 709 ? 17.895 -6.012 -17.964 1.00 87.81 709 VAL A CA 1
ATOM 5599 C C . VAL A 1 709 ? 19.019 -5.954 -16.938 1.00 87.81 709 VAL A C 1
ATOM 5601 O O . VAL A 1 709 ? 19.532 -4.886 -16.620 1.00 87.81 709 VAL A O 1
ATOM 5604 N N . GLU A 1 710 ? 19.445 -7.110 -16.431 1.00 89.94 710 GLU A N 1
ATOM 5605 C CA . GLU A 1 710 ? 20.689 -7.160 -15.666 1.00 89.94 710 GLU A CA 1
ATOM 5606 C C . GLU A 1 710 ? 21.881 -7.019 -16.618 1.00 89.94 710 GLU A C 1
ATOM 5608 O O . GLU A 1 710 ? 21.984 -7.757 -17.603 1.00 89.94 710 GLU A O 1
ATOM 5613 N N . ALA A 1 711 ? 22.811 -6.120 -16.300 1.00 91.88 711 ALA A N 1
ATOM 5614 C CA . ALA A 1 711 ? 24.043 -5.924 -17.052 1.00 91.88 711 ALA A CA 1
ATOM 5615 C C . ALA A 1 711 ? 25.250 -5.747 -16.123 1.00 91.88 711 ALA A C 1
ATOM 5617 O O . ALA A 1 711 ? 25.133 -5.237 -15.010 1.00 91.88 711 ALA A O 1
ATOM 5618 N N . VAL A 1 712 ? 26.422 -6.169 -16.592 1.00 91.38 712 VAL A N 1
ATOM 5619 C CA . VAL A 1 712 ? 27.691 -6.085 -15.860 1.00 91.38 712 VAL A CA 1
ATOM 5620 C C . VAL A 1 712 ? 28.831 -5.794 -16.831 1.00 91.38 712 VAL A C 1
ATOM 5622 O O . VAL A 1 712 ? 28.789 -6.227 -17.982 1.00 91.38 712 VAL A O 1
ATOM 5625 N N . TRP A 1 713 ? 29.855 -5.065 -16.386 1.00 93.44 713 TRP A N 1
ATOM 5626 C CA . TRP A 1 713 ? 31.086 -4.932 -17.162 1.00 93.44 713 TRP A CA 1
ATOM 5627 C C . TRP A 1 713 ? 31.880 -6.240 -17.093 1.00 93.44 713 TRP A C 1
ATOM 5629 O O . TRP A 1 713 ? 32.031 -6.816 -16.016 1.00 93.44 713 TRP A O 1
ATOM 5639 N N . SER A 1 714 ? 32.397 -6.705 -18.227 1.00 91.25 714 SER A N 1
ATOM 5640 C CA . SER A 1 714 ? 33.143 -7.959 -18.326 1.00 91.25 714 SER A CA 1
ATOM 5641 C C . SER A 1 714 ? 34.298 -7.820 -19.317 1.00 91.25 714 SER A C 1
ATOM 5643 O O . SER A 1 714 ? 34.107 -7.464 -20.476 1.00 91.25 714 SER A O 1
ATOM 5645 N N . GLU A 1 715 ? 35.514 -8.124 -18.864 1.00 87.69 715 GLU A N 1
ATOM 5646 C CA . GLU A 1 715 ? 36.723 -8.114 -19.706 1.00 87.69 715 GLU A CA 1
ATOM 5647 C C . GLU A 1 715 ? 36.903 -9.420 -20.502 1.00 87.69 715 GLU A C 1
ATOM 5649 O O . GLU A 1 715 ? 37.613 -9.453 -21.508 1.00 87.69 715 GLU A O 1
ATOM 5654 N N . ASP A 1 716 ? 36.252 -10.499 -20.062 1.00 84.00 716 ASP A N 1
ATOM 5655 C CA . ASP A 1 716 ? 36.339 -11.853 -20.619 1.00 84.00 716 ASP A CA 1
ATOM 5656 C C . ASP A 1 716 ? 35.090 -12.279 -21.414 1.00 84.00 716 ASP A C 1
ATOM 5658 O O . ASP A 1 716 ? 35.072 -13.350 -22.027 1.00 84.00 716 ASP A O 1
ATOM 5662 N N . GLY A 1 717 ? 34.050 -11.442 -21.444 1.00 84.81 717 GLY A N 1
ATOM 5663 C CA . GLY A 1 717 ? 32.772 -11.716 -22.099 1.00 84.81 717 GLY A CA 1
ATOM 5664 C C . GLY A 1 717 ? 31.920 -12.785 -21.407 1.00 84.81 717 GLY A C 1
ATOM 5665 O O . GLY A 1 717 ? 31.032 -13.350 -22.050 1.00 84.81 717 GLY A O 1
ATOM 5666 N N . ILE A 1 718 ? 32.201 -13.109 -20.141 1.00 80.12 718 ILE A N 1
ATOM 5667 C CA . ILE A 1 718 ? 31.505 -14.142 -19.367 1.00 80.12 718 ILE A CA 1
ATOM 5668 C C . ILE A 1 718 ? 30.639 -13.486 -18.285 1.00 80.12 718 ILE A C 1
ATOM 5670 O O . ILE A 1 718 ? 31.131 -12.747 -17.436 1.00 80.12 718 ILE A O 1
ATOM 5674 N N . SER A 1 719 ? 29.345 -13.823 -18.258 1.00 79.94 719 SER A N 1
ATOM 5675 C CA . SER A 1 719 ? 28.499 -13.618 -17.075 1.00 79.94 719 SER A CA 1
ATOM 5676 C C . SER A 1 719 ? 28.317 -14.928 -16.305 1.00 79.94 719 SER A C 1
ATOM 5678 O O . SER A 1 719 ? 28.250 -16.014 -16.884 1.00 79.94 719 SER A O 1
ATOM 5680 N N . GLN A 1 720 ? 28.211 -14.814 -14.979 1.00 75.69 720 GLN A N 1
ATOM 5681 C CA . GLN A 1 720 ? 27.880 -15.916 -14.072 1.00 75.69 720 GLN A CA 1
ATOM 5682 C C . GLN A 1 720 ? 26.357 -16.132 -13.929 1.00 75.69 720 GLN A C 1
ATOM 5684 O O . GLN A 1 720 ? 25.937 -17.143 -13.361 1.00 75.69 720 GLN A O 1
ATOM 5689 N N . THR A 1 721 ? 25.536 -15.218 -14.462 1.00 78.31 721 THR A N 1
ATOM 5690 C CA . THR A 1 721 ? 24.068 -15.239 -14.383 1.00 78.31 721 THR A CA 1
ATOM 5691 C C . THR A 1 721 ? 23.463 -15.443 -15.781 1.00 78.31 721 THR A C 1
ATOM 5693 O O . THR A 1 721 ? 23.708 -14.626 -16.667 1.00 78.31 721 THR A O 1
ATOM 5696 N N . PRO A 1 722 ? 22.652 -16.494 -16.016 1.00 81.25 722 PRO A N 1
ATOM 5697 C CA . PRO A 1 722 ? 21.983 -16.692 -17.304 1.00 81.25 722 PRO A CA 1
ATOM 5698 C C . PRO A 1 722 ? 21.080 -15.511 -17.681 1.00 81.25 722 PRO A C 1
ATOM 5700 O O . PRO A 1 722 ? 20.300 -15.043 -16.851 1.00 81.25 722 PRO A O 1
ATOM 5703 N N . GLY A 1 723 ? 21.160 -15.058 -18.931 1.00 79.00 723 GLY A N 1
ATOM 5704 C CA . GLY A 1 723 ? 20.398 -13.919 -19.455 1.00 79.00 723 GLY A CA 1
ATOM 5705 C C . GLY A 1 723 ? 20.917 -12.523 -19.072 1.00 79.00 723 GLY A C 1
ATOM 5706 O O . GLY A 1 723 ? 20.338 -11.535 -19.519 1.00 79.00 723 GLY A O 1
ATOM 5707 N N . GLN A 1 724 ? 21.993 -12.415 -18.287 1.00 91.06 724 GLN A N 1
ATOM 5708 C CA . GLN A 1 724 ? 22.627 -11.135 -17.951 1.00 91.06 724 GLN A CA 1
ATOM 5709 C C . GLN A 1 724 ? 23.566 -10.666 -19.078 1.00 91.06 724 GLN A C 1
ATOM 5711 O O . GLN A 1 724 ? 24.286 -11.461 -19.685 1.00 91.06 724 GLN A O 1
ATOM 5716 N N . TYR A 1 725 ? 23.579 -9.359 -19.340 1.00 93.38 725 TYR A N 1
ATOM 5717 C CA . TYR A 1 725 ? 24.389 -8.724 -20.380 1.00 93.38 725 TYR A CA 1
ATOM 5718 C C . TYR A 1 725 ? 25.818 -8.475 -19.882 1.00 93.38 725 TYR A C 1
ATOM 5720 O O . TYR A 1 725 ? 26.065 -7.540 -19.121 1.00 93.38 725 TYR A O 1
ATOM 5728 N N . ALA A 1 726 ? 26.775 -9.286 -20.340 1.00 93.19 726 ALA A N 1
ATOM 5729 C CA . ALA A 1 726 ? 28.203 -9.039 -20.147 1.00 93.19 726 ALA A CA 1
ATOM 5730 C C . ALA A 1 726 ? 28.676 -7.984 -21.162 1.00 93.19 726 ALA A C 1
ATOM 5732 O O . ALA A 1 726 ? 28.948 -8.306 -22.319 1.00 93.19 726 ALA A O 1
ATOM 5733 N N . VAL A 1 727 ? 28.710 -6.712 -20.760 1.00 95.44 727 VAL A N 1
ATOM 5734 C CA . VAL A 1 727 ? 29.108 -5.583 -21.615 1.00 95.44 727 VAL A CA 1
ATOM 5735 C C . VAL A 1 727 ? 30.631 -5.475 -21.651 1.00 95.44 727 VAL A C 1
ATOM 5737 O O . VAL A 1 727 ? 31.271 -5.395 -20.604 1.00 95.44 727 VAL A O 1
ATOM 5740 N N . VAL A 1 728 ? 31.197 -5.472 -22.860 1.00 92.31 728 VAL A N 1
ATOM 5741 C CA . VAL A 1 728 ? 32.650 -5.544 -23.101 1.00 92.31 728 VAL A CA 1
ATOM 5742 C C . VAL A 1 728 ? 33.243 -4.258 -23.692 1.00 92.31 728 VAL A C 1
ATOM 5744 O O . VAL A 1 728 ? 34.445 -4.020 -23.593 1.00 92.31 728 VAL A O 1
ATOM 5747 N N . ALA A 1 729 ? 32.417 -3.416 -24.323 1.00 89.19 729 ALA A N 1
ATOM 5748 C CA . ALA A 1 729 ? 32.821 -2.105 -24.828 1.00 89.19 729 ALA A CA 1
ATOM 5749 C C . ALA A 1 729 ? 31.619 -1.174 -25.041 1.00 89.19 729 ALA A C 1
ATOM 5751 O O . ALA A 1 729 ? 30.499 -1.630 -25.285 1.00 89.19 729 ALA A O 1
ATOM 5752 N N . ALA A 1 730 ? 31.880 0.132 -25.011 1.00 93.19 730 ALA A N 1
ATOM 5753 C CA . ALA A 1 730 ? 30.912 1.180 -25.309 1.00 93.19 730 ALA A CA 1
ATOM 5754 C C . ALA A 1 730 ? 31.538 2.292 -26.161 1.00 93.19 730 ALA A C 1
ATOM 5756 O O . ALA A 1 730 ? 32.728 2.581 -26.014 1.00 93.19 730 ALA A O 1
ATOM 5757 N N . TYR A 1 731 ? 30.737 2.909 -27.032 1.00 90.81 731 TYR A N 1
ATOM 5758 C CA . TYR A 1 731 ? 31.163 3.981 -27.936 1.00 90.81 731 TYR A CA 1
ATOM 5759 C C . TYR A 1 731 ? 30.076 5.052 -28.105 1.00 90.81 731 TYR A C 1
ATOM 5761 O O . TYR A 1 731 ? 28.890 4.713 -28.098 1.00 90.81 731 TYR A O 1
ATOM 5769 N N . ASN A 1 732 ? 30.466 6.314 -28.319 1.00 87.19 732 ASN A N 1
ATOM 5770 C CA . ASN A 1 732 ? 29.552 7.398 -28.709 1.00 87.19 732 ASN A CA 1
ATOM 5771 C C . ASN A 1 732 ? 30.160 8.358 -29.744 1.00 87.19 732 ASN A C 1
ATOM 5773 O O . ASN A 1 732 ? 31.378 8.477 -29.823 1.00 87.19 732 ASN A O 1
ATOM 5777 N N . ASP A 1 733 ? 29.330 9.062 -30.520 1.00 83.50 733 ASP A N 1
ATOM 5778 C CA . ASP A 1 733 ? 29.774 10.077 -31.496 1.00 83.50 733 ASP A CA 1
ATOM 5779 C C . ASP A 1 733 ? 29.432 11.530 -31.107 1.00 83.50 733 ASP A C 1
ATOM 5781 O O . ASP A 1 733 ? 29.804 12.451 -31.838 1.00 83.50 733 ASP A O 1
ATOM 5785 N N . THR A 1 734 ? 28.801 11.753 -29.940 1.00 77.31 734 THR A N 1
ATOM 5786 C CA . THR A 1 734 ? 28.356 13.060 -29.402 1.00 77.31 734 THR A CA 1
ATOM 5787 C C . THR A 1 734 ? 29.293 14.216 -29.757 1.00 77.31 734 THR A C 1
ATOM 5789 O O . THR A 1 734 ? 28.875 15.255 -30.257 1.00 77.31 734 THR A O 1
ATOM 5792 N N . LYS A 1 735 ? 30.594 14.061 -29.505 1.00 80.56 735 LYS A N 1
ATOM 5793 C CA . LYS A 1 735 ? 31.585 15.131 -29.676 1.00 80.56 735 LYS A CA 1
ATOM 5794 C C . LYS A 1 735 ? 31.823 15.519 -31.136 1.00 80.56 735 LYS A C 1
ATOM 5796 O O . LYS A 1 735 ? 32.063 16.693 -31.412 1.00 80.56 735 LYS A O 1
ATOM 5801 N N . ASP A 1 736 ? 31.766 14.556 -32.052 1.00 81.38 736 ASP A N 1
ATOM 5802 C CA . ASP A 1 736 ? 31.886 14.795 -33.492 1.00 81.38 736 ASP A CA 1
ATOM 5803 C C . ASP A 1 736 ? 30.572 15.337 -34.059 1.00 81.38 736 ASP A C 1
ATOM 5805 O O . ASP A 1 736 ? 30.583 16.341 -34.775 1.00 81.38 736 ASP A O 1
ATOM 5809 N N . PHE A 1 737 ? 29.438 14.762 -33.634 1.00 77.50 737 PHE A N 1
ATOM 5810 C CA . PHE A 1 737 ? 28.105 15.258 -33.972 1.00 77.50 737 PHE A CA 1
ATOM 5811 C C . PHE A 1 737 ? 27.958 16.737 -33.591 1.00 77.50 737 PHE A C 1
ATOM 5813 O O . PHE A 1 737 ? 27.712 17.574 -34.454 1.00 77.50 737 PHE A O 1
ATOM 5820 N N . ARG A 1 738 ? 28.233 17.107 -32.333 1.00 74.94 738 ARG A N 1
ATOM 5821 C CA . ARG A 1 738 ? 28.165 18.501 -31.851 1.00 74.94 738 ARG A CA 1
ATOM 5822 C C . ARG A 1 738 ? 29.179 19.440 -32.513 1.00 74.94 738 ARG A C 1
ATOM 5824 O O . ARG A 1 738 ? 28.936 20.643 -32.570 1.00 74.94 738 ARG A O 1
ATOM 5831 N N . ALA A 1 739 ? 30.306 18.927 -33.011 1.00 78.81 739 ALA A N 1
ATOM 5832 C CA . ALA A 1 739 ? 31.279 19.729 -33.756 1.00 78.81 739 ALA A CA 1
ATOM 5833 C C . ALA A 1 739 ? 30.824 20.027 -35.197 1.00 78.81 739 ALA A C 1
ATOM 5835 O O . ALA A 1 739 ? 31.161 21.085 -35.735 1.00 78.81 739 ALA A O 1
ATOM 5836 N N . LYS A 1 740 ? 30.063 19.112 -35.811 1.00 78.56 740 LYS A N 1
ATOM 5837 C CA . LYS A 1 740 ? 29.487 19.244 -37.159 1.00 78.56 740 LYS A CA 1
ATOM 5838 C C . LYS A 1 740 ? 28.130 19.968 -37.154 1.00 78.56 740 LYS A C 1
ATOM 5840 O O . LYS A 1 740 ? 27.868 20.755 -38.061 1.00 78.56 740 LYS A O 1
ATOM 5845 N N . HIS A 1 741 ? 27.333 19.767 -36.105 1.00 74.38 741 HIS A N 1
ATOM 5846 C CA . HIS A 1 741 ? 25.953 20.236 -35.938 1.00 74.38 741 HIS A CA 1
ATOM 5847 C C . HIS A 1 741 ? 25.780 21.032 -34.621 1.00 74.38 741 HIS A C 1
ATOM 5849 O O . HIS A 1 741 ? 25.106 20.580 -33.694 1.00 74.38 741 HIS A O 1
ATOM 5855 N N . PRO A 1 742 ? 26.404 22.221 -34.483 1.00 72.19 742 PRO A N 1
ATOM 5856 C CA . PRO A 1 742 ? 26.395 22.986 -33.229 1.00 72.19 742 PRO A CA 1
ATOM 5857 C C . PRO A 1 742 ? 25.030 23.603 -32.878 1.00 72.19 742 PRO A C 1
ATOM 5859 O O . PRO A 1 742 ? 24.790 23.910 -31.712 1.00 72.19 742 PRO A O 1
ATOM 5862 N N . ASP A 1 743 ? 24.159 23.793 -33.873 1.00 70.94 743 ASP A N 1
ATOM 5863 C CA . ASP A 1 743 ? 22.844 24.434 -33.733 1.00 70.94 743 ASP A CA 1
ATOM 5864 C C . ASP A 1 743 ? 21.679 23.417 -33.662 1.00 70.94 743 ASP A C 1
ATOM 5866 O O . ASP A 1 743 ? 20.518 23.815 -33.558 1.00 70.94 743 ASP A O 1
ATOM 5870 N N . GLU A 1 744 ? 21.969 22.111 -33.707 1.00 61.34 744 GLU A N 1
ATOM 5871 C CA . GLU A 1 744 ? 20.968 21.036 -33.633 1.00 61.34 744 GLU A CA 1
ATOM 5872 C C . GLU A 1 744 ? 20.864 20.451 -32.204 1.00 61.34 744 GLU A C 1
ATOM 5874 O O . GLU A 1 744 ? 21.861 20.402 -31.464 1.00 61.34 744 GLU A O 1
ATOM 5879 N N . PRO A 1 745 ? 19.668 19.993 -31.772 1.00 58.09 745 PRO A N 1
ATOM 5880 C CA . PRO A 1 745 ? 19.538 19.176 -30.564 1.00 58.09 745 PRO A CA 1
ATOM 5881 C C . PRO A 1 745 ? 20.366 17.884 -30.694 1.00 58.09 745 PRO A C 1
ATOM 5883 O O . PRO A 1 745 ? 20.698 17.462 -31.797 1.00 58.09 745 PRO A O 1
ATOM 5886 N N . ALA A 1 746 ? 20.737 17.271 -29.566 1.00 55.62 746 ALA A N 1
ATOM 5887 C CA . ALA A 1 746 ? 21.662 16.132 -29.551 1.00 55.62 746 ALA A CA 1
ATOM 5888 C C . ALA A 1 746 ? 21.125 14.945 -30.372 1.00 55.62 746 ALA A C 1
ATOM 5890 O O . ALA A 1 746 ? 20.163 14.299 -29.962 1.00 55.62 746 ALA A O 1
ATOM 5891 N N . GLY A 1 747 ? 21.773 14.648 -31.499 1.00 56.28 747 GLY A N 1
ATOM 5892 C CA . GLY A 1 747 ? 21.637 13.397 -32.245 1.00 56.28 747 GLY A CA 1
ATOM 5893 C C . GLY A 1 747 ? 22.702 12.397 -31.804 1.00 56.28 747 GLY A C 1
ATOM 5894 O O . GLY A 1 747 ? 23.403 11.839 -32.640 1.00 56.28 747 GLY A O 1
ATOM 5895 N N . ASP A 1 748 ? 22.890 12.255 -30.493 1.00 67.06 748 ASP A N 1
ATOM 5896 C CA . ASP A 1 748 ? 24.000 11.510 -29.906 1.00 67.06 748 ASP A CA 1
ATOM 5897 C C . ASP A 1 748 ? 23.750 9.995 -30.028 1.00 67.06 748 ASP A C 1
ATOM 5899 O O . ASP A 1 748 ? 22.814 9.465 -29.424 1.00 67.06 748 ASP A O 1
ATOM 5903 N N . HIS A 1 749 ? 24.587 9.285 -30.791 1.00 76.38 749 HIS A N 1
ATOM 5904 C CA . HIS A 1 749 ? 24.478 7.837 -30.968 1.00 76.38 749 HIS A CA 1
ATOM 5905 C C . HIS A 1 749 ? 25.331 7.114 -29.934 1.00 76.38 749 HIS A C 1
ATOM 5907 O O . HIS A 1 749 ? 26.553 7.274 -29.905 1.00 76.38 749 HIS A O 1
ATOM 5913 N N . TYR A 1 750 ? 24.709 6.243 -29.146 1.00 85.88 750 TYR A N 1
ATOM 5914 C CA . TYR A 1 750 ? 25.404 5.391 -28.185 1.00 85.88 750 TYR A CA 1
ATOM 5915 C C . TYR A 1 750 ? 25.315 3.925 -28.600 1.00 85.88 750 TYR A C 1
ATOM 5917 O O . TYR A 1 750 ? 24.228 3.411 -28.865 1.00 85.88 750 TYR A O 1
ATOM 5925 N N . TYR A 1 751 ? 26.457 3.236 -28.611 1.00 90.00 751 TYR A N 1
ATOM 5926 C CA . TYR A 1 751 ? 26.561 1.814 -28.935 1.00 90.00 751 TYR A CA 1
ATOM 5927 C C . TYR A 1 751 ? 27.179 1.028 -27.777 1.00 90.00 751 TYR A C 1
ATOM 5929 O O . TYR A 1 751 ? 28.261 1.379 -27.303 1.00 90.00 751 TYR A O 1
ATOM 5937 N N . LEU A 1 752 ? 26.531 -0.066 -27.366 1.00 94.94 752 LEU A N 1
ATOM 5938 C CA . LEU A 1 752 ? 27.082 -1.032 -26.408 1.00 94.94 752 LEU A CA 1
ATOM 5939 C C . LEU A 1 752 ? 27.305 -2.382 -27.087 1.00 94.94 752 LEU A C 1
ATOM 5941 O O . LEU A 1 752 ? 26.443 -2.885 -27.806 1.00 94.94 752 LEU A O 1
ATOM 5945 N N . PHE A 1 753 ? 28.448 -2.993 -26.802 1.00 95.00 753 PHE A N 1
ATOM 5946 C CA . PHE A 1 753 ? 28.821 -4.319 -27.275 1.00 95.00 753 PHE A CA 1
ATOM 5947 C C . PHE A 1 753 ? 28.740 -5.285 -26.093 1.00 95.00 753 PHE A C 1
ATOM 5949 O O . PHE A 1 753 ? 29.461 -5.115 -25.108 1.00 95.00 753 PHE A O 1
ATOM 5956 N N . ALA A 1 754 ? 27.842 -6.268 -26.165 1.00 95.00 754 ALA A N 1
ATOM 5957 C CA . ALA A 1 754 ? 27.517 -7.150 -25.046 1.00 95.00 754 ALA A CA 1
ATOM 5958 C C . ALA A 1 754 ? 27.433 -8.624 -25.459 1.00 95.00 754 ALA A C 1
ATOM 5960 O O . ALA A 1 754 ? 27.152 -8.949 -26.610 1.00 95.00 754 ALA A O 1
ATOM 5961 N N . ILE A 1 755 ? 27.644 -9.532 -24.510 1.00 91.06 755 ILE A N 1
ATOM 5962 C CA . ILE A 1 755 ? 27.479 -10.975 -24.696 1.00 91.06 755 ILE A CA 1
ATOM 5963 C C . ILE A 1 755 ? 26.421 -11.472 -23.704 1.00 91.06 755 ILE A C 1
ATOM 5965 O O . ILE A 1 755 ? 26.543 -11.257 -22.501 1.00 91.06 755 ILE A O 1
ATOM 5969 N N . VAL A 1 756 ? 25.384 -12.143 -24.210 1.00 90.31 756 VAL A N 1
ATOM 5970 C CA . VAL A 1 756 ? 24.285 -12.726 -23.417 1.00 90.31 756 VAL A CA 1
ATOM 5971 C C . VAL A 1 756 ? 24.217 -14.216 -23.722 1.00 90.31 756 VAL A C 1
ATOM 5973 O O . VAL A 1 756 ? 24.081 -14.594 -24.883 1.00 90.31 756 VAL A O 1
ATOM 5976 N N . ASP A 1 757 ? 24.355 -15.078 -22.712 1.00 84.56 757 ASP A N 1
ATOM 5977 C CA . ASP A 1 757 ? 24.377 -16.545 -22.873 1.00 84.56 757 ASP A CA 1
ATOM 5978 C C . ASP A 1 757 ? 25.339 -17.038 -23.987 1.00 84.56 757 ASP A C 1
ATOM 5980 O O . ASP A 1 757 ? 25.082 -18.005 -24.709 1.00 84.56 757 ASP A O 1
ATOM 5984 N N . GLY A 1 758 ? 26.470 -16.340 -24.152 1.00 80.62 758 GLY A N 1
ATOM 5985 C CA . GLY A 1 758 ? 27.474 -16.610 -25.187 1.00 80.62 758 GLY A CA 1
ATOM 5986 C C . GLY A 1 758 ? 27.105 -16.135 -26.600 1.00 80.62 758 GLY A C 1
ATOM 5987 O O . GLY A 1 758 ? 27.818 -16.469 -27.545 1.00 80.62 758 GLY A O 1
ATOM 5988 N N . GLN A 1 759 ? 26.008 -15.390 -26.776 1.00 84.06 759 GLN A N 1
ATOM 5989 C CA . GLN A 1 759 ? 25.638 -14.731 -28.032 1.00 84.06 759 GLN A CA 1
ATOM 5990 C C . GLN A 1 759 ? 26.047 -13.247 -28.010 1.00 84.06 759 GLN A C 1
ATOM 5992 O O . GLN A 1 759 ? 25.672 -12.539 -27.075 1.00 84.06 759 GLN A O 1
ATOM 5997 N N . PRO A 1 760 ? 26.790 -12.753 -29.014 1.00 90.38 760 PRO A N 1
ATOM 5998 C CA . PRO A 1 760 ? 27.106 -11.334 -29.147 1.00 90.38 760 PRO A CA 1
ATOM 5999 C C . PRO A 1 760 ? 25.883 -10.523 -29.591 1.00 90.38 760 PRO A C 1
ATOM 6001 O O . PRO A 1 760 ? 25.187 -10.888 -30.538 1.00 90.38 760 PRO A O 1
ATOM 6004 N N . VAL A 1 761 ? 25.655 -9.390 -28.935 1.00 90.00 761 VAL A N 1
ATOM 6005 C CA . VAL A 1 761 ? 24.581 -8.436 -29.221 1.00 90.00 761 VAL A CA 1
ATOM 6006 C C . VAL A 1 761 ? 25.170 -7.030 -29.235 1.00 90.00 761 VAL A C 1
ATOM 6008 O O . VAL A 1 761 ? 25.843 -6.623 -28.287 1.00 90.00 761 VAL A O 1
ATOM 6011 N N . VAL A 1 762 ? 24.899 -6.280 -30.300 1.00 90.31 762 VAL A N 1
ATOM 6012 C CA . VAL A 1 762 ? 25.176 -4.845 -30.371 1.00 90.31 762 VAL A CA 1
ATOM 6013 C C . VAL A 1 762 ? 23.885 -4.083 -30.098 1.00 90.31 762 VAL A C 1
ATOM 6015 O O . VAL A 1 762 ? 22.873 -4.276 -30.774 1.00 90.31 762 VAL A O 1
ATOM 6018 N N . LEU A 1 763 ? 23.921 -3.226 -29.086 1.00 89.25 763 LEU A N 1
ATOM 6019 C CA . LEU A 1 763 ? 22.820 -2.372 -28.660 1.00 89.25 763 LEU A CA 1
ATOM 6020 C C . LEU A 1 763 ? 23.069 -0.934 -29.125 1.00 89.25 763 LEU A C 1
ATOM 6022 O O . LEU A 1 763 ? 24.217 -0.499 -29.200 1.00 89.25 763 LEU A O 1
ATOM 6026 N N . HIS A 1 764 ? 21.997 -0.202 -29.409 1.00 84.69 764 HIS A N 1
ATOM 6027 C CA . HIS A 1 764 ? 22.007 1.169 -29.913 1.00 84.69 764 HIS A CA 1
ATOM 6028 C C . HIS A 1 764 ? 20.983 2.041 -29.169 1.00 84.69 764 HIS A C 1
ATOM 6030 O O . HIS A 1 764 ? 19.902 1.561 -28.819 1.00 84.69 764 HIS A O 1
ATOM 6036 N N . SER A 1 765 ? 21.313 3.316 -28.949 1.00 82.62 765 SER A N 1
ATOM 6037 C CA . SER A 1 765 ? 20.414 4.327 -28.385 1.00 82.62 765 SER A CA 1
ATOM 6038 C C . SER A 1 765 ? 20.636 5.704 -29.030 1.00 82.62 765 SER A C 1
ATOM 6040 O O . SER A 1 765 ? 21.764 6.052 -29.374 1.00 82.62 765 SER A O 1
ATOM 6042 N N . GLN A 1 766 ? 19.538 6.456 -29.167 1.00 68.00 766 GLN A N 1
ATOM 6043 C CA . GLN A 1 766 ? 19.414 7.833 -29.689 1.00 68.00 766 GLN A CA 1
ATOM 6044 C C . GLN A 1 766 ? 18.446 8.654 -28.800 1.00 68.00 766 GLN A C 1
ATOM 6046 O O . GLN A 1 766 ? 17.698 9.509 -29.273 1.00 68.00 766 GLN A O 1
ATOM 6051 N N . GLN A 1 767 ? 18.354 8.324 -27.509 1.00 68.06 767 GLN A N 1
ATOM 6052 C CA . GLN A 1 767 ? 17.349 8.888 -26.610 1.00 68.06 767 GLN A CA 1
ATOM 6053 C C . GLN A 1 767 ? 17.584 10.392 -26.384 1.00 68.06 767 GLN A C 1
ATOM 6055 O O . GLN A 1 767 ? 18.645 10.810 -25.932 1.00 68.06 767 GLN A O 1
ATOM 6060 N N . ASN A 1 768 ? 16.575 11.221 -26.642 1.00 50.94 768 ASN A N 1
ATOM 6061 C CA . ASN A 1 768 ? 16.635 12.668 -26.453 1.00 50.94 768 ASN A CA 1
ATOM 6062 C C . ASN A 1 768 ? 15.835 13.105 -25.211 1.00 50.94 768 ASN A C 1
ATOM 6064 O O . ASN A 1 768 ? 14.621 13.272 -25.249 1.00 50.94 768 ASN A O 1
ATOM 6068 N N . GLU A 1 769 ? 16.575 13.322 -24.119 1.00 48.88 769 GLU A N 1
ATOM 6069 C CA . GLU A 1 769 ? 16.099 13.663 -22.766 1.00 48.88 769 GLU A CA 1
ATOM 6070 C C . GLU A 1 769 ? 15.324 12.535 -22.033 1.00 48.88 769 GLU A C 1
ATOM 6072 O O . GLU A 1 769 ? 15.042 11.455 -22.562 1.00 48.88 769 GLU A O 1
ATOM 6077 N N . GLY A 1 770 ? 15.156 12.700 -20.717 1.00 48.62 770 GLY A N 1
ATOM 6078 C CA . GLY A 1 770 ? 14.885 11.593 -19.793 1.00 48.62 770 GLY A CA 1
ATOM 6079 C C . GLY A 1 770 ? 13.460 11.034 -19.860 1.00 48.62 770 GLY A C 1
ATOM 6080 O O . GLY A 1 770 ? 12.495 11.750 -19.595 1.00 48.62 770 GLY A O 1
ATOM 6081 N N . GLN A 1 771 ? 13.323 9.726 -20.113 1.00 49.12 771 GLN A N 1
ATOM 6082 C CA . GLN A 1 771 ? 12.063 9.019 -19.870 1.00 49.12 771 GLN A CA 1
ATOM 6083 C C . GLN A 1 771 ? 11.720 8.990 -18.363 1.00 49.12 771 GLN A C 1
ATOM 6085 O O . GLN A 1 771 ? 12.616 8.799 -17.535 1.00 49.12 771 GLN A O 1
ATOM 6090 N N . PRO A 1 772 ? 10.424 9.029 -17.988 1.00 44.81 772 PRO A N 1
ATOM 6091 C CA . PRO A 1 772 ? 9.973 8.933 -16.593 1.00 44.81 772 PRO A CA 1
ATOM 6092 C C . PRO A 1 772 ? 10.222 7.565 -15.925 1.00 44.81 772 PRO A C 1
ATOM 6094 O O . PRO A 1 772 ? 9.840 7.365 -14.778 1.00 44.81 772 PRO A O 1
ATOM 6097 N N . SER A 1 773 ? 10.845 6.607 -16.618 1.00 56.03 773 SER A N 1
ATOM 6098 C CA . SER A 1 773 ? 11.233 5.301 -16.075 1.00 56.03 773 SER A CA 1
ATOM 6099 C C . SER A 1 773 ? 12.540 5.311 -15.273 1.00 56.03 773 SER A C 1
ATOM 6101 O O . SER A 1 773 ? 12.842 4.310 -14.633 1.00 56.03 773 SER A O 1
ATOM 6103 N N . GLY A 1 774 ? 13.371 6.357 -15.380 1.00 66.56 774 GLY A N 1
ATOM 6104 C CA . GLY A 1 774 ? 14.717 6.404 -14.772 1.00 66.56 774 GLY A CA 1
ATOM 6105 C C . GLY A 1 774 ? 15.757 5.450 -15.391 1.00 66.56 774 GLY A C 1
ATOM 6106 O O . GLY A 1 774 ? 16.929 5.499 -15.035 1.00 66.56 774 GLY A O 1
ATOM 6107 N N . LEU A 1 775 ? 15.335 4.595 -16.325 1.00 75.81 775 LEU A N 1
ATOM 6108 C CA . LEU A 1 775 ? 16.176 3.682 -17.098 1.00 75.81 775 LEU A CA 1
ATOM 6109 C C . LEU A 1 775 ? 16.779 4.355 -18.341 1.00 75.81 775 LEU A C 1
ATOM 6111 O O . LEU A 1 775 ? 16.198 5.288 -18.902 1.00 75.81 775 LEU A O 1
ATOM 6115 N N . VAL A 1 776 ? 17.911 3.821 -18.799 1.00 77.25 776 VAL A N 1
ATOM 6116 C CA . VAL A 1 776 ? 18.586 4.205 -20.043 1.00 77.25 776 VAL A CA 1
ATOM 6117 C C . VAL A 1 776 ? 18.257 3.170 -21.111 1.00 77.25 776 VAL A C 1
ATOM 6119 O O . VAL A 1 776 ? 18.656 2.006 -21.009 1.00 77.25 776 VAL A O 1
ATOM 6122 N N . HIS A 1 777 ? 17.503 3.586 -22.128 1.00 81.38 777 HIS A N 1
ATOM 6123 C CA . HIS A 1 777 ? 16.906 2.660 -23.085 1.00 81.38 777 HIS A CA 1
ATOM 6124 C C . HIS A 1 777 ? 17.792 2.423 -24.294 1.00 81.38 777 HIS A C 1
ATOM 6126 O O . HIS A 1 777 ? 18.227 3.355 -24.970 1.00 81.38 777 HIS A O 1
ATOM 6132 N N . PHE A 1 778 ? 18.001 1.149 -24.596 1.00 87.50 778 PHE A N 1
ATOM 6133 C CA . PHE A 1 778 ? 18.645 0.674 -25.804 1.00 87.50 778 PHE A CA 1
ATOM 6134 C C . PHE A 1 778 ? 17.722 -0.289 -26.556 1.00 87.50 778 PHE A C 1
ATOM 6136 O O . PHE A 1 778 ? 16.846 -0.944 -25.989 1.00 87.50 778 PHE A O 1
ATOM 6143 N N . VAL A 1 779 ? 17.973 -0.438 -27.849 1.00 82.25 779 VAL A N 1
ATOM 6144 C CA . VAL A 1 779 ? 17.408 -1.505 -28.681 1.00 82.25 779 VAL A CA 1
ATOM 6145 C C . VAL A 1 779 ? 18.548 -2.266 -29.363 1.00 82.25 779 VAL A C 1
ATOM 6147 O O . VAL A 1 779 ? 19.617 -1.688 -29.577 1.00 82.25 779 VAL A O 1
ATOM 6150 N N . PRO A 1 780 ? 18.389 -3.556 -29.706 1.00 83.75 780 PRO A N 1
ATOM 6151 C CA . PRO A 1 780 ? 19.323 -4.237 -30.598 1.00 83.75 780 PRO A CA 1
ATOM 6152 C C . PRO A 1 780 ? 19.479 -3.439 -31.894 1.00 83.75 780 PRO A C 1
ATOM 6154 O O . PRO A 1 780 ? 18.490 -2.968 -32.452 1.00 83.75 780 PRO A O 1
ATOM 6157 N N . THR A 1 781 ? 20.711 -3.260 -32.368 1.00 82.75 781 THR A N 1
ATOM 6158 C CA . THR A 1 781 ? 20.949 -2.436 -33.554 1.00 82.75 781 THR A CA 1
ATOM 6159 C C . THR A 1 781 ? 20.293 -3.049 -34.793 1.00 82.75 781 THR A C 1
ATOM 6161 O O . THR A 1 781 ? 20.473 -4.229 -35.098 1.00 82.75 781 THR A O 1
ATOM 6164 N N . GLU A 1 782 ? 19.579 -2.230 -35.564 1.00 79.75 782 GLU A N 1
ATOM 6165 C CA . GLU A 1 782 ? 19.112 -2.620 -36.900 1.00 79.75 782 GLU A CA 1
ATOM 6166 C C . GLU A 1 782 ? 20.269 -2.673 -37.916 1.00 79.75 782 GLU A C 1
ATOM 6168 O O . GLU A 1 782 ? 20.126 -3.196 -39.027 1.00 79.75 782 GLU A O 1
ATOM 6173 N N . ASN A 1 783 ? 21.453 -2.170 -37.542 1.00 78.31 783 ASN A N 1
ATOM 6174 C CA . ASN A 1 783 ? 22.627 -2.185 -38.393 1.00 78.31 783 ASN A CA 1
ATOM 6175 C C . ASN A 1 783 ? 23.256 -3.586 -38.467 1.00 78.31 783 ASN A C 1
ATOM 6177 O O . ASN A 1 783 ? 24.179 -3.948 -37.735 1.00 78.31 783 ASN A O 1
ATOM 6181 N N . THR A 1 784 ? 22.760 -4.370 -39.424 1.00 80.31 784 THR A N 1
ATOM 6182 C CA . THR A 1 784 ? 23.222 -5.742 -39.683 1.00 80.31 784 THR A CA 1
ATOM 6183 C C . THR A 1 784 ? 24.727 -5.867 -39.953 1.00 80.31 784 THR A C 1
ATOM 6185 O O . THR A 1 784 ? 25.288 -6.919 -39.658 1.00 80.31 784 THR A O 1
ATOM 6188 N N . ALA A 1 785 ? 25.405 -4.829 -40.463 1.00 81.12 785 ALA A N 1
ATOM 6189 C CA . ALA A 1 785 ? 26.853 -4.862 -40.682 1.00 81.12 785 ALA A CA 1
ATOM 6190 C C . ALA A 1 785 ? 27.637 -4.696 -39.370 1.00 81.12 785 ALA A C 1
ATOM 6192 O O . ALA A 1 785 ? 28.602 -5.426 -39.140 1.00 81.12 785 ALA A O 1
ATOM 6193 N N . LEU A 1 786 ? 27.180 -3.804 -38.485 1.00 83.44 786 LEU A N 1
ATOM 6194 C CA . LEU A 1 786 ? 27.753 -3.584 -37.155 1.00 83.44 786 LEU A CA 1
ATOM 6195 C C . LEU A 1 786 ? 27.614 -4.837 -36.269 1.00 83.44 786 LEU A C 1
ATOM 6197 O O . LEU A 1 786 ? 28.593 -5.303 -35.683 1.00 83.44 786 LEU A O 1
ATOM 6201 N N . GLN A 1 787 ? 26.419 -5.440 -36.252 1.00 89.25 787 GLN A N 1
ATOM 6202 C CA . GLN A 1 787 ? 26.145 -6.708 -35.564 1.00 89.25 787 GLN A CA 1
ATOM 6203 C C . GLN A 1 787 ? 26.994 -7.862 -36.136 1.00 89.25 787 GLN A C 1
ATOM 6205 O O . GLN A 1 787 ? 27.665 -8.569 -35.381 1.00 89.25 787 GLN A O 1
ATOM 6210 N N . ALA A 1 788 ? 27.042 -8.023 -37.466 1.00 78.44 788 ALA A N 1
ATOM 6211 C CA . ALA A 1 788 ? 27.823 -9.085 -38.108 1.00 78.44 788 ALA A CA 1
ATOM 6212 C C . ALA A 1 788 ? 29.341 -8.939 -37.891 1.00 78.44 788 ALA A C 1
ATOM 6214 O O . ALA A 1 788 ? 30.050 -9.944 -37.805 1.00 78.44 788 ALA A O 1
ATOM 6215 N N . ALA A 1 789 ? 29.861 -7.713 -37.792 1.00 86.50 789 ALA A N 1
ATOM 6216 C CA . ALA A 1 789 ? 31.271 -7.482 -37.491 1.00 86.50 789 ALA A CA 1
ATOM 6217 C C . ALA A 1 789 ? 31.612 -7.933 -36.065 1.00 86.50 789 ALA A C 1
ATOM 6219 O O . ALA A 1 789 ? 32.598 -8.647 -35.867 1.00 86.50 789 ALA A O 1
ATOM 6220 N N . PHE A 1 790 ? 30.772 -7.594 -35.081 1.00 94.94 790 PHE A N 1
ATOM 6221 C CA . PHE A 1 790 ? 30.974 -8.034 -33.701 1.00 94.94 790 PHE A CA 1
ATOM 6222 C C . PHE A 1 790 ? 30.844 -9.558 -33.553 1.00 94.94 790 PHE A C 1
ATOM 6224 O O . PHE A 1 790 ? 31.694 -10.183 -32.917 1.00 94.94 790 PHE A O 1
ATOM 6231 N N . GLU A 1 791 ? 29.876 -10.182 -34.232 1.00 90.25 791 GLU A N 1
ATOM 6232 C CA . GLU A 1 791 ? 29.774 -11.645 -34.340 1.00 90.25 791 GLU A CA 1
ATOM 6233 C C . GLU A 1 791 ? 31.072 -12.294 -34.841 1.00 90.25 791 GLU A C 1
ATOM 6235 O O . GLU A 1 791 ? 31.543 -13.277 -34.261 1.00 90.25 791 GLU A O 1
ATOM 6240 N N . GLN A 1 792 ? 31.691 -11.736 -35.886 1.00 85.62 792 GLN A N 1
ATOM 6241 C CA . GLN A 1 792 ? 32.951 -12.254 -36.422 1.00 85.62 792 GLN A CA 1
ATOM 6242 C C . GLN A 1 792 ? 34.131 -12.047 -35.463 1.00 85.62 792 GLN A C 1
ATOM 6244 O O . GLN A 1 792 ? 34.967 -12.947 -35.344 1.00 85.62 792 GLN A O 1
ATOM 6249 N N . ILE A 1 793 ? 34.177 -10.927 -34.735 1.00 89.69 793 ILE A N 1
ATOM 6250 C CA . ILE A 1 793 ? 35.212 -10.650 -33.728 1.00 89.69 793 ILE A CA 1
ATOM 6251 C C . ILE A 1 793 ? 35.110 -11.645 -32.565 1.00 89.69 793 ILE A C 1
ATOM 6253 O O . ILE A 1 793 ? 36.119 -12.246 -32.187 1.00 89.69 793 ILE A O 1
ATOM 6257 N N . ILE A 1 794 ? 33.905 -11.900 -32.048 1.00 89.31 794 ILE A N 1
ATOM 6258 C CA . ILE A 1 794 ? 33.700 -12.884 -30.978 1.00 89.31 794 ILE A CA 1
ATOM 6259 C C . ILE A 1 794 ? 33.997 -14.308 -31.457 1.00 89.31 794 ILE A C 1
ATOM 6261 O O . ILE A 1 794 ? 34.714 -15.039 -30.768 1.00 89.31 794 ILE A O 1
ATOM 6265 N N . ALA A 1 795 ? 33.524 -14.701 -32.642 1.00 83.38 795 ALA A N 1
ATOM 6266 C CA . ALA A 1 795 ? 33.716 -16.057 -33.156 1.00 83.38 795 ALA A CA 1
ATOM 6267 C C . ALA A 1 795 ? 35.157 -16.351 -33.616 1.00 83.38 795 ALA A C 1
ATOM 6269 O O . ALA A 1 795 ? 35.646 -17.463 -33.416 1.00 83.38 795 ALA A O 1
ATOM 6270 N N . ASN A 1 796 ? 35.835 -15.381 -34.243 1.00 81.62 796 ASN A N 1
ATOM 6271 C CA . ASN A 1 796 ? 37.066 -15.619 -35.009 1.00 81.62 796 ASN A CA 1
ATOM 6272 C C . ASN A 1 796 ? 38.239 -14.679 -34.675 1.00 81.62 796 ASN A C 1
ATOM 6274 O O . ASN A 1 796 ? 39.344 -14.918 -35.161 1.00 81.62 796 ASN A O 1
ATOM 6278 N N . GLY A 1 797 ? 38.028 -13.609 -33.901 1.00 80.56 797 GLY A N 1
ATOM 6279 C CA . GLY A 1 797 ? 39.062 -12.607 -33.608 1.00 80.56 797 GLY A CA 1
ATOM 6280 C C . GLY A 1 797 ? 39.431 -11.693 -34.784 1.00 80.56 797 GLY A C 1
ATOM 6281 O O . GLY A 1 797 ? 40.495 -11.084 -34.767 1.00 80.56 797 GLY A O 1
ATOM 6282 N N . TYR A 1 798 ? 38.587 -11.604 -35.815 1.00 86.50 798 TYR A N 1
ATOM 6283 C CA . TYR A 1 798 ? 38.737 -10.672 -36.938 1.00 86.50 798 TYR A CA 1
ATOM 6284 C C . TYR A 1 798 ? 37.360 -10.290 -37.499 1.00 86.50 798 TYR A C 1
ATOM 6286 O O . TYR A 1 798 ? 36.385 -10.991 -37.245 1.00 86.50 798 TYR A O 1
ATOM 6294 N N . PHE A 1 799 ? 37.288 -9.223 -38.296 1.00 87.38 799 PHE A N 1
ATOM 6295 C CA . PHE A 1 799 ? 36.106 -8.848 -39.083 1.00 87.38 799 PHE A CA 1
ATOM 6296 C C . PHE A 1 799 ? 36.457 -8.751 -40.575 1.00 87.38 799 PHE A C 1
ATOM 6298 O O . PHE A 1 799 ? 37.608 -8.493 -40.937 1.00 87.38 799 PHE A O 1
ATOM 6305 N N . ASP A 1 800 ? 35.474 -8.963 -41.446 1.00 88.00 800 ASP A N 1
ATOM 6306 C CA . ASP A 1 800 ? 35.581 -8.706 -42.884 1.00 88.00 800 ASP A CA 1
ATOM 6307 C C . ASP A 1 800 ? 35.544 -7.191 -43.153 1.00 88.00 800 ASP A C 1
ATOM 6309 O O . ASP A 1 800 ? 34.587 -6.509 -42.787 1.00 88.00 800 ASP A O 1
ATOM 6313 N N . GLU A 1 801 ? 36.580 -6.645 -43.801 1.00 82.50 801 GLU A N 1
ATOM 6314 C CA . GLU A 1 801 ? 36.663 -5.207 -44.100 1.00 82.50 801 GLU A CA 1
ATOM 6315 C C . GLU A 1 801 ? 35.527 -4.708 -45.007 1.00 82.50 801 GLU A C 1
ATOM 6317 O O . GLU A 1 801 ? 35.229 -3.519 -44.981 1.00 82.50 801 GLU A O 1
ATOM 6322 N N . SER A 1 802 ? 34.852 -5.589 -45.758 1.00 83.44 802 SER A N 1
ATOM 6323 C CA . SER A 1 802 ? 33.676 -5.225 -46.564 1.00 83.44 802 SER A CA 1
ATOM 6324 C C . SER A 1 802 ? 32.414 -4.915 -45.746 1.00 83.44 802 SER A C 1
ATOM 6326 O O . SER A 1 802 ? 31.423 -4.461 -46.315 1.00 83.44 802 SER A O 1
ATOM 6328 N N . LEU A 1 803 ? 32.445 -5.129 -44.424 1.00 80.81 803 LEU A N 1
ATOM 6329 C CA . LEU A 1 803 ? 31.411 -4.656 -43.499 1.00 80.81 803 LEU A CA 1
ATOM 6330 C C . LEU A 1 803 ? 31.574 -3.174 -43.131 1.00 80.81 803 LEU A C 1
ATOM 6332 O O . LEU A 1 803 ? 30.653 -2.600 -42.560 1.00 80.81 803 LEU A O 1
ATOM 6336 N N . VAL A 1 804 ? 32.717 -2.549 -43.435 1.00 80.44 804 VAL A N 1
ATOM 6337 C CA . VAL A 1 804 ? 32.909 -1.106 -43.242 1.00 80.44 804 VAL A CA 1
ATOM 6338 C C . VAL A 1 804 ? 32.248 -0.360 -44.411 1.00 80.44 804 VAL A C 1
ATOM 6340 O O . VAL A 1 804 ? 32.539 -0.692 -45.562 1.00 80.44 804 VAL A O 1
ATOM 6343 N N . PRO A 1 805 ? 31.377 0.636 -44.162 1.00 73.56 805 PRO A N 1
ATOM 6344 C CA . PRO A 1 805 ? 30.738 1.404 -45.229 1.00 73.56 805 PRO A CA 1
ATOM 6345 C C . PRO A 1 805 ? 31.746 2.245 -46.030 1.00 73.56 805 PRO A C 1
ATOM 6347 O O . PRO A 1 805 ? 32.719 2.769 -45.487 1.00 73.56 805 PRO A O 1
ATOM 6350 N N . ASP A 1 806 ? 31.496 2.397 -47.333 1.00 59.25 806 ASP A N 1
ATOM 6351 C CA . ASP A 1 806 ? 32.237 3.332 -48.184 1.00 59.25 806 ASP A CA 1
ATOM 6352 C C . ASP A 1 806 ? 31.845 4.780 -47.839 1.00 59.25 806 ASP A C 1
ATOM 6354 O O . ASP A 1 806 ? 30.657 5.108 -47.805 1.00 59.25 806 ASP A O 1
ATOM 6358 N N . ALA A 1 807 ? 32.840 5.658 -47.666 1.00 51.59 807 ALA A N 1
ATOM 6359 C CA . ALA A 1 807 ? 32.613 7.080 -47.404 1.00 51.59 807 ALA A CA 1
ATOM 6360 C C . ALA A 1 807 ? 31.730 7.730 -48.494 1.00 51.59 807 ALA A C 1
ATOM 6362 O O . ALA A 1 807 ? 31.949 7.480 -49.689 1.00 51.59 807 ALA A O 1
ATOM 6363 N N . PRO A 1 808 ? 30.751 8.580 -48.125 1.00 46.00 808 PRO A N 1
ATOM 6364 C CA . PRO A 1 808 ? 29.742 9.072 -49.056 1.00 46.00 808 PRO A CA 1
ATOM 6365 C C . PRO A 1 808 ? 30.351 9.909 -50.189 1.00 46.00 808 PRO A C 1
ATOM 6367 O O . PRO A 1 808 ? 30.939 10.970 -49.981 1.00 46.00 808 PRO A O 1
ATOM 6370 N N . ALA A 1 809 ? 30.163 9.447 -51.426 1.00 40.41 809 ALA A N 1
ATOM 6371 C CA . ALA A 1 809 ? 30.440 10.245 -52.614 1.00 40.41 809 ALA A CA 1
ATOM 6372 C C . ALA A 1 809 ? 29.340 11.303 -52.808 1.00 40.41 809 ALA A C 1
ATOM 6374 O O . ALA A 1 809 ? 28.157 10.969 -52.741 1.00 40.41 809 ALA A O 1
ATOM 6375 N N . GLU A 1 810 ? 29.731 12.552 -53.098 1.00 37.25 810 GLU A N 1
ATOM 6376 C CA . GLU A 1 810 ? 28.833 13.699 -53.330 1.00 37.25 810 GLU A CA 1
ATOM 6377 C C . GLU A 1 810 ? 27.635 13.323 -54.232 1.00 37.25 810 GLU A C 1
ATOM 6379 O O . GLU A 1 810 ? 27.783 13.068 -55.432 1.00 37.25 810 GLU A O 1
ATOM 6384 N N . ALA A 1 811 ? 26.436 13.260 -53.644 1.00 32.44 811 ALA A N 1
ATOM 6385 C CA . ALA A 1 811 ? 25.273 12.659 -54.286 1.00 32.44 811 ALA A CA 1
ATOM 6386 C C . ALA A 1 811 ? 24.490 13.659 -55.154 1.00 32.44 811 ALA A C 1
ATOM 6388 O O . ALA A 1 811 ? 23.873 14.602 -54.661 1.00 32.44 811 ALA A O 1
ATOM 6389 N N . VAL A 1 812 ? 24.447 13.400 -56.463 1.00 29.95 812 VAL A N 1
ATOM 6390 C CA . VAL A 1 812 ? 23.535 14.066 -57.407 1.00 29.95 812 VAL A CA 1
ATOM 6391 C C . VAL A 1 812 ? 22.252 13.239 -57.520 1.00 29.95 812 VAL A C 1
ATOM 6393 O O . VAL A 1 812 ? 22.309 12.057 -57.863 1.00 29.95 812 VAL A O 1
ATOM 6396 N N . VAL A 1 813 ? 21.093 13.847 -57.255 1.00 34.94 813 VAL A N 1
ATOM 6397 C CA . VAL A 1 813 ? 19.788 13.162 -57.274 1.00 34.94 813 VAL A CA 1
ATOM 6398 C C . VAL A 1 813 ? 19.094 13.346 -58.628 1.00 34.94 813 VAL A C 1
ATOM 6400 O O . VAL A 1 813 ? 18.795 14.465 -59.033 1.00 34.94 813 VAL A O 1
ATOM 6403 N N . ASP A 1 814 ? 18.815 12.236 -59.319 1.00 36.81 814 ASP A N 1
ATOM 6404 C CA . ASP A 1 814 ? 18.134 12.204 -60.623 1.00 36.81 814 ASP A CA 1
ATOM 6405 C C . ASP A 1 814 ? 17.062 11.097 -60.652 1.00 36.81 814 ASP A C 1
ATOM 6407 O O . ASP A 1 814 ? 17.337 9.959 -61.035 1.00 36.81 814 ASP A O 1
ATOM 6411 N N . SER A 1 815 ? 15.854 11.400 -60.152 1.00 40.53 815 SER A N 1
ATOM 6412 C CA . SER A 1 815 ? 14.544 10.980 -60.714 1.00 40.53 815 SER A CA 1
ATOM 6413 C C . SER A 1 815 ? 13.382 11.044 -59.694 1.00 40.53 815 SER A C 1
ATOM 6415 O O . SER A 1 815 ? 13.566 10.756 -58.510 1.00 40.53 815 SER A O 1
ATOM 6417 N N . PRO A 1 816 ? 12.150 11.363 -60.146 1.00 40.12 816 PRO A N 1
ATOM 6418 C CA . PRO A 1 816 ? 10.991 11.576 -59.269 1.00 40.12 816 PRO A CA 1
ATOM 6419 C C . PRO A 1 816 ? 10.353 10.310 -58.666 1.00 40.12 816 PRO A C 1
ATOM 6421 O O . PRO A 1 816 ? 9.477 10.443 -57.817 1.00 40.12 816 PRO A O 1
ATOM 6424 N N . GLU A 1 817 ? 10.762 9.090 -59.039 1.00 42.81 817 GLU A N 1
ATOM 6425 C CA . GLU A 1 817 ? 10.209 7.864 -58.422 1.00 42.81 817 GLU A CA 1
ATOM 6426 C C . GLU A 1 817 ? 10.643 7.697 -56.951 1.00 42.81 817 GLU A C 1
ATOM 6428 O O . GLU A 1 817 ? 9.910 7.098 -56.167 1.00 42.81 817 GLU A O 1
ATOM 6433 N N . LYS A 1 818 ? 11.774 8.292 -56.536 1.00 43.12 818 LYS A N 1
ATOM 6434 C CA . LYS A 1 818 ? 12.208 8.308 -55.125 1.00 43.12 818 LYS A CA 1
ATOM 6435 C C . LYS A 1 818 ? 11.443 9.301 -54.242 1.00 43.12 818 LYS A C 1
ATOM 6437 O O . LYS A 1 818 ? 11.355 9.085 -53.039 1.00 43.12 818 LYS A O 1
ATOM 6442 N N . ALA A 1 819 ? 10.851 10.354 -54.810 1.00 42.66 819 ALA A N 1
ATOM 6443 C CA . ALA A 1 819 ? 10.075 11.320 -54.026 1.00 42.66 819 ALA A CA 1
ATOM 6444 C C . ALA A 1 819 ? 8.791 10.697 -53.441 1.00 42.66 819 ALA A C 1
ATOM 6446 O O . ALA A 1 819 ? 8.332 11.106 -52.380 1.00 42.66 819 ALA A O 1
ATOM 6447 N N . GLN A 1 820 ? 8.233 9.670 -54.096 1.00 40.72 820 GLN A N 1
ATOM 6448 C CA . GLN A 1 820 ? 7.068 8.941 -53.585 1.00 40.72 820 GLN A CA 1
ATOM 6449 C C . GLN A 1 820 ? 7.388 7.950 -52.460 1.00 40.72 820 GLN A C 1
ATOM 6451 O O . GLN A 1 820 ? 6.491 7.663 -51.675 1.00 40.72 820 GLN A O 1
ATOM 6456 N N . SER A 1 821 ? 8.619 7.432 -52.356 1.00 41.81 821 SER A N 1
ATOM 6457 C CA . SER A 1 821 ? 8.983 6.543 -51.243 1.00 41.81 821 SER A CA 1
ATOM 6458 C C . SER A 1 821 ? 9.284 7.320 -49.963 1.00 41.81 821 SER A C 1
ATOM 6460 O O . SER A 1 821 ? 8.832 6.912 -48.904 1.00 41.81 821 SER A O 1
ATOM 6462 N N . VAL A 1 822 ? 9.964 8.470 -50.059 1.00 41.94 822 VAL A N 1
ATOM 6463 C CA . VAL A 1 822 ? 10.339 9.293 -48.888 1.00 41.94 822 VAL A CA 1
ATOM 6464 C C . VAL A 1 822 ? 9.116 9.788 -48.099 1.00 41.94 822 VAL A C 1
ATOM 6466 O O . VAL A 1 822 ? 9.168 9.883 -46.881 1.00 41.94 822 VAL A O 1
ATOM 6469 N N . ILE A 1 823 ? 7.989 10.043 -48.770 1.00 43.81 823 ILE A N 1
ATOM 6470 C CA . ILE A 1 823 ? 6.745 10.502 -48.125 1.00 43.81 823 ILE A CA 1
ATOM 6471 C C . ILE A 1 823 ? 5.983 9.352 -47.430 1.00 43.81 823 ILE A C 1
ATOM 6473 O O . ILE A 1 823 ? 5.091 9.605 -46.627 1.00 43.81 823 ILE A O 1
ATOM 6477 N N . MET A 1 824 ? 6.310 8.084 -47.710 1.00 37.88 824 MET A N 1
ATOM 6478 C CA . MET A 1 824 ? 5.577 6.935 -47.160 1.00 37.88 824 MET A CA 1
ATOM 6479 C C . MET A 1 824 ? 6.095 6.467 -45.787 1.00 37.88 824 MET A C 1
ATOM 6481 O O . MET A 1 824 ? 5.364 5.763 -45.094 1.00 37.88 824 MET A O 1
ATOM 6485 N N . ASP A 1 825 ? 7.296 6.899 -45.385 1.00 37.31 825 ASP A N 1
ATOM 6486 C CA . ASP A 1 825 ? 7.937 6.529 -44.111 1.00 37.31 825 ASP A CA 1
ATOM 6487 C C . ASP A 1 825 ? 7.790 7.606 -43.008 1.00 37.31 825 ASP A C 1
ATOM 6489 O O . ASP A 1 825 ? 8.186 7.385 -41.866 1.00 37.31 825 ASP A O 1
ATOM 6493 N N . LEU A 1 826 ? 7.175 8.760 -43.307 1.00 37.28 826 LEU A N 1
ATOM 6494 C CA . LEU A 1 826 ? 6.857 9.798 -42.316 1.00 37.28 826 LEU A CA 1
ATOM 6495 C C . LEU A 1 826 ? 5.479 9.551 -41.681 1.00 37.28 826 LEU A C 1
ATOM 6497 O O . LEU A 1 826 ? 4.455 10.056 -42.147 1.00 37.28 826 LEU A O 1
ATOM 6501 N N . GLN A 1 827 ? 5.454 8.793 -40.583 1.00 34.75 827 GLN A N 1
ATOM 6502 C CA . GLN A 1 827 ? 4.313 8.795 -39.667 1.00 34.75 827 GLN A CA 1
ATOM 6503 C C . GLN A 1 827 ? 4.328 10.082 -38.831 1.00 34.75 827 GLN A C 1
ATOM 6505 O O . GLN A 1 827 ? 5.156 10.235 -37.939 1.00 34.75 827 GLN A O 1
ATOM 6510 N N . LEU A 1 828 ? 3.386 10.988 -39.099 1.00 37.81 828 LEU A N 1
ATOM 6511 C CA . LEU A 1 828 ? 2.986 12.025 -38.148 1.00 37.81 828 LEU A CA 1
ATOM 6512 C C . LEU A 1 828 ? 1.745 11.535 -37.402 1.00 37.81 828 LEU A C 1
ATOM 6514 O O . LEU A 1 828 ? 0.730 11.213 -38.026 1.00 37.81 828 LEU A O 1
ATOM 6518 N N . ASP A 1 829 ? 1.841 11.462 -36.077 1.00 39.09 829 ASP A N 1
ATOM 6519 C CA . ASP A 1 829 ? 0.721 11.093 -35.219 1.00 39.09 829 ASP A CA 1
ATOM 6520 C C . ASP A 1 829 ? -0.306 12.237 -35.104 1.00 39.09 829 ASP A C 1
ATOM 6522 O O . ASP A 1 829 ? 0.044 13.406 -34.969 1.00 39.09 829 ASP A O 1
ATOM 6526 N N . ASP A 1 830 ? -1.582 11.843 -35.121 1.00 37.22 830 ASP A N 1
ATOM 6527 C CA . ASP A 1 830 ? -2.788 12.625 -34.797 1.00 37.22 830 ASP A CA 1
ATOM 6528 C C . ASP A 1 830 ? -3.120 13.887 -35.635 1.00 37.22 830 ASP A C 1
ATOM 6530 O O . ASP A 1 830 ? -2.960 15.023 -35.204 1.00 37.22 830 ASP A O 1
ATOM 6534 N N . GLU A 1 831 ? -3.699 13.688 -36.826 1.00 39.00 831 GLU A N 1
ATOM 6535 C CA . GLU A 1 831 ? -5.109 14.051 -37.105 1.00 39.00 831 GLU A CA 1
ATOM 6536 C C . GLU A 1 831 ? -5.515 13.582 -38.526 1.00 39.00 831 GLU A C 1
ATOM 6538 O O . GLU A 1 831 ? -4.685 13.348 -39.406 1.00 39.00 831 GLU A O 1
ATOM 6543 N N . THR A 1 832 ? -6.815 13.396 -38.789 1.00 42.50 832 THR A N 1
ATOM 6544 C CA . THR A 1 832 ? -7.291 12.829 -40.068 1.00 42.50 832 THR A CA 1
ATOM 6545 C C . THR A 1 832 ? -7.111 13.775 -41.263 1.00 42.50 832 THR A C 1
ATOM 6547 O O . THR A 1 832 ? -7.902 14.704 -41.440 1.00 42.50 832 THR A O 1
ATOM 6550 N N . ILE A 1 833 ? -6.160 13.473 -42.152 1.00 40.06 833 ILE A N 1
ATOM 6551 C CA . ILE A 1 833 ? -6.064 14.089 -43.485 1.00 40.06 833 ILE A CA 1
ATOM 6552 C C . ILE A 1 833 ? -7.017 13.362 -44.448 1.00 40.06 833 ILE A C 1
ATOM 6554 O O . ILE A 1 833 ? -6.824 12.188 -44.768 1.00 40.06 833 ILE A O 1
ATOM 6558 N N . ASP A 1 834 ? -8.055 14.062 -44.914 1.00 40.34 834 ASP A N 1
ATOM 6559 C CA . ASP A 1 834 ? -8.926 13.577 -45.993 1.00 40.34 834 ASP A CA 1
ATOM 6560 C C . ASP A 1 834 ? -8.216 13.749 -47.348 1.00 40.34 834 ASP A C 1
ATOM 6562 O O . ASP A 1 834 ? -7.599 14.781 -47.618 1.00 40.34 834 ASP A O 1
ATOM 6566 N N . TYR A 1 835 ? -8.266 12.723 -48.198 1.00 43.78 835 TYR A N 1
ATOM 6567 C CA . TYR A 1 835 ? -7.513 12.697 -49.453 1.00 43.78 835 TYR A CA 1
ATOM 6568 C C . TYR A 1 835 ? -8.234 13.483 -50.553 1.00 43.78 835 TYR A C 1
ATOM 6570 O O . TYR A 1 835 ? -9.212 12.994 -51.121 1.00 43.78 835 TYR A O 1
ATOM 6578 N N . ASP A 1 836 ? -7.645 14.597 -50.986 1.00 44.72 836 ASP A N 1
ATOM 6579 C CA . ASP A 1 836 ? -7.813 15.092 -52.355 1.00 44.72 836 ASP A CA 1
ATOM 6580 C C . ASP A 1 836 ? -6.441 15.206 -53.044 1.00 44.72 836 ASP A C 1
ATOM 6582 O O . ASP A 1 836 ? -5.426 15.517 -52.421 1.00 44.72 836 ASP A O 1
ATOM 6586 N N . GLN A 1 837 ? -6.378 14.848 -54.330 1.00 54.69 837 GLN A N 1
ATOM 6587 C CA . GLN A 1 837 ? -5.107 14.654 -55.049 1.00 54.69 837 GLN A CA 1
ATOM 6588 C C . GLN A 1 837 ? -4.325 15.977 -55.203 1.00 54.69 837 GLN A C 1
ATOM 6590 O O . GLN A 1 837 ? -4.930 16.977 -55.602 1.00 54.69 837 GLN A O 1
ATOM 6595 N N . PRO A 1 838 ? -2.991 15.995 -54.992 1.00 58.44 838 PRO A N 1
ATOM 6596 C CA . PRO A 1 838 ? -2.199 17.219 -55.085 1.00 58.44 838 PRO A CA 1
ATOM 6597 C C . PRO A 1 838 ? -2.247 17.849 -56.476 1.00 58.44 838 PRO A C 1
ATOM 6599 O O . PRO A 1 838 ? -2.159 17.169 -57.505 1.00 58.44 838 PRO A O 1
ATOM 6602 N N . VAL A 1 839 ? -2.335 19.178 -56.511 1.00 61.09 839 VAL A N 1
ATOM 6603 C CA . VAL A 1 839 ? -2.464 19.946 -57.752 1.00 61.09 839 VAL A CA 1
ATOM 6604 C C . VAL A 1 839 ? -1.142 20.635 -58.066 1.00 61.09 839 VAL A C 1
ATOM 6606 O O . VAL A 1 839 ? -0.694 21.506 -57.325 1.00 61.09 839 VAL A O 1
ATOM 6609 N N . TYR A 1 840 ? -0.525 20.295 -59.199 1.00 67.50 840 TYR A N 1
ATOM 6610 C CA . TYR A 1 840 ? 0.694 20.977 -59.637 1.00 67.50 840 TYR A CA 1
ATOM 6611 C C . TYR A 1 840 ? 0.414 22.443 -59.994 1.00 67.50 840 TYR A C 1
ATOM 6613 O O . TYR A 1 840 ? -0.429 22.744 -60.848 1.00 67.50 840 TYR A O 1
ATOM 6621 N N . ARG A 1 841 ? 1.141 23.367 -59.362 1.00 65.19 841 ARG A N 1
ATOM 6622 C CA . ARG A 1 841 ? 1.074 24.807 -59.621 1.00 65.19 841 ARG A CA 1
ATOM 6623 C C . ARG A 1 841 ? 2.277 25.234 -60.452 1.00 65.19 841 ARG A C 1
ATOM 6625 O O . ARG A 1 841 ? 3.303 25.645 -59.920 1.00 65.19 841 ARG A O 1
ATOM 6632 N N . GLU A 1 842 ? 2.119 25.219 -61.778 1.00 57.00 842 GLU A N 1
ATOM 6633 C CA . GLU A 1 842 ? 3.165 25.635 -62.736 1.00 57.00 842 GLU A CA 1
ATOM 6634 C C . GLU A 1 842 ? 3.771 27.023 -62.441 1.00 57.00 842 GLU A C 1
ATOM 6636 O O . GLU A 1 842 ? 4.925 27.271 -62.778 1.00 57.00 842 GLU A O 1
ATOM 6641 N N . SER A 1 843 ? 3.021 27.935 -61.809 1.00 55.81 843 SER A N 1
ATOM 6642 C CA . SER A 1 843 ? 3.501 29.272 -61.425 1.00 55.81 843 SER A CA 1
ATOM 6643 C C . SER A 1 843 ? 4.451 29.296 -60.225 1.00 55.81 843 SER A C 1
ATOM 6645 O O . SER A 1 843 ? 5.140 30.295 -60.043 1.00 55.81 843 SER A O 1
ATOM 6647 N N . LEU A 1 844 ? 4.451 28.241 -59.406 1.00 58.12 844 LEU A N 1
ATOM 6648 C CA . LEU A 1 844 ? 5.312 28.075 -58.229 1.00 58.12 844 LEU A CA 1
ATOM 6649 C C . LEU A 1 844 ? 6.369 26.980 -58.448 1.00 58.12 844 LEU A C 1
ATOM 6651 O O . LEU A 1 844 ? 7.371 26.947 -57.753 1.00 58.12 844 LEU A O 1
ATOM 6655 N N . GLY A 1 845 ? 6.167 26.089 -59.424 1.00 71.88 845 GLY A N 1
ATOM 6656 C CA . GLY A 1 845 ? 7.040 24.933 -59.650 1.00 71.88 845 GLY A CA 1
ATOM 6657 C C . GLY A 1 845 ? 6.799 23.773 -58.675 1.00 71.88 845 GLY A C 1
ATOM 6658 O O . GLY A 1 845 ? 7.487 22.758 -58.776 1.00 71.88 845 GLY A O 1
ATOM 6659 N N . ALA A 1 846 ? 5.803 23.904 -57.794 1.00 76.31 846 ALA A N 1
ATOM 6660 C CA . ALA A 1 846 ? 5.499 23.017 -56.675 1.00 76.31 846 ALA A CA 1
ATOM 6661 C C . ALA A 1 846 ? 4.144 22.300 -56.821 1.00 76.31 846 ALA A C 1
ATOM 6663 O O . ALA A 1 846 ? 3.273 22.719 -57.592 1.00 76.31 846 ALA A O 1
ATOM 6664 N N . TYR A 1 847 ? 3.951 21.231 -56.050 1.00 70.56 847 TYR A N 1
ATOM 6665 C CA . TYR A 1 847 ? 2.653 20.587 -55.837 1.00 70.56 847 TYR A CA 1
ATOM 6666 C C . TYR A 1 847 ? 1.967 21.180 -54.606 1.00 70.56 847 TYR A C 1
ATOM 6668 O O . TYR A 1 847 ? 2.571 21.227 -53.541 1.00 70.56 847 TYR A O 1
ATOM 6676 N N . GLU A 1 848 ? 0.715 21.615 -54.759 1.00 77.38 848 GLU A N 1
ATOM 6677 C CA . GLU A 1 848 ? -0.114 22.125 -53.662 1.00 77.38 848 GLU A CA 1
ATOM 6678 C C . GLU A 1 848 ? -0.975 21.005 -53.065 1.00 77.38 848 GLU A C 1
ATOM 6680 O O . GLU A 1 848 ? -1.688 20.301 -53.791 1.00 77.38 848 GLU A O 1
ATOM 6685 N N . PHE A 1 849 ? -0.926 20.892 -51.741 1.00 70.00 849 PHE A N 1
ATOM 6686 C CA . PHE A 1 849 ? -1.759 20.044 -50.891 1.00 70.00 849 PHE A CA 1
ATOM 6687 C C . PHE A 1 849 ? -2.588 20.953 -49.977 1.00 70.00 849 PHE A C 1
ATOM 6689 O O . PHE A 1 849 ? -2.076 21.967 -49.512 1.00 70.00 849 PHE A O 1
ATOM 6696 N N . VAL A 1 850 ? -3.850 20.620 -49.699 1.00 65.12 850 VAL A N 1
ATOM 6697 C CA . VAL A 1 850 ? -4.725 21.442 -48.841 1.00 65.12 850 VAL A CA 1
ATOM 6698 C C . VAL A 1 850 ? -5.147 20.620 -47.629 1.00 65.12 850 VAL A C 1
ATOM 6700 O O . VAL A 1 850 ? -5.882 19.647 -47.774 1.00 65.12 850 VAL A O 1
ATOM 6703 N N . GLY A 1 851 ? -4.662 21.003 -46.448 1.00 61.69 851 GLY A N 1
ATOM 6704 C CA . GLY A 1 851 ? -4.981 20.373 -45.166 1.00 61.69 851 GLY A CA 1
ATOM 6705 C C . GLY A 1 851 ? -5.989 21.174 -44.336 1.00 61.69 851 GLY A C 1
ATOM 6706 O O . GLY A 1 851 ? -6.483 22.224 -44.748 1.00 61.69 851 GLY A O 1
ATOM 6707 N N . SER A 1 852 ? -6.276 20.693 -43.124 1.00 49.69 852 SER A N 1
ATOM 6708 C CA . SER A 1 852 ? -7.169 21.356 -42.156 1.00 49.69 852 SER A CA 1
ATOM 6709 C C . SER A 1 852 ? -6.633 22.700 -41.637 1.00 49.69 852 SER A C 1
ATOM 6711 O O . SER A 1 852 ? -7.422 23.561 -41.245 1.00 49.69 852 SER A O 1
ATOM 6713 N N . GLN A 1 853 ? -5.308 22.877 -41.650 1.00 52.75 853 GLN A N 1
ATOM 6714 C CA . GLN A 1 853 ? -4.579 24.034 -41.111 1.00 52.75 853 GLN A CA 1
ATOM 6715 C C . GLN A 1 853 ? -4.139 25.050 -42.190 1.00 52.75 853 GLN A C 1
ATOM 6717 O O . GLN A 1 853 ? -3.728 26.154 -41.844 1.00 52.75 853 GLN A O 1
ATOM 6722 N N . GLY A 1 854 ? -4.232 24.710 -43.483 1.00 66.56 854 GLY A N 1
ATOM 6723 C CA . GLY A 1 854 ? -3.784 25.563 -44.592 1.00 66.56 854 GLY A CA 1
ATOM 6724 C C . GLY A 1 854 ? -3.337 24.772 -45.825 1.00 66.56 854 GLY A C 1
ATOM 6725 O O . GLY A 1 854 ? -3.469 23.547 -45.882 1.00 66.56 854 GLY A O 1
ATOM 6726 N N . SER A 1 855 ? -2.816 25.484 -46.822 1.00 75.75 855 SER A N 1
ATOM 6727 C CA . SER A 1 855 ? -2.212 24.911 -48.030 1.00 75.75 855 SER A CA 1
ATOM 6728 C C . SER A 1 855 ? -0.697 24.737 -47.858 1.00 75.75 855 SER A C 1
ATOM 6730 O O . SER A 1 855 ? -0.043 25.576 -47.242 1.00 75.75 855 SER A O 1
ATOM 6732 N N . TYR A 1 856 ? -0.135 23.683 -48.445 1.00 78.06 856 TYR A N 1
ATOM 6733 C CA . TYR A 1 856 ? 1.285 23.328 -48.374 1.00 78.06 856 TYR A CA 1
ATOM 6734 C C . TYR A 1 856 ? 1.847 23.080 -49.774 1.00 78.06 856 TYR A C 1
ATOM 6736 O O . TYR A 1 856 ? 1.178 22.474 -50.615 1.00 78.06 856 TYR A O 1
ATOM 6744 N N . TYR A 1 857 ? 3.073 23.531 -50.023 1.00 79.56 857 TYR A N 1
ATOM 6745 C CA . TYR A 1 857 ? 3.724 23.528 -51.329 1.00 79.56 857 TYR A CA 1
ATOM 6746 C C . TYR A 1 857 ? 5.017 22.716 -51.282 1.00 79.56 857 TYR A C 1
ATOM 6748 O O . TYR A 1 857 ? 5.968 23.099 -50.609 1.00 79.56 857 TYR A O 1
ATOM 6756 N N . VAL A 1 858 ? 5.059 21.612 -52.030 1.00 71.25 858 VAL A N 1
ATOM 6757 C CA . VAL A 1 858 ? 6.245 20.748 -52.150 1.00 71.25 858 VAL A CA 1
ATOM 6758 C C . VAL A 1 858 ? 6.939 21.019 -53.483 1.00 71.25 858 VAL A C 1
ATOM 6760 O O . VAL A 1 858 ? 6.373 20.764 -54.555 1.00 71.25 858 VAL A O 1
ATOM 6763 N N . TYR A 1 859 ? 8.155 21.554 -53.424 1.00 73.19 859 TYR A N 1
ATOM 6764 C CA . TYR A 1 859 ? 8.979 21.911 -54.577 1.00 73.19 859 TYR A CA 1
ATOM 6765 C C . TYR A 1 859 ? 9.799 20.707 -55.081 1.00 73.19 859 TYR A C 1
ATOM 6767 O O . TYR A 1 859 ? 9.949 19.686 -54.411 1.00 73.19 859 TYR A O 1
ATOM 6775 N N . GLN A 1 860 ? 10.299 20.786 -56.319 1.00 50.78 860 GLN A N 1
ATOM 6776 C CA . GLN A 1 860 ? 10.954 19.650 -56.998 1.00 50.78 860 GLN A CA 1
ATOM 6777 C C . GLN A 1 860 ? 12.335 19.274 -56.437 1.00 50.78 860 GLN A C 1
ATOM 6779 O O . GLN A 1 860 ? 12.842 18.201 -56.755 1.00 50.78 860 GLN A O 1
ATOM 6784 N N . ASP A 1 861 ? 12.933 20.145 -55.633 1.00 56.25 861 ASP A N 1
ATOM 6785 C CA . ASP A 1 861 ? 14.171 19.938 -54.878 1.00 56.25 861 ASP A CA 1
ATOM 6786 C C . ASP A 1 861 ? 13.936 19.327 -53.483 1.00 56.25 861 ASP A C 1
ATOM 6788 O O . ASP A 1 861 ? 14.901 19.058 -52.773 1.00 56.25 861 ASP A O 1
ATOM 6792 N N . GLY A 1 862 ? 12.679 19.054 -53.113 1.00 53.72 862 GLY A N 1
ATOM 6793 C CA . GLY A 1 862 ? 12.298 18.485 -51.816 1.00 53.72 862 GLY A CA 1
ATOM 6794 C C . GLY A 1 862 ? 11.986 19.528 -50.742 1.00 53.72 862 GLY A C 1
ATOM 6795 O O . GLY A 1 862 ? 11.548 19.154 -49.661 1.00 53.72 862 GLY A O 1
ATOM 6796 N N . HIS A 1 863 ? 12.158 20.818 -51.040 1.00 66.62 863 HIS A N 1
ATOM 6797 C CA . HIS A 1 863 ? 11.780 21.915 -50.149 1.00 66.62 863 HIS A CA 1
ATOM 6798 C C . HIS A 1 863 ? 10.256 21.952 -49.950 1.00 66.62 863 HIS A C 1
ATOM 6800 O O . HIS A 1 863 ? 9.500 21.802 -50.916 1.00 66.62 863 HIS A O 1
ATOM 6806 N N . VAL A 1 864 ? 9.797 22.159 -48.713 1.00 71.06 864 VAL A N 1
ATOM 6807 C CA . VAL A 1 864 ? 8.370 22.243 -48.363 1.00 71.06 864 VAL A CA 1
ATOM 6808 C C . VAL A 1 864 ? 8.081 23.587 -47.704 1.00 71.06 864 VAL A C 1
ATOM 6810 O O . VAL A 1 864 ? 8.799 24.009 -46.802 1.00 71.06 864 VAL A O 1
ATOM 6813 N N . GLU A 1 865 ? 7.018 24.262 -48.141 1.00 80.62 865 GLU A N 1
ATOM 6814 C CA . GLU A 1 865 ? 6.555 25.525 -47.554 1.00 80.62 865 GLU A CA 1
ATOM 6815 C C . GLU A 1 865 ? 5.066 25.481 -47.197 1.00 80.62 865 GLU A C 1
ATOM 6817 O O . GLU A 1 865 ? 4.274 24.812 -47.863 1.00 80.62 865 GLU A O 1
ATOM 6822 N N . ASP A 1 866 ? 4.665 26.238 -46.177 1.00 80.62 866 ASP A N 1
ATOM 6823 C CA . ASP A 1 866 ? 3.256 26.566 -45.936 1.00 80.62 866 ASP A CA 1
ATOM 6824 C C . ASP A 1 866 ? 2.748 27.686 -46.874 1.00 80.62 866 ASP A C 1
ATOM 6826 O O . ASP A 1 866 ? 3.496 28.303 -47.637 1.00 80.62 866 ASP A O 1
ATOM 6830 N N . GLU A 1 867 ? 1.451 27.998 -46.814 1.00 76.00 867 GLU A N 1
ATOM 6831 C CA . GLU A 1 867 ? 0.837 29.080 -47.601 1.00 76.00 867 GLU A CA 1
ATOM 6832 C C . GLU A 1 867 ? 1.280 30.504 -47.225 1.00 76.00 867 GLU A C 1
ATOM 6834 O O . GLU A 1 867 ? 0.900 31.468 -47.899 1.00 76.00 867 GLU A O 1
ATOM 6839 N N . PHE A 1 868 ? 2.115 30.645 -46.195 1.00 72.38 868 PHE A N 1
ATOM 6840 C CA . PHE A 1 868 ? 2.745 31.895 -45.782 1.00 72.38 868 PHE A CA 1
ATOM 6841 C C . PHE A 1 868 ? 4.218 31.988 -46.228 1.00 72.38 868 PHE A C 1
ATOM 6843 O O . PHE A 1 868 ? 4.818 33.058 -46.089 1.00 72.38 868 PHE A O 1
ATOM 6850 N N . GLY A 1 869 ? 4.769 30.926 -46.829 1.00 68.69 869 GLY A N 1
ATOM 6851 C CA . GLY A 1 869 ? 6.153 30.840 -47.300 1.00 68.69 869 GLY A CA 1
ATOM 6852 C C . GLY A 1 869 ? 7.158 30.474 -46.205 1.00 68.69 869 GLY A C 1
ATOM 6853 O O . GLY A 1 869 ? 8.345 30.759 -46.358 1.00 68.69 869 GLY A O 1
ATOM 6854 N N . ASN A 1 870 ? 6.705 29.896 -45.089 1.00 71.94 870 ASN A N 1
ATOM 6855 C CA . ASN A 1 870 ? 7.593 29.355 -44.064 1.00 71.94 870 ASN A CA 1
ATOM 6856 C C . ASN A 1 870 ? 8.033 27.946 -44.462 1.00 71.94 870 ASN A C 1
ATOM 6858 O O . ASN A 1 870 ? 7.198 27.110 -44.802 1.00 71.94 870 ASN A O 1
ATOM 6862 N N . THR A 1 871 ? 9.334 27.682 -44.379 1.00 72.00 871 THR A N 1
ATOM 6863 C CA . THR A 1 871 ? 9.907 26.362 -44.648 1.00 72.00 871 THR A CA 1
ATOM 6864 C C . THR A 1 871 ? 9.554 25.378 -43.538 1.00 72.00 871 THR A C 1
ATOM 6866 O O . THR A 1 871 ? 9.671 25.703 -42.355 1.00 72.00 871 THR A O 1
ATOM 6869 N N . LEU A 1 872 ? 9.134 24.183 -43.939 1.00 62.88 872 LEU A N 1
ATOM 6870 C CA . LEU A 1 872 ? 8.839 23.045 -43.078 1.00 62.88 872 LEU A CA 1
ATOM 6871 C C . LEU A 1 872 ? 9.927 21.988 -43.308 1.00 62.88 872 LEU A C 1
ATOM 6873 O O . LEU A 1 872 ? 10.250 21.696 -44.462 1.00 62.88 872 LEU A O 1
ATOM 6877 N N . ASN A 1 873 ? 10.490 21.469 -42.215 1.00 51.47 873 ASN A N 1
ATOM 6878 C CA . ASN A 1 873 ? 11.468 20.375 -42.217 1.00 51.47 873 ASN A CA 1
ATOM 6879 C C . ASN A 1 873 ? 10.757 19.023 -42.104 1.00 51.47 873 ASN A C 1
ATOM 6881 O O . ASN A 1 873 ? 9.770 18.970 -41.335 1.00 51.47 873 ASN A O 1
#

Organism: NCBI:txid883113

pLDDT: mean 74.17, std 17.98, range [23.45, 97.56]

InterPro domains:
  IPR009343 Protein of unknown function DUF1002 [PF06207] (45-269)
  IPR031927 Domain of unknown function DUF4767 [PF15983] (471-611)
  IPR031927 Domain of unknown function DUF4767 [PF15983] (654-794)

Radius of gyration: 40.16 Å; chains: 1; bounding box: 129×106×113 Å

Foldseek 3Di:
DDDDDDDDDDDDDDDPPPDPPPPDDPVNVQVVVLVVVVQQWAKEFEQQQDPVLVVVVCVLLVHPDDDPVSYHYFFQVLLCVQQVPPGDRPDGGFKMKIKHAAGALQFEFEAELCPVQQAQQFRVLLSQLQLLQVDTRIYMYMYGPHRDNGSSHSSNSVVSSVVVVGDGDNLSSVLSNLVSCLLVQLVVPFVDDPLLSCQLLLQLLLVLLVVCVVPVADDLVVSLVSSVVSQVVSCVVPVTDDDVSSSVSSSVSVVSSSNGNGDSSSSCSNDDQAHDQVLQLCLVVSLCPSPLEFNAPPDDPDDDSVQKDFPDDDGQWTWIDHDQKIWIFGQDSSNQWTKIWIASDPVCSPQNTQKIFIAGRHHSYGFKIAGVVLQQPDPPRDRDFADPVGQVVLVCCRRPVPDPQKDWWWWDQPVVQQWTKTFIWGADPVRDTDTPAIWIAHSSRMIGGPVPPDDPDIDTHGCCQPPPQQLAAPLLVVQVVVLQCLLCVLVVFDKDKADPVRWDDDQHDTPPPPAQQQEDEPNHDFHEDDDRRQHDPDQRYWHWDIKMKRQVVCCVVCVPDQQQIKIWTFTHHPNQTFIWIDRPSHADPVRGDYIYTDPLPLSSQQSRCCSVPVHGDPVSRNHNDDDDDDDDDDDDDDDDDDDDDDDDDDDQQLAAPLLVVQLVVQQCLQCVQAVFDKDKDDPVRWDADLHDIPPPRAQQQEDEPNHGAHEDDDNRQDDPDAFYWHWDIKIKRQVVCCVVCVPDQGQIKIWIWTAHPNQIFIWIDRDRDDDPSSHDYIYGDPLPLSNQQSVCSSVPVHGDPVSRHHHDDDDDDDDCVVVVVVVVPDDDDDDDFDDDPWDQDPVVQWTWDAGPVAIKTQHPVRWIAGPVRDTDD